Protein AF-0000000080868127 (afdb_homodimer)

Solvent-accessible surface area (backbone atoms only — not comparable to full-atom values): 40179 Å² total; per-residue (Å²): 129,78,40,69,46,74,78,29,52,46,67,53,48,50,52,41,23,71,73,37,33,55,39,24,32,44,57,26,50,47,66,44,51,80,72,32,37,58,67,58,40,42,54,37,8,47,52,40,29,53,62,61,61,68,38,83,48,80,38,79,39,38,31,29,25,34,68,35,45,58,48,29,34,64,40,34,36,45,33,64,68,57,31,45,53,47,38,22,60,76,48,70,22,36,37,37,59,45,56,35,33,61,41,70,78,26,38,47,61,44,27,50,48,35,16,58,70,59,77,21,40,27,27,30,32,34,40,58,38,24,20,80,64,34,57,76,47,48,75,59,38,45,39,50,43,44,87,34,56,26,23,48,52,46,38,74,26,32,53,65,35,44,71,72,47,38,49,45,33,38,74,75,47,38,28,40,71,55,34,53,38,77,41,48,15,20,44,36,26,9,56,88,46,57,86,49,78,76,61,67,48,65,73,75,47,39,74,37,37,20,32,28,54,82,38,64,55,56,41,53,32,28,51,59,58,36,29,47,58,38,72,46,58,77,93,49,43,57,58,34,30,66,73,59,79,24,46,25,32,55,42,35,68,48,56,36,50,39,71,65,31,34,80,39,28,19,33,41,35,53,55,41,39,30,64,36,39,46,29,33,34,27,18,31,70,61,51,64,67,58,40,71,71,52,40,51,48,52,50,52,29,24,51,51,20,32,46,42,16,55,14,20,22,57,21,22,36,54,68,37,29,19,74,41,81,72,49,51,73,85,7,51,22,49,71,38,59,36,41,49,19,64,50,51,72,67,49,45,48,51,51,38,50,54,30,9,54,89,64,34,42,74,89,40,45,69,61,51,51,53,52,11,54,70,60,74,64,43,61,53,62,59,53,52,34,50,56,23,61,71,46,54,82,81,53,52,52,68,56,49,60,87,48,63,38,90,58,132,128,78,40,70,46,72,79,30,51,46,67,51,48,51,52,42,23,71,74,38,32,54,39,25,32,44,56,26,50,46,66,44,51,78,71,32,36,57,67,57,40,41,54,37,8,47,52,39,30,54,61,61,60,69,38,83,49,80,40,80,39,38,32,29,25,33,68,35,44,56,48,29,35,63,40,33,35,46,31,65,68,57,30,45,54,47,37,23,60,76,47,70,22,36,38,37,61,46,58,34,34,61,40,69,79,29,38,48,58,46,26,50,47,33,16,58,70,60,76,20,40,26,27,31,33,33,40,57,37,24,20,81,62,35,57,75,47,48,74,58,38,45,39,51,44,43,86,35,58,26,23,47,53,48,39,74,24,31,54,64,35,44,70,71,47,39,50,45,32,37,75,73,48,37,29,39,70,56,35,51,37,78,40,49,16,21,44,37,26,9,58,91,48,56,85,49,77,75,61,66,48,65,74,78,48,40,76,37,37,19,33,28,53,82,38,65,54,57,40,54,31,28,52,59,58,35,29,48,57,38,72,46,58,77,93,49,43,56,58,34,29,66,72,58,80,23,47,24,32,56,42,36,68,49,55,36,48,40,70,64,30,34,80,38,27,18,33,42,34,53,55,42,42,31,64,37,38,46,29,30,34,27,17,31,70,62,51,67,68,59,41,71,70,53,41,50,47,53,51,52,29,24,52,51,22,32,45,42,16,56,13,21,22,58,22,22,37,54,69,38,29,19,75,41,81,73,50,51,73,85,9,52,23,49,70,38,60,35,42,50,18,64,50,50,71,68,48,44,48,52,51,38,51,53,31,10,55,89,66,34,41,73,89,40,46,68,63,52,50,53,50,11,55,71,59,74,65,43,63,53,64,60,53,52,34,49,56,21,61,70,46,54,83,81,53,53,51,69,56,47,60,89,47,63,39,91,58,133

Foldseek 3Di:
DAPLAAQEGPVLLCVLCVVQNDLLLQLLRLPPPNVDDSVSSSVSSNVSSCQLVVDDALEEFEEEEALDTSNLCLQQPFCRSVLQVLLCVLVVNNYHYRYDYHQNPHHQQCQLVCQLVVVGFKYWHWLQNPCNLVVLSCLQWFWPLFLFQLLVLLCVQALCCVLLPQVLCCVPRQKHWQAKFKDFKDKFFFPVCQPPPFDAALVVQACFEEEDAPHPNVVQLCVLSNNNYDHDGPLCVLVCLVVPVGRTYTAAQSSCQSNVNLLGTQEAEALRTGIGITTMIGRNVVLVVSDDVSVVSSNVSSLVSNLSSLVVSVVSVQPERQQDQDHDCRHSNNVNNYHYRHHDPVRSVVSCCRRGCVNVVVSCVVVQCVSCVSSVNDSSSCVSSVSSVPDDSPDDSNPNDRHSSNPD/DAPLAAQEGPVLLCVLCVVQNDLLLQLLRLPPPNVDDSVSSSVSSNVSSCQLVVDDALEEFEEAEALDTSNLCLQQPFCRSVLQVLLCVLVVNNYHYRYDYHQNPHHQQCQLVCQLVVVGFKYWHWLQNPCNLVVLSCLQWFWCLFLFQLLVLLCVQALCCVLLPQVLCCVPRQKHWQAKFKDFKDKFFFPVCQPPPFDAALVVQAPFEEEDAPHPNVVQLCVLSNNNYDHDGPLCVLVCLVVPVGRTYTAAQSSCQSNVNLLGTQEAEALRTGIGITTMIGRNVVLVVSDDVSVVSSNVSSLVSNLSSLPVSVVSVQPERQQDQDHDCRHSNNVNNYHYRHHDPVRSVVSCCRRGCVNVVVSCVVVQCVSCVSSVNDSSSCVSSVSSVPDDSPDDSNPNDRHSSNPD

Secondary structure (DSSP, 8-state):
---SSTTS-HHHHHHHHHHH-HHHHHHHHHHHGGG--HHHHHHHHHHHHHHHTSS--SEEEEEEETT--HHHHHHS--SHHHHHHHHHHHTTTSEEEEEE-TTSS--TTTHHHHHHTTS-SEEEEEHHHHTTT-GGGGGG-STTS-SSHHHHHHHHHSTHHIIIIIHHHHHHH-EEEEEEEEEEEEEEE-GGGTTSPPP-SSTTTTT--EEE-S-HHHHHHHHHTT--EEE--HHHHHHHHHTTS-SEEEE-HHHHHHTT-GGG--EEEEEEEEEEEEEEEEEHHHHHHT-HHHHHHHHHHHHHHHHHHHHHHHHHIIIII--SSS--TTSHHHHTTPEEE---HHHHHHHHHHH-TTT--GGGHHHHHHHHHHTTSS-HHHHHHHHHTSS-TT--GGGSPP--TT--/---SSTTS-HHHHHHHHHHH-HHHHHHHHHHHGGG--HHHHHHHHHHHHHHHTSS--SEEEEEEETT--HHHHHHS--SHHHHHHHHHHHTTTSEEEEEE-TTSS--TTTHHHHHHTTS-SEEEEEHHHHTTT-GGGGGG-STTS-SSHHHHHHHHHSTHHIIIIIHHHHHHH-EEEEEEEEEEEEEEE-GGGTTSPPP-SSTTTTT--EEE-S-HHHHHHHHHTT--EEE--HHHHHHHHHTTS-SEEEE-HHHHHHTT-GGG--EEEEEEEEEEEEEEEEEHHHHHHT-HHHHHHHHHHHHHHHHHHHHHHHHHIIIII--SSS--TTSHHHHTTPEEE---HHHHHHHHHHH-TTT--GGGHHHHHHHHHHTTSS-HHHHHHHHHTSS-TT--GGGSPP--TT--

Radius of gyration: 26.1 Å; Cα contacts (8 Å, |Δi|>4): 1771; chains: 2; bounding box: 61×65×64 Å

Organism: NCBI:txid3151122

Structure (mmCIF, N/CA/C/O backbone):
data_AF-0000000080868127-model_v1
#
loop_
_entity.id
_entity.type
_entity.pdbx_description
1 polymer 'TRAP transporter substrate-binding protein DctP'
#
loop_
_atom_site.group_PDB
_atom_site.id
_atom_site.type_symbol
_atom_site.label_atom_id
_atom_site.label_alt_id
_atom_site.label_comp_id
_atom_site.label_asym_id
_atom_site.label_entity_id
_atom_site.label_seq_id
_atom_site.pdbx_PDB_ins_code
_atom_site.Cartn_x
_atom_site.Cartn_y
_atom_site.Cartn_z
_atom_site.occupancy
_atom_site.B_iso_or_equiv
_atom_site.auth_seq_id
_atom_site.auth_comp_id
_atom_site.auth_asym_id
_atom_site.auth_atom_id
_atom_site.pdbx_PDB_model_num
ATOM 1 N N . MET A 1 1 ? 10 -26.906 13.82 1 32.12 1 MET A N 1
ATOM 2 C CA . MET A 1 1 ? 9.352 -25.75 13.219 1 32.12 1 MET A CA 1
ATOM 3 C C . MET A 1 1 ? 9.453 -24.531 14.141 1 32.12 1 MET A C 1
ATOM 5 O O . MET A 1 1 ? 9.133 -24.625 15.328 1 32.12 1 MET A O 1
ATOM 9 N N . LYS A 1 2 ? 10.258 -23.531 13.82 1 47.16 2 LYS A N 1
ATOM 10 C CA . LYS A 1 2 ? 10.477 -22.297 14.555 1 47.16 2 LYS A CA 1
ATOM 11 C C . LYS A 1 2 ? 9.156 -21.578 14.836 1 47.16 2 LYS A C 1
ATOM 13 O O . LYS A 1 2 ? 8.18 -21.766 14.109 1 47.16 2 LYS A O 1
ATOM 18 N N . SER A 1 3 ? 8.945 -21.094 16.047 1 51.62 3 SER A N 1
ATOM 19 C CA . SER A 1 3 ? 7.797 -20.25 16.375 1 51.62 3 SER A CA 1
ATOM 20 C C . SER A 1 3 ? 7.469 -19.297 15.227 1 51.62 3 SER A C 1
ATOM 22 O O . SER A 1 3 ? 8.367 -18.703 14.633 1 51.62 3 SER A O 1
ATOM 24 N N . PRO A 1 4 ? 6.074 -19.422 14.836 1 49.25 4 PRO A N 1
ATOM 25 C CA . PRO A 1 4 ? 5.703 -18.484 13.758 1 49.25 4 PRO A CA 1
ATOM 26 C C . PRO A 1 4 ? 5.938 -17.031 14.141 1 49.25 4 PRO A C 1
ATOM 28 O O . PRO A 1 4 ? 5.871 -16.141 13.281 1 49.25 4 PRO A O 1
ATOM 31 N N . ILE A 1 5 ? 6.129 -16.781 15.5 1 61.19 5 ILE A N 1
ATOM 32 C CA . ILE A 1 5 ? 6.254 -15.414 15.984 1 61.19 5 ILE A CA 1
ATOM 33 C C . ILE A 1 5 ? 7.645 -15.203 16.578 1 61.19 5 ILE A C 1
ATOM 35 O O . ILE A 1 5 ? 8.109 -16 17.391 1 61.19 5 ILE A O 1
ATOM 39 N N . ASN A 1 6 ? 8.297 -14.047 16.172 1 62.72 6 ASN A N 1
ATOM 40 C CA . ASN A 1 6 ? 9.641 -13.758 16.656 1 62.72 6 ASN A CA 1
ATOM 41 C C . ASN A 1 6 ? 9.648 -13.602 18.188 1 62.72 6 ASN A C 1
ATOM 43 O O . ASN A 1 6 ? 8.672 -13.141 18.766 1 62.72 6 ASN A O 1
ATOM 47 N N . ASN A 1 7 ? 10.594 -14.164 18.938 1 69.62 7 ASN A N 1
ATOM 48 C CA . ASN A 1 7 ? 10.945 -14.008 20.344 1 69.62 7 ASN A CA 1
ATOM 49 C C . ASN A 1 7 ? 10.008 -14.812 21.234 1 69.62 7 ASN A C 1
ATOM 51 O O . ASN A 1 7 ? 9.969 -14.602 22.453 1 69.62 7 ASN A O 1
ATOM 55 N N . VAL A 1 8 ? 9.023 -15.531 20.609 1 80.25 8 VAL A N 1
ATOM 56 C CA . VAL A 1 8 ? 8.172 -16.422 21.391 1 80.25 8 VAL A CA 1
ATOM 57 C C . VAL A 1 8 ? 8.523 -17.875 21.047 1 80.25 8 VAL A C 1
ATOM 59 O O . VAL A 1 8 ? 8.547 -18.266 19.891 1 80.25 8 VAL A O 1
ATOM 62 N N . SER A 1 9 ? 8.836 -18.578 22.078 1 81.44 9 SER A N 1
ATOM 63 C CA . SER A 1 9 ? 9.18 -19.969 21.859 1 81.44 9 SER A CA 1
ATOM 64 C C . SER A 1 9 ? 8.016 -20.75 21.266 1 81.44 9 SER A C 1
ATOM 66 O O . SER A 1 9 ? 6.855 -20.359 21.422 1 81.44 9 SER A O 1
ATOM 68 N N . ARG A 1 10 ? 8.344 -21.797 20.609 1 82.38 10 ARG A N 1
ATOM 69 C CA . ARG A 1 10 ? 7.316 -22.688 20.062 1 82.38 10 ARG A CA 1
ATOM 70 C C . ARG A 1 10 ? 6.387 -23.188 21.156 1 82.38 10 ARG A C 1
ATOM 72 O O . ARG A 1 10 ? 5.168 -23.234 20.969 1 82.38 10 ARG A O 1
ATOM 79 N N . ARG A 1 11 ? 7 -23.5 22.25 1 85.19 11 ARG A N 1
ATOM 80 C CA . ARG A 1 11 ? 6.234 -24.016 23.391 1 85.19 11 ARG A CA 1
ATOM 81 C C . ARG A 1 11 ? 5.246 -22.969 23.891 1 85.19 11 ARG A C 1
ATOM 83 O O . ARG A 1 11 ? 4.078 -23.281 24.141 1 85.19 11 ARG A O 1
ATOM 90 N N . ASP A 1 12 ? 5.723 -21.797 23.984 1 87.69 12 ASP A N 1
ATOM 91 C CA . ASP A 1 12 ? 4.855 -20.734 24.469 1 87.69 12 ASP A CA 1
ATOM 92 C C . ASP A 1 12 ? 3.736 -20.438 23.469 1 87.69 12 ASP A C 1
ATOM 94 O O . ASP A 1 12 ? 2.584 -20.234 23.859 1 87.69 12 ASP A O 1
ATOM 98 N N . PHE A 1 13 ? 4.164 -20.5 22.234 1 85.94 13 PHE A N 1
ATOM 99 C CA . PHE A 1 13 ? 3.174 -20.25 21.188 1 85.94 13 PHE A CA 1
ATOM 100 C C . PHE A 1 13 ? 2.078 -21.312 21.234 1 85.94 13 PHE A C 1
ATOM 102 O O . PHE A 1 13 ? 0.892 -20.984 21.141 1 85.94 13 PHE A O 1
ATOM 109 N N . LEU A 1 14 ? 2.428 -22.5 21.375 1 86.44 14 LEU A N 1
ATOM 110 C CA . LEU A 1 14 ? 1.47 -23.594 21.406 1 86.44 14 LEU A CA 1
ATOM 111 C C . LEU A 1 14 ? 0.573 -23.5 22.641 1 86.44 14 LEU A C 1
ATOM 113 O O . LEU A 1 14 ? -0.625 -23.781 22.562 1 86.44 14 LEU A O 1
ATOM 117 N N . ASN A 1 15 ? 1.138 -23.078 23.719 1 88.06 15 ASN A N 1
ATOM 118 C CA . ASN A 1 15 ? 0.36 -22.906 24.938 1 88.06 15 ASN A CA 1
ATOM 119 C C . ASN A 1 15 ? -0.669 -21.781 24.797 1 88.06 15 ASN A C 1
ATOM 121 O O . ASN A 1 15 ? -1.828 -21.953 25.188 1 88.06 15 ASN A O 1
ATOM 125 N N . ILE A 1 16 ? -0.215 -20.781 24.219 1 87.69 16 ILE A N 1
ATOM 126 C CA . ILE A 1 16 ? -1.086 -19.609 24.062 1 87.69 16 ILE A CA 1
ATOM 127 C C . ILE A 1 16 ? -2.182 -19.938 23.047 1 87.69 16 ILE A C 1
ATOM 129 O O . ILE A 1 16 ? -3.357 -19.641 23.281 1 87.69 16 ILE A O 1
ATOM 133 N N . SER A 1 17 ? -1.76 -20.516 21.953 1 88.38 17 SER A N 1
ATOM 134 C CA . SER A 1 17 ? -2.732 -20.859 20.922 1 88.38 17 SER A CA 1
ATOM 135 C C . SER A 1 17 ? -3.717 -21.906 21.406 1 88.38 17 SER A C 1
ATOM 137 O O . SER A 1 17 ? -4.879 -21.922 21 1 88.38 17 SER A O 1
ATOM 139 N N . GLY A 1 18 ? -3.244 -22.828 22.25 1 87.06 18 GLY A N 1
ATOM 140 C CA . GLY A 1 18 ? -4.125 -23.828 22.844 1 87.06 18 GLY A CA 1
ATOM 141 C C . GLY A 1 18 ? -5.172 -23.219 23.75 1 87.06 18 GLY A C 1
ATOM 142 O O . GLY A 1 18 ? -6.316 -23.672 23.781 1 87.06 18 GLY A O 1
ATOM 143 N N . ARG A 1 19 ? -4.832 -22.141 24.422 1 84.44 19 ARG A N 1
ATOM 144 C CA . ARG A 1 19 ? -5.703 -21.5 25.406 1 84.44 19 ARG A CA 1
ATOM 145 C C . ARG A 1 19 ? -6.68 -20.547 24.734 1 84.44 19 ARG A C 1
ATOM 147 O O . ARG A 1 19 ? -7.855 -20.5 25.094 1 84.44 19 ARG A O 1
ATOM 154 N N . PHE A 1 20 ? -6.223 -19.859 23.75 1 86.31 20 PHE A N 1
ATOM 155 C CA . PHE A 1 20 ? -7.031 -18.75 23.266 1 86.31 20 PHE A CA 1
ATOM 156 C C . PHE A 1 20 ? -7.41 -18.969 21.797 1 86.31 20 PHE A C 1
ATOM 158 O O . PHE A 1 20 ? -8.133 -18.156 21.219 1 86.31 20 PHE A O 1
ATOM 165 N N . GLY A 1 21 ? -6.93 -20.047 21.219 1 87.62 21 GLY A N 1
ATOM 166 C CA . GLY A 1 21 ? -7.219 -20.312 19.828 1 87.62 21 GLY A CA 1
ATOM 167 C C . GLY A 1 21 ? -6.137 -19.812 18.875 1 87.62 21 GLY A C 1
ATOM 168 O O . GLY A 1 21 ? -5.551 -18.75 19.109 1 87.62 21 GLY A O 1
ATOM 169 N N . LEU A 1 22 ? -5.949 -20.562 17.859 1 86.19 22 LEU A N 1
ATOM 170 C CA . LEU A 1 22 ? -4.887 -20.281 16.906 1 86.19 22 LEU A CA 1
ATOM 171 C C . LEU A 1 22 ? -5.133 -18.953 16.203 1 86.19 22 LEU A C 1
ATOM 173 O O . LEU A 1 22 ? -4.242 -18.109 16.125 1 86.19 22 LEU A O 1
ATOM 177 N N . THR A 1 23 ? -6.332 -18.75 15.742 1 88.5 23 THR A N 1
ATOM 178 C CA . THR A 1 23 ? -6.641 -17.547 14.977 1 88.5 23 THR A CA 1
ATOM 179 C C . THR A 1 23 ? -6.5 -16.297 15.836 1 88.5 23 THR A C 1
ATOM 181 O O . THR A 1 23 ? -5.902 -15.305 15.414 1 88.5 23 THR A O 1
ATOM 184 N N . SER A 1 24 ? -7.023 -16.344 17.047 1 89.94 24 SER A N 1
ATOM 185 C CA . SER A 1 24 ? -6.887 -15.219 17.969 1 89.94 24 SER A CA 1
ATOM 186 C C . SER A 1 24 ? -5.422 -14.906 18.234 1 89.94 24 SER A C 1
ATOM 188 O O . SER A 1 24 ? -5.039 -13.734 18.328 1 89.94 24 SER A O 1
ATOM 190 N N . THR A 1 25 ? -4.66 -15.969 18.359 1 87.06 25 THR A N 1
ATOM 191 C CA . THR A 1 25 ? -3.238 -15.805 18.641 1 87.06 25 THR A CA 1
ATOM 192 C C . THR A 1 25 ? -2.52 -15.195 17.438 1 87.06 25 THR A C 1
ATOM 194 O O . THR A 1 25 ? -1.684 -14.305 17.594 1 87.06 25 THR A O 1
ATOM 197 N N . LEU A 1 26 ? -2.881 -15.633 16.281 1 86 26 LEU A N 1
ATOM 198 C CA . LEU A 1 26 ? -2.256 -15.125 15.07 1 86 26 LEU A CA 1
ATOM 199 C C . LEU A 1 26 ? -2.621 -13.664 14.852 1 86 26 LEU A C 1
ATOM 201 O O . LEU A 1 26 ? -1.766 -12.852 14.477 1 86 26 LEU A O 1
ATOM 205 N N . ILE A 1 27 ? -3.824 -13.336 15.086 1 86.25 27 ILE A N 1
ATOM 206 C CA . ILE A 1 27 ? -4.281 -11.961 14.938 1 86.25 27 ILE A CA 1
ATOM 207 C C . ILE A 1 27 ? -3.604 -11.07 15.984 1 86.25 27 ILE A C 1
ATOM 209 O O . ILE A 1 27 ? -3.16 -9.969 15.672 1 86.25 27 ILE A O 1
ATOM 213 N N . ALA A 1 28 ? -3.494 -11.602 17.219 1 85.25 28 ALA A N 1
ATOM 214 C CA . ALA A 1 28 ? -2.824 -10.867 18.281 1 85.25 28 ALA A CA 1
ATOM 215 C C . ALA A 1 28 ? -1.36 -10.609 17.938 1 85.25 28 ALA A C 1
ATOM 217 O O . ALA A 1 28 ? -0.838 -9.523 18.203 1 85.25 28 ALA A O 1
ATOM 218 N N . ALA A 1 29 ? -0.726 -11.555 17.391 1 80.5 29 ALA A N 1
ATOM 219 C CA . ALA A 1 29 ? 0.688 -11.453 17.047 1 80.5 29 ALA A CA 1
ATOM 220 C C . ALA A 1 29 ? 0.912 -10.398 15.961 1 80.5 29 ALA A C 1
ATOM 222 O O . ALA A 1 29 ? 1.948 -9.734 15.938 1 80.5 29 ALA A O 1
ATOM 223 N N . SER A 1 30 ? 0.034 -10.297 15.148 1 74.75 30 SER A N 1
ATOM 224 C CA . SER A 1 30 ? 0.157 -9.359 14.039 1 74.75 30 SER A CA 1
ATOM 225 C C . SER A 1 30 ? 0.137 -7.914 14.531 1 74.75 30 SER A C 1
ATOM 227 O O . SER A 1 30 ? 0.672 -7.02 13.875 1 74.75 30 SER A O 1
ATOM 229 N N . GLY A 1 31 ? -0.356 -7.719 15.727 1 66.94 31 GLY A N 1
ATOM 230 C CA . GLY A 1 31 ? -0.471 -6.371 16.266 1 66.94 31 GLY A CA 1
ATOM 231 C C . GLY A 1 31 ? 0.715 -5.965 17.125 1 66.94 31 GLY A C 1
ATOM 232 O O . GLY A 1 31 ? 0.93 -4.777 17.359 1 66.94 31 GLY A O 1
ATOM 233 N N . LEU A 1 32 ? 1.502 -6.871 17.703 1 63.62 32 LEU A N 1
ATOM 234 C CA . LEU A 1 32 ? 2.486 -6.578 18.734 1 63.62 32 LEU A CA 1
ATOM 235 C C . LEU A 1 32 ? 3.869 -6.371 18.125 1 63.62 32 LEU A C 1
ATOM 237 O O . LEU A 1 32 ? 4.723 -5.715 18.734 1 63.62 32 LEU A O 1
ATOM 241 N N . GLY A 1 33 ? 3.973 -6.391 16.969 1 57.09 33 GLY A N 1
ATOM 242 C CA . GLY A 1 33 ? 5.258 -6.141 16.328 1 57.09 33 GLY A CA 1
ATOM 243 C C . GLY A 1 33 ? 6.391 -6.945 16.938 1 57.09 33 GLY A C 1
ATOM 244 O O . GLY A 1 33 ? 6.16 -7.988 17.547 1 57.09 33 GLY A O 1
ATOM 245 N N . ALA A 1 34 ? 7.797 -6.566 16.844 1 53.78 34 ALA A N 1
ATOM 246 C CA . ALA A 1 34 ? 9.039 -7.273 17.156 1 53.78 34 ALA A CA 1
ATOM 247 C C . ALA A 1 34 ? 9.266 -7.367 18.656 1 53.78 34 ALA A C 1
ATOM 249 O O . ALA A 1 34 ? 10.062 -8.18 19.125 1 53.78 34 ALA A O 1
ATOM 250 N N . GLY A 1 35 ? 8.539 -6.672 19.469 1 59.09 35 GLY A N 1
ATOM 251 C CA . GLY A 1 35 ? 8.797 -6.73 20.906 1 59.09 35 GLY A CA 1
ATOM 252 C C . GLY A 1 35 ? 7.879 -7.688 21.641 1 59.09 35 GLY A C 1
ATOM 253 O O . GLY A 1 35 ? 7.742 -7.613 22.859 1 59.09 35 GLY A O 1
ATOM 254 N N . LEU A 1 36 ? 7.516 -8.57 20.891 1 68.19 36 LEU A N 1
ATOM 255 C CA . LEU A 1 36 ? 6.512 -9.508 21.391 1 68.19 36 LEU A CA 1
ATOM 256 C C . LEU A 1 36 ? 7.133 -10.484 22.391 1 68.19 36 LEU A C 1
ATOM 258 O O . LEU A 1 36 ? 8.195 -11.047 22.125 1 68.19 36 LEU A O 1
ATOM 262 N N . THR A 1 37 ? 6.688 -10.406 23.656 1 79.12 37 THR A N 1
ATOM 263 C CA . THR A 1 37 ? 6.996 -11.445 24.625 1 79.12 37 THR A CA 1
ATOM 264 C C . THR A 1 37 ? 5.84 -12.438 24.734 1 79.12 37 THR A C 1
ATOM 266 O O . THR A 1 37 ? 4.754 -12.195 24.203 1 79.12 37 THR A O 1
ATOM 269 N N . ALA A 1 38 ? 6.113 -13.516 25.344 1 84.38 38 ALA A N 1
ATOM 270 C CA . ALA A 1 38 ? 5.062 -14.508 25.547 1 84.38 38 ALA A CA 1
ATOM 271 C C . ALA A 1 38 ? 3.91 -13.93 26.359 1 84.38 38 ALA A C 1
ATOM 273 O O . ALA A 1 38 ? 2.74 -14.188 26.062 1 84.38 38 ALA A O 1
ATOM 274 N N . SER A 1 39 ? 4.285 -13.133 27.359 1 84.88 39 SER A N 1
ATOM 275 C CA . SER A 1 39 ? 3.266 -12.555 28.219 1 84.88 39 SER A CA 1
ATOM 276 C C . SER A 1 39 ? 2.41 -11.539 27.469 1 84.88 39 SER A C 1
ATOM 278 O O . SER A 1 39 ? 1.187 -11.523 27.625 1 84.88 39 SER A O 1
ATOM 280 N N . SER A 1 40 ? 3.055 -10.719 26.641 1 84.25 40 SER A N 1
ATOM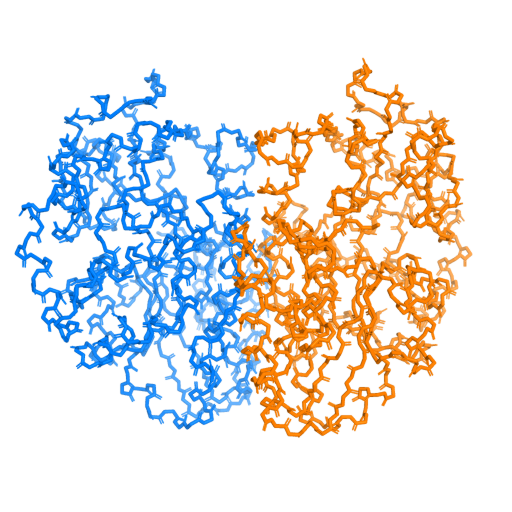 281 C CA . SER A 1 40 ? 2.303 -9.734 25.859 1 84.25 40 SER A CA 1
ATOM 282 C C . SER A 1 40 ? 1.435 -10.398 24.812 1 84.25 40 SER A C 1
ATOM 284 O O . SER A 1 40 ? 0.312 -9.961 24.547 1 84.25 40 SER A O 1
ATOM 286 N N . LEU A 1 41 ? 1.945 -11.414 24.281 1 86.75 41 LEU A N 1
ATOM 287 C CA . LEU A 1 41 ? 1.171 -12.164 23.297 1 86.75 41 LEU A CA 1
ATOM 288 C C . LEU A 1 41 ? -0.042 -12.82 23.953 1 86.75 41 LEU A C 1
ATOM 290 O O . LEU A 1 41 ? -1.138 -12.812 23.391 1 86.75 41 LEU A O 1
ATOM 294 N N . ALA A 1 42 ? 0.19 -13.406 25.125 1 88.62 42 ALA A N 1
ATOM 295 C CA . ALA A 1 42 ? -0.911 -14.062 25.828 1 88.62 42 ALA A CA 1
ATOM 296 C C . ALA A 1 42 ? -2.025 -13.07 26.141 1 88.62 42 ALA A C 1
ATOM 298 O O . ALA A 1 42 ? -3.207 -13.367 25.953 1 88.62 42 ALA A O 1
ATOM 299 N N . ARG A 1 43 ? -1.699 -11.922 26.625 1 87.44 43 ARG A N 1
ATOM 300 C CA . ARG A 1 43 ? -2.686 -10.891 26.938 1 87.44 43 ARG A CA 1
ATOM 301 C C . ARG A 1 43 ? -3.42 -10.438 25.688 1 87.44 43 ARG A C 1
ATOM 303 O O . ARG A 1 43 ? -4.645 -10.281 25.703 1 87.44 43 ARG A O 1
ATOM 310 N N . ALA A 1 44 ? -2.621 -10.203 24.609 1 86.5 44 ALA A N 1
ATOM 311 C CA . ALA A 1 44 ? -3.221 -9.766 23.359 1 86.5 44 ALA A CA 1
ATOM 312 C C . ALA A 1 44 ? -4.137 -10.844 22.781 1 86.5 44 ALA A C 1
ATOM 314 O O . ALA A 1 44 ? -5.207 -10.539 22.25 1 86.5 44 ALA A O 1
ATOM 315 N N . ALA A 1 45 ? -3.678 -12.07 22.891 1 89.81 45 ALA A N 1
ATOM 316 C CA . ALA A 1 45 ? -4.469 -13.188 22.375 1 89.81 45 ALA A CA 1
ATOM 317 C C . ALA A 1 45 ? -5.773 -13.336 23.156 1 89.81 45 ALA A C 1
ATOM 319 O O . ALA A 1 45 ? -6.82 -13.633 22.578 1 89.81 45 ALA A O 1
ATOM 320 N N . GLU A 1 46 ? -5.723 -13.18 24.469 1 89.06 46 GLU A N 1
ATOM 321 C CA . GLU A 1 46 ? -6.922 -13.227 25.297 1 89.06 46 GLU A CA 1
ATOM 322 C C . GLU A 1 46 ? -7.918 -12.141 24.875 1 89.06 46 GLU A C 1
ATOM 324 O O . GLU A 1 46 ? -9.117 -12.406 24.75 1 89.06 46 GLU A O 1
ATOM 329 N N . HIS A 1 47 ? -7.398 -10.992 24.719 1 86.75 47 HIS A N 1
ATOM 330 C CA . HIS A 1 47 ? -8.242 -9.883 24.297 1 86.75 47 HIS A CA 1
ATOM 331 C C . HIS A 1 47 ? -8.891 -10.164 22.953 1 86.75 47 HIS A C 1
ATOM 333 O O . HIS A 1 47 ? -10.078 -9.898 22.766 1 86.75 47 HIS A O 1
ATOM 339 N N . GLU A 1 48 ? -8.094 -10.625 22.016 1 88.75 48 GLU A N 1
ATOM 340 C CA . GLU A 1 48 ? -8.609 -10.953 20.688 1 88.75 48 GLU A CA 1
ATOM 341 C C . GLU A 1 48 ? -9.688 -12.031 20.766 1 88.75 48 GLU A C 1
ATOM 343 O O . GLU A 1 48 ? -10.711 -11.945 20.078 1 88.75 48 GLU A O 1
ATOM 348 N N . GLN A 1 49 ? -9.391 -13.008 21.609 1 90.75 49 GLN A N 1
ATOM 349 C CA . GLN A 1 49 ? -10.367 -14.078 21.75 1 90.75 49 GLN A CA 1
ATOM 350 C C . GLN A 1 49 ? -11.688 -13.555 22.312 1 90.75 49 GLN A C 1
ATOM 352 O O . GLN A 1 49 ? -12.758 -13.914 21.828 1 90.75 49 GLN A O 1
ATOM 357 N N . LYS A 1 50 ? -11.617 -12.773 23.328 1 89.38 50 LYS A N 1
ATOM 358 C CA . LYS A 1 50 ? -12.812 -12.195 23.922 1 89.38 50 LYS A CA 1
ATOM 359 C C . LYS A 1 50 ? -13.594 -11.367 22.906 1 89.38 50 LYS A C 1
ATOM 361 O O . LYS A 1 50 ? -14.82 -11.461 22.844 1 89.38 50 LYS A O 1
ATOM 366 N N . SER A 1 51 ? -12.883 -10.617 22.141 1 88.75 51 SER A N 1
ATOM 367 C CA . SER A 1 51 ? -13.516 -9.773 21.141 1 88.75 51 SER A CA 1
ATOM 368 C C . SER A 1 51 ? -14.18 -10.617 20.047 1 88.75 51 SER A C 1
ATOM 370 O O . SER A 1 51 ? -15.312 -10.352 19.656 1 88.75 51 SER A O 1
ATOM 372 N N . ARG A 1 52 ? -13.531 -11.625 19.625 1 91.88 52 ARG A N 1
ATOM 373 C CA . ARG A 1 52 ? -13.992 -12.469 18.516 1 91.88 52 ARG A CA 1
ATOM 374 C C . ARG A 1 52 ? -15.195 -13.312 18.938 1 91.88 52 ARG A C 1
ATOM 376 O O . ARG A 1 52 ? -16.031 -13.672 18.109 1 91.88 52 ARG A O 1
ATOM 383 N N . TYR A 1 53 ? -15.312 -13.555 20.25 1 91.81 53 TYR A N 1
ATOM 384 C CA . TYR A 1 53 ? -16.328 -14.5 20.688 1 91.81 53 TYR A CA 1
ATOM 385 C C . TYR A 1 53 ? -17.453 -13.773 21.438 1 91.81 53 TYR A C 1
ATOM 387 O O . TYR A 1 53 ? -18.281 -14.406 22.094 1 91.81 53 TYR A O 1
ATOM 395 N N . GLN A 1 54 ? -17.438 -12.508 21.266 1 90.12 54 GLN A N 1
ATOM 396 C CA . GLN A 1 54 ? -18.5 -11.719 21.891 1 90.12 54 GLN A CA 1
ATOM 397 C C . GLN A 1 54 ? -19.859 -12.023 21.25 1 90.12 54 GLN A C 1
ATOM 399 O O . GLN A 1 54 ? -20.891 -11.953 21.922 1 90.12 54 GLN A O 1
ATOM 404 N N . THR A 1 55 ? -19.844 -12.297 20.016 1 92.06 55 THR A N 1
ATOM 405 C CA . THR A 1 55 ? -21.062 -12.586 19.25 1 92.06 55 THR A CA 1
ATOM 406 C C . THR A 1 55 ? -21.031 -14.008 18.703 1 92.06 55 THR A C 1
ATOM 408 O O . THR A 1 55 ? -20.016 -14.461 18.188 1 92.06 55 THR A O 1
ATOM 411 N N . GLU A 1 56 ? -22.156 -14.695 18.891 1 95.56 56 GLU A N 1
ATOM 412 C CA . GLU A 1 56 ? -22.266 -16 18.234 1 95.56 56 GLU A CA 1
ATOM 413 C C . GLU A 1 56 ? -22.359 -15.852 16.719 1 95.56 56 GLU A C 1
ATOM 415 O O . GLU A 1 56 ? -23.266 -15.172 16.219 1 95.56 56 GLU A O 1
ATOM 420 N N . PRO A 1 57 ? -21.484 -16.469 16.031 1 97.44 57 PRO A N 1
ATOM 421 C CA . PRO A 1 57 ? -21.484 -16.266 14.57 1 97.44 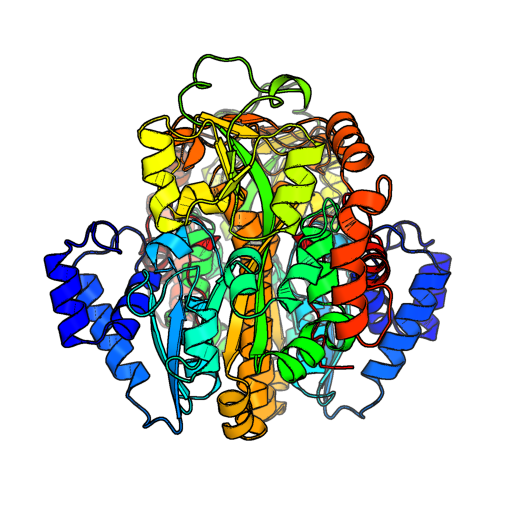57 PRO A CA 1
ATOM 422 C C . PRO A 1 57 ? -22.609 -17.016 13.875 1 97.44 57 PRO A C 1
ATOM 424 O O . PRO A 1 57 ? -23 -18.109 14.32 1 97.44 57 PRO A O 1
ATOM 427 N N . LYS A 1 58 ? -23.125 -16.438 12.875 1 98.06 58 LYS A N 1
ATOM 428 C CA . LYS A 1 58 ? -24.047 -17.141 11.992 1 98.06 58 LYS A CA 1
ATOM 429 C C . LYS A 1 58 ? -23.312 -18.172 11.141 1 98.06 58 LYS A C 1
ATOM 431 O O . LYS A 1 58 ? -23.859 -19.234 10.82 1 98.06 58 LYS A O 1
ATOM 436 N N . PHE A 1 59 ? -22.094 -17.844 10.758 1 98.44 59 PHE A N 1
ATOM 437 C CA . PHE A 1 59 ? -21.234 -18.734 9.969 1 98.44 59 PHE A CA 1
ATOM 438 C C . PHE A 1 59 ? -19.844 -18.797 10.562 1 98.44 59 PHE A C 1
ATOM 440 O O . PHE A 1 59 ? -19.281 -17.781 10.984 1 98.44 59 PHE A O 1
ATOM 447 N N . GLN A 1 60 ? -19.344 -19.953 10.672 1 97.81 60 GLN A N 1
ATOM 448 C CA . GLN A 1 60 ? -17.938 -20.188 10.977 1 97.81 60 GLN A CA 1
ATOM 449 C C . GLN A 1 60 ? -17.203 -20.719 9.758 1 97.81 60 GLN A C 1
ATOM 451 O O . GLN A 1 60 ? -17.531 -21.797 9.258 1 97.81 60 GLN A O 1
ATOM 456 N N . LEU A 1 61 ? -16.281 -20 9.289 1 98.69 61 LEU A N 1
ATOM 457 C CA . LEU A 1 61 ? -15.57 -20.359 8.07 1 98.69 61 LEU A CA 1
ATOM 458 C C . LEU A 1 61 ? -14.164 -20.859 8.391 1 98.69 61 LEU A C 1
ATOM 460 O O . LEU A 1 61 ? -13.492 -20.312 9.266 1 98.69 61 LEU A O 1
ATOM 464 N N . ARG A 1 62 ? -13.758 -21.891 7.742 1 98.5 62 ARG A N 1
ATOM 465 C CA . ARG A 1 62 ? -12.391 -22.406 7.805 1 98.5 62 ARG A CA 1
ATOM 466 C C . ARG A 1 62 ? -11.555 -21.891 6.648 1 98.5 62 ARG A C 1
ATOM 468 O O . ARG A 1 62 ? -11.945 -22.016 5.484 1 98.5 62 ARG A O 1
ATOM 475 N N . PHE A 1 63 ? -10.391 -21.25 6.977 1 98.69 63 PHE A N 1
ATOM 476 C CA . PHE A 1 63 ? -9.516 -20.641 5.98 1 98.69 63 PHE A CA 1
ATOM 477 C C . PHE A 1 63 ? -8.164 -21.344 5.945 1 98.69 63 PHE A C 1
ATOM 479 O O . PHE A 1 63 ? -7.324 -21.141 6.82 1 98.69 63 PHE A O 1
ATOM 486 N N . GLY A 1 64 ? -7.973 -22.25 4.895 1 98.31 64 GLY A N 1
ATOM 487 C CA . GLY A 1 64 ? -6.68 -22.875 4.672 1 98.31 64 GLY A CA 1
ATOM 488 C C . GLY A 1 64 ? -5.734 -22.016 3.852 1 98.31 64 GLY A C 1
ATOM 489 O O . GLY A 1 64 ? -5.984 -21.766 2.672 1 98.31 64 GLY A O 1
ATOM 490 N N . ALA A 1 65 ? -4.629 -21.594 4.43 1 96.75 65 ALA A N 1
ATOM 491 C CA . ALA A 1 65 ? -3.652 -20.75 3.742 1 96.75 65 ALA A CA 1
ATOM 492 C C . ALA A 1 65 ? -2.309 -21.453 3.607 1 96.75 65 ALA A C 1
ATOM 494 O O . ALA A 1 65 ? -1.555 -21.562 4.578 1 96.75 65 ALA A O 1
ATOM 495 N N . SER A 1 66 ? -2.031 -21.844 2.393 1 96.19 66 SER A N 1
ATOM 496 C CA . SER A 1 66 ? -0.82 -22.625 2.16 1 96.19 66 SER A CA 1
ATOM 497 C C . SER A 1 66 ? 0.431 -21.781 2.371 1 96.19 66 SER A C 1
ATOM 499 O O . SER A 1 66 ? 0.671 -20.828 1.634 1 96.19 66 SER A O 1
ATOM 501 N N . GLY A 1 67 ? 1.161 -22.141 3.41 1 93 67 GLY A N 1
ATOM 502 C CA . GLY A 1 67 ? 2.463 -21.547 3.645 1 93 67 GLY A CA 1
ATOM 503 C C . GLY A 1 67 ? 2.379 -20.203 4.352 1 93 67 GLY A C 1
ATOM 504 O O . GLY A 1 67 ? 3.404 -19.594 4.652 1 93 67 GLY A O 1
ATOM 505 N N . PHE A 1 68 ? 1.202 -19.75 4.664 1 93.94 68 PHE A N 1
ATOM 506 C CA . PHE A 1 68 ? 1.07 -18.391 5.207 1 93.94 68 PHE A CA 1
ATOM 507 C C . PHE A 1 68 ? 0.776 -18.438 6.699 1 93.94 68 PHE A C 1
ATOM 509 O O . PHE A 1 68 ? 0.046 -19.312 7.168 1 93.94 68 PHE A O 1
ATOM 516 N N . ASN A 1 69 ? 1.397 -17.656 7.406 1 91.5 69 ASN A N 1
ATOM 517 C CA . ASN A 1 69 ? 1.211 -17.297 8.805 1 91.5 69 ASN A CA 1
ATOM 518 C C . ASN A 1 69 ? 1.588 -15.836 9.055 1 91.5 69 ASN A C 1
ATOM 520 O O . ASN A 1 69 ? 1.867 -15.086 8.117 1 91.5 69 ASN A O 1
ATOM 524 N N . GLU A 1 70 ? 1.453 -15.453 10.297 1 89.75 70 GLU A N 1
ATOM 525 C CA . GLU A 1 70 ? 1.698 -14.047 10.617 1 89.75 70 GLU A CA 1
ATOM 526 C C . GLU A 1 70 ? 3.105 -13.625 10.211 1 89.75 70 GLU A C 1
ATOM 528 O O . GLU A 1 70 ? 3.289 -12.586 9.578 1 89.75 70 GLU A O 1
ATOM 533 N N . ARG A 1 71 ? 4.098 -14.383 10.492 1 90.56 71 ARG A N 1
ATOM 534 C CA . ARG A 1 71 ? 5.492 -14.07 10.188 1 90.56 71 ARG A CA 1
ATOM 535 C C . ARG A 1 71 ? 5.711 -13.953 8.688 1 90.56 71 ARG A C 1
ATOM 537 O O . ARG A 1 71 ? 6.332 -13 8.211 1 90.56 71 ARG A O 1
ATOM 544 N N . ASN A 1 72 ? 5.25 -14.961 7.945 1 95.31 72 ASN A N 1
ATOM 545 C CA . ASN A 1 72 ? 5.441 -14.969 6.5 1 95.31 72 ASN A CA 1
ATOM 546 C C . ASN A 1 72 ? 4.742 -13.789 5.832 1 95.31 72 ASN A C 1
ATOM 548 O O . ASN A 1 72 ? 5.273 -13.211 4.883 1 95.31 72 ASN A O 1
ATOM 552 N N . LEU A 1 73 ? 3.566 -13.461 6.406 1 95.69 73 LEU A N 1
ATOM 553 C CA . LEU A 1 73 ? 2.795 -12.359 5.836 1 95.69 73 LEU A CA 1
ATOM 554 C C . LEU A 1 73 ? 3.408 -11.016 6.211 1 95.69 73 LEU A C 1
ATOM 556 O O . LEU A 1 73 ? 3.109 -10 5.582 1 95.69 73 LEU A O 1
ATOM 560 N N . ASP A 1 74 ? 4.305 -10.969 7.203 1 94.06 74 ASP A N 1
ATOM 561 C CA . ASP A 1 74 ? 5.055 -9.758 7.527 1 94.06 74 ASP A CA 1
ATOM 562 C C . ASP A 1 74 ? 6.246 -9.578 6.586 1 94.06 74 ASP A C 1
ATOM 564 O O . ASP A 1 74 ? 6.82 -8.492 6.5 1 94.06 74 ASP A O 1
ATOM 568 N N . ILE A 1 75 ? 6.602 -10.656 5.926 1 96.81 75 ILE A N 1
ATOM 569 C CA . ILE A 1 75 ? 7.699 -10.602 4.969 1 96.81 75 ILE A CA 1
ATOM 570 C C . ILE A 1 75 ? 7.148 -10.359 3.562 1 96.81 75 ILE A C 1
ATOM 572 O O . ILE A 1 75 ? 7.516 -9.391 2.904 1 96.81 75 ILE A O 1
ATOM 576 N N . GLN A 1 76 ? 6.309 -11.25 3.08 1 97.69 76 GLN A N 1
ATOM 577 C CA . GLN A 1 76 ? 5.508 -10.984 1.89 1 97.69 76 GLN A CA 1
ATOM 578 C C . GLN A 1 76 ? 4.129 -10.445 2.262 1 97.69 76 GLN A C 1
ATOM 580 O O . GLN A 1 76 ? 3.252 -11.211 2.674 1 97.69 76 GLN A O 1
ATOM 585 N N . LYS A 1 77 ? 3.977 -9.148 2.117 1 97.75 77 LYS A N 1
ATOM 586 C CA . LYS A 1 77 ? 2.709 -8.531 2.494 1 97.75 77 LYS A CA 1
ATOM 587 C C . LYS A 1 77 ? 1.579 -8.984 1.574 1 97.75 77 LYS A C 1
ATOM 589 O O . LYS A 1 77 ? 1.656 -8.82 0.356 1 97.75 77 LYS A O 1
ATOM 594 N N . SER A 1 78 ? 0.602 -9.609 2.148 1 97.31 78 SER A N 1
ATOM 595 C CA . SER A 1 78 ? -0.597 -10.086 1.464 1 97.31 78 SER A CA 1
ATOM 596 C C . SER A 1 78 ? -1.796 -10.117 2.406 1 97.31 78 SER A C 1
ATOM 598 O O . SER A 1 78 ? -1.633 -10.094 3.627 1 97.31 78 SER A O 1
ATOM 600 N N . GLY A 1 79 ? -2.969 -10.211 1.914 1 97.81 79 GLY A N 1
ATOM 601 C CA . GLY A 1 79 ? -4.16 -9.789 2.631 1 97.81 79 GLY A CA 1
ATOM 602 C C . GLY A 1 79 ? -4.863 -10.938 3.342 1 97.81 79 GLY A C 1
ATOM 603 O O . GLY A 1 79 ? -5.992 -10.781 3.811 1 97.81 79 GLY A O 1
ATOM 604 N N . GLN A 1 80 ? -4.258 -12.125 3.566 1 97.88 80 GLN A N 1
ATOM 605 C CA . GLN A 1 80 ? -5 -13.281 4.062 1 97.88 80 GLN A CA 1
ATOM 606 C C . GLN A 1 80 ? -5.441 -13.07 5.508 1 97.88 80 GLN A C 1
ATOM 608 O O . GLN A 1 80 ? -6.629 -13.172 5.816 1 97.88 80 GLN A O 1
ATOM 613 N N . LEU A 1 81 ? -4.5 -12.797 6.367 1 96.06 81 LEU A N 1
ATOM 614 C CA . LEU A 1 81 ? -4.852 -12.578 7.766 1 96.06 81 LEU A CA 1
ATOM 615 C C . LEU A 1 81 ? -5.621 -11.273 7.938 1 96.06 81 LEU A C 1
ATOM 617 O O . LEU A 1 81 ? -6.523 -11.188 8.773 1 96.06 81 LEU A O 1
ATOM 621 N N . PHE A 1 82 ? -5.223 -10.25 7.184 1 97.19 82 PHE A N 1
ATOM 622 C CA . PHE A 1 82 ? -5.984 -9 7.172 1 97.19 82 PHE A CA 1
ATOM 623 C C . PHE A 1 82 ? -7.445 -9.266 6.836 1 97.19 82 PHE A C 1
ATOM 625 O O . PHE A 1 82 ? -8.344 -8.75 7.504 1 97.19 82 PHE A O 1
ATOM 632 N N . PHE A 1 83 ? -7.695 -10.023 5.73 1 98.5 83 PHE A N 1
ATOM 633 C CA . PHE A 1 83 ? -9.031 -10.352 5.262 1 98.5 83 PHE A CA 1
ATOM 634 C C . PHE A 1 83 ? -9.836 -11.055 6.352 1 98.5 83 PHE A C 1
ATOM 636 O O . PHE A 1 83 ? -11 -10.719 6.586 1 98.5 83 PHE A O 1
ATOM 643 N N . ALA A 1 84 ? -9.25 -12.039 7.027 1 97.5 84 ALA A N 1
ATOM 644 C CA . ALA A 1 84 ? -9.922 -12.766 8.102 1 97.5 84 ALA A CA 1
ATOM 645 C C . ALA A 1 84 ? -10.398 -11.812 9.195 1 97.5 84 ALA A C 1
ATOM 647 O O . ALA A 1 84 ? -11.57 -11.844 9.586 1 97.5 84 ALA A O 1
ATOM 648 N N . ARG A 1 85 ? -9.539 -10.969 9.648 1 95.69 85 ARG A N 1
ATOM 649 C CA . ARG A 1 85 ? -9.875 -10.016 10.703 1 95.69 85 ARG A CA 1
ATOM 650 C C . ARG A 1 85 ? -10.906 -9.008 10.219 1 95.69 85 ARG A C 1
ATOM 652 O O . ARG A 1 85 ? -11.867 -8.711 10.922 1 95.69 85 ARG A O 1
ATOM 659 N N . ASP A 1 86 ? -10.664 -8.461 9.016 1 97.44 86 ASP A N 1
ATOM 660 C CA . ASP A 1 86 ? -11.555 -7.453 8.453 1 97.44 86 ASP A CA 1
ATOM 661 C C . ASP A 1 86 ? -12.977 -7.996 8.305 1 97.44 86 ASP A C 1
ATOM 663 O O . ASP A 1 86 ? -13.945 -7.305 8.609 1 97.44 86 ASP A O 1
ATOM 667 N N . LEU A 1 87 ? -13.062 -9.219 7.82 1 97.81 87 LEU A N 1
ATOM 668 C CA . LEU A 1 87 ? -14.367 -9.836 7.586 1 97.81 87 LEU A CA 1
ATOM 669 C C . LEU A 1 87 ? -15.133 -9.992 8.891 1 97.81 87 LEU A C 1
ATOM 671 O O . LEU A 1 87 ? -16.344 -9.727 8.945 1 97.81 87 LEU A O 1
ATOM 675 N N . GLU A 1 88 ? -14.461 -10.453 9.977 1 96.94 88 GLU A N 1
ATOM 676 C CA . GLU A 1 88 ? -15.109 -10.586 11.273 1 96.94 88 GLU A CA 1
ATOM 677 C C . GLU A 1 88 ? -15.617 -9.234 11.773 1 96.94 88 GLU A C 1
ATOM 679 O O . GLU A 1 88 ? -16.75 -9.117 12.234 1 96.94 88 GLU A O 1
ATOM 684 N N . GLU A 1 89 ? -14.773 -8.234 11.617 1 95.38 89 GLU A N 1
ATOM 685 C CA . GLU A 1 89 ? -15.109 -6.914 12.133 1 95.38 89 GLU A CA 1
ATOM 686 C C . GLU A 1 89 ? -16.234 -6.273 11.328 1 95.38 89 GLU A C 1
ATOM 688 O O . GLU A 1 89 ? -17.172 -5.703 11.891 1 95.38 89 GLU A O 1
ATOM 693 N N . ARG A 1 90 ? -16.188 -6.379 9.992 1 94.75 90 ARG A N 1
ATOM 694 C CA . ARG A 1 90 ? -17.156 -5.73 9.117 1 94.75 90 ARG A CA 1
ATOM 695 C C . ARG A 1 90 ? -18.531 -6.363 9.266 1 94.75 90 ARG A C 1
ATOM 697 O O . ARG A 1 90 ? -19.547 -5.715 9.008 1 94.75 90 ARG A O 1
ATOM 704 N N . THR A 1 91 ? -18.625 -7.613 9.727 1 96.12 91 THR A N 1
ATOM 705 C CA . THR A 1 91 ? -19.891 -8.312 9.859 1 96.12 91 THR A CA 1
ATOM 706 C C . THR A 1 91 ? -20.359 -8.312 11.312 1 96.12 91 THR A C 1
ATOM 708 O O . THR A 1 91 ? -21.297 -9.023 11.672 1 96.12 91 THR A O 1
ATOM 711 N N . ASN A 1 92 ? -19.609 -7.602 12.141 1 94.19 92 ASN A N 1
ATOM 712 C CA . ASN A 1 92 ? -19.906 -7.539 13.57 1 94.19 92 ASN A CA 1
ATOM 713 C C . ASN A 1 92 ? -20.031 -8.938 14.18 1 94.19 92 ASN A C 1
ATOM 715 O O . ASN A 1 92 ? -20.969 -9.211 14.922 1 94.19 92 ASN A O 1
ATOM 719 N N . GLY A 1 93 ? -19.203 -9.82 13.688 1 95.31 93 GLY A N 1
ATOM 720 C CA . GLY A 1 93 ? -19.109 -11.148 14.273 1 95.31 93 GLY A CA 1
ATOM 721 C C . GLY A 1 93 ? -20.062 -12.141 13.633 1 95.31 93 GLY A C 1
ATOM 722 O O . GLY A 1 93 ? -20.047 -13.328 13.984 1 95.31 93 GLY A O 1
ATOM 723 N N . ALA A 1 94 ? -20.859 -11.766 12.664 1 97.81 94 ALA A N 1
ATOM 724 C CA . ALA A 1 94 ? -21.75 -12.711 11.992 1 97.81 94 ALA A CA 1
ATOM 725 C C . ALA A 1 94 ? -20.953 -13.805 11.281 1 97.81 94 ALA A C 1
ATOM 727 O O . ALA A 1 94 ? -21.422 -14.938 11.148 1 97.81 94 ALA A O 1
ATOM 728 N N . ILE A 1 95 ? -19.844 -13.469 10.805 1 98.31 95 ILE A N 1
ATOM 729 C CA . ILE A 1 95 ? -18.891 -14.445 10.266 1 98.31 95 ILE A CA 1
ATOM 730 C C . ILE A 1 95 ? -17.656 -14.508 11.156 1 98.31 95 ILE A C 1
ATOM 732 O O . ILE A 1 95 ? -17.078 -13.477 11.508 1 98.31 95 ILE A O 1
ATOM 736 N N . ARG A 1 96 ? -17.344 -15.633 11.562 1 97.75 96 ARG A N 1
ATOM 737 C CA . ARG A 1 96 ? -16.062 -15.891 12.227 1 97.75 96 ARG A CA 1
ATOM 738 C C . ARG A 1 96 ? -15.156 -16.766 11.359 1 97.75 96 ARG A C 1
ATOM 740 O O . ARG A 1 96 ? -15.625 -17.719 10.734 1 97.75 96 ARG A O 1
ATOM 747 N N . VAL A 1 97 ? -13.891 -16.469 11.281 1 98.06 97 VAL A N 1
ATOM 748 C CA . VAL A 1 97 ? -12.961 -17.188 10.422 1 98.06 97 VAL A CA 1
ATOM 749 C C . VAL A 1 97 ? -11.922 -17.906 11.273 1 98.06 97 VAL A C 1
ATOM 751 O O . VAL A 1 97 ? -11.289 -17.297 12.141 1 98.06 97 VAL A O 1
ATOM 754 N N . GLU A 1 98 ? -11.812 -19.172 11.102 1 96.81 98 GLU A N 1
ATOM 755 C CA . GLU A 1 98 ? -10.703 -19.953 11.641 1 96.81 98 GLU A CA 1
ATOM 756 C C . GLU A 1 98 ? -9.57 -20.062 10.625 1 96.81 98 GLU A C 1
ATOM 758 O O . GLU A 1 98 ? -9.656 -20.844 9.68 1 96.81 98 GLU A O 1
ATOM 763 N N . PHE A 1 99 ? -8.5 -19.359 10.898 1 96.62 99 PHE A N 1
ATOM 764 C CA . PHE A 1 99 ? -7.359 -19.281 9.992 1 96.62 99 PHE A CA 1
ATOM 765 C C . PHE A 1 99 ? -6.383 -20.422 10.266 1 96.62 99 PHE A C 1
ATOM 767 O O . PHE A 1 99 ? -5.809 -20.5 11.352 1 96.62 99 PHE A O 1
ATOM 774 N N . MET A 1 100 ? -6.246 -21.297 9.344 1 95.12 100 MET A N 1
ATOM 775 C CA . MET A 1 100 ? -5.336 -22.422 9.414 1 95.12 100 MET A CA 1
ATOM 776 C C . MET A 1 100 ? -4.176 -22.266 8.438 1 95.12 100 MET A C 1
ATOM 778 O O . MET A 1 100 ? -4.223 -22.766 7.316 1 95.12 100 MET A O 1
ATOM 782 N N . GLY A 1 101 ? -3.121 -21.719 8.93 1 93 101 GLY A N 1
ATOM 783 C CA . GLY A 1 101 ? -1.961 -21.422 8.102 1 93 101 GLY A CA 1
ATOM 784 C C . GLY A 1 101 ? -0.88 -22.484 8.188 1 93 101 GLY A C 1
ATOM 785 O O . GLY A 1 101 ? -1.151 -23.625 8.57 1 93 101 GLY A O 1
ATOM 786 N N . SER A 1 102 ? 0.217 -22.188 7.59 1 90.94 102 SER A N 1
ATOM 787 C CA . SER A 1 102 ? 1.439 -22.969 7.684 1 90.94 102 SER A CA 1
ATOM 788 C C . SER A 1 102 ? 1.19 -24.422 7.281 1 90.94 102 SER A C 1
ATOM 790 O O . SER A 1 102 ? 1.681 -25.344 7.934 1 90.94 102 SER A O 1
ATOM 792 N N . ASN A 1 103 ? 0.33 -24.594 6.348 1 93.12 103 ASN A N 1
ATOM 793 C CA . ASN A 1 103 ? 0.071 -25.922 5.777 1 93.12 103 ASN A CA 1
ATOM 794 C C . ASN A 1 103 ? -0.506 -26.875 6.82 1 93.12 103 ASN A C 1
ATOM 796 O O . ASN A 1 103 ? -0.234 -28.078 6.781 1 93.12 103 ASN A O 1
ATOM 800 N N . GLU A 1 104 ? -1.188 -26.328 7.738 1 91.88 104 GLU A N 1
ATOM 801 C CA . GLU A 1 104 ? -1.769 -27.156 8.789 1 91.88 104 GLU A CA 1
ATOM 802 C C . GLU A 1 104 ? -2.85 -28.078 8.227 1 91.88 104 GLU A C 1
ATOM 804 O O . GLU A 1 104 ? -2.996 -29.219 8.68 1 91.88 104 GLU A O 1
ATOM 809 N N . VAL A 1 105 ? -3.615 -27.547 7.27 1 95.94 105 VAL A N 1
ATOM 810 C CA . VAL A 1 105 ? -4.746 -28.328 6.773 1 95.94 105 VAL A CA 1
ATOM 811 C C . VAL A 1 105 ? -4.555 -28.625 5.285 1 95.94 105 VAL A C 1
ATOM 813 O O . VAL A 1 105 ? -5.129 -29.578 4.758 1 95.94 105 VAL A O 1
ATOM 816 N N . CYS A 1 106 ? -3.781 -27.875 4.652 1 96.44 106 CYS A N 1
ATOM 817 C CA . CYS A 1 106 ? -3.529 -28.047 3.227 1 96.44 106 CYS A CA 1
ATOM 818 C C . CYS A 1 106 ? -2.229 -27.375 2.809 1 96.44 106 CYS A C 1
ATOM 820 O O . CYS A 1 106 ? -1.66 -26.594 3.57 1 96.44 106 CYS A O 1
ATOM 822 N N . ASN A 1 107 ? -1.753 -27.766 1.654 1 96.56 107 ASN A N 1
ATOM 823 C CA . ASN A 1 107 ? -0.534 -27.188 1.096 1 96.56 107 ASN A CA 1
ATOM 824 C C . ASN A 1 107 ? -0.778 -26.594 -0.287 1 96.56 107 ASN A C 1
ATOM 826 O O . ASN A 1 107 ? -1.926 -26.438 -0.705 1 96.56 107 ASN A O 1
ATOM 830 N N . GLN A 1 108 ? 0.278 -26.188 -0.991 1 97.31 108 GLN A N 1
ATOM 831 C CA . GLN A 1 108 ? 0.169 -25.484 -2.262 1 97.31 108 GLN A CA 1
ATOM 832 C C . GLN A 1 108 ? -0.596 -26.312 -3.289 1 97.31 108 GLN A C 1
ATOM 834 O O . GLN A 1 108 ? -1.336 -25.766 -4.109 1 97.31 108 GLN A O 1
ATOM 839 N N . LEU A 1 109 ? -0.509 -27.641 -3.244 1 96.38 109 LEU A N 1
ATOM 840 C CA . LEU A 1 109 ? -1.041 -28.5 -4.301 1 96.38 109 LEU A CA 1
ATOM 841 C C . LEU A 1 109 ? -2.482 -28.891 -4.004 1 96.38 109 LEU A C 1
ATOM 843 O O . LEU A 1 109 ? -3.277 -29.094 -4.922 1 96.38 109 LEU A O 1
ATOM 847 N N . ASP A 1 110 ? -2.854 -28.906 -2.734 1 97.5 110 ASP A N 1
ATOM 848 C CA . ASP A 1 110 ? -4.129 -29.578 -2.488 1 97.5 110 ASP A CA 1
ATOM 849 C C . ASP A 1 110 ? -5.117 -28.625 -1.805 1 97.5 110 ASP A C 1
ATOM 851 O O . ASP A 1 110 ? -6.266 -29 -1.553 1 97.5 110 ASP A O 1
ATOM 855 N N . CYS A 1 111 ? -4.77 -27.406 -1.508 1 98.31 111 CYS A N 1
ATOM 856 C CA . CYS A 1 111 ? -5.703 -26.484 -0.862 1 98.31 111 CYS A CA 1
ATOM 857 C C . CYS A 1 111 ? -6.93 -26.25 -1.737 1 98.31 111 CYS A C 1
ATOM 859 O O . CYS A 1 111 ? -8.047 -26.125 -1.229 1 98.31 111 CYS A O 1
ATOM 861 N N . VAL A 1 112 ? -6.734 -26.172 -3.023 1 98.62 112 VAL A N 1
ATOM 862 C CA . VAL A 1 112 ? -7.836 -25.922 -3.953 1 98.62 112 VAL A CA 1
ATOM 863 C C . VAL A 1 112 ? -8.836 -27.078 -3.885 1 98.62 112 VAL A C 1
ATOM 865 O O . VAL A 1 112 ? -10.047 -26.859 -3.801 1 98.62 112 VAL A O 1
ATOM 868 N N . SER A 1 113 ? -8.352 -28.328 -3.91 1 98.56 113 SER A N 1
ATOM 869 C CA . SER A 1 113 ? -9.242 -29.484 -3.875 1 98.56 113 SER A CA 1
ATOM 870 C C . SER A 1 113 ? -9.984 -29.562 -2.545 1 98.56 113 SER A C 1
ATOM 872 O O . SER A 1 113 ? -11.156 -29.938 -2.506 1 98.56 113 SER A O 1
ATOM 874 N N . LYS A 1 114 ? -9.289 -29.188 -1.482 1 98.62 114 LYS A N 1
ATOM 875 C CA . LYS A 1 114 ? -9.938 -29.188 -0.177 1 98.62 114 LYS A CA 1
ATOM 876 C C . LYS A 1 114 ? -11.047 -28.141 -0.128 1 98.62 114 LYS A C 1
ATOM 878 O O . LYS A 1 114 ? -12.086 -28.359 0.5 1 98.62 114 LYS A O 1
ATOM 883 N N . ALA A 1 115 ? -10.852 -27.016 -0.717 1 98.81 115 ALA A N 1
ATOM 884 C CA . ALA A 1 115 ? -11.891 -26 -0.794 1 98.81 115 ALA A CA 1
ATOM 885 C C . ALA A 1 115 ? -13.062 -26.469 -1.647 1 98.81 115 ALA A C 1
ATOM 887 O O . ALA A 1 115 ? -14.227 -26.312 -1.268 1 98.81 115 ALA A O 1
ATOM 888 N N . GLN A 1 116 ? -12.742 -27.094 -2.785 1 98.69 116 GLN A N 1
ATOM 889 C CA . GLN A 1 116 ? -13.773 -27.594 -3.686 1 98.69 116 GLN A CA 1
ATOM 890 C C . GLN A 1 116 ? -14.633 -28.656 -3.002 1 98.69 116 GLN A C 1
ATOM 892 O O . GLN A 1 116 ? -15.828 -28.766 -3.275 1 98.69 116 GLN A O 1
ATOM 897 N N . GLN A 1 117 ? -14.008 -29.391 -2.076 1 98.06 117 GLN A N 1
ATOM 898 C CA . GLN A 1 117 ? -14.695 -30.469 -1.374 1 98.06 117 GLN A CA 1
ATOM 899 C C . GLN A 1 117 ? -15.398 -29.953 -0.124 1 98.06 117 GLN A C 1
ATOM 901 O O . GLN A 1 117 ? -16.125 -30.703 0.541 1 98.06 117 GLN A O 1
ATOM 906 N N . GLY A 1 118 ? -15.133 -28.766 0.215 1 97.81 118 GLY A N 1
ATOM 907 C CA . GLY A 1 118 ? -15.789 -28.172 1.372 1 97.81 118 GLY A CA 1
ATOM 908 C C . GLY A 1 118 ? -15.086 -28.5 2.68 1 97.81 118 GLY A C 1
ATOM 909 O O . GLY A 1 118 ? -15.648 -28.281 3.758 1 97.81 118 GLY A O 1
ATOM 910 N N . ILE A 1 119 ? -13.891 -29.016 2.588 1 98.12 119 ILE A N 1
ATOM 911 C CA . ILE A 1 119 ? -13.102 -29.266 3.785 1 98.12 119 ILE A CA 1
ATOM 912 C C . ILE A 1 119 ? -12.656 -27.938 4.402 1 98.12 119 ILE A C 1
ATOM 914 O O . ILE A 1 119 ? -12.609 -27.812 5.629 1 98.12 119 ILE A O 1
ATOM 918 N N . VAL A 1 120 ? -12.258 -27 3.605 1 98.56 120 VAL A N 1
ATOM 919 C CA . VAL A 1 120 ? -12.117 -25.609 4.004 1 98.56 120 VAL A CA 1
ATOM 920 C C . VAL A 1 120 ? -13.047 -24.734 3.17 1 98.56 120 VAL A C 1
ATOM 922 O O . VAL A 1 120 ? -13.469 -25.125 2.082 1 98.56 120 VAL A O 1
ATOM 925 N N . ASP A 1 121 ? -13.375 -23.594 3.717 1 98.88 121 ASP A N 1
ATOM 926 C CA . ASP A 1 121 ? -14.328 -22.703 3.062 1 98.88 121 ASP A CA 1
ATOM 927 C C . ASP A 1 121 ? -13.602 -21.656 2.215 1 98.88 121 ASP A C 1
ATOM 929 O O . ASP A 1 121 ? -14.156 -21.156 1.232 1 98.88 121 ASP A O 1
ATOM 933 N N . ILE A 1 122 ? -12.469 -21.266 2.654 1 98.88 122 ILE A N 1
ATOM 934 C CA . ILE A 1 122 ? -11.578 -20.328 1.989 1 98.88 122 ILE A CA 1
ATOM 935 C C . ILE A 1 122 ? -10.18 -20.938 1.866 1 98.88 122 ILE A C 1
ATOM 937 O O . ILE A 1 122 ? -9.734 -21.656 2.76 1 98.88 122 ILE A O 1
ATOM 941 N N . PHE A 1 123 ? -9.5 -20.672 0.764 1 98.81 123 PHE A N 1
ATOM 942 C CA . PHE A 1 123 ? -8.117 -21.141 0.677 1 98.81 123 PHE A CA 1
ATOM 943 C C . PHE A 1 123 ? -7.238 -20.109 -0.021 1 98.81 123 PHE A C 1
ATOM 945 O O . PHE A 1 123 ? -7.738 -19.266 -0.757 1 98.81 123 PHE A O 1
ATOM 952 N N . SER A 1 124 ? -5.93 -20.141 0.242 1 98.69 124 SER A N 1
ATOM 953 C CA . SER A 1 124 ? -4.918 -19.359 -0.46 1 98.69 124 SER A CA 1
ATOM 954 C C . SER A 1 124 ? -3.762 -20.234 -0.923 1 98.69 124 SER A C 1
ATOM 956 O O . SER A 1 124 ? -3.219 -21.016 -0.139 1 98.69 124 SER A O 1
ATOM 958 N N . ALA A 1 125 ? -3.467 -20.172 -2.135 1 98.38 125 ALA A N 1
ATOM 959 C CA . ALA A 1 125 ? -2.344 -20.812 -2.811 1 98.38 125 ALA A CA 1
ATOM 960 C C . ALA A 1 125 ? -2.043 -20.125 -4.145 1 98.38 125 ALA A C 1
ATOM 962 O O . ALA A 1 125 ? -2.834 -19.312 -4.625 1 98.38 125 ALA A O 1
ATOM 963 N N . SER A 1 126 ? -0.874 -20.391 -4.695 1 97.62 126 SER A N 1
ATOM 964 C CA . SER A 1 126 ? -0.594 -19.812 -6 1 97.62 126 SER A CA 1
ATOM 965 C C . SER A 1 126 ? -1.499 -20.391 -7.078 1 97.62 126 SER A C 1
ATOM 967 O O . SER A 1 126 ? -1.902 -21.562 -6.992 1 97.62 126 SER A O 1
ATOM 969 N N . THR A 1 127 ? -1.869 -19.594 -8.07 1 97.5 127 THR A N 1
ATOM 970 C CA . THR A 1 127 ? -2.75 -20.062 -9.133 1 97.5 127 THR A CA 1
ATOM 971 C C . THR A 1 127 ? -2.078 -21.172 -9.938 1 97.5 127 THR A C 1
ATOM 973 O O . THR A 1 127 ? -2.734 -22.125 -10.352 1 97.5 127 THR A O 1
ATOM 976 N N . GLN A 1 128 ? -0.752 -21.125 -10.141 1 96.88 128 GLN A N 1
ATOM 977 C CA . GLN A 1 128 ? -0.047 -22.172 -10.875 1 96.88 128 GLN A CA 1
ATOM 978 C C . GLN A 1 128 ? -0.122 -23.5 -10.141 1 96.88 128 GLN A C 1
ATOM 980 O O . GLN A 1 128 ? -0.376 -24.531 -10.758 1 96.88 128 GLN A O 1
ATOM 985 N N . ASN A 1 129 ? 0.109 -23.469 -8.859 1 97.44 129 ASN A N 1
ATOM 986 C CA . ASN A 1 129 ? 0.025 -24.703 -8.078 1 97.44 129 ASN A CA 1
ATOM 987 C C . ASN A 1 129 ? -1.412 -25.203 -7.977 1 97.44 129 ASN A C 1
ATOM 989 O O . ASN A 1 129 ? -1.649 -26.406 -7.945 1 97.44 129 ASN A O 1
ATOM 993 N N . SER A 1 130 ? -2.342 -24.328 -7.922 1 97.81 130 SER A N 1
ATOM 994 C CA . SER A 1 130 ? -3.752 -24.672 -7.793 1 97.81 130 SER A CA 1
ATOM 995 C C . SER A 1 130 ? -4.309 -25.234 -9.102 1 97.81 130 SER A C 1
ATOM 997 O O . SER A 1 130 ? -5.379 -25.844 -9.117 1 97.81 130 SER A O 1
ATOM 999 N N . ALA A 1 131 ? -3.6 -25.078 -10.203 1 96.75 131 ALA A N 1
ATOM 1000 C CA . ALA A 1 131 ? -4.098 -25.453 -11.516 1 96.75 131 ALA A CA 1
ATOM 1001 C C . ALA A 1 131 ? -4.254 -26.969 -11.625 1 96.75 131 ALA A C 1
ATOM 1003 O O . ALA A 1 131 ? -4.984 -27.469 -12.492 1 96.75 131 ALA A O 1
ATOM 1004 N N . GLY A 1 132 ? -3.586 -27.75 -10.766 1 95.38 132 GLY A N 1
ATOM 1005 C CA . GLY A 1 132 ? -3.816 -29.172 -10.734 1 95.38 132 GLY A CA 1
ATOM 1006 C C . GLY A 1 132 ? -5.254 -29.547 -10.422 1 95.38 132 GLY A C 1
ATOM 1007 O O . GLY A 1 132 ? -5.797 -30.484 -10.992 1 95.38 132 GLY A O 1
ATOM 1008 N N . GLY A 1 133 ? -5.844 -28.797 -9.469 1 97.25 133 GLY A N 1
ATOM 1009 C CA . GLY A 1 133 ? -7.223 -29.031 -9.07 1 97.25 133 GLY A CA 1
ATOM 1010 C C . GLY A 1 133 ? -8.211 -28.125 -9.773 1 97.25 133 GLY A C 1
ATOM 1011 O O . GLY A 1 133 ? -9.398 -28.438 -9.859 1 97.25 133 GLY A O 1
ATOM 1012 N N . ALA A 1 134 ? -7.773 -27.031 -10.297 1 98 134 ALA A N 1
ATOM 1013 C CA . ALA A 1 134 ? -8.57 -26.078 -11.055 1 98 134 ALA A CA 1
ATOM 1014 C C . ALA A 1 134 ? -7.824 -25.609 -12.305 1 98 134 ALA A C 1
ATOM 1016 O O . ALA A 1 134 ? -7.367 -24.469 -12.375 1 98 134 ALA A O 1
ATOM 1017 N N . PRO A 1 135 ? -7.84 -26.406 -13.328 1 97.31 135 PRO A N 1
ATOM 1018 C CA . PRO A 1 135 ? -6.977 -26.188 -14.484 1 97.31 135 PRO A CA 1
ATOM 1019 C C . PRO A 1 135 ? -7.289 -24.875 -15.211 1 97.31 135 PRO A C 1
ATOM 1021 O O . PRO A 1 135 ? -6.43 -24.328 -15.906 1 97.31 135 PRO A O 1
ATOM 1024 N N . TYR A 1 136 ? -8.484 -24.297 -15.047 1 98.31 136 TYR A N 1
ATOM 1025 C CA . TYR A 1 136 ? -8.82 -23.047 -15.727 1 98.31 136 TYR A CA 1
ATOM 1026 C C . TYR A 1 136 ? -7.922 -21.922 -15.25 1 98.31 136 TYR A C 1
ATOM 1028 O O . TYR A 1 136 ? -7.742 -20.922 -15.953 1 98.31 136 TYR A O 1
ATOM 1036 N N . LEU A 1 137 ? -7.312 -22.016 -14.078 1 98.25 137 LEU A N 1
ATOM 1037 C CA . LEU A 1 137 ? -6.414 -20.984 -13.562 1 98.25 137 LEU A CA 1
ATOM 1038 C C . LEU A 1 137 ? -5.191 -20.828 -14.453 1 98.25 137 LEU A C 1
ATOM 1040 O O . LEU A 1 137 ? -4.48 -19.828 -14.375 1 98.25 137 LEU A O 1
ATOM 1044 N N . ASN A 1 138 ? -4.922 -21.766 -15.359 1 97.62 138 ASN A N 1
ATOM 1045 C CA . ASN A 1 138 ? -3.785 -21.703 -16.266 1 97.62 138 ASN A CA 1
ATOM 1046 C C . ASN A 1 138 ? -3.928 -20.578 -17.281 1 97.62 138 ASN A C 1
ATOM 1048 O O . ASN A 1 138 ? -2.967 -20.219 -17.969 1 97.62 138 ASN A O 1
ATOM 1052 N N . ILE A 1 139 ? -5.098 -19.969 -17.375 1 98.25 139 ILE A N 1
ATOM 1053 C CA . ILE A 1 139 ? -5.285 -18.844 -18.297 1 98.25 139 ILE A CA 1
ATOM 1054 C C . ILE A 1 139 ? -4.363 -17.688 -17.891 1 98.25 139 ILE A C 1
ATOM 1056 O O . ILE A 1 139 ? -4.117 -16.781 -18.688 1 98.25 139 ILE A O 1
ATOM 1060 N N . LEU A 1 140 ? -3.834 -17.734 -16.656 1 98 140 LEU A N 1
ATOM 1061 C CA . LEU A 1 140 ? -2.965 -16.672 -16.156 1 98 140 LEU A CA 1
ATOM 1062 C C . LEU A 1 140 ? -1.497 -17.031 -16.359 1 98 140 LEU A C 1
ATOM 1064 O O . LEU A 1 140 ? -0.611 -16.219 -16.078 1 98 140 LEU A O 1
ATOM 1068 N N . ASP A 1 141 ? -1.136 -18.203 -16.938 1 96.69 141 ASP A N 1
ATOM 1069 C CA . ASP A 1 141 ? 0.215 -18.75 -16.859 1 96.69 141 ASP A CA 1
ATOM 1070 C C . ASP A 1 141 ? 0.899 -18.688 -18.234 1 96.69 141 ASP A C 1
ATOM 1072 O O . ASP A 1 141 ? 1.956 -19.297 -18.422 1 96.69 141 ASP A O 1
ATOM 1076 N N . PHE A 1 142 ? 0.269 -18.047 -19.203 1 98.25 142 PHE A N 1
ATOM 1077 C CA . PHE A 1 142 ? 0.945 -17.891 -20.5 1 98.25 142 PHE A CA 1
ATOM 1078 C C . PHE A 1 142 ? 2.176 -17.016 -20.359 1 98.25 142 PHE A C 1
ATOM 1080 O O . PHE A 1 142 ? 2.148 -16.016 -19.641 1 98.25 142 PHE A O 1
ATOM 1087 N N . ALA A 1 143 ? 3.229 -17.406 -21.047 1 98.5 143 ALA A N 1
ATOM 1088 C CA . ALA A 1 143 ? 4.484 -16.672 -20.984 1 98.5 143 ALA A CA 1
ATOM 1089 C C . ALA A 1 143 ? 4.301 -15.227 -21.453 1 98.5 143 ALA A C 1
ATOM 1091 O O . ALA A 1 143 ? 3.711 -14.977 -22.5 1 98.5 143 ALA A O 1
ATOM 1092 N N . TYR A 1 144 ? 4.742 -14.25 -20.562 1 98.31 144 TYR A N 1
ATOM 1093 C CA . TYR A 1 144 ? 4.793 -12.812 -20.828 1 98.31 144 TYR A CA 1
ATOM 1094 C C . TYR A 1 144 ? 3.408 -12.273 -21.156 1 98.31 144 TYR A C 1
ATOM 1096 O O . TYR A 1 144 ? 3.27 -11.367 -21.984 1 98.31 144 TYR A O 1
ATOM 1104 N N . MET A 1 145 ? 2.416 -12.938 -20.562 1 98.06 145 MET A N 1
ATOM 1105 C CA . MET A 1 145 ? 1.058 -12.414 -20.656 1 98.06 145 MET A CA 1
ATOM 1106 C C . MET A 1 145 ? 0.98 -11.008 -20.062 1 98.06 145 MET A C 1
ATOM 1108 O O . MET A 1 145 ? 0.385 -10.109 -20.656 1 98.06 145 MET A O 1
ATOM 1112 N N . PHE A 1 146 ? 1.588 -10.773 -18.938 1 98.44 146 PHE A N 1
ATOM 1113 C CA . PHE A 1 146 ? 1.613 -9.492 -18.25 1 98.44 146 PHE A CA 1
ATOM 1114 C C . PHE A 1 146 ? 2.988 -8.844 -18.359 1 98.44 146 PHE A C 1
ATOM 1116 O O . PHE A 1 146 ? 3.988 -9.414 -17.922 1 98.44 146 PHE A O 1
ATOM 1123 N N . PRO A 1 147 ? 3.102 -7.695 -18.891 1 97 147 PRO A N 1
ATOM 1124 C CA . PRO A 1 147 ? 4.406 -7.043 -19.047 1 97 147 PRO A CA 1
ATOM 1125 C C . PRO A 1 147 ? 4.91 -6.422 -17.734 1 97 147 PRO A C 1
ATOM 1127 O O . PRO A 1 147 ? 6.102 -6.121 -17.609 1 97 147 PRO A O 1
ATOM 1130 N N . SER A 1 148 ? 3.992 -6.184 -16.781 1 96.94 148 SER A N 1
ATOM 1131 C CA . SER A 1 148 ? 4.352 -5.57 -15.508 1 96.94 148 SER A CA 1
ATOM 1132 C C . SER A 1 148 ? 3.385 -5.984 -14.398 1 96.94 148 SER A C 1
ATOM 1134 O O . SER A 1 148 ? 2.303 -6.504 -14.68 1 96.94 148 SER A O 1
ATOM 1136 N N . VAL A 1 149 ? 3.82 -5.797 -13.148 1 97.94 149 VAL A N 1
ATOM 1137 C CA . VAL A 1 149 ? 2.934 -6.051 -12.016 1 97.94 149 VAL A CA 1
ATOM 1138 C C . VAL A 1 149 ? 1.718 -5.129 -12.102 1 97.94 149 VAL A C 1
ATOM 1140 O O . VAL A 1 149 ? 0.599 -5.539 -11.781 1 97.94 149 VAL A O 1
ATOM 1143 N N . ALA A 1 150 ? 1.921 -3.846 -12.562 1 97.69 150 ALA A N 1
ATOM 1144 C CA . ALA A 1 150 ? 0.812 -2.916 -12.758 1 97.69 150 ALA A CA 1
ATOM 1145 C C . ALA A 1 150 ? -0.251 -3.516 -13.672 1 97.69 150 ALA A C 1
ATOM 1147 O O . ALA A 1 150 ? -1.448 -3.402 -13.398 1 97.69 150 ALA A O 1
ATOM 1148 N N . SER A 1 151 ? 0.169 -4.152 -14.734 1 98.06 151 SER A N 1
ATOM 1149 C CA . SER A 1 151 ? -0.767 -4.723 -15.703 1 98.06 151 SER A CA 1
ATOM 1150 C C . SER A 1 151 ? -1.578 -5.855 -15.078 1 98.06 151 SER A C 1
ATOM 1152 O O . SER A 1 151 ? -2.73 -6.078 -15.453 1 98.06 151 SER A O 1
ATOM 1154 N N . MET A 1 152 ? -1 -6.609 -14.148 1 98.62 152 MET A N 1
ATOM 1155 C CA . MET A 1 152 ? -1.736 -7.645 -13.43 1 98.62 152 MET A CA 1
ATOM 1156 C C . MET A 1 152 ? -2.873 -7.039 -12.609 1 98.62 152 MET A C 1
ATOM 1158 O O . MET A 1 152 ? -4.023 -7.457 -12.734 1 98.62 152 MET A O 1
ATOM 1162 N N . PHE A 1 153 ? -2.496 -6.02 -11.812 1 98.25 153 PHE A N 1
ATOM 1163 C CA . PHE A 1 153 ? -3.523 -5.363 -11.016 1 98.25 153 PHE A CA 1
ATOM 1164 C C . PHE A 1 153 ? -4.609 -4.773 -11.906 1 98.25 153 PHE A C 1
ATOM 1166 O O . PHE A 1 153 ? -5.793 -4.832 -11.578 1 98.25 153 PHE A O 1
ATOM 1173 N N . HIS A 1 154 ? -4.188 -4.176 -13.031 1 97.56 154 HIS A N 1
ATOM 1174 C CA . HIS A 1 154 ? -5.156 -3.633 -13.977 1 97.56 154 HIS A CA 1
ATOM 1175 C C . HIS A 1 154 ? -6.164 -4.695 -14.398 1 97.56 154 HIS A C 1
ATOM 1177 O O . HIS A 1 154 ? -7.371 -4.441 -14.414 1 97.56 154 HIS A O 1
ATOM 1183 N N . PHE A 1 155 ? -5.707 -5.855 -14.719 1 98.56 155 PHE A N 1
ATOM 1184 C CA . PHE A 1 155 ? -6.59 -6.945 -15.125 1 98.56 155 PHE A CA 1
ATOM 1185 C C . PHE A 1 155 ? -7.516 -7.344 -13.984 1 98.56 155 PHE A C 1
ATOM 1187 O O . PHE A 1 155 ? -8.727 -7.488 -14.188 1 98.56 155 PHE A O 1
ATOM 1194 N N . PHE A 1 156 ? -6.992 -7.523 -12.75 1 98.56 156 PHE A N 1
ATOM 1195 C CA . PHE A 1 156 ? -7.777 -8.055 -11.648 1 98.56 156 PHE A CA 1
ATOM 1196 C C . PHE A 1 156 ? -8.812 -7.043 -11.172 1 98.56 156 PHE A C 1
ATOM 1198 O O . PHE A 1 156 ? -9.805 -7.406 -10.555 1 98.56 156 PHE A O 1
ATOM 1205 N N . TYR A 1 157 ? -8.562 -5.742 -11.492 1 97.44 157 TYR A N 1
ATOM 1206 C CA . TYR A 1 157 ? -9.539 -4.707 -11.156 1 97.44 157 TYR A CA 1
ATOM 1207 C C . TYR A 1 157 ? -10.516 -4.496 -12.305 1 97.44 157 TYR A C 1
ATOM 1209 O O . TYR A 1 157 ? -11.555 -3.855 -12.133 1 97.44 157 TYR A O 1
ATOM 1217 N N . ASP A 1 158 ? -10.211 -5.008 -13.508 1 97 158 ASP A N 1
ATOM 1218 C CA . ASP A 1 158 ? -11.016 -4.77 -14.703 1 97 158 ASP A CA 1
ATOM 1219 C C . ASP A 1 158 ? -12.32 -5.562 -14.648 1 97 158 ASP A C 1
ATOM 1221 O O . ASP A 1 158 ? -12.328 -6.727 -14.242 1 97 158 ASP A O 1
ATOM 1225 N N . LYS A 1 159 ? -13.438 -4.938 -15.102 1 96.12 159 LYS A N 1
ATOM 1226 C CA . LYS A 1 159 ? -14.75 -5.574 -15.086 1 96.12 159 LYS A CA 1
ATOM 1227 C C . LYS A 1 159 ? -14.766 -6.824 -15.961 1 96.12 159 LYS A C 1
ATOM 1229 O O . LYS A 1 159 ? -15.477 -7.789 -15.664 1 96.12 159 LYS A O 1
ATOM 1234 N N . ARG A 1 160 ? -13.992 -6.871 -17 1 97.69 160 ARG A N 1
ATOM 1235 C CA . ARG A 1 160 ? -13.945 -8 -17.922 1 97.69 160 ARG A CA 1
ATOM 1236 C C . ARG A 1 160 ? -13.359 -9.234 -17.234 1 97.69 160 ARG A C 1
ATOM 1238 O O . ARG A 1 160 ? -13.523 -10.352 -17.734 1 97.69 160 ARG A O 1
ATOM 1245 N N . SER A 1 161 ? -12.648 -9.094 -16.016 1 98.5 161 SER A N 1
ATOM 1246 C CA . SER A 1 161 ? -12.164 -10.25 -15.273 1 98.5 161 SER A CA 1
ATOM 1247 C C . SER A 1 161 ? -13.312 -11.133 -14.805 1 98.5 161 SER A C 1
ATOM 1249 O O . SER A 1 161 ? -13.117 -12.32 -14.523 1 98.5 161 SER A O 1
ATOM 1251 N N . GLU A 1 162 ? -14.547 -10.57 -14.672 1 98.12 162 GLU A N 1
ATOM 1252 C CA . GLU A 1 162 ? -15.719 -11.375 -14.336 1 98.12 162 GLU A CA 1
ATOM 1253 C C . GLU A 1 162 ? -15.984 -12.43 -15.406 1 98.12 162 GLU A C 1
ATOM 1255 O O . GLU A 1 162 ? -16.062 -13.625 -15.102 1 98.12 162 GLU A O 1
ATOM 1260 N N . THR A 1 163 ? -15.992 -12.031 -16.641 1 97.88 163 THR A N 1
ATOM 1261 C CA . THR A 1 163 ? -16.344 -12.945 -17.719 1 97.88 163 THR A CA 1
ATOM 1262 C C . THR A 1 163 ? -15.164 -13.836 -18.078 1 97.88 163 THR A C 1
ATOM 1264 O O . THR A 1 163 ? -15.352 -15 -18.453 1 97.88 163 THR A O 1
ATOM 1267 N N . LEU A 1 164 ? -13.953 -13.312 -17.953 1 98.56 164 LEU A N 1
ATOM 1268 C CA . LEU A 1 164 ? -12.789 -14.023 -18.469 1 98.56 164 LEU A CA 1
ATOM 1269 C C . LEU A 1 164 ? -12.211 -14.969 -17.422 1 98.56 164 LEU A C 1
ATOM 1271 O O . LEU A 1 164 ? -11.602 -15.984 -17.766 1 98.56 164 LEU A O 1
ATOM 1275 N N . LEU A 1 165 ? -12.391 -14.695 -16.172 1 98.75 165 LEU A N 1
ATOM 1276 C CA . LEU A 1 165 ? -11.727 -15.445 -15.117 1 98.75 165 LEU A CA 1
ATOM 1277 C C . LEU A 1 165 ? -12.734 -15.945 -14.086 1 98.75 165 LEU A C 1
ATOM 1279 O O . LEU A 1 165 ? -12.852 -17.156 -13.859 1 98.75 165 LEU A O 1
ATOM 1283 N N . ARG A 1 166 ? -13.523 -15.102 -13.484 1 98.56 166 ARG A N 1
ATOM 1284 C CA . ARG A 1 166 ? -14.258 -15.391 -12.258 1 98.56 166 ARG A CA 1
ATOM 1285 C C . ARG A 1 166 ? -15.484 -16.25 -12.547 1 98.56 166 ARG A C 1
ATOM 1287 O O . ARG A 1 166 ? -15.727 -17.25 -11.859 1 98.56 166 ARG A O 1
ATOM 1294 N N . GLU A 1 167 ? -16.266 -15.891 -13.562 1 98.06 167 GLU A N 1
ATOM 1295 C CA . GLU A 1 167 ? -17.453 -16.672 -13.898 1 98.06 167 GLU A CA 1
ATOM 1296 C C . GLU A 1 167 ? -17.094 -18.094 -14.305 1 98.06 167 GLU A C 1
ATOM 1298 O O . GLU A 1 167 ? -17.672 -19.062 -13.805 1 98.06 167 GLU A O 1
ATOM 1303 N N . PRO A 1 168 ? -16.062 -18.25 -15.148 1 98.44 168 PRO A N 1
ATOM 1304 C CA . PRO A 1 168 ? -15.68 -19.625 -15.477 1 98.44 168 PRO A CA 1
ATOM 1305 C C . PRO A 1 168 ? -15.172 -20.406 -14.273 1 98.44 168 PRO A C 1
ATOM 1307 O O . PRO A 1 168 ? -15.383 -21.609 -14.18 1 98.44 168 PRO A O 1
ATOM 1310 N N . LEU A 1 169 ? -14.492 -19.812 -13.352 1 98.62 169 LEU A N 1
ATOM 1311 C CA . LEU A 1 169 ? -14.031 -20.5 -12.148 1 98.62 169 LEU A CA 1
ATOM 1312 C C . LEU A 1 169 ? -15.219 -20.969 -11.312 1 98.62 169 LEU A C 1
ATOM 1314 O O . LEU A 1 169 ? -15.18 -22.062 -10.734 1 98.62 169 LEU A O 1
ATOM 1318 N N . ARG A 1 170 ? -16.234 -20.141 -11.227 1 98.5 170 ARG A N 1
ATOM 1319 C CA . ARG A 1 170 ? -17.453 -20.547 -10.531 1 98.5 170 ARG A CA 1
ATOM 1320 C C . ARG A 1 170 ? -18.094 -21.75 -11.234 1 98.5 170 ARG A C 1
ATOM 1322 O O . ARG A 1 170 ? -18.453 -22.734 -10.586 1 98.5 170 ARG A O 1
ATOM 1329 N N . GLN A 1 171 ? -18.203 -21.703 -12.555 1 97.88 171 GLN A N 1
ATOM 1330 C CA . GLN A 1 171 ? -18.938 -22.703 -13.344 1 97.88 171 GLN A CA 1
ATOM 1331 C C . GLN A 1 171 ? -18.172 -24.031 -13.383 1 97.88 171 GLN A C 1
ATOM 1333 O O . GLN A 1 171 ? -18.766 -25.094 -13.281 1 97.88 171 GLN A O 1
ATOM 1338 N N . ARG A 1 172 ? -16.891 -23.938 -13.453 1 97.88 172 ARG A N 1
ATOM 1339 C CA . ARG A 1 172 ? -16.125 -25.125 -13.766 1 97.88 172 ARG A CA 1
ATOM 1340 C C . ARG A 1 172 ? -15.477 -25.719 -12.516 1 97.88 172 ARG A C 1
ATOM 1342 O O . ARG A 1 172 ? -15.211 -26.922 -12.445 1 97.88 172 ARG A O 1
ATOM 1349 N N . HIS A 1 173 ? -15.234 -24.844 -11.539 1 98.5 173 HIS A N 1
ATOM 1350 C CA . HIS A 1 173 ? -14.391 -25.328 -10.453 1 98.5 173 HIS A CA 1
ATOM 1351 C C . HIS A 1 173 ? -15.016 -25.031 -9.094 1 98.5 173 HIS A C 1
ATOM 1353 O O . HIS A 1 173 ? -14.406 -25.281 -8.055 1 98.5 173 HIS A O 1
ATOM 1359 N N . ASN A 1 174 ? -16.203 -24.453 -9.062 1 98.38 174 ASN A N 1
ATOM 1360 C CA . ASN A 1 174 ? -16.922 -24.172 -7.824 1 98.38 174 ASN A CA 1
ATOM 1361 C C . ASN A 1 174 ? -16.109 -23.234 -6.914 1 98.38 174 ASN A C 1
ATOM 1363 O O . ASN A 1 174 ? -16.047 -23.469 -5.703 1 98.38 174 ASN A O 1
ATOM 1367 N N . LEU A 1 175 ? -15.477 -22.234 -7.496 1 98.88 175 LEU A N 1
ATOM 1368 C CA . LEU A 1 175 ? -14.633 -21.328 -6.734 1 98.88 175 LEU A CA 1
ATOM 1369 C C . LEU A 1 175 ? -15.047 -19.875 -6.961 1 98.88 175 LEU A C 1
ATOM 1371 O O . LEU A 1 175 ? -15.234 -19.453 -8.102 1 98.88 175 LEU A O 1
ATOM 1375 N N . GLN A 1 176 ? -15.258 -19.172 -5.898 1 98.81 176 GLN A N 1
ATOM 1376 C CA . GLN A 1 176 ? -15.414 -17.719 -5.918 1 98.81 176 GLN A CA 1
ATOM 1377 C C . GLN A 1 176 ? -14.086 -17.016 -5.672 1 98.81 176 GLN A C 1
ATOM 1379 O O . GLN A 1 176 ? -13.617 -16.938 -4.535 1 98.81 176 GLN A O 1
ATOM 1384 N N . PHE A 1 177 ? -13.453 -16.5 -6.75 1 98.81 177 PHE A N 1
ATOM 1385 C CA . PHE A 1 177 ? -12.172 -15.805 -6.664 1 98.81 177 PHE A CA 1
ATOM 1386 C C . PHE A 1 177 ? -12.328 -14.5 -5.895 1 98.81 177 PHE A C 1
ATOM 1388 O O . PHE A 1 177 ? -13.188 -13.68 -6.219 1 98.81 177 PHE A O 1
ATOM 1395 N N . LEU A 1 178 ? -11.516 -14.219 -4.867 1 98.81 178 LEU A N 1
ATOM 1396 C CA . LEU A 1 178 ? -11.695 -13.055 -4.012 1 98.81 178 LEU A CA 1
ATOM 1397 C C . LEU A 1 178 ? -10.609 -12.016 -4.27 1 98.81 178 LEU A C 1
ATOM 1399 O O . LEU A 1 178 ? -10.883 -10.938 -4.793 1 98.81 178 LEU A O 1
ATOM 1403 N N . PHE A 1 179 ? -9.344 -12.242 -3.955 1 98.75 179 PHE A N 1
ATOM 1404 C CA . PHE A 1 179 ? -8.234 -11.32 -4.156 1 98.75 179 PHE A CA 1
ATOM 1405 C C . PHE A 1 179 ? -6.93 -12.078 -4.379 1 98.75 179 PHE A C 1
ATOM 1407 O O . PHE A 1 179 ? -6.875 -13.297 -4.207 1 98.75 179 PHE A O 1
ATOM 1414 N N . THR A 1 180 ? -5.887 -11.32 -4.801 1 98.69 180 THR A N 1
ATOM 1415 C CA . THR A 1 180 ? -4.648 -12.016 -5.113 1 98.69 180 THR A CA 1
ATOM 1416 C C . THR A 1 180 ? -3.441 -11.109 -4.887 1 98.69 180 THR A C 1
ATOM 1418 O O . THR A 1 180 ? -3.535 -9.891 -5.059 1 98.69 180 THR A O 1
ATOM 1421 N N . HIS A 1 181 ? -2.416 -11.742 -4.387 1 98.12 181 HIS A N 1
ATOM 1422 C CA . HIS A 1 181 ? -1.077 -11.172 -4.492 1 98.12 181 HIS A CA 1
ATOM 1423 C C . HIS A 1 181 ? -0.561 -11.242 -5.926 1 98.12 181 HIS A C 1
ATOM 1425 O O . HIS A 1 181 ? -0.759 -12.242 -6.613 1 98.12 181 HIS A O 1
ATOM 1431 N N . CYS A 1 182 ? 0.101 -10.148 -6.391 1 97.94 182 CYS A N 1
ATOM 1432 C CA . CYS A 1 182 ? 0.634 -10.094 -7.746 1 97.94 182 CYS A CA 1
ATOM 1433 C C . CYS A 1 182 ? 2.127 -9.797 -7.734 1 97.94 182 CYS A C 1
ATOM 1435 O O . CYS A 1 182 ? 2.572 -8.859 -7.062 1 97.94 182 CYS A O 1
ATOM 1437 N N . ASP A 1 183 ? 2.873 -10.539 -8.406 1 98 183 ASP A N 1
ATOM 1438 C CA . ASP A 1 183 ? 4.285 -10.359 -8.719 1 98 183 ASP A CA 1
ATOM 1439 C C . ASP A 1 183 ? 4.641 -11.039 -10.039 1 98 183 ASP A C 1
ATOM 1441 O O . ASP A 1 183 ? 3.764 -11.562 -10.734 1 98 183 ASP A O 1
ATOM 1445 N N . LEU A 1 184 ? 5.844 -10.922 -10.477 1 98.25 184 LEU A N 1
ATOM 1446 C CA . LEU A 1 184 ? 6.293 -11.594 -11.695 1 98.25 184 LEU A CA 1
ATOM 1447 C C . LEU A 1 184 ? 7.426 -12.57 -11.391 1 98.25 184 LEU A C 1
ATOM 1449 O O . LEU A 1 184 ? 8.312 -12.266 -10.586 1 98.25 184 LEU A O 1
ATOM 1453 N N . ARG A 1 185 ? 7.293 -13.703 -11.992 1 98.44 185 ARG A N 1
ATOM 1454 C CA . ARG A 1 185 ? 8.219 -14.797 -11.719 1 98.44 185 ARG A CA 1
ATOM 1455 C C . ARG A 1 185 ? 9.492 -14.648 -12.547 1 98.44 185 ARG A C 1
ATOM 1457 O O . ARG A 1 185 ? 9.445 -14.258 -13.719 1 98.44 185 ARG A O 1
ATOM 1464 N N . GLY A 1 186 ? 10.617 -14.867 -11.922 1 98.56 186 GLY A N 1
ATOM 1465 C CA . GLY A 1 186 ? 11.922 -15.008 -12.539 1 98.56 186 GLY A CA 1
ATOM 1466 C C . GLY A 1 186 ? 12.625 -16.297 -12.164 1 98.56 186 GLY A C 1
ATOM 1467 O O . GLY A 1 186 ? 11.977 -17.328 -11.953 1 98.56 186 GLY A O 1
ATOM 1468 N N . ILE A 1 187 ? 13.914 -16.297 -12.312 1 98.88 187 ILE A N 1
ATOM 1469 C CA . ILE A 1 187 ? 14.711 -17.453 -11.906 1 98.88 187 ILE A CA 1
ATOM 1470 C C . ILE A 1 187 ? 15.555 -17.094 -10.688 1 98.88 187 ILE A C 1
ATOM 1472 O O . ILE A 1 187 ? 16.344 -16.141 -10.734 1 98.88 187 ILE A O 1
ATOM 1476 N N . MET A 1 188 ? 15.367 -17.797 -9.617 1 98.88 188 MET A N 1
ATOM 1477 C CA . MET A 1 188 ? 16.109 -17.641 -8.375 1 98.88 188 MET A CA 1
ATOM 1478 C C . MET A 1 188 ? 17.234 -18.656 -8.281 1 98.88 188 MET A C 1
ATOM 1480 O O . MET A 1 188 ? 17 -19.812 -7.918 1 98.88 188 MET A O 1
ATOM 1484 N N . LEU A 1 189 ? 18.422 -18.219 -8.547 1 98.94 189 LEU A N 1
ATOM 1485 C CA . LEU A 1 189 ? 19.562 -19.109 -8.68 1 98.94 189 LEU A CA 1
ATOM 1486 C C . LEU A 1 189 ? 20.172 -19.438 -7.32 1 98.94 189 LEU A C 1
ATOM 1488 O O . LEU A 1 189 ? 20.281 -18.562 -6.461 1 98.94 189 LEU A O 1
ATOM 1492 N N . GLY A 1 190 ? 20.594 -20.672 -7.176 1 98.69 190 GLY A N 1
ATOM 1493 C CA . GLY A 1 190 ? 21.125 -21.156 -5.918 1 98.69 190 GLY A CA 1
ATOM 1494 C C . GLY A 1 190 ? 22.578 -20.766 -5.695 1 98.69 190 GLY A C 1
ATOM 1495 O O . GLY A 1 190 ? 23.094 -19.891 -6.391 1 98.69 190 GLY A O 1
ATOM 1496 N N . LEU A 1 191 ? 23.203 -21.406 -4.738 1 98 191 LEU A N 1
ATOM 1497 C CA . LEU A 1 191 ? 24.484 -21.016 -4.172 1 98 191 LEU A CA 1
ATOM 1498 C C . LEU A 1 191 ? 25.625 -21.312 -5.141 1 98 191 LEU A C 1
ATOM 1500 O O . LEU A 1 191 ? 26.719 -20.75 -5.016 1 98 191 LEU A O 1
ATOM 1504 N N . LYS A 1 192 ? 25.359 -22.125 -6.109 1 96.88 192 LYS A N 1
ATOM 1505 C CA . LYS A 1 192 ? 26.375 -22.391 -7.129 1 96.88 192 LYS A CA 1
ATOM 1506 C C . LYS A 1 192 ? 26.734 -21.125 -7.891 1 96.88 192 LYS A C 1
ATOM 1508 O O . LYS A 1 192 ? 27.797 -21.047 -8.5 1 96.88 192 LYS A O 1
ATOM 1513 N N . TRP A 1 193 ? 25.938 -20.156 -7.84 1 97.75 193 TRP A N 1
ATOM 1514 C CA . TRP A 1 193 ? 26.125 -18.922 -8.609 1 97.75 193 TRP A CA 1
ATOM 1515 C C . TRP A 1 193 ? 26.609 -17.797 -7.707 1 97.75 193 TRP A C 1
ATOM 1517 O O . TRP A 1 193 ? 26.688 -16.641 -8.141 1 97.75 193 TRP A O 1
ATOM 1527 N N . GLN A 1 194 ? 26.969 -18.047 -6.477 1 97.31 194 GLN A N 1
ATOM 1528 C CA . GLN A 1 194 ? 27.297 -17.047 -5.48 1 97.31 194 GLN A CA 1
ATOM 1529 C C . GLN A 1 194 ? 28.5 -16.219 -5.906 1 97.31 194 GLN A C 1
ATOM 1531 O O . GLN A 1 194 ? 28.547 -15.008 -5.688 1 97.31 194 GLN A O 1
ATOM 1536 N N . ASP A 1 195 ? 29.484 -16.875 -6.551 1 97.62 195 ASP A N 1
ATOM 1537 C CA . ASP A 1 195 ? 30.734 -16.188 -6.914 1 97.62 195 ASP A CA 1
ATOM 1538 C C . ASP A 1 195 ? 30.734 -15.805 -8.391 1 97.62 195 ASP A C 1
ATOM 1540 O O . ASP A 1 195 ? 31.688 -15.211 -8.883 1 97.62 195 ASP A O 1
ATOM 1544 N N . ALA A 1 196 ? 29.656 -16.141 -9.047 1 97.75 196 ALA A N 1
ATOM 1545 C CA . ALA A 1 196 ? 29.562 -15.781 -10.461 1 97.75 196 ALA A CA 1
ATOM 1546 C C . ALA A 1 196 ? 29.141 -14.32 -10.617 1 97.75 196 ALA A C 1
ATOM 1548 O O . ALA A 1 196 ? 28.469 -13.766 -9.75 1 97.75 196 ALA A O 1
ATOM 1549 N N . PRO A 1 197 ? 29.578 -13.711 -11.758 1 98 197 PRO A N 1
ATOM 1550 C CA . PRO A 1 197 ? 29 -12.391 -12.047 1 98 197 PRO A CA 1
ATOM 1551 C C . PRO A 1 197 ? 27.484 -12.43 -12.18 1 98 197 PRO A C 1
ATOM 1553 O O . PRO A 1 197 ? 26.906 -13.492 -12.438 1 98 197 PRO A O 1
ATOM 1556 N N . LEU A 1 198 ? 26.891 -11.289 -11.953 1 98.44 198 LEU A N 1
ATOM 1557 C CA . LEU A 1 198 ? 25.438 -11.203 -12.141 1 98.44 198 LEU A CA 1
ATOM 1558 C C . LEU A 1 198 ? 25.047 -11.625 -13.555 1 98.44 198 LEU A C 1
ATOM 1560 O O . LEU A 1 198 ? 25.719 -11.258 -14.523 1 98.44 198 LEU A O 1
ATOM 1564 N N . VAL A 1 199 ? 24.031 -12.422 -13.617 1 98.62 199 VAL A N 1
ATOM 1565 C CA . VAL A 1 199 ? 23.484 -12.828 -14.898 1 98.62 199 VAL A CA 1
ATOM 1566 C C . VAL A 1 199 ? 22.984 -11.602 -15.656 1 98.62 199 VAL A C 1
ATOM 1568 O O . VAL A 1 199 ? 22.266 -10.773 -15.102 1 98.62 199 VAL A O 1
ATOM 1571 N N . THR A 1 200 ? 23.344 -11.469 -16.969 1 98.19 200 THR A N 1
ATOM 1572 C CA . THR A 1 200 ? 22.922 -10.305 -17.75 1 98.19 200 THR A CA 1
ATOM 1573 C C . THR A 1 200 ? 22.219 -10.742 -19.031 1 98.19 200 THR A C 1
ATOM 1575 O O . THR A 1 200 ? 21.703 -9.914 -19.781 1 98.19 200 THR A O 1
ATOM 1578 N N . SER A 1 201 ? 22.25 -12.109 -19.266 1 98.06 201 SER A N 1
ATOM 1579 C CA . SER A 1 201 ? 21.656 -12.562 -20.531 1 98.06 201 SER A CA 1
ATOM 1580 C C . SER A 1 201 ? 20.984 -13.922 -20.375 1 98.06 201 SER A C 1
ATOM 1582 O O . SER A 1 201 ? 21.297 -14.664 -19.438 1 98.06 201 SER A O 1
A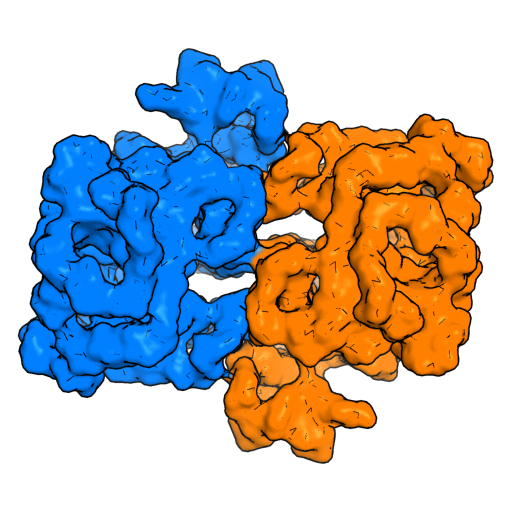TOM 1584 N N . LEU A 1 202 ? 20.094 -14.188 -21.312 1 97.69 202 LEU A N 1
ATOM 1585 C CA . LEU A 1 202 ? 19.375 -15.461 -21.328 1 97.69 202 LEU A CA 1
ATOM 1586 C C . LEU A 1 202 ? 20.328 -16.625 -21.562 1 97.69 202 LEU A C 1
ATOM 1588 O O . LEU A 1 202 ? 20.156 -17.703 -21 1 97.69 202 LEU A O 1
ATOM 1592 N N . GLU A 1 203 ? 21.375 -16.406 -22.328 1 98.06 203 GLU A N 1
ATOM 1593 C CA . GLU A 1 203 ? 22.359 -17.438 -22.656 1 98.06 203 GLU A CA 1
ATOM 1594 C C . GLU A 1 203 ? 23.047 -17.953 -21.391 1 98.06 203 GLU A C 1
ATOM 1596 O O . GLU A 1 203 ? 23.359 -19.141 -21.297 1 98.06 203 GLU A O 1
ATOM 1601 N N . GLU A 1 204 ? 23.219 -17.047 -20.469 1 98.06 204 GLU A N 1
ATOM 1602 C CA . GLU A 1 204 ? 23.891 -17.422 -19.234 1 98.06 204 GLU A CA 1
ATOM 1603 C C . GLU A 1 204 ? 23 -18.328 -18.375 1 98.06 204 GLU A C 1
ATOM 1605 O O . GLU A 1 204 ? 23.5 -19.062 -17.516 1 98.06 204 GLU A O 1
ATOM 1610 N N . LEU A 1 205 ? 21.688 -18.328 -18.594 1 98 205 LEU A N 1
ATOM 1611 C CA . LEU A 1 205 ? 20.719 -19.125 -17.828 1 98 205 LEU A CA 1
ATOM 1612 C C . LEU A 1 205 ? 20.484 -20.469 -18.5 1 98 205 LEU A C 1
ATOM 1614 O O . LEU A 1 205 ? 20.094 -21.438 -17.844 1 98 205 LEU A O 1
ATOM 1618 N N . GLN A 1 206 ? 20.656 -20.484 -19.812 1 98.19 206 GLN A N 1
ATOM 1619 C CA . GLN A 1 206 ? 20.344 -21.688 -20.578 1 98.19 206 GLN A CA 1
ATOM 1620 C C . GLN A 1 206 ? 21.188 -22.875 -20.109 1 98.19 206 GLN A C 1
ATOM 1622 O O . GLN A 1 206 ? 22.375 -22.703 -19.797 1 98.19 206 GLN A O 1
ATOM 1627 N N . GLY A 1 207 ? 20.5 -23.984 -19.938 1 98.19 207 GLY A N 1
ATOM 1628 C CA . GLY A 1 207 ? 21.172 -25.188 -19.469 1 98.19 207 GLY A CA 1
ATOM 1629 C C . GLY A 1 207 ? 20.984 -25.438 -18 1 98.19 207 GLY A C 1
ATOM 1630 O O . GLY A 1 207 ? 21.188 -26.547 -17.516 1 98.19 207 GLY A O 1
ATOM 1631 N N . THR A 1 208 ? 20.578 -24.406 -17.203 1 98.44 208 THR A N 1
ATOM 1632 C CA . THR A 1 208 ? 20.344 -24.578 -15.773 1 98.44 208 THR A CA 1
ATOM 1633 C C . THR A 1 208 ? 19.109 -25.453 -15.547 1 98.44 208 THR A C 1
ATOM 1635 O O . THR A 1 208 ? 18.156 -25.422 -16.344 1 98.44 208 THR A O 1
ATOM 1638 N N . LYS A 1 209 ? 19.141 -26.234 -14.516 1 98.44 209 LYS A N 1
ATOM 1639 C CA . LYS A 1 209 ? 18 -27.016 -14.047 1 98.44 209 LYS A CA 1
ATOM 1640 C C . LYS A 1 209 ? 17.188 -26.234 -13.016 1 98.44 209 LYS A C 1
ATOM 1642 O O . LYS A 1 209 ? 17.672 -25.938 -11.922 1 98.44 209 LYS A O 1
ATOM 1647 N N . ASN A 1 210 ? 15.938 -25.922 -13.328 1 98.81 210 ASN A N 1
ATOM 1648 C CA . ASN A 1 210 ? 15.164 -25.016 -12.484 1 98.81 210 ASN A CA 1
ATOM 1649 C C . ASN A 1 210 ? 13.852 -25.656 -12.039 1 98.81 210 ASN A C 1
ATOM 1651 O O . ASN A 1 210 ? 13.172 -26.312 -12.836 1 98.81 210 ASN A O 1
ATOM 1655 N N . ARG A 1 211 ? 13.578 -25.5 -10.805 1 98.69 211 ARG A N 1
ATOM 1656 C CA . ARG A 1 211 ? 12.281 -25.906 -10.273 1 98.69 211 ARG A CA 1
ATOM 1657 C C . ARG A 1 211 ? 11.148 -25.172 -10.977 1 98.69 211 ARG A C 1
ATOM 1659 O O . ARG A 1 211 ? 11.234 -23.953 -11.195 1 98.69 211 ARG A O 1
ATOM 1666 N N . VAL A 1 212 ? 10.117 -25.875 -11.359 1 97.69 212 VAL A N 1
ATOM 1667 C CA . VAL A 1 212 ? 8.859 -25.312 -11.828 1 97.69 212 VAL A CA 1
ATOM 1668 C C . VAL A 1 212 ? 7.691 -25.969 -11.102 1 97.69 212 VAL A C 1
ATOM 1670 O O . VAL A 1 212 ? 7.848 -27.047 -10.508 1 97.69 212 VAL A O 1
ATOM 1673 N N . THR A 1 213 ? 6.605 -25.281 -11.031 1 95.56 213 THR A N 1
ATOM 1674 C CA . THR A 1 213 ? 5.387 -25.875 -10.492 1 95.56 213 THR A CA 1
ATOM 1675 C C . THR A 1 213 ? 4.922 -27.031 -11.375 1 95.56 213 THR A C 1
ATOM 1677 O O . THR A 1 213 ? 5.598 -27.406 -12.336 1 95.56 213 THR A O 1
ATOM 1680 N N . GLY A 1 214 ? 3.791 -27.641 -11.07 1 89.31 214 GLY A N 1
ATOM 1681 C CA . GLY A 1 214 ? 3.238 -28.734 -11.859 1 89.31 214 GLY A CA 1
ATOM 1682 C C . GLY A 1 214 ? 2.545 -28.266 -13.125 1 89.31 214 GLY A C 1
ATOM 1683 O O . GLY A 1 214 ? 2.043 -29.078 -13.898 1 89.31 214 GLY A O 1
ATOM 1684 N N . THR A 1 215 ? 2.613 -26.969 -13.422 1 90.06 215 THR A N 1
ATOM 1685 C CA . THR A 1 215 ? 1.89 -26.422 -14.562 1 90.06 215 THR A CA 1
ATOM 1686 C C . THR A 1 215 ? 2.562 -26.812 -15.875 1 90.06 215 THR A C 1
ATOM 1688 O O . THR A 1 215 ? 3.791 -26.812 -15.969 1 90.06 215 THR A O 1
ATOM 1691 N N . GLN A 1 216 ? 1.815 -27.188 -16.828 1 91.31 216 GLN A N 1
ATOM 1692 C CA . GLN A 1 216 ? 2.34 -27.5 -18.156 1 91.31 216 GLN A CA 1
ATOM 1693 C C . GLN A 1 216 ? 2.801 -26.25 -18.875 1 91.31 216 GLN A C 1
ATOM 1695 O O . GLN A 1 216 ? 3.771 -26.281 -19.641 1 91.31 216 GLN A O 1
ATOM 1700 N N . LEU A 1 217 ? 2.139 -25.156 -18.656 1 95.94 217 LEU A N 1
ATOM 1701 C CA . LEU A 1 217 ? 2.459 -23.906 -19.359 1 95.94 217 LEU A CA 1
ATOM 1702 C C . LEU A 1 217 ? 3.84 -23.406 -18.953 1 95.94 217 LEU A C 1
ATOM 1704 O O . LEU A 1 217 ? 4.598 -22.922 -19.797 1 95.94 217 LEU A O 1
ATOM 1708 N N . GLY A 1 218 ? 4.145 -23.516 -17.688 1 95.75 218 GLY A N 1
ATOM 1709 C CA . GLY A 1 218 ? 5.488 -23.156 -17.25 1 95.75 218 GLY A CA 1
ATOM 1710 C C . GLY A 1 218 ? 6.57 -24 -17.906 1 95.75 218 GLY A C 1
ATOM 1711 O O . GLY A 1 218 ? 7.613 -23.469 -18.297 1 95.75 218 GLY A O 1
ATOM 1712 N N . ARG A 1 219 ? 6.316 -25.25 -18.078 1 96.38 219 ARG A N 1
ATOM 1713 C CA . ARG A 1 219 ? 7.281 -26.156 -18.688 1 96.38 219 ARG A CA 1
ATOM 1714 C C . ARG A 1 219 ? 7.484 -25.812 -20.172 1 96.38 219 ARG A C 1
ATOM 1716 O O . ARG A 1 219 ? 8.617 -25.828 -20.656 1 96.38 219 ARG A O 1
ATOM 1723 N N . ILE A 1 220 ? 6.402 -25.547 -20.844 1 97.69 220 ILE A N 1
ATOM 1724 C CA . ILE A 1 220 ? 6.484 -25.172 -22.25 1 97.69 220 ILE A CA 1
ATOM 1725 C C . ILE A 1 220 ? 7.418 -23.984 -22.422 1 97.69 220 ILE A C 1
ATOM 1727 O O . ILE A 1 220 ? 8.344 -24.031 -23.25 1 97.69 220 ILE A O 1
ATOM 1731 N N . ALA A 1 221 ? 7.191 -22.906 -21.641 1 98.25 221 ALA A N 1
ATOM 1732 C CA . ALA A 1 221 ? 7.992 -21.688 -21.75 1 98.25 221 ALA A CA 1
ATOM 1733 C C . ALA A 1 221 ? 9.461 -21.969 -21.422 1 98.25 221 ALA A C 1
ATOM 1735 O O . ALA A 1 221 ? 10.359 -21.516 -22.141 1 98.25 221 ALA A O 1
ATOM 1736 N N . MET A 1 222 ? 9.688 -22.703 -20.359 1 98.5 222 MET A N 1
ATOM 1737 C CA . MET A 1 222 ? 11.047 -22.922 -19.875 1 98.5 222 MET A CA 1
ATOM 1738 C C . MET A 1 222 ? 11.812 -23.844 -20.828 1 98.5 222 MET A C 1
ATOM 1740 O O . MET A 1 222 ? 13.023 -23.688 -21 1 98.5 222 MET A O 1
ATOM 1744 N N . GLU A 1 223 ? 11.094 -24.75 -21.453 1 98.25 223 GLU A N 1
ATOM 1745 C CA . GLU A 1 223 ? 11.719 -25.578 -22.469 1 98.25 223 GLU A CA 1
ATOM 1746 C C . GLU A 1 223 ? 12.148 -24.734 -23.672 1 98.25 223 GLU A C 1
ATOM 1748 O O . GLU A 1 223 ? 13.266 -24.906 -24.188 1 98.25 223 GLU A O 1
ATOM 1753 N N . GLN A 1 224 ? 11.289 -23.844 -24.125 1 98.38 224 GLN A N 1
ATOM 1754 C CA . GLN A 1 224 ? 11.617 -22.984 -25.25 1 98.38 224 GLN A CA 1
ATOM 1755 C C . GLN A 1 224 ? 12.805 -22.078 -24.906 1 98.38 224 GLN A C 1
ATOM 1757 O O . GLN A 1 224 ? 13.562 -21.688 -25.797 1 98.38 224 GLN A O 1
ATOM 1762 N N . LEU A 1 225 ? 13.008 -21.781 -23.609 1 98.62 225 LEU A N 1
ATOM 1763 C CA . LEU A 1 225 ? 14.07 -20.891 -23.172 1 98.62 225 LEU A CA 1
ATOM 1764 C C . LEU A 1 225 ? 15.328 -21.672 -22.781 1 98.62 225 LEU A C 1
ATOM 1766 O O . LEU A 1 225 ? 16.344 -21.078 -22.406 1 98.62 225 LEU A O 1
ATOM 1770 N N . GLY A 1 226 ? 15.227 -23 -22.844 1 98.44 226 GLY A N 1
ATOM 1771 C CA . GLY A 1 226 ? 16.375 -23.828 -22.484 1 98.44 226 GLY A CA 1
ATOM 1772 C C . GLY A 1 226 ? 16.672 -23.828 -21 1 98.44 226 GLY A C 1
ATOM 1773 O O . GLY A 1 226 ? 17.844 -23.859 -20.609 1 98.44 226 GLY A O 1
ATOM 1774 N N . LEU A 1 227 ? 15.633 -23.766 -20.141 1 98.69 227 LEU A N 1
ATOM 1775 C CA . LEU A 1 227 ? 15.836 -23.625 -18.703 1 98.69 227 LEU A CA 1
ATOM 1776 C C . LEU A 1 227 ? 15.578 -24.938 -17.984 1 98.69 227 LEU A C 1
ATOM 1778 O O . LEU A 1 227 ? 15.398 -24.953 -16.766 1 98.69 227 LEU A O 1
ATOM 1782 N N . ASN A 1 228 ? 15.422 -26.062 -18.641 1 98.38 228 ASN A N 1
ATOM 1783 C CA . ASN A 1 228 ? 15.344 -27.438 -18.141 1 98.38 228 ASN A CA 1
ATOM 1784 C C . ASN A 1 228 ? 14.422 -27.531 -16.938 1 98.38 228 ASN A C 1
ATOM 1786 O O . ASN A 1 228 ? 14.875 -27.875 -15.836 1 98.38 228 ASN A O 1
ATOM 1790 N N . PRO A 1 229 ? 13.141 -27.375 -17.078 1 98.31 229 PRO A N 1
ATOM 1791 C CA . PRO A 1 229 ? 12.203 -27.359 -15.945 1 98.31 229 PRO A CA 1
ATOM 1792 C C . PRO A 1 229 ? 12.117 -28.719 -15.242 1 98.31 229 PRO A C 1
ATOM 1794 O O . PRO A 1 229 ? 12.055 -29.75 -15.906 1 98.31 229 PRO A O 1
ATOM 1797 N N . VAL A 1 230 ? 12.133 -28.719 -13.914 1 97.88 230 VAL A N 1
ATOM 1798 C CA . VAL A 1 230 ? 11.953 -29.875 -13.047 1 97.88 230 VAL A CA 1
ATOM 1799 C C . VAL A 1 230 ? 10.797 -29.625 -12.078 1 97.88 230 VAL A C 1
ATOM 1801 O O . VAL A 1 230 ? 10.914 -28.812 -11.164 1 97.88 230 VAL A O 1
ATOM 1804 N N . PRO A 1 231 ? 9.711 -30.344 -12.258 1 96.69 231 PRO A N 1
ATOM 1805 C CA . PRO A 1 231 ? 8.594 -30.141 -11.328 1 96.69 231 PRO A CA 1
ATOM 1806 C C . PRO A 1 231 ? 8.938 -30.578 -9.906 1 96.69 231 PRO A C 1
ATOM 1808 O O . PRO A 1 231 ? 9.375 -31.719 -9.688 1 96.69 231 PRO A O 1
ATOM 1811 N N . VAL A 1 232 ? 8.867 -29.688 -8.977 1 96.75 232 VAL A N 1
ATOM 1812 C CA . VAL A 1 232 ? 9.094 -29.938 -7.555 1 96.75 232 VAL A CA 1
ATOM 1813 C C . VAL A 1 232 ? 8.062 -29.172 -6.723 1 96.75 232 VAL A C 1
ATOM 1815 O O . VAL A 1 232 ? 7.723 -28.031 -7.035 1 96.75 232 VAL A O 1
ATOM 1818 N N . ALA A 1 233 ? 7.523 -29.891 -5.723 1 96 233 ALA A N 1
ATOM 1819 C CA . ALA A 1 233 ? 6.578 -29.234 -4.82 1 96 233 ALA A CA 1
ATOM 1820 C C . ALA A 1 233 ? 7.223 -28.047 -4.117 1 96 233 ALA A C 1
ATOM 1822 O O . ALA A 1 233 ? 8.414 -28.078 -3.793 1 96 233 ALA A O 1
ATOM 1823 N N . TRP A 1 234 ? 6.445 -27 -3.883 1 97 234 TRP A N 1
ATOM 1824 C CA . TRP A 1 234 ? 6.949 -25.781 -3.254 1 97 234 TRP A CA 1
ATOM 1825 C C . TRP A 1 234 ? 7.637 -26.109 -1.93 1 97 234 TRP A C 1
ATOM 1827 O O . TRP A 1 234 ? 8.727 -25.594 -1.65 1 97 234 TRP A O 1
ATOM 1837 N N . GLU A 1 235 ? 7.031 -27.031 -1.122 1 93.94 235 GLU A N 1
ATOM 1838 C CA . GLU A 1 235 ? 7.492 -27.359 0.225 1 93.94 235 GLU A CA 1
ATOM 1839 C C . GLU A 1 235 ? 8.812 -28.109 0.19 1 93.94 235 GLU A C 1
ATOM 1841 O O . GLU A 1 235 ? 9.5 -28.219 1.207 1 93.94 235 GLU A O 1
ATOM 1846 N N . GLU A 1 236 ? 9.195 -28.594 -1.015 1 96.31 236 GLU A N 1
ATOM 1847 C CA . GLU A 1 236 ? 10.43 -29.359 -1.173 1 96.31 236 GLU A CA 1
ATOM 1848 C C . GLU A 1 236 ? 11.508 -28.531 -1.865 1 96.31 236 GLU A C 1
ATOM 1850 O O . GLU A 1 236 ? 12.656 -28.953 -1.962 1 96.31 236 GLU A O 1
ATOM 1855 N N . THR A 1 237 ? 11.211 -27.391 -2.326 1 97.81 237 THR A N 1
ATOM 1856 C CA . THR A 1 237 ? 12.086 -26.562 -3.162 1 97.81 237 THR A CA 1
ATOM 1857 C C . THR A 1 237 ? 13.32 -26.125 -2.381 1 97.81 237 THR A C 1
ATOM 1859 O O . THR A 1 237 ? 14.43 -26.141 -2.902 1 97.81 237 THR A O 1
ATOM 1862 N N . LEU A 1 238 ? 13.117 -25.719 -1.113 1 97.75 238 LEU A N 1
ATOM 1863 C CA . LEU A 1 238 ? 14.234 -25.281 -0.287 1 97.75 238 LEU A CA 1
ATOM 1864 C C . LEU A 1 238 ? 15.312 -26.359 -0.198 1 97.75 238 LEU A C 1
ATOM 1866 O O . LEU A 1 238 ? 16.484 -26.078 -0.405 1 97.75 238 LEU A O 1
ATOM 1870 N N . ASP A 1 239 ? 14.883 -27.547 0.075 1 97.19 239 ASP A N 1
ATOM 1871 C CA . ASP A 1 239 ? 15.82 -28.656 0.195 1 97.19 239 ASP A CA 1
ATOM 1872 C C . ASP A 1 239 ? 16.484 -28.969 -1.147 1 97.19 239 ASP A C 1
ATOM 1874 O O . ASP A 1 239 ? 17.672 -29.312 -1.198 1 97.19 239 ASP A O 1
ATOM 1878 N N . GLY A 1 240 ? 15.695 -28.922 -2.18 1 97.44 240 GLY A N 1
ATOM 1879 C CA . GLY A 1 240 ? 16.25 -29.141 -3.508 1 97.44 240 GLY A CA 1
ATOM 1880 C C . GLY A 1 240 ? 17.359 -28.172 -3.855 1 97.44 240 GLY A C 1
ATOM 1881 O O . GLY A 1 240 ? 18.375 -28.562 -4.449 1 97.44 240 GLY A O 1
ATOM 1882 N N . LEU A 1 241 ? 17.219 -26.875 -3.521 1 98.19 241 LEU A N 1
ATOM 1883 C CA . LEU A 1 241 ? 18.25 -25.875 -3.754 1 98.19 241 LEU A CA 1
ATOM 1884 C C . LEU A 1 241 ? 19.453 -26.094 -2.84 1 98.19 241 LEU A C 1
ATOM 1886 O O . LEU A 1 241 ? 20.594 -26.047 -3.291 1 98.19 241 LEU A O 1
ATOM 1890 N N . ARG A 1 242 ? 19.156 -26.391 -1.586 1 97.12 242 ARG A N 1
ATOM 1891 C CA . ARG A 1 242 ? 20.203 -26.562 -0.581 1 97.12 242 ARG A CA 1
ATOM 1892 C C . ARG A 1 242 ? 21.141 -27.719 -0.948 1 97.12 242 ARG A C 1
ATOM 1894 O O . ARG A 1 242 ? 22.359 -27.609 -0.801 1 97.12 242 ARG A O 1
ATOM 1901 N N . GLN A 1 243 ? 20.594 -28.797 -1.45 1 96.12 243 GLN A N 1
ATOM 1902 C CA . GLN A 1 243 ? 21.344 -30 -1.755 1 96.12 243 GLN A CA 1
ATOM 1903 C C . GLN A 1 243 ? 22.016 -29.906 -3.121 1 96.12 243 GLN A C 1
ATOM 1905 O O . GLN A 1 243 ? 22.812 -30.766 -3.49 1 96.12 243 GLN A O 1
ATOM 1910 N N . GLY A 1 244 ? 21.656 -28.906 -3.857 1 94.38 244 GLY A N 1
ATOM 1911 C CA . GLY A 1 244 ? 22.266 -28.703 -5.156 1 94.38 244 GLY A CA 1
ATOM 1912 C C . GLY A 1 244 ? 21.625 -29.531 -6.254 1 94.38 244 GLY A C 1
ATOM 1913 O O . GLY A 1 244 ? 22.188 -29.672 -7.348 1 94.38 244 GLY A O 1
ATOM 1914 N N . LEU A 1 245 ? 20.469 -30.109 -6.012 1 96.31 245 LEU A N 1
ATOM 1915 C CA . LEU A 1 245 ? 19.734 -30.859 -7.016 1 96.31 245 LEU A CA 1
ATOM 1916 C C . LEU A 1 245 ? 19.141 -29.938 -8.07 1 96.31 245 LEU A C 1
ATOM 1918 O O . LEU A 1 245 ? 18.859 -30.359 -9.195 1 96.31 245 LEU A O 1
ATOM 1922 N N . LEU A 1 246 ? 18.906 -28.688 -7.711 1 98.31 246 LEU A N 1
ATOM 1923 C CA . LEU A 1 246 ? 18.406 -27.609 -8.57 1 98.31 246 LEU A CA 1
ATOM 1924 C C . LEU A 1 246 ? 19.422 -26.484 -8.68 1 98.31 246 LEU A C 1
ATOM 1926 O O . LEU A 1 246 ? 20.062 -26.125 -7.691 1 98.31 246 LEU A O 1
ATOM 1930 N N . ASP A 1 247 ? 19.531 -25.953 -9.859 1 98.56 247 ASP A N 1
ATOM 1931 C CA . ASP A 1 247 ? 20.344 -24.75 -10.039 1 98.56 247 ASP A CA 1
ATOM 1932 C C . ASP A 1 247 ? 19.578 -23.516 -9.602 1 98.56 247 ASP A C 1
ATOM 1934 O O . ASP A 1 247 ? 20.172 -22.531 -9.164 1 98.56 247 ASP A O 1
ATOM 1938 N N . GLY A 1 248 ? 18.328 -23.562 -9.797 1 98.75 248 GLY A N 1
ATOM 1939 C CA . GLY A 1 248 ? 17.453 -22.453 -9.445 1 98.75 248 GLY A CA 1
ATOM 1940 C C . GLY A 1 248 ? 16 -22.844 -9.344 1 98.75 248 GLY A C 1
ATOM 1941 O O . GLY A 1 248 ? 15.664 -24.031 -9.477 1 98.75 248 GLY A O 1
ATOM 1942 N N . ALA A 1 249 ? 15.18 -21.875 -9.055 1 98.81 249 ALA A N 1
ATOM 1943 C CA . ALA A 1 249 ? 13.734 -22.078 -8.961 1 98.81 249 ALA A CA 1
ATOM 1944 C C . ALA A 1 249 ? 12.977 -20.953 -9.656 1 98.81 249 ALA A C 1
ATOM 1946 O O . ALA A 1 249 ? 13.336 -19.781 -9.516 1 98.81 249 ALA A O 1
ATOM 1947 N N . GLU A 1 250 ? 12.039 -21.391 -10.492 1 98.31 250 GLU A N 1
ATOM 1948 C CA . GLU A 1 250 ? 11.086 -20.438 -11.031 1 98.31 250 GLU A CA 1
ATOM 1949 C C . GLU A 1 250 ? 10.102 -19.969 -9.961 1 98.31 250 GLU A C 1
ATOM 1951 O O . GLU A 1 250 ? 9.328 -20.766 -9.43 1 98.31 250 GLU A O 1
ATOM 1956 N N . THR A 1 251 ? 10.148 -18.781 -9.523 1 98.31 251 THR A N 1
ATOM 1957 C CA . THR A 1 251 ? 9.281 -18.125 -8.547 1 98.31 251 THR A CA 1
ATOM 1958 C C . THR A 1 251 ? 9.531 -16.625 -8.516 1 98.31 251 THR A C 1
ATOM 1960 O O . THR A 1 251 ? 10.047 -16.062 -9.484 1 98.31 251 THR A O 1
ATOM 1963 N N . TRP A 1 252 ? 9.102 -15.945 -7.551 1 98.44 252 TRP A N 1
ATOM 1964 C CA . TRP A 1 252 ? 9.305 -14.5 -7.453 1 98.44 252 TRP A CA 1
ATOM 1965 C C . TRP A 1 252 ? 10.023 -14.141 -6.156 1 98.44 252 TRP A C 1
ATOM 1967 O O . TRP A 1 252 ? 10.094 -14.953 -5.234 1 98.44 252 TRP A O 1
ATOM 1977 N N . MET A 1 253 ? 10.531 -12.984 -6.031 1 98.56 253 MET A N 1
ATOM 1978 C CA . MET A 1 253 ? 11.5 -12.594 -5.012 1 98.56 253 MET A CA 1
ATOM 1979 C C . MET A 1 253 ? 10.867 -12.609 -3.625 1 98.56 253 MET A C 1
ATOM 1981 O O . MET A 1 253 ? 11.461 -13.117 -2.672 1 98.56 253 MET A O 1
ATOM 1985 N N . SER A 1 254 ? 9.68 -12.07 -3.43 1 98.5 254 SER A N 1
ATOM 1986 C CA . SER A 1 254 ? 9.039 -12.055 -2.119 1 98.5 254 SER A CA 1
ATOM 1987 C C . SER A 1 254 ? 8.734 -13.469 -1.639 1 98.5 254 SER A C 1
ATOM 1989 O O . SER A 1 254 ? 8.742 -13.734 -0.436 1 98.5 254 SER A O 1
ATOM 1991 N N . ALA A 1 255 ? 8.5 -14.391 -2.58 1 98.44 255 ALA A N 1
ATOM 1992 C CA . ALA A 1 255 ? 8.266 -15.789 -2.217 1 98.44 255 ALA A CA 1
ATOM 1993 C C . ALA A 1 255 ? 9.531 -16.438 -1.664 1 98.44 255 ALA A C 1
ATOM 1995 O O . ALA A 1 255 ? 9.477 -17.203 -0.706 1 98.44 255 ALA A O 1
ATOM 1996 N N . VAL A 1 256 ? 10.672 -16.125 -2.254 1 98.62 256 VAL A N 1
ATOM 1997 C CA . VAL A 1 256 ? 11.953 -16.609 -1.751 1 98.62 256 VAL A CA 1
ATOM 1998 C C . VAL A 1 256 ? 12.141 -16.156 -0.303 1 98.62 256 VAL A C 1
ATOM 2000 O O . VAL A 1 256 ? 12.57 -16.953 0.545 1 98.62 256 VAL A O 1
ATOM 2003 N N . ALA A 1 257 ? 11.75 -14.922 -0.042 1 98.56 257 ALA A N 1
ATOM 2004 C CA . ALA A 1 257 ? 11.953 -14.336 1.279 1 98.56 257 ALA A CA 1
ATOM 2005 C C . ALA A 1 257 ? 11.023 -14.961 2.312 1 98.56 257 ALA A C 1
ATOM 2007 O O . ALA A 1 257 ? 11.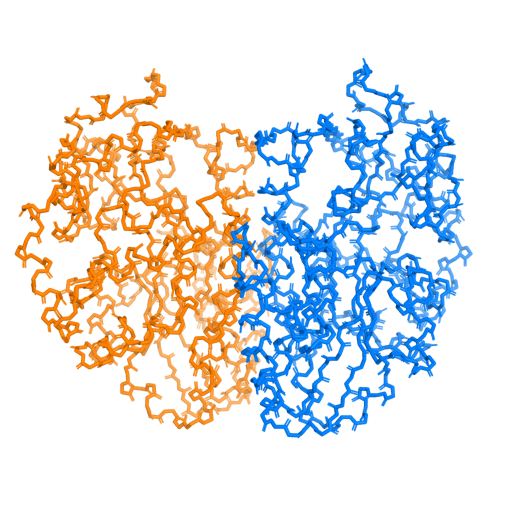477 -15.477 3.338 1 98.56 257 ALA A O 1
ATOM 2008 N N . TYR A 1 258 ? 9.734 -15.008 2.023 1 97.31 258 TYR A N 1
ATOM 2009 C CA . TYR A 1 258 ? 8.805 -15.453 3.051 1 97.31 258 TYR A CA 1
ATOM 2010 C C . TYR A 1 258 ? 8.953 -16.953 3.309 1 97.31 258 TYR A C 1
ATOM 2012 O O . TYR A 1 258 ? 8.672 -17.422 4.41 1 97.31 258 TYR A O 1
ATOM 2020 N N . ALA A 1 259 ? 9.422 -17.734 2.27 1 97.25 259 ALA A N 1
ATOM 2021 C CA . ALA A 1 259 ? 9.523 -19.188 2.396 1 97.25 259 ALA A CA 1
ATOM 2022 C C . ALA A 1 259 ? 10.844 -19.594 3.041 1 97.25 259 ALA A C 1
ATOM 2024 O O . ALA A 1 259 ? 11.156 -20.781 3.141 1 97.25 259 ALA A O 1
ATOM 2025 N N . GLY A 1 260 ? 11.672 -18.594 3.393 1 96.94 260 GLY A N 1
ATOM 2026 C CA . GLY A 1 260 ? 12.93 -18.875 4.066 1 96.94 260 GLY A CA 1
ATOM 2027 C C . GLY A 1 260 ? 14.008 -19.391 3.129 1 96.94 260 GLY A C 1
ATOM 2028 O O . GLY A 1 260 ? 14.961 -20.047 3.564 1 96.94 260 GLY A O 1
ATOM 2029 N N . MET A 1 261 ? 13.922 -19.078 1.892 1 98.5 261 MET A N 1
ATOM 2030 C CA . MET A 1 261 ? 14.844 -19.641 0.91 1 98.5 261 MET A CA 1
ATOM 2031 C C . MET A 1 261 ? 16.016 -18.688 0.661 1 98.5 261 MET A C 1
ATOM 2033 O O . MET A 1 261 ? 17 -19.062 0.009 1 98.5 261 MET A O 1
ATOM 2037 N N . ALA A 1 262 ? 15.961 -17.516 1.24 1 98.69 262 ALA A N 1
ATOM 2038 C CA . ALA A 1 262 ? 16.984 -16.516 0.969 1 98.69 262 ALA A CA 1
ATOM 2039 C C . ALA A 1 262 ? 18.375 -17.062 1.262 1 98.69 262 ALA A C 1
ATOM 2041 O O . ALA A 1 262 ? 19.328 -16.812 0.501 1 98.69 262 ALA A O 1
ATOM 2042 N N . PRO A 1 263 ? 18.594 -17.875 2.305 1 98.56 263 PRO A N 1
ATOM 2043 C CA . PRO A 1 263 ? 19.938 -18.375 2.617 1 98.56 263 PRO A CA 1
ATOM 2044 C C . PRO A 1 263 ? 20.469 -19.328 1.561 1 98.56 263 PRO A C 1
ATOM 2046 O O . PRO A 1 263 ? 21.656 -19.641 1.547 1 98.56 263 PRO A O 1
ATOM 2049 N N . VAL A 1 264 ? 19.594 -19.859 0.666 1 98.69 264 VAL A N 1
ATOM 2050 C CA . VAL A 1 264 ? 20.047 -20.844 -0.314 1 98.69 264 VAL A CA 1
ATOM 2051 C C . VAL A 1 264 ? 19.875 -20.281 -1.724 1 98.69 264 VAL A C 1
ATOM 2053 O O . VAL A 1 264 ? 19.953 -21.016 -2.707 1 98.69 264 VAL A O 1
ATOM 2056 N N . VAL A 1 265 ? 19.625 -19 -1.873 1 98.81 265 VAL A N 1
ATOM 2057 C CA . VAL A 1 265 ? 19.562 -18.281 -3.143 1 98.81 265 VAL A CA 1
ATOM 2058 C C . VAL A 1 265 ? 20.656 -17.234 -3.211 1 98.81 265 VAL A C 1
ATOM 2060 O O . VAL A 1 265 ? 20.906 -16.516 -2.234 1 98.81 265 VAL A O 1
ATOM 2063 N N . SER A 1 266 ? 21.375 -17.141 -4.359 1 98.62 266 SER A N 1
ATOM 2064 C CA . SER A 1 266 ? 22.484 -16.203 -4.457 1 98.62 266 SER A CA 1
ATOM 2065 C C . SER A 1 266 ? 22.156 -15.062 -5.426 1 98.62 266 SER A C 1
ATOM 2067 O O . SER A 1 266 ? 22.641 -13.938 -5.258 1 98.62 266 SER A O 1
ATOM 2069 N N . GLN A 1 267 ? 21.375 -15.367 -6.535 1 98.81 267 GLN A N 1
ATOM 2070 C CA . GLN A 1 267 ? 20.984 -14.352 -7.508 1 98.81 267 GLN A CA 1
ATOM 2071 C C . GLN A 1 267 ? 19.5 -14.453 -7.832 1 98.81 267 GLN A C 1
ATOM 2073 O O . GLN A 1 267 ? 18.969 -15.547 -8.055 1 98.81 267 GLN A O 1
ATOM 2078 N N . ALA A 1 268 ? 18.844 -13.375 -7.707 1 98.88 268 ALA A N 1
ATOM 2079 C CA . ALA A 1 268 ? 17.469 -13.266 -8.172 1 98.88 268 ALA A CA 1
ATOM 2080 C C . ALA A 1 268 ? 17.406 -12.641 -9.562 1 98.88 268 ALA A C 1
ATOM 2082 O O . ALA A 1 268 ? 17.484 -11.422 -9.711 1 98.88 268 ALA A O 1
ATOM 2083 N N . VAL A 1 269 ? 17.219 -13.477 -10.562 1 98.88 269 VAL A N 1
ATOM 2084 C CA . VAL A 1 269 ? 17.203 -13.008 -11.945 1 98.88 269 VAL A CA 1
ATOM 2085 C C . VAL A 1 269 ? 15.805 -12.539 -12.32 1 98.88 269 VAL A C 1
ATOM 2087 O O . VAL A 1 269 ? 14.859 -13.328 -12.32 1 98.88 269 VAL A O 1
ATOM 2090 N N . ASP A 1 270 ? 15.664 -11.289 -12.664 1 98.25 270 ASP A N 1
ATOM 2091 C CA . ASP A 1 270 ? 14.375 -10.641 -12.891 1 98.25 270 ASP A CA 1
ATOM 2092 C C . ASP A 1 270 ? 13.898 -10.859 -14.328 1 98.25 270 ASP A C 1
ATOM 2094 O O . ASP A 1 270 ? 13.695 -9.898 -15.07 1 98.25 270 ASP A O 1
ATOM 2098 N N . LEU A 1 271 ? 13.539 -12.086 -14.641 1 98.62 271 LEU A N 1
ATOM 2099 C CA . LEU A 1 271 ? 13.141 -12.5 -15.984 1 98.62 271 LEU A CA 1
ATOM 2100 C C . LEU A 1 271 ? 11.688 -12.141 -16.25 1 98.62 271 LEU A C 1
ATOM 2102 O O . LEU A 1 271 ? 11.297 -11.93 -17.406 1 98.62 271 LEU A O 1
ATOM 2106 N N . ARG A 1 272 ? 10.797 -12.086 -15.367 1 98.19 272 ARG A N 1
ATOM 2107 C CA . ARG A 1 272 ? 9.414 -11.633 -15.383 1 98.19 272 ARG A CA 1
ATOM 2108 C C . ARG A 1 272 ? 8.602 -12.398 -16.422 1 98.19 272 ARG A C 1
ATOM 2110 O O . ARG A 1 272 ? 7.832 -11.797 -17.188 1 98.19 272 ARG A O 1
ATOM 2117 N N . PHE A 1 273 ? 8.711 -13.719 -16.484 1 97.88 273 PHE A N 1
ATOM 2118 C CA . PHE A 1 273 ? 8.172 -14.406 -17.656 1 97.88 273 PHE A CA 1
ATOM 2119 C C . PHE A 1 273 ? 6.828 -15.047 -17.328 1 97.88 273 PHE A C 1
ATOM 2121 O O . PHE A 1 273 ? 6.129 -15.516 -18.234 1 97.88 273 PHE A O 1
ATOM 2128 N N . PHE A 1 274 ? 6.449 -15.102 -15.961 1 96.5 274 PHE A N 1
ATOM 2129 C CA . PHE A 1 274 ? 5.141 -15.625 -15.57 1 96.5 274 PHE A CA 1
ATOM 2130 C C . PHE A 1 274 ? 4.523 -14.773 -14.469 1 96.5 274 PHE A C 1
ATOM 2132 O O . PHE A 1 274 ? 5.23 -14.062 -13.75 1 96.5 274 PHE A O 1
ATOM 2139 N N . ALA A 1 275 ? 3.215 -14.891 -14.422 1 96.94 275 ALA A N 1
ATOM 2140 C CA . ALA A 1 275 ? 2.492 -14.266 -13.312 1 96.94 275 ALA A CA 1
ATOM 2141 C C . ALA A 1 275 ? 2.732 -15.023 -12.008 1 96.94 275 ALA A C 1
ATOM 2143 O O . ALA A 1 275 ? 2.656 -16.25 -11.977 1 96.94 275 ALA A O 1
ATOM 2144 N N . GLY A 1 276 ? 3.174 -14.305 -11.016 1 96.88 276 GLY A N 1
ATOM 2145 C CA . GLY A 1 276 ? 3.152 -14.797 -9.648 1 96.88 276 GLY A CA 1
ATOM 2146 C C . GLY A 1 276 ? 1.934 -14.336 -8.867 1 96.88 276 GLY A C 1
ATOM 2147 O O . GLY A 1 276 ? 1.947 -13.258 -8.258 1 96.88 276 GLY A O 1
ATOM 2148 N N . THR A 1 277 ? 0.884 -15.188 -8.875 1 97.31 277 THR A N 1
ATOM 2149 C CA . THR A 1 277 ? -0.377 -14.883 -8.203 1 97.31 277 THR A CA 1
ATOM 2150 C C . THR A 1 277 ? -0.596 -15.82 -7.02 1 97.31 277 THR A C 1
ATOM 2152 O O . THR A 1 277 ? -0.682 -17.031 -7.188 1 97.31 277 THR A O 1
ATOM 2155 N N . GLU A 1 278 ? -0.562 -15.297 -5.848 1 97.31 278 GLU A N 1
ATOM 2156 C CA . GLU A 1 278 ? -1.021 -15.992 -4.648 1 97.31 278 GLU A CA 1
ATOM 2157 C C . GLU A 1 278 ? -2.455 -15.609 -4.301 1 97.31 278 GLU A C 1
ATOM 2159 O O . GLU A 1 278 ? -2.682 -14.648 -3.557 1 97.31 278 GLU A O 1
ATOM 2164 N N . HIS A 1 279 ? -3.402 -16.391 -4.797 1 98.12 279 HIS A N 1
ATOM 2165 C CA . HIS A 1 279 ? -4.785 -15.938 -4.766 1 98.12 279 HIS A CA 1
ATOM 2166 C C . HIS A 1 279 ? -5.539 -16.547 -3.588 1 98.12 279 HIS A C 1
ATOM 2168 O O . HIS A 1 279 ? -5.07 -17.516 -2.977 1 98.12 279 HIS A O 1
ATOM 2174 N N . THR A 1 280 ? -6.574 -15.945 -3.186 1 98.88 280 THR A N 1
ATOM 2175 C CA . THR A 1 280 ? -7.555 -16.391 -2.205 1 98.88 280 THR A CA 1
ATOM 2176 C C . THR A 1 280 ? -8.93 -16.562 -2.848 1 98.88 280 THR A C 1
ATOM 2178 O O . THR A 1 280 ? -9.383 -15.688 -3.584 1 98.88 280 THR A O 1
ATOM 2181 N N . ALA A 1 281 ? -9.516 -17.719 -2.635 1 98.88 281 ALA A N 1
ATOM 2182 C CA . ALA A 1 281 ? -10.844 -18 -3.16 1 98.88 281 ALA A CA 1
ATOM 2183 C C . ALA A 1 281 ? -11.695 -18.734 -2.129 1 98.88 281 ALA A C 1
ATOM 2185 O O . ALA A 1 281 ? -11.164 -19.297 -1.163 1 98.88 281 ALA A O 1
ATOM 2186 N N . MET A 1 282 ? -12.953 -18.672 -2.322 1 98.88 282 MET A N 1
ATOM 2187 C CA . MET A 1 282 ? -13.914 -19.344 -1.456 1 98.88 282 MET A CA 1
ATOM 2188 C C . MET A 1 282 ? -14.648 -20.453 -2.213 1 98.88 282 MET A C 1
ATOM 2190 O O . MET A 1 282 ? -14.875 -20.344 -3.42 1 98.88 282 MET A O 1
ATOM 2194 N N . ASN A 1 283 ? -14.961 -21.5 -1.445 1 98.88 283 ASN A N 1
ATOM 2195 C CA . ASN A 1 283 ? -15.938 -22.438 -1.976 1 98.88 283 ASN A CA 1
ATOM 2196 C C . ASN A 1 283 ? -17.219 -21.734 -2.416 1 98.88 283 ASN A C 1
ATOM 2198 O O . ASN A 1 283 ? -17.828 -21.016 -1.634 1 98.88 283 ASN A O 1
ATOM 2202 N N . LEU A 1 284 ? -17.609 -21.984 -3.645 1 98.75 284 LEU A N 1
ATOM 2203 C CA . LEU A 1 284 ? -18.75 -21.234 -4.199 1 98.75 284 LEU A CA 1
ATOM 2204 C C . LEU A 1 284 ? -20.031 -21.562 -3.441 1 98.75 284 LEU A C 1
ATOM 2206 O O . LEU A 1 284 ? -20.828 -20.672 -3.148 1 98.75 284 LEU A O 1
ATOM 2210 N N . SER A 1 285 ? -20.281 -22.859 -3.16 1 98.56 285 SER A N 1
ATOM 2211 C CA . SER A 1 285 ? -21.5 -23.25 -2.455 1 98.56 285 SER A CA 1
ATOM 2212 C C . SER A 1 285 ? -21.594 -22.578 -1.09 1 98.56 285 SER A C 1
ATOM 2214 O O . SER A 1 285 ? -22.672 -22.141 -0.677 1 98.56 285 SER A O 1
ATOM 2216 N N . LYS A 1 286 ? -20.5 -22.531 -0.408 1 98.75 286 LYS A N 1
ATOM 2217 C CA . LYS A 1 286 ? -20.484 -21.844 0.877 1 98.75 286 LYS A CA 1
ATOM 2218 C C . LYS A 1 286 ? -20.766 -20.344 0.708 1 98.75 286 LYS A C 1
ATOM 2220 O O . LYS A 1 286 ? -21.547 -19.781 1.468 1 98.75 286 LYS A O 1
ATOM 2225 N N . PHE A 1 287 ? -20.141 -19.703 -0.283 1 98.81 287 PHE A N 1
ATOM 2226 C CA . PHE A 1 287 ? -20.375 -18.297 -0.57 1 98.81 287 PHE A CA 1
ATOM 2227 C C . PHE A 1 287 ? -21.859 -18.031 -0.821 1 98.81 287 PHE A C 1
ATOM 2229 O O . PHE A 1 287 ? -22.422 -17.094 -0.265 1 98.81 287 PHE A O 1
ATOM 2236 N N . GLU A 1 288 ? -22.469 -18.875 -1.601 1 98.31 288 GLU A N 1
ATOM 2237 C CA . GLU A 1 288 ? -23.859 -18.703 -1.971 1 98.31 288 GLU A CA 1
ATOM 2238 C C . GLU A 1 288 ? -24.781 -18.891 -0.765 1 98.31 288 GLU A C 1
ATOM 2240 O O . GLU A 1 288 ? -25.844 -18.281 -0.688 1 98.31 288 GLU A O 1
ATOM 2245 N N . SER A 1 289 ? -24.344 -19.641 0.174 1 98.5 289 SER A N 1
ATOM 2246 C CA . SER A 1 289 ? -25.172 -19.953 1.338 1 98.5 289 SER A CA 1
ATOM 2247 C C . SER A 1 289 ? -25.219 -18.766 2.307 1 98.5 289 SER A C 1
ATOM 2249 O O . SER A 1 289 ? -26.078 -18.719 3.195 1 98.5 289 SER A O 1
ATOM 2251 N N . LEU A 1 290 ? -24.328 -17.797 2.273 1 98.38 290 LEU A N 1
ATOM 2252 C CA . LEU A 1 290 ? -24.188 -16.703 3.236 1 98.38 290 LEU A CA 1
ATOM 2253 C C . LEU A 1 290 ? -25.375 -15.766 3.184 1 98.38 290 LEU A C 1
ATOM 2255 O O . LEU A 1 290 ? -25.688 -15.078 4.164 1 98.38 290 LEU A O 1
ATOM 2259 N N . GLY A 1 291 ? -26.125 -15.703 2.055 1 97.31 291 GLY A N 1
ATOM 2260 C CA . GLY A 1 291 ? -27.125 -14.68 1.811 1 97.31 291 GLY A CA 1
ATOM 2261 C C . GLY A 1 291 ? -26.547 -13.406 1.234 1 97.31 291 GLY A C 1
ATOM 2262 O O . GLY A 1 291 ? -25.344 -13.164 1.343 1 97.31 291 GLY A O 1
ATOM 2263 N N . SER A 1 292 ? -27.359 -12.555 0.71 1 96.88 292 SER A N 1
ATOM 2264 C CA . SER A 1 292 ? -26.938 -11.43 -0.109 1 96.88 292 SER A CA 1
ATOM 2265 C C . SER A 1 292 ? -26.156 -10.414 0.712 1 96.88 292 SER A C 1
ATOM 2267 O O . SER A 1 292 ? -25.141 -9.883 0.25 1 96.88 292 SER A O 1
ATOM 2269 N N . GLU A 1 293 ? -26.578 -10.141 1.908 1 96 293 GLU A N 1
ATOM 2270 C CA . GLU A 1 293 ? -25.938 -9.133 2.744 1 96 293 GLU A CA 1
ATOM 2271 C C . GLU A 1 293 ? -24.516 -9.555 3.107 1 96 293 GLU A C 1
ATOM 2273 O O . GLU A 1 293 ? -23.578 -8.758 2.977 1 96 293 GLU A O 1
ATOM 2278 N N . LEU A 1 294 ? -24.328 -10.781 3.568 1 98.25 294 LEU A N 1
ATOM 2279 C CA . LEU A 1 294 ? -23.016 -11.25 3.979 1 98.25 294 LEU A CA 1
ATOM 2280 C C . LEU A 1 294 ? -22.109 -11.492 2.768 1 98.25 294 LEU A C 1
ATOM 2282 O O . LEU A 1 294 ? -20.891 -11.312 2.842 1 98.25 294 LEU A O 1
ATOM 2286 N N . GLN A 1 295 ? -22.719 -11.883 1.593 1 98.5 295 GLN A N 1
ATOM 2287 C CA . GLN A 1 295 ? -21.938 -11.961 0.356 1 98.5 295 GLN A CA 1
ATOM 2288 C C . GLN A 1 295 ? -21.328 -10.609 0.01 1 98.5 295 GLN A C 1
ATOM 2290 O O . GLN A 1 295 ? -20.156 -10.539 -0.377 1 98.5 295 GLN A O 1
ATOM 2295 N N . GLU A 1 296 ? -22.109 -9.562 0.183 1 96.75 296 GLU A N 1
ATOM 2296 C CA . GLU A 1 296 ? -21.609 -8.219 -0.094 1 96.75 296 GLU A CA 1
ATOM 2297 C C . GLU A 1 296 ? -20.453 -7.859 0.835 1 96.75 296 GLU A C 1
ATOM 2299 O O . GLU A 1 296 ? -19.469 -7.25 0.406 1 96.75 296 GLU A O 1
ATOM 2304 N N . GLN A 1 297 ? -20.578 -8.234 2.1 1 97.75 297 GLN A N 1
ATOM 2305 C CA . GLN A 1 297 ? -19.5 -7.941 3.049 1 97.75 297 GLN A CA 1
ATOM 2306 C C . GLN A 1 297 ? -18.234 -8.719 2.707 1 97.75 297 GLN A C 1
ATOM 2308 O O . GLN A 1 297 ? -17.125 -8.203 2.877 1 97.75 297 GLN A O 1
ATOM 2313 N N . VAL A 1 298 ? -18.375 -10 2.213 1 98.81 298 VAL A N 1
ATOM 2314 C CA . VAL A 1 298 ? -17.219 -10.789 1.771 1 98.81 298 VAL A CA 1
ATOM 2315 C C . VAL A 1 298 ? -16.547 -10.094 0.595 1 98.81 298 VAL A C 1
ATOM 2317 O O . VAL A 1 298 ? -15.32 -9.953 0.572 1 98.81 298 VAL A O 1
ATOM 2320 N N . MET A 1 299 ? -17.344 -9.594 -0.349 1 98.44 299 MET A N 1
ATOM 2321 C CA . MET A 1 299 ? -16.797 -8.953 -1.541 1 98.44 299 MET A CA 1
ATOM 2322 C C . MET A 1 299 ? -16.109 -7.641 -1.183 1 98.44 299 MET A C 1
ATOM 2324 O O . MET A 1 299 ? -15.047 -7.32 -1.726 1 98.44 299 MET A O 1
ATOM 2328 N N . GLU A 1 300 ? -16.688 -6.844 -0.27 1 97.94 300 GLU A N 1
ATOM 2329 C CA . GLU A 1 300 ? -16.078 -5.586 0.161 1 97.94 300 GLU A CA 1
ATOM 2330 C C . GLU A 1 300 ? -14.789 -5.832 0.924 1 97.94 300 GLU A C 1
ATOM 2332 O O . GLU A 1 300 ? -13.82 -5.074 0.782 1 97.94 300 GLU A O 1
ATOM 2337 N N . SER A 1 301 ? -14.82 -6.871 1.766 1 98.56 301 SER A N 1
ATOM 2338 C CA . SER A 1 301 ? -13.594 -7.23 2.475 1 98.56 301 SER A CA 1
ATOM 2339 C C . SER A 1 301 ? -12.508 -7.688 1.505 1 98.56 301 SER A C 1
ATOM 2341 O O . SER A 1 301 ? -11.336 -7.359 1.684 1 98.56 301 SER A O 1
ATOM 2343 N N . ALA A 1 302 ? -12.898 -8.484 0.482 1 98.81 302 ALA A N 1
ATOM 2344 C CA . ALA A 1 302 ? -11.953 -8.93 -0.542 1 98.81 302 ALA A CA 1
ATOM 2345 C C . ALA A 1 302 ? -11.375 -7.742 -1.306 1 98.81 302 ALA A C 1
ATOM 2347 O O . ALA A 1 302 ? -10.18 -7.723 -1.618 1 98.81 302 ALA A O 1
ATOM 2348 N N . TYR A 1 303 ? -12.25 -6.77 -1.629 1 98.62 303 TYR A N 1
ATOM 2349 C CA . TYR A 1 303 ? -11.812 -5.547 -2.299 1 98.62 303 TYR A CA 1
ATOM 2350 C C . TYR A 1 303 ? -10.797 -4.793 -1.45 1 98.62 303 TYR A C 1
ATOM 2352 O O . TYR A 1 303 ? -9.758 -4.363 -1.952 1 98.62 303 TYR A O 1
ATOM 2360 N N . CYS A 1 304 ? -11.062 -4.637 -0.172 1 98.62 304 CYS A N 1
ATOM 2361 C CA . CYS A 1 304 ? -10.141 -3.967 0.739 1 98.62 304 CYS A CA 1
ATOM 2362 C C . CYS A 1 304 ? -8.836 -4.742 0.862 1 98.62 304 CYS A C 1
ATOM 2364 O O . CYS A 1 304 ? -7.758 -4.148 0.908 1 98.62 304 CYS A O 1
ATOM 2366 N N . ALA A 1 305 ? -8.922 -6.09 0.902 1 98.75 305 ALA A N 1
ATOM 2367 C CA . ALA A 1 305 ? -7.734 -6.941 0.964 1 98.75 305 ALA A CA 1
ATOM 2368 C C . ALA A 1 305 ? -6.879 -6.781 -0.289 1 98.75 305 ALA A C 1
ATOM 2370 O O . ALA A 1 305 ? -5.648 -6.824 -0.217 1 98.75 305 ALA A O 1
ATOM 2371 N N . GLN A 1 306 ? -7.512 -6.633 -1.438 1 98.81 306 GLN A N 1
ATOM 2372 C CA . GLN A 1 306 ? -6.785 -6.422 -2.684 1 98.81 306 GLN A CA 1
ATOM 2373 C C . GLN A 1 306 ? -6 -5.113 -2.648 1 98.81 306 GLN A C 1
ATOM 2375 O O . GLN A 1 306 ? -4.852 -5.059 -3.09 1 98.81 306 GLN A O 1
ATOM 2380 N N . ILE A 1 307 ? -6.645 -4.07 -2.121 1 98.69 307 ILE A N 1
ATOM 2381 C CA . ILE A 1 307 ? -6.008 -2.764 -1.985 1 98.69 307 ILE A CA 1
ATOM 2382 C C . ILE A 1 307 ? -4.84 -2.859 -1.006 1 98.69 307 ILE A C 1
ATOM 2384 O O . ILE A 1 307 ? -3.738 -2.381 -1.295 1 98.69 307 ILE A O 1
ATOM 2388 N N . PHE A 1 308 ? -5.105 -3.506 0.168 1 98.62 308 PHE A N 1
ATOM 2389 C CA . PHE A 1 308 ? -4.062 -3.766 1.155 1 98.62 308 PHE A CA 1
ATOM 2390 C C . PHE A 1 308 ? -2.867 -4.457 0.513 1 98.62 308 PHE A C 1
ATOM 2392 O O . PHE A 1 308 ? -1.728 -4.02 0.676 1 98.62 308 PHE A O 1
ATOM 2399 N N . THR A 1 309 ? -3.131 -5.516 -0.211 1 98.69 309 THR A N 1
ATOM 2400 C CA . THR A 1 309 ? -2.078 -6.316 -0.828 1 98.69 309 THR A CA 1
ATOM 2401 C C . THR A 1 309 ? -1.304 -5.492 -1.854 1 98.69 309 THR A C 1
ATOM 2403 O O . THR A 1 309 ? -0.072 -5.52 -1.876 1 98.69 309 THR A O 1
ATOM 2406 N N . GLN A 1 310 ? -2.002 -4.727 -2.715 1 98.5 310 GLN A N 1
ATOM 2407 C CA . GLN A 1 310 ? -1.355 -3.92 -3.744 1 98.5 310 GLN A CA 1
ATOM 2408 C C . GLN A 1 310 ? -0.342 -2.957 -3.131 1 98.5 310 GLN A C 1
ATOM 2410 O O . GLN A 1 310 ? 0.849 -3.021 -3.441 1 98.5 310 GLN A O 1
ATOM 2415 N N . GLY A 1 311 ? -0.786 -2.133 -2.209 1 98.44 311 GLY A N 1
ATOM 2416 C CA . GLY A 1 311 ? 0.087 -1.11 -1.655 1 98.44 311 GLY A CA 1
ATOM 2417 C C . GLY A 1 311 ? 1.157 -1.672 -0.738 1 98.44 311 GLY A C 1
ATOM 2418 O O . GLY A 1 311 ? 2.342 -1.376 -0.905 1 98.44 311 GLY A O 1
ATOM 2419 N N . MET A 1 312 ? 0.774 -2.527 0.242 1 98.38 312 MET A N 1
ATOM 2420 C CA . MET A 1 312 ? 1.691 -3.021 1.265 1 98.38 312 MET A CA 1
ATOM 2421 C C . MET A 1 312 ? 2.756 -3.924 0.651 1 98.38 312 MET A C 1
ATOM 2423 O O . MET A 1 312 ? 3.918 -3.887 1.058 1 98.38 312 MET A O 1
ATOM 2427 N N . ASN A 1 313 ? 2.309 -4.73 -0.289 1 97.88 313 ASN A N 1
ATOM 2428 C CA . ASN A 1 313 ? 3.287 -5.621 -0.906 1 97.88 313 ASN A CA 1
ATOM 2429 C C . ASN A 1 313 ? 4.309 -4.844 -1.731 1 97.88 313 ASN A C 1
ATOM 2431 O O . ASN A 1 313 ? 5.504 -5.141 -1.687 1 97.88 313 ASN A O 1
ATOM 2435 N N . GLU A 1 314 ? 3.842 -3.896 -2.562 1 98.06 314 GLU A N 1
ATOM 2436 C CA . GLU A 1 314 ? 4.773 -3.107 -3.365 1 98.06 314 GLU A CA 1
ATOM 2437 C C . GLU A 1 314 ? 5.801 -2.402 -2.482 1 98.06 314 GLU A C 1
ATOM 2439 O O . GLU A 1 314 ? 6.984 -2.348 -2.82 1 98.06 314 GLU A O 1
ATOM 2444 N N . ALA A 1 315 ? 5.348 -1.894 -1.378 1 98.25 315 ALA A N 1
ATOM 2445 C CA . ALA A 1 315 ? 6.27 -1.261 -0.436 1 98.25 315 ALA A CA 1
ATOM 2446 C C . ALA A 1 315 ? 7.188 -2.293 0.213 1 98.25 315 ALA A C 1
ATOM 2448 O O . ALA A 1 315 ? 8.383 -2.049 0.387 1 98.25 315 ALA A O 1
ATOM 2449 N N . GLY A 1 316 ? 6.609 -3.426 0.647 1 97.94 316 GLY A N 1
ATOM 2450 C CA . GLY A 1 316 ? 7.355 -4.477 1.323 1 97.94 316 GLY A CA 1
ATOM 2451 C C . GLY A 1 316 ? 8.477 -5.051 0.479 1 97.94 316 GLY A C 1
ATOM 2452 O O . GLY A 1 316 ? 9.516 -5.457 1.009 1 97.94 316 GLY A O 1
ATOM 2453 N N . ARG A 1 317 ? 8.305 -5.078 -0.84 1 97.88 317 ARG A N 1
ATOM 2454 C CA . ARG A 1 317 ? 9.344 -5.551 -1.747 1 97.88 317 ARG A CA 1
ATOM 2455 C C . ARG A 1 317 ? 10.633 -4.762 -1.555 1 97.88 317 ARG A C 1
ATOM 2457 O O . ARG A 1 317 ? 11.727 -5.324 -1.616 1 97.88 317 ARG A O 1
ATOM 2464 N N . TYR A 1 318 ? 10.484 -3.461 -1.246 1 95.75 318 TYR A N 1
ATOM 2465 C CA . TYR A 1 318 ? 11.648 -2.602 -1.037 1 95.75 318 TYR A CA 1
ATOM 2466 C C . TYR A 1 318 ? 12.078 -2.613 0.424 1 95.75 318 TYR A C 1
ATOM 2468 O O . TYR A 1 318 ? 13.242 -2.898 0.733 1 95.75 318 TYR A O 1
ATOM 2476 N N . GLN A 1 319 ? 11.086 -2.424 1.362 1 96.12 319 GLN A N 1
ATOM 2477 C CA . GLN A 1 319 ? 11.383 -2.164 2.768 1 96.12 319 GLN A CA 1
ATOM 2478 C C . GLN A 1 319 ? 11.805 -3.439 3.486 1 96.12 319 GLN A C 1
ATOM 2480 O O . GLN A 1 319 ? 12.539 -3.387 4.477 1 96.12 319 GLN A O 1
ATOM 2485 N N . ILE A 1 320 ? 11.344 -4.574 2.994 1 97.94 320 ILE A N 1
ATOM 2486 C CA . ILE A 1 320 ? 11.492 -5.797 3.781 1 97.94 320 ILE A CA 1
ATOM 2487 C C . ILE A 1 320 ? 12.312 -6.82 2.994 1 97.94 320 ILE A C 1
ATOM 2489 O O . ILE A 1 320 ? 13.328 -7.309 3.48 1 97.94 320 ILE A O 1
ATOM 2493 N N . VAL A 1 321 ? 11.984 -7.031 1.748 1 98.56 321 VAL A N 1
ATOM 2494 C CA . VAL A 1 321 ? 12.586 -8.102 0.955 1 98.56 321 VAL A CA 1
ATOM 2495 C C . VAL A 1 321 ? 13.93 -7.645 0.405 1 98.56 321 VAL A C 1
ATOM 2497 O O . VAL A 1 321 ? 14.914 -8.383 0.464 1 98.56 321 VAL A O 1
ATOM 2500 N N . GLY A 1 322 ? 14.07 -6.453 -0.052 1 98.06 322 GLY A N 1
ATOM 2501 C CA . GLY A 1 322 ? 15.242 -5.977 -0.776 1 98.06 322 GLY A CA 1
ATOM 2502 C C . GLY A 1 322 ? 15.25 -6.391 -2.236 1 98.06 322 GLY A C 1
ATOM 2503 O O . GLY A 1 322 ? 16.297 -6.691 -2.797 1 98.06 322 GLY A O 1
ATOM 2504 N N . ALA A 1 323 ? 14.023 -6.43 -2.898 1 97.81 323 ALA A N 1
ATOM 2505 C CA . ALA A 1 323 ? 13.875 -6.867 -4.285 1 97.81 323 ALA A CA 1
ATOM 2506 C C . ALA A 1 323 ? 14.242 -5.75 -5.254 1 97.81 323 ALA A C 1
ATOM 2508 O O . ALA A 1 323 ? 13.438 -5.363 -6.105 1 97.81 323 ALA A O 1
ATOM 2509 N N . THR A 1 324 ? 15.438 -5.215 -5.168 1 95.75 324 THR A N 1
ATOM 2510 C CA . THR A 1 324 ? 15.984 -4.141 -5.988 1 95.75 324 THR A CA 1
ATOM 2511 C C . THR A 1 324 ? 17.5 -4.266 -6.102 1 95.75 324 THR A C 1
ATOM 2513 O O . THR A 1 324 ? 18.125 -5.008 -5.34 1 95.75 324 THR A O 1
ATOM 2516 N N . GLU A 1 325 ? 18.078 -3.6 -7.09 1 94.44 325 GLU A N 1
ATOM 2517 C CA . GLU A 1 325 ? 19.516 -3.674 -7.332 1 94.44 325 GLU A CA 1
ATOM 2518 C C . GLU A 1 325 ? 20.297 -3.094 -6.16 1 94.44 325 GLU A C 1
ATOM 2520 O O . GLU A 1 325 ? 21.375 -3.584 -5.828 1 94.44 325 GLU A O 1
ATOM 2525 N N . HIS A 1 326 ? 19.719 -2.02 -5.586 1 92.81 326 HIS A N 1
ATOM 2526 C CA . HIS A 1 326 ? 20.359 -1.357 -4.449 1 92.81 326 HIS A CA 1
ATOM 2527 C C . HIS A 1 326 ? 19.516 -1.494 -3.189 1 92.81 326 HIS A C 1
ATOM 2529 O O . HIS A 1 326 ? 18.75 -0.589 -2.848 1 92.81 326 HIS A O 1
ATOM 2535 N N . MET A 1 327 ? 19.75 -2.555 -2.486 1 94.56 327 MET A N 1
ATOM 2536 C CA . MET A 1 327 ? 18.891 -2.869 -1.345 1 94.56 327 MET A CA 1
ATOM 2537 C C . MET A 1 327 ? 19.469 -2.281 -0.059 1 94.56 327 MET A C 1
ATOM 2539 O O . MET A 1 327 ? 20.688 -2.117 0.066 1 94.56 327 MET A O 1
ATOM 2543 N N . ALA A 1 328 ? 18.578 -1.908 0.792 1 93.12 328 ALA A N 1
ATOM 2544 C CA . ALA A 1 328 ? 19 -1.47 2.123 1 93.12 328 ALA A CA 1
ATOM 2545 C C . ALA A 1 328 ? 19.578 -2.629 2.926 1 93.12 328 ALA A C 1
ATOM 2547 O O . ALA A 1 328 ? 19.172 -3.779 2.758 1 93.12 328 ALA A O 1
ATOM 2548 N N . GLU A 1 329 ? 20.438 -2.346 3.891 1 93.25 329 GLU A N 1
ATOM 2549 C CA . GLU A 1 329 ? 21.219 -3.346 4.617 1 93.25 329 GLU A CA 1
ATOM 2550 C C . GLU A 1 329 ? 20.312 -4.219 5.488 1 93.25 329 GLU A C 1
ATOM 2552 O O . GLU A 1 329 ? 20.641 -5.379 5.746 1 93.25 329 GLU A O 1
ATOM 2557 N N . ASN A 1 330 ? 19.172 -3.701 5.836 1 93.38 330 ASN A N 1
ATOM 2558 C CA . ASN A 1 330 ? 18.344 -4.41 6.805 1 93.38 330 ASN A CA 1
ATOM 2559 C C . ASN A 1 330 ? 17.297 -5.285 6.117 1 93.38 330 ASN A C 1
ATOM 2561 O O . ASN A 1 330 ? 16.469 -5.91 6.781 1 93.38 330 ASN A O 1
ATOM 2565 N N . THR A 1 331 ? 17.391 -5.465 4.836 1 97.5 331 THR A N 1
ATOM 2566 C CA . THR A 1 331 ? 16.406 -6.27 4.117 1 97.5 331 THR A CA 1
ATOM 2567 C C . THR A 1 331 ? 16.812 -7.742 4.117 1 97.5 331 THR A C 1
ATOM 2569 O O . THR A 1 331 ? 17.969 -8.07 4.379 1 97.5 331 THR A O 1
ATOM 2572 N N . VAL A 1 332 ? 15.891 -8.656 3.816 1 98.62 332 VAL A N 1
ATOM 2573 C CA . VAL A 1 332 ? 16.109 -10.102 3.824 1 98.62 332 VAL A CA 1
ATOM 2574 C C . VAL A 1 332 ? 17.188 -10.469 2.822 1 98.62 332 VAL A C 1
ATOM 2576 O O . VAL A 1 332 ? 18.094 -11.25 3.139 1 98.62 332 VAL A O 1
ATOM 2579 N N . PHE A 1 333 ? 17.172 -9.914 1.615 1 98.81 333 PHE A N 1
ATOM 2580 C CA . PHE A 1 333 ? 18.141 -10.242 0.583 1 98.81 333 PHE A CA 1
ATOM 2581 C C . PHE A 1 333 ? 19.531 -9.75 0.976 1 98.81 333 PHE A C 1
ATOM 2583 O O . PHE A 1 333 ? 20.516 -10.469 0.815 1 98.81 333 PHE A O 1
ATOM 2590 N N . ALA A 1 334 ? 19.594 -8.5 1.52 1 98.31 334 ALA A N 1
ATOM 2591 C CA . ALA A 1 334 ? 20.891 -7.969 1.938 1 98.31 334 ALA A CA 1
ATOM 2592 C C . ALA A 1 334 ? 21.5 -8.828 3.039 1 98.31 334 ALA A C 1
ATOM 2594 O O . ALA A 1 334 ? 22.688 -9.141 2.996 1 98.31 334 ALA A O 1
ATOM 2595 N N . GLN A 1 335 ? 20.719 -9.266 3.977 1 98.25 335 GLN A N 1
ATOM 2596 C CA . GLN A 1 335 ? 21.203 -10.023 5.129 1 98.25 335 GLN A CA 1
ATOM 2597 C C . GLN A 1 335 ? 21.594 -11.438 4.734 1 98.25 335 GLN A C 1
ATOM 2599 O O . GLN A 1 335 ? 22.281 -12.133 5.496 1 98.25 335 GLN A O 1
ATOM 2604 N N . ASN A 1 336 ? 21.188 -11.883 3.561 1 98.62 336 ASN A N 1
ATOM 2605 C CA . ASN A 1 336 ? 21.484 -13.234 3.113 1 98.62 336 ASN A CA 1
ATOM 2606 C C . ASN A 1 336 ? 22.344 -13.227 1.853 1 98.62 336 ASN A C 1
ATOM 2608 O O . ASN A 1 336 ? 22.516 -14.266 1.205 1 98.62 336 ASN A O 1
ATOM 2612 N N . ASN A 1 337 ? 22.781 -12.055 1.443 1 98.12 337 ASN A N 1
ATOM 2613 C CA . ASN A 1 337 ? 23.688 -11.859 0.318 1 98.12 337 ASN A CA 1
ATOM 2614 C C . ASN A 1 337 ? 23.047 -12.297 -0.998 1 98.12 337 ASN A C 1
ATOM 2616 O O . ASN A 1 337 ? 23.719 -12.906 -1.84 1 98.12 337 ASN A O 1
ATOM 2620 N N . VAL A 1 338 ? 21.781 -12.148 -1.101 1 98.81 338 VAL A N 1
ATOM 2621 C CA . VAL A 1 338 ? 21.109 -12.359 -2.379 1 98.81 338 VAL A CA 1
ATOM 2622 C C . VAL A 1 338 ? 21.266 -11.125 -3.262 1 98.81 338 VAL A C 1
ATOM 2624 O O . VAL A 1 338 ? 20.922 -10.016 -2.854 1 98.81 338 VAL A O 1
ATOM 2627 N N . ARG A 1 339 ? 21.797 -11.258 -4.449 1 98.62 339 ARG A N 1
ATOM 2628 C CA . ARG A 1 339 ? 21.969 -10.164 -5.398 1 98.62 339 ARG A CA 1
ATOM 2629 C C . ARG A 1 339 ? 20.891 -10.195 -6.473 1 98.62 339 ARG A C 1
ATOM 2631 O O . ARG A 1 339 ? 20.562 -11.266 -6.992 1 98.62 339 ARG A O 1
ATOM 2638 N N . VAL A 1 340 ? 20.297 -9.086 -6.789 1 98.56 340 VAL A N 1
ATOM 2639 C CA . VAL A 1 340 ? 19.266 -9 -7.82 1 98.56 340 VAL A CA 1
ATOM 2640 C C . VAL A 1 340 ? 19.922 -8.734 -9.18 1 98.56 340 VAL A C 1
ATOM 2642 O O . VAL A 1 340 ? 20.719 -7.801 -9.312 1 98.56 340 VAL A O 1
ATOM 2645 N N . ALA A 1 341 ? 19.625 -9.555 -10.109 1 98.44 341 ALA A N 1
ATOM 2646 C CA . ALA A 1 341 ? 20.031 -9.375 -11.5 1 98.44 341 ALA A CA 1
ATOM 2647 C C . ALA A 1 341 ? 18.875 -8.82 -12.336 1 98.44 341 ALA A C 1
ATOM 2649 O O . ALA A 1 341 ? 17.969 -9.555 -12.727 1 98.44 341 ALA A O 1
ATOM 2650 N N . PRO A 1 342 ? 18.797 -7.555 -12.672 1 95.19 342 PRO A N 1
ATOM 2651 C CA . PRO A 1 342 ? 17.625 -6.91 -13.266 1 95.19 342 PRO A CA 1
ATOM 2652 C C . PRO A 1 342 ? 17.375 -7.336 -14.711 1 95.19 342 PRO A C 1
ATOM 2654 O O . PRO A 1 342 ? 16.25 -7.277 -15.195 1 95.19 342 PRO A O 1
ATOM 2657 N N . LEU A 1 343 ? 18.125 -7.867 -15.445 1 96.56 343 LEU A N 1
ATOM 2658 C CA . LEU A 1 343 ? 18.094 -8.086 -16.891 1 96.56 343 LEU A CA 1
ATOM 2659 C C . LEU A 1 343 ? 17.594 -6.836 -17.625 1 96.56 343 LEU A C 1
ATOM 2661 O O . LEU A 1 343 ? 16.719 -6.137 -17.125 1 96.56 343 LEU A O 1
ATOM 2665 N N . SER A 1 344 ? 18.109 -6.547 -18.812 1 96.5 344 SER A N 1
ATOM 2666 C CA . SER A 1 344 ? 17.672 -5.41 -19.625 1 96.5 344 SER A CA 1
ATOM 2667 C C . SER A 1 344 ? 16.328 -5.691 -20.297 1 96.5 344 SER A C 1
ATOM 2669 O O . SER A 1 344 ? 15.938 -6.848 -20.438 1 96.5 344 SER A O 1
ATOM 2671 N N . ASP A 1 345 ? 15.641 -4.641 -20.703 1 95.19 345 ASP A N 1
ATOM 2672 C CA . ASP A 1 345 ? 14.406 -4.793 -21.469 1 95.19 345 ASP A CA 1
ATOM 2673 C C . ASP A 1 345 ? 14.648 -5.578 -22.766 1 95.19 345 ASP A C 1
ATOM 2675 O O . ASP A 1 345 ? 13.805 -6.371 -23.172 1 95.19 345 ASP A O 1
ATOM 2679 N N . ALA A 1 346 ? 15.789 -5.375 -23.328 1 97.38 346 ALA A N 1
ATOM 2680 C CA . ALA A 1 346 ? 16.141 -6.074 -24.562 1 97.38 346 ALA A CA 1
ATOM 2681 C C . ALA A 1 346 ? 16.25 -7.578 -24.328 1 97.38 346 ALA A C 1
ATOM 2683 O O . ALA A 1 346 ? 15.812 -8.375 -25.172 1 97.38 346 ALA A O 1
ATOM 2684 N N . GLU A 1 347 ? 16.797 -7.957 -23.219 1 97.88 347 GLU A N 1
ATOM 2685 C CA . GLU A 1 347 ? 16.922 -9.375 -22.906 1 97.88 347 GLU A CA 1
ATOM 2686 C C . GLU A 1 347 ? 15.57 -10.008 -22.625 1 97.88 347 GLU A C 1
ATOM 2688 O O . GLU A 1 347 ? 15.32 -11.148 -23 1 97.88 347 GLU A O 1
ATOM 2693 N N . ARG A 1 348 ? 14.672 -9.336 -21.938 1 97.88 348 ARG A N 1
ATOM 2694 C CA . ARG A 1 348 ? 13.336 -9.844 -21.672 1 97.88 348 ARG A CA 1
ATOM 2695 C C . ARG A 1 348 ? 12.523 -9.945 -22.969 1 97.88 348 ARG A C 1
ATOM 2697 O O . ARG A 1 348 ? 11.734 -10.875 -23.141 1 97.88 348 ARG A O 1
ATOM 2704 N N . ASP A 1 349 ? 12.758 -8.984 -23.859 1 97.56 349 ASP A N 1
ATOM 2705 C CA . ASP A 1 349 ? 12.102 -9.039 -25.172 1 97.56 349 ASP A CA 1
ATOM 2706 C C . ASP A 1 349 ? 12.555 -10.258 -25.969 1 97.56 349 ASP A C 1
ATOM 2708 O O . ASP A 1 349 ? 11.75 -10.898 -26.641 1 97.56 349 ASP A O 1
ATOM 2712 N N . LYS A 1 350 ? 13.828 -10.5 -25.891 1 98.25 350 LYS A N 1
ATOM 2713 C CA . LYS A 1 350 ? 14.359 -11.695 -26.531 1 98.25 350 LYS A CA 1
ATOM 2714 C C . LYS A 1 350 ? 13.688 -12.953 -25.984 1 98.25 350 LYS A C 1
ATOM 2716 O O . LYS A 1 350 ? 13.289 -13.828 -26.75 1 98.25 350 LYS A O 1
ATOM 2721 N N . ALA A 1 351 ? 13.57 -13.047 -24.703 1 98.75 351 ALA A N 1
ATOM 2722 C CA . ALA A 1 351 ? 12.906 -14.188 -24.078 1 98.75 351 ALA A CA 1
ATOM 2723 C C . ALA A 1 351 ? 11.453 -14.289 -24.531 1 98.75 351 ALA A C 1
ATOM 2725 O O . ALA A 1 351 ? 10.969 -15.383 -24.812 1 98.75 351 ALA A O 1
ATOM 2726 N N . GLU A 1 352 ? 10.797 -13.18 -24.547 1 98.56 352 GLU A N 1
ATOM 2727 C CA . GLU A 1 352 ? 9.398 -13.164 -24.984 1 98.56 352 GLU A CA 1
ATOM 2728 C C . GLU A 1 352 ? 9.258 -13.664 -26.422 1 98.56 352 GLU A C 1
ATOM 2730 O O . GLU A 1 352 ? 8.352 -14.438 -26.734 1 98.56 352 GLU A O 1
ATOM 2735 N N . GLN A 1 353 ? 10.133 -13.281 -27.312 1 98.38 353 GLN A N 1
ATOM 2736 C CA . GLN A 1 353 ? 10.109 -13.703 -28.719 1 98.38 353 GLN A CA 1
ATOM 2737 C C . GLN A 1 353 ? 10.281 -15.219 -28.828 1 98.38 353 GLN A C 1
ATOM 2739 O O . GLN A 1 353 ? 9.695 -15.844 -29.719 1 98.38 353 GLN A O 1
ATOM 2744 N N . MET A 1 354 ? 10.938 -15.734 -27.906 1 98.44 354 MET A N 1
ATOM 2745 C CA . MET A 1 354 ? 11.273 -17.156 -27.969 1 98.44 354 MET A CA 1
ATOM 2746 C C . MET A 1 354 ? 10.133 -18.016 -27.438 1 98.44 354 MET A C 1
ATOM 2748 O O . MET A 1 354 ? 9.922 -19.125 -27.906 1 98.44 354 MET A O 1
ATOM 2752 N N . CYS A 1 355 ? 9.398 -17.438 -26.484 1 98.56 355 CYS A N 1
ATOM 2753 C CA . CYS A 1 355 ? 8.617 -18.438 -25.766 1 98.56 355 CYS A CA 1
ATOM 2754 C C . CYS A 1 355 ? 7.156 -18 -25.641 1 98.56 355 CYS A C 1
ATOM 2756 O O . CYS A 1 355 ? 6.309 -18.781 -25.219 1 98.56 355 CYS A O 1
ATOM 2758 N N . SER A 1 356 ? 6.801 -16.797 -25.969 1 98.62 356 SER A N 1
ATOM 2759 C CA . SER A 1 356 ? 5.426 -16.359 -25.766 1 98.62 356 SER A CA 1
ATOM 2760 C C . SER A 1 356 ? 4.508 -16.875 -26.859 1 98.62 356 SER A C 1
ATOM 2762 O O . SER A 1 356 ? 4.945 -17.094 -27.984 1 98.62 356 SER A O 1
ATOM 2764 N N . PRO A 1 357 ? 3.189 -17.031 -26.516 1 98.38 357 PRO A N 1
ATOM 2765 C CA . PRO A 1 357 ? 2.246 -17.422 -27.578 1 98.38 357 PRO A CA 1
ATOM 2766 C C . PRO A 1 357 ? 2.176 -16.406 -28.703 1 98.38 357 PRO A C 1
ATOM 2768 O O . PRO A 1 357 ? 1.897 -16.766 -29.859 1 98.38 357 PRO A O 1
ATOM 2771 N N . GLU A 1 358 ? 2.439 -15.172 -28.438 1 97.5 358 GLU A N 1
ATOM 2772 C CA . GLU A 1 358 ? 2.385 -14.102 -29.422 1 97.5 358 GLU A CA 1
ATOM 2773 C C . GLU A 1 358 ? 3.404 -14.328 -30.547 1 97.5 358 GLU A C 1
ATOM 2775 O O . GLU A 1 358 ? 3.094 -14.148 -31.719 1 97.5 358 GLU A O 1
ATOM 2780 N N . PHE A 1 359 ? 4.562 -14.789 -30.219 1 98.25 359 PHE A N 1
ATOM 2781 C CA . PHE A 1 359 ? 5.652 -14.828 -31.188 1 98.25 359 PHE A CA 1
ATOM 2782 C C . PHE A 1 359 ? 6.016 -16.266 -31.547 1 98.25 359 PHE A C 1
ATOM 2784 O O . PHE A 1 359 ? 6.625 -16.531 -32.594 1 98.25 359 PHE A O 1
ATOM 2791 N N . ASN A 1 360 ? 5.676 -17.156 -30.672 1 98.19 360 ASN A N 1
ATOM 2792 C CA . ASN A 1 360 ? 5.887 -18.578 -30.859 1 98.19 360 ASN A CA 1
ATOM 2793 C C . ASN A 1 360 ? 4.641 -19.391 -30.484 1 98.19 360 ASN A C 1
ATOM 2795 O O . ASN A 1 360 ? 4.637 -20.109 -29.5 1 98.19 360 ASN A O 1
ATOM 2799 N N . PRO A 1 361 ? 3.645 -19.438 -31.297 1 98 361 PRO A N 1
ATOM 2800 C CA . PRO A 1 361 ? 2.33 -19.969 -30.922 1 98 361 PRO A CA 1
ATOM 2801 C C . PRO A 1 361 ? 2.275 -21.5 -30.953 1 98 361 PRO A C 1
ATOM 2803 O O . PRO A 1 361 ? 1.464 -22.094 -30.234 1 98 361 PRO A O 1
ATOM 2806 N N . LYS A 1 362 ? 3.074 -22.156 -31.656 1 98.12 362 LYS A N 1
ATOM 2807 C CA . LYS A 1 362 ? 2.918 -23.578 -31.969 1 98.12 362 LYS A CA 1
ATOM 2808 C C . LYS A 1 362 ? 2.975 -24.422 -30.688 1 98.12 362 LYS A C 1
ATOM 2810 O O . LYS A 1 362 ? 2.117 -25.281 -30.469 1 98.12 362 LYS A O 1
ATOM 2815 N N . PRO A 1 363 ? 3.902 -24.203 -29.797 1 98.12 363 PRO A N 1
ATOM 2816 C CA . PRO A 1 363 ? 3.977 -25.047 -28.609 1 98.12 363 PRO A CA 1
ATOM 2817 C C . PRO A 1 363 ? 2.754 -24.906 -27.703 1 98.12 363 PRO A C 1
ATOM 2819 O O . PRO A 1 363 ? 2.488 -25.781 -26.875 1 98.12 363 PRO A O 1
ATOM 2822 N N . TRP A 1 364 ? 2.004 -23.844 -27.859 1 98.25 364 TRP A N 1
ATOM 2823 C CA . TRP A 1 364 ? 0.92 -23.5 -26.953 1 98.25 364 TRP A CA 1
ATOM 2824 C C . TRP A 1 364 ? -0.426 -23.953 -27.516 1 98.25 364 TRP A C 1
ATOM 2826 O O . TRP A 1 364 ? -1.439 -23.922 -26.812 1 98.25 364 TRP A O 1
ATOM 2836 N N . GLU A 1 365 ? -0.436 -24.391 -28.766 1 97.56 365 GLU A N 1
ATOM 2837 C CA . GLU A 1 365 ? -1.678 -24.562 -29.516 1 97.56 365 GLU A CA 1
ATOM 2838 C C . GLU A 1 365 ? -2.646 -25.469 -28.766 1 97.56 365 GLU A C 1
ATOM 2840 O O . GLU A 1 365 ? -3.818 -25.125 -28.594 1 97.56 365 GLU A O 1
ATOM 2845 N N . GLN A 1 366 ? -2.182 -26.562 -28.312 1 96.5 366 GLN A N 1
ATOM 2846 C CA . GLN A 1 366 ? -3.049 -27.547 -27.672 1 96.5 366 GLN A CA 1
ATOM 2847 C C . GLN A 1 366 ? -3.68 -26.969 -26.406 1 96.5 366 GLN A C 1
ATOM 2849 O O . GLN A 1 366 ? -4.898 -27.047 -26.219 1 96.5 366 GLN A O 1
ATOM 2854 N N . TRP A 1 367 ? -2.859 -26.422 -25.531 1 96 367 TRP A N 1
ATOM 2855 C CA . TRP A 1 367 ? -3.35 -25.906 -24.25 1 96 367 TRP A CA 1
ATOM 2856 C C . TRP A 1 367 ? -4.176 -24.641 -24.469 1 96 367 TRP A C 1
ATOM 2858 O O . TRP A 1 367 ? -5.184 -24.422 -23.797 1 96 367 TRP A O 1
ATOM 2868 N N . ARG A 1 368 ? -3.723 -23.797 -25.359 1 97.38 368 ARG A N 1
ATOM 2869 C CA . ARG A 1 368 ? -4.453 -22.578 -25.672 1 97.38 368 ARG A CA 1
ATOM 2870 C C . ARG A 1 368 ? -5.848 -22.891 -26.188 1 97.38 368 ARG A C 1
ATOM 2872 O O . ARG A 1 368 ? -6.828 -22.266 -25.781 1 97.38 368 ARG A O 1
ATOM 2879 N N . GLU A 1 369 ? -5.984 -23.859 -27.047 1 97.62 369 GLU A N 1
ATOM 2880 C CA . GLU A 1 369 ? -7.277 -24.25 -27.594 1 97.62 369 GLU A CA 1
ATOM 2881 C C . GLU A 1 369 ? -8.195 -24.812 -26.5 1 97.62 369 GLU A C 1
ATOM 2883 O O . GLU A 1 369 ? -9.391 -24.516 -26.484 1 97.62 369 GLU A O 1
ATOM 2888 N N . ARG A 1 370 ? -7.645 -25.594 -25.688 1 96.88 370 ARG A N 1
ATOM 2889 C CA . ARG A 1 370 ? -8.414 -26.156 -24.578 1 96.88 370 ARG A CA 1
ATOM 2890 C C . ARG A 1 370 ? -8.961 -25.031 -23.688 1 96.88 370 ARG A C 1
ATOM 2892 O O . ARG A 1 370 ? -10.148 -25.031 -23.344 1 96.88 370 ARG A O 1
ATOM 2899 N N . LEU A 1 371 ? -8.141 -24.109 -23.297 1 97.81 371 LEU A N 1
ATOM 2900 C CA . LEU A 1 371 ? -8.539 -23 -22.422 1 97.81 371 LEU A CA 1
ATOM 2901 C C . LEU A 1 371 ? -9.539 -22.094 -23.125 1 97.81 371 LEU A C 1
ATOM 2903 O O . LEU A 1 371 ? -10.469 -21.578 -22.5 1 97.81 371 LEU A O 1
ATOM 2907 N N . ASN A 1 372 ? -9.289 -21.859 -24.422 1 98.12 372 ASN A N 1
ATOM 2908 C CA . ASN A 1 372 ? -10.266 -21.109 -25.203 1 98.12 372 ASN A CA 1
ATOM 2909 C C . ASN A 1 372 ? -11.648 -21.75 -25.141 1 98.12 372 ASN A C 1
ATOM 2911 O O . ASN A 1 372 ? -12.656 -21.062 -24.969 1 98.12 372 ASN A O 1
ATOM 2915 N N . GLY A 1 373 ? -11.672 -23.078 -25.312 1 97.5 373 GLY A N 1
ATOM 2916 C CA . GLY A 1 373 ? -12.922 -23.797 -25.203 1 97.5 373 GLY A CA 1
ATOM 2917 C C . GLY A 1 373 ? -13.617 -23.609 -23.859 1 97.5 373 GLY A C 1
ATOM 2918 O O . GLY A 1 373 ? -14.828 -23.391 -23.812 1 97.5 373 GLY A O 1
ATOM 2919 N N . TRP A 1 374 ? -12.875 -23.656 -22.797 1 96.5 374 TRP A N 1
ATOM 2920 C CA . TRP A 1 374 ? -13.422 -23.5 -21.453 1 96.5 374 TRP A CA 1
ATOM 2921 C C . TRP A 1 374 ? -13.891 -22.062 -21.219 1 96.5 374 TRP A C 1
ATOM 2923 O O . TRP A 1 374 ? -14.766 -21.828 -20.375 1 96.5 374 TRP A O 1
ATOM 2933 N N . ALA A 1 375 ? -13.312 -21.109 -21.969 1 96.69 375 ALA A N 1
ATOM 2934 C CA . ALA A 1 375 ? -13.648 -19.688 -21.828 1 96.69 375 ALA A CA 1
ATOM 2935 C C . ALA A 1 375 ? -14.805 -19.312 -22.75 1 96.69 375 ALA A C 1
ATOM 2937 O O . ALA A 1 375 ? -15.086 -18.125 -22.938 1 96.69 375 ALA A O 1
ATOM 2938 N N . GLY A 1 376 ? -15.469 -20.234 -23.312 1 95.75 376 GLY A N 1
ATOM 2939 C CA . GLY A 1 376 ? -16.625 -19.969 -24.156 1 95.75 376 GLY A CA 1
ATOM 2940 C C . GLY A 1 376 ? -16.25 -19.672 -25.594 1 95.75 376 GLY A C 1
ATOM 2941 O O . GLY A 1 376 ? -16.984 -18.984 -26.297 1 95.75 376 GLY A O 1
ATOM 2942 N N . GLY A 1 377 ? -15.031 -20.031 -25.984 1 96.56 377 GLY A N 1
ATOM 2943 C CA . GLY A 1 377 ? -14.648 -19.922 -27.375 1 96.56 377 GLY A CA 1
ATOM 2944 C C . GLY A 1 377 ? -13.883 -18.656 -27.688 1 96.56 377 GLY A C 1
ATOM 2945 O O . GLY A 1 377 ? -13.453 -18.453 -28.828 1 96.56 377 GLY A O 1
ATOM 2946 N N . VAL A 1 378 ? -13.656 -17.875 -26.75 1 97.75 378 VAL A N 1
ATOM 2947 C CA . VAL A 1 378 ? -12.859 -16.672 -26.984 1 97.75 378 VAL A CA 1
ATOM 2948 C C . VAL A 1 378 ? -11.375 -17.031 -26.969 1 97.75 378 VAL A C 1
ATOM 2950 O O . VAL A 1 378 ? -10.977 -18.062 -26.422 1 97.75 378 VAL A O 1
ATOM 2953 N N . ASP A 1 379 ? -10.555 -16.219 -27.625 1 98.25 379 ASP A N 1
ATOM 2954 C CA . ASP A 1 379 ? -9.109 -16.344 -27.469 1 98.25 379 ASP A CA 1
ATOM 2955 C C . ASP A 1 379 ? -8.656 -15.75 -26.141 1 98.25 379 ASP A C 1
ATOM 2957 O O . ASP A 1 379 ? -8.312 -14.57 -26.062 1 98.25 379 ASP A O 1
ATOM 2961 N N . ILE A 1 380 ? -8.609 -16.578 -25.172 1 98.62 380 ILE A N 1
ATOM 2962 C CA . ILE A 1 380 ? -8.422 -16.141 -23.781 1 98.62 380 ILE A CA 1
ATOM 2963 C C . ILE A 1 380 ? -7.055 -15.469 -23.641 1 98.62 380 ILE A C 1
ATOM 2965 O O . ILE A 1 380 ? -6.914 -14.492 -22.906 1 98.62 380 ILE A O 1
ATOM 2969 N N . TYR A 1 381 ? -5.984 -15.977 -24.328 1 98.56 381 TYR A N 1
ATOM 2970 C CA . TYR A 1 381 ? -4.672 -15.336 -24.297 1 98.56 381 TYR A CA 1
ATOM 2971 C C . TYR A 1 381 ? -4.742 -13.922 -24.859 1 98.56 381 TYR A C 1
ATOM 2973 O O . TYR A 1 381 ? -4.258 -12.977 -24.25 1 98.56 381 TYR A O 1
ATOM 2981 N N . LYS A 1 382 ? -5.348 -13.75 -25.953 1 98.25 382 LYS A N 1
ATOM 2982 C CA . LYS A 1 382 ? -5.41 -12.445 -26.609 1 98.25 382 LYS A CA 1
ATOM 2983 C C . LYS A 1 382 ? -6.227 -11.453 -25.797 1 98.25 382 LYS A C 1
ATOM 2985 O O . LYS A 1 382 ? -5.891 -10.266 -25.734 1 98.25 382 LYS A O 1
ATOM 2990 N N . GLU A 1 383 ? -7.324 -11.969 -25.203 1 98.69 383 GLU A N 1
ATOM 2991 C CA . GLU A 1 383 ? -8.164 -11.086 -24.406 1 98.69 383 GLU A CA 1
ATOM 2992 C C . GLU A 1 383 ? -7.406 -10.539 -23.203 1 98.69 383 GLU A C 1
ATOM 2994 O O . GLU A 1 383 ? -7.328 -9.32 -23.016 1 98.69 383 GLU A O 1
ATOM 2999 N N . ILE A 1 384 ? -6.777 -11.406 -22.422 1 98.81 384 ILE A N 1
ATOM 3000 C CA . ILE A 1 384 ? -6.102 -10.984 -21.203 1 98.81 384 ILE A CA 1
ATOM 3001 C C . ILE A 1 384 ? -4.832 -10.211 -21.562 1 98.81 384 ILE A C 1
ATOM 3003 O O . ILE A 1 384 ? -4.527 -9.188 -20.953 1 98.81 384 ILE A O 1
ATOM 3007 N N . HIS A 1 385 ? -4.055 -10.734 -22.594 1 98.56 385 HIS A N 1
ATOM 3008 C CA . HIS A 1 385 ? -2.871 -10.047 -23.094 1 98.56 385 HIS A CA 1
ATOM 3009 C C . HIS A 1 385 ? -3.205 -8.625 -23.531 1 98.56 385 HIS A C 1
ATOM 3011 O O . HIS A 1 385 ? -2.449 -7.691 -23.266 1 98.56 385 HIS A O 1
ATOM 3017 N N . GLY A 1 386 ? -4.328 -8.461 -24.219 1 98.25 386 GLY A N 1
ATOM 3018 C CA . GLY A 1 386 ? -4.773 -7.152 -24.672 1 98.25 386 GLY A CA 1
ATOM 3019 C C . GLY A 1 386 ? -5.113 -6.219 -23.516 1 98.25 386 GLY A C 1
ATOM 3020 O O . GLY A 1 386 ? -4.676 -5.066 -23.5 1 98.25 386 GLY A O 1
ATOM 3021 N N . ILE A 1 387 ? -5.852 -6.684 -22.516 1 97.94 387 ILE A N 1
ATOM 3022 C CA . ILE A 1 387 ? -6.227 -5.883 -21.359 1 97.94 387 ILE A CA 1
ATOM 3023 C C . ILE A 1 387 ? -4.973 -5.445 -20.594 1 97.94 387 ILE A C 1
ATOM 3025 O O . ILE A 1 387 ? -4.855 -4.285 -20.203 1 97.94 387 ILE A O 1
ATOM 3029 N N . ALA A 1 388 ? -4.031 -6.383 -20.5 1 97.69 388 ALA A N 1
ATOM 3030 C CA . ALA A 1 388 ? -2.787 -6.145 -19.766 1 97.69 388 ALA A CA 1
ATOM 3031 C C . ALA A 1 388 ? -1.984 -5.012 -20.406 1 97.69 388 ALA A C 1
ATOM 3033 O O . ALA A 1 388 ? -1.162 -4.375 -19.734 1 97.69 388 ALA A O 1
ATOM 3034 N N . ARG A 1 389 ? -2.213 -4.707 -21.641 1 96.62 389 ARG A N 1
ATOM 3035 C CA . ARG A 1 389 ? -1.417 -3.734 -22.391 1 96.62 389 ARG A CA 1
ATOM 3036 C C . ARG A 1 389 ? -2.217 -2.465 -22.656 1 96.62 389 ARG A C 1
ATOM 3038 O O . ARG A 1 389 ? -1.811 -1.632 -23.469 1 96.62 389 ARG A O 1
ATOM 3045 N N . GLU A 1 390 ? -3.34 -2.281 -21.984 1 94.25 390 GLU A N 1
ATOM 3046 C CA . GLU A 1 390 ? -4.152 -1.076 -22.125 1 94.25 390 GLU A CA 1
ATOM 3047 C C . GLU A 1 390 ? -3.574 0.079 -21.312 1 94.25 390 GLU A C 1
ATOM 3049 O O . GLU A 1 390 ? -3.969 1.232 -21.5 1 94.25 390 GLU A O 1
ATOM 3054 N N . ILE A 1 391 ? -2.596 -0.19 -20.391 1 92.38 391 ILE A N 1
ATOM 3055 C CA . ILE A 1 391 ? -1.96 0.851 -19.594 1 92.38 391 ILE A CA 1
ATOM 3056 C C . ILE A 1 391 ? -0.49 0.976 -19.984 1 92.38 391 ILE A C 1
ATOM 3058 O O . ILE A 1 391 ? 0.098 0.036 -20.531 1 92.38 391 ILE A O 1
ATOM 3062 N N . PRO A 1 392 ? 0.088 2.16 -19.703 1 91.06 392 PRO A N 1
ATOM 3063 C CA . PRO A 1 392 ? 1.507 2.303 -20.031 1 91.06 392 PRO A CA 1
ATOM 3064 C C . PRO A 1 392 ? 2.383 1.252 -19.359 1 91.06 392 PRO A C 1
ATOM 3066 O O . PRO A 1 392 ? 2.152 0.91 -18.188 1 91.06 392 PRO A O 1
ATOM 3069 N N . ARG A 1 393 ? 3.369 0.798 -20.062 1 91.81 393 ARG A N 1
ATOM 3070 C CA . ARG A 1 393 ? 4.242 -0.281 -19.625 1 91.81 393 ARG A CA 1
ATOM 3071 C C . ARG A 1 393 ? 4.988 0.113 -18.344 1 91.81 393 ARG A C 1
ATOM 3073 O O . ARG A 1 393 ? 5.277 -0.737 -17.5 1 91.81 393 ARG A O 1
ATOM 3080 N N . ASP A 1 394 ? 5.277 1.423 -18.203 1 91.62 394 ASP A N 1
ATOM 3081 C CA . ASP A 1 394 ? 6.156 1.861 -17.125 1 91.62 394 ASP A CA 1
ATOM 3082 C C . ASP A 1 394 ? 5.359 2.486 -15.984 1 91.62 394 ASP A C 1
ATOM 3084 O O . ASP A 1 394 ? 5.934 3.094 -15.078 1 91.62 394 ASP A O 1
ATOM 3088 N N . ILE A 1 395 ? 4.035 2.381 -16.047 1 93.62 395 ILE A N 1
ATOM 3089 C CA . ILE A 1 395 ? 3.234 2.939 -14.961 1 93.62 395 ILE A CA 1
ATOM 3090 C C . ILE A 1 395 ? 3.561 2.217 -13.656 1 93.62 395 ILE A C 1
ATOM 3092 O O . ILE A 1 395 ? 3.785 1.005 -13.648 1 93.62 395 ILE A O 1
ATOM 3096 N N . ALA A 1 396 ? 3.678 2.988 -12.578 1 95.31 396 ALA A N 1
ATOM 3097 C CA . ALA A 1 396 ? 3.893 2.379 -11.266 1 95.31 396 ALA A CA 1
ATOM 3098 C C . ALA A 1 396 ? 2.691 1.533 -10.852 1 95.31 396 ALA A C 1
ATOM 3100 O O . ALA A 1 396 ? 1.543 1.917 -11.086 1 95.31 396 ALA A O 1
ATOM 3101 N N . ALA A 1 397 ? 2.936 0.381 -10.242 1 96.75 397 ALA A N 1
ATOM 3102 C CA . ALA A 1 397 ? 1.869 -0.513 -9.805 1 96.75 397 ALA A CA 1
ATOM 3103 C C . ALA A 1 397 ? 0.897 0.21 -8.875 1 96.75 397 ALA A C 1
ATOM 3105 O O . ALA A 1 397 ? -0.306 -0.061 -8.891 1 96.75 397 ALA A O 1
ATOM 3106 N N . VAL A 1 398 ? 1.379 1.197 -8.117 1 97.06 398 VAL A N 1
ATOM 3107 C CA . VAL A 1 398 ? 0.555 1.878 -7.121 1 97.06 398 VAL A CA 1
ATOM 3108 C C . VAL A 1 398 ? -0.306 2.939 -7.801 1 97.06 398 VAL A C 1
ATOM 3110 O O . VAL A 1 398 ? -1.207 3.508 -7.184 1 97.06 398 VAL A O 1
ATOM 3113 N N . ASN A 1 399 ? -0.096 3.217 -9.055 1 95.94 399 ASN A N 1
ATOM 3114 C CA . ASN A 1 399 ? -0.917 4.164 -9.805 1 95.94 399 ASN A CA 1
ATOM 3115 C C . ASN A 1 399 ? -2.041 3.457 -10.555 1 95.94 399 ASN A C 1
ATOM 3117 O O . ASN A 1 399 ? -2.809 4.098 -11.273 1 95.94 399 ASN A O 1
ATOM 3121 N N . VAL A 1 400 ? -2.094 2.113 -10.422 1 96.31 400 VAL A N 1
ATOM 3122 C CA . VAL A 1 400 ? -3.279 1.412 -10.906 1 96.31 400 VAL A CA 1
ATOM 3123 C C . VAL A 1 400 ? -4.445 1.646 -9.945 1 96.31 400 VAL A C 1
ATOM 3125 O O . VAL A 1 400 ? -4.34 1.367 -8.75 1 96.31 400 VAL A O 1
ATOM 3128 N N . LYS A 1 401 ? -5.48 2.145 -10.461 1 93.94 401 LYS A N 1
ATOM 3129 C CA . LYS A 1 401 ? -6.625 2.506 -9.633 1 93.94 401 LYS A CA 1
ATOM 3130 C C . LYS A 1 401 ? -7.402 1.266 -9.195 1 93.94 401 LYS A C 1
ATOM 3132 O O . LYS A 1 401 ? -7.812 0.459 -10.031 1 93.94 401 LYS A O 1
ATOM 3137 N N . PRO A 1 402 ? -7.637 1.13 -7.859 1 96.56 402 PRO A N 1
ATOM 3138 C CA . PRO A 1 402 ? -8.523 0.05 -7.422 1 96.56 402 PRO A CA 1
ATOM 3139 C C . PRO A 1 402 ? -9.953 0.215 -7.934 1 96.56 402 PRO A C 1
ATOM 3141 O O . PRO A 1 402 ? -10.469 1.336 -7.996 1 96.56 402 PRO A O 1
ATOM 3144 N N . GLN A 1 403 ? -10.562 -0.927 -8.328 1 95.19 403 GLN A N 1
ATOM 3145 C CA . GLN A 1 403 ? -11.93 -0.897 -8.828 1 95.19 403 GLN A CA 1
ATOM 3146 C C . GLN A 1 403 ? -12.734 -2.088 -8.305 1 95.19 403 GLN A C 1
ATOM 3148 O O . GLN A 1 403 ? -12.219 -3.205 -8.234 1 95.19 403 GLN A O 1
ATOM 3153 N N . ARG A 1 404 ? -13.969 -1.75 -7.891 1 96.31 404 ARG A N 1
ATOM 3154 C CA . ARG A 1 404 ? -14.938 -2.814 -7.664 1 96.31 404 ARG A CA 1
ATOM 3155 C C . ARG A 1 404 ? -15.414 -3.408 -8.984 1 96.31 404 ARG A C 1
ATOM 3157 O O . ARG A 1 404 ? -16.469 -3.033 -9.5 1 96.31 404 ARG A O 1
ATOM 3164 N N . TRP A 1 405 ? -14.711 -4.402 -9.375 1 95.62 405 TRP A N 1
ATOM 3165 C CA . TRP A 1 405 ? -14.961 -4.957 -10.703 1 95.62 405 TRP A CA 1
ATOM 3166 C C . TRP A 1 405 ? -16.406 -5.449 -10.828 1 95.62 405 TRP A C 1
ATOM 3168 O O . TRP A 1 405 ? -16.938 -5.559 -11.93 1 95.62 405 TRP A O 1
ATOM 3178 N N . TRP A 1 406 ? -17.031 -5.773 -9.648 1 95.5 406 TRP A N 1
ATOM 3179 C CA . TRP A 1 406 ? -18.375 -6.367 -9.688 1 95.5 406 TRP A CA 1
ATOM 3180 C C . TRP A 1 406 ? -19.438 -5.289 -9.656 1 95.5 406 TRP A C 1
ATOM 3182 O O . TRP A 1 406 ? -20.641 -5.594 -9.703 1 95.5 406 TRP A O 1
ATOM 3192 N N . LYS A 1 407 ? -18.906 -4.047 -9.383 1 85.81 407 LYS A N 1
ATOM 3193 C CA . LYS A 1 407 ? -19.859 -2.939 -9.406 1 85.81 407 LYS A CA 1
ATOM 3194 C C . LYS A 1 407 ? -19.797 -2.174 -10.719 1 85.81 407 LYS A C 1
ATOM 3196 O O . LYS A 1 407 ? -18.734 -2.133 -11.359 1 85.81 407 LYS A O 1
ATOM 3201 N N . GLY A 1 408 ? -20.734 -1.62 -11.328 1 64.75 408 GLY A N 1
ATOM 3202 C CA . GLY A 1 408 ? -20.812 -0.861 -12.562 1 64.75 408 GLY A CA 1
ATOM 3203 C C . GLY A 1 408 ? -22.219 -0.76 -13.117 1 64.75 408 GLY A C 1
ATOM 3204 O O . GLY A 1 408 ? -23.109 -1.484 -12.68 1 64.75 408 GLY A O 1
ATOM 3205 N N . MET B 1 1 ? -1.452 27.562 -15.75 1 31.38 1 MET B N 1
ATOM 3206 C CA . MET B 1 1 ? -1.573 26.328 -14.984 1 31.38 1 MET B CA 1
ATOM 3207 C C . MET B 1 1 ? -1.659 25.125 -15.914 1 31.38 1 MET B C 1
ATOM 3209 O O . MET B 1 1 ? -2.453 25.109 -16.859 1 31.38 1 MET B O 1
ATOM 3213 N N . LYS B 1 2 ? -0.647 24.266 -15.984 1 46.72 2 LYS B N 1
ATOM 3214 C CA . LYS B 1 2 ? -0.543 23.062 -16.797 1 46.72 2 LYS B CA 1
ATOM 3215 C C . LYS B 1 2 ? -1.713 22.125 -16.531 1 46.72 2 LYS B C 1
ATOM 3217 O O . LYS B 1 2 ? -2.312 22.156 -15.453 1 46.72 2 LYS B O 1
ATOM 3222 N N . SER B 1 3 ? -2.318 21.562 -17.578 1 50.75 3 SER B N 1
ATOM 3223 C CA . SER B 1 3 ? -3.344 20.531 -17.438 1 50.75 3 SER B CA 1
ATOM 3224 C C . SER B 1 3 ? -3.006 19.562 -16.297 1 50.75 3 SER B C 1
ATOM 3226 O O . SER B 1 3 ? -1.858 19.141 -16.156 1 50.75 3 SER B O 1
ATOM 3228 N N . PRO B 1 4 ? -4.113 19.453 -15.359 1 48.69 4 PRO B N 1
ATOM 3229 C CA . PRO B 1 4 ? -3.844 18.531 -14.258 1 48.69 4 PRO B CA 1
ATOM 3230 C C . PRO B 1 4 ? -3.535 17.109 -14.742 1 48.69 4 PRO B C 1
ATOM 3232 O O . PRO B 1 4 ? -3.08 16.281 -13.961 1 48.69 4 PRO B O 1
ATOM 3235 N N . ILE B 1 5 ? -3.875 16.844 -16.062 1 60.62 5 ILE B N 1
ATOM 3236 C CA . ILE B 1 5 ? -3.719 15.492 -16.594 1 60.62 5 ILE B CA 1
ATOM 3237 C C . ILE B 1 5 ? -2.695 15.5 -17.734 1 60.62 5 ILE B C 1
ATOM 3239 O O . ILE B 1 5 ? -2.771 16.328 -18.641 1 60.62 5 ILE B O 1
ATOM 3243 N N . ASN B 1 6 ? -1.723 14.477 -17.672 1 62.25 6 ASN B N 1
ATOM 3244 C CA . ASN B 1 6 ? -0.685 14.398 -18.703 1 62.25 6 ASN B CA 1
ATOM 3245 C C . ASN B 1 6 ? -1.281 14.172 -20.094 1 62.25 6 ASN B C 1
ATOM 3247 O O . ASN B 1 6 ? -2.305 13.5 -20.234 1 62.25 6 ASN B O 1
ATOM 3251 N N . ASN B 1 7 ? -0.868 14.922 -21.125 1 69.56 7 ASN B N 1
ATOM 3252 C CA . ASN B 1 7 ? -1.115 14.773 -22.562 1 69.56 7 ASN B CA 1
ATOM 3253 C C . ASN B 1 7 ? -2.469 15.352 -22.953 1 69.56 7 ASN B C 1
ATOM 3255 O O . ASN B 1 7 ? -2.969 15.078 -24.047 1 69.56 7 ASN B O 1
ATOM 3259 N N . VAL B 1 8 ? -3.213 15.883 -21.953 1 80.19 8 VAL B N 1
ATOM 3260 C CA . VAL B 1 8 ? -4.453 16.578 -22.266 1 80.19 8 VAL B CA 1
ATOM 3261 C C . VAL B 1 8 ? -4.262 18.078 -22.062 1 80.19 8 VAL B C 1
ATOM 3263 O O . VAL B 1 8 ? -3.811 18.516 -21 1 80.19 8 VAL B O 1
ATOM 3266 N N . SER B 1 9 ? -4.539 18.781 -23.109 1 81.38 9 SER B N 1
ATOM 3267 C CA . SER B 1 9 ? -4.383 20.234 -23 1 81.38 9 SER B CA 1
ATOM 3268 C C . SER B 1 9 ? -5.309 20.812 -21.938 1 81.38 9 SER B C 1
ATOM 3270 O O . SER B 1 9 ? -6.34 20.219 -21.625 1 81.38 9 SER B O 1
ATOM 3272 N N . ARG B 1 10 ? -4.93 21.938 -21.438 1 82.5 10 ARG B N 1
ATOM 3273 C CA . ARG B 1 10 ? -5.77 22.641 -20.484 1 82.5 10 ARG B CA 1
ATOM 3274 C C . ARG B 1 10 ? -7.148 22.938 -21.078 1 82.5 10 ARG B C 1
ATOM 3276 O O . ARG B 1 10 ? -8.164 22.766 -20.391 1 82.5 10 ARG B O 1
ATOM 3283 N N . ARG B 1 11 ? -7.105 23.297 -22.312 1 85.38 11 ARG B N 1
ATOM 3284 C CA . ARG B 1 11 ? -8.352 23.625 -23 1 85.38 11 ARG B CA 1
ATOM 3285 C C . ARG B 1 11 ? -9.258 22.406 -23.094 1 85.38 11 ARG B C 1
ATOM 3287 O O . ARG B 1 11 ? -10.461 22.5 -22.828 1 85.38 11 ARG B O 1
ATOM 3294 N N . ASP B 1 12 ? -8.672 21.328 -23.422 1 87.81 12 ASP B N 1
ATOM 3295 C CA . ASP B 1 12 ? -9.453 20.094 -23.531 1 87.81 12 ASP B CA 1
ATOM 3296 C C . ASP B 1 12 ? -9.984 19.656 -22.172 1 87.81 12 ASP B C 1
ATOM 3298 O O . ASP B 1 12 ? -11.141 19.234 -22.047 1 87.81 12 ASP B O 1
ATOM 3302 N N . PHE B 1 13 ? -9.117 19.812 -21.219 1 85.81 13 PHE B N 1
ATOM 3303 C CA . PHE B 1 13 ? -9.523 19.453 -19.859 1 85.81 13 PHE B CA 1
ATOM 3304 C C . PHE B 1 13 ? -10.703 20.297 -19.406 1 85.81 13 PHE B C 1
ATOM 3306 O O . PHE B 1 13 ? -11.664 19.781 -18.844 1 85.81 13 PHE B O 1
ATOM 3313 N N . LEU B 1 14 ? -10.656 21.547 -19.641 1 86.38 14 LEU B N 1
ATOM 3314 C CA . LEU B 1 14 ? -11.719 22.453 -19.234 1 86.38 14 LEU B CA 1
ATOM 3315 C C . LEU B 1 14 ? -13.008 22.156 -19.984 1 86.38 14 LEU B C 1
ATOM 3317 O O . LEU B 1 14 ? -14.102 22.219 -19.406 1 86.38 14 LEU B O 1
ATOM 3321 N N . ASN B 1 15 ? -12.867 21.781 -21.219 1 88.25 15 ASN B N 1
ATOM 3322 C CA . ASN B 1 15 ? -14.039 21.422 -22.016 1 88.25 15 ASN B CA 1
ATOM 3323 C C . ASN B 1 15 ? -14.695 20.156 -21.5 1 88.25 15 ASN B C 1
ATOM 3325 O O . ASN B 1 15 ? -15.922 20.094 -21.359 1 88.25 15 ASN B O 1
ATOM 3329 N N . ILE B 1 16 ? -13.875 19.266 -21.203 1 87.69 16 ILE B N 1
ATOM 3330 C CA . ILE B 1 16 ? -14.375 17.984 -20.734 1 87.69 16 ILE B CA 1
ATOM 3331 C C . ILE B 1 16 ? -14.992 18.141 -19.344 1 87.69 16 ILE B C 1
ATOM 3333 O O . ILE B 1 16 ? -16.094 17.656 -19.078 1 87.69 16 ILE B O 1
ATOM 3337 N N . SER B 1 17 ? -14.273 18.828 -18.5 1 88.44 17 SER B N 1
ATOM 3338 C CA . SER B 1 17 ? -14.766 19.047 -17.141 1 88.44 17 SER B CA 1
ATOM 3339 C C . SER B 1 17 ? -16.031 19.891 -17.141 1 88.44 17 SER B C 1
ATOM 3341 O O . SER B 1 17 ? -16.906 19.703 -16.281 1 88.44 17 SER B O 1
ATOM 3343 N N . GLY B 1 18 ? -16.125 20.844 -18.062 1 86.62 18 GLY B N 1
ATOM 3344 C CA . GLY B 1 18 ? -17.328 21.641 -18.203 1 86.62 18 GLY B CA 1
ATOM 3345 C C . GLY B 1 18 ? -18.531 20.828 -18.625 1 86.62 18 GLY B C 1
ATOM 3346 O O . GLY B 1 18 ? -19.656 21.062 -18.156 1 86.62 18 GLY B O 1
ATOM 3347 N N . ARG B 1 19 ? -18.328 19.797 -19.422 1 84.88 19 ARG B N 1
ATOM 3348 C CA . ARG B 1 19 ? -19.406 18.984 -19.984 1 84.88 19 ARG B CA 1
ATOM 3349 C C . ARG B 1 19 ? -19.828 17.891 -19 1 84.88 19 ARG B C 1
ATOM 3351 O O . ARG B 1 19 ? -21.016 17.625 -18.844 1 84.88 19 ARG B O 1
ATOM 3358 N N . PHE B 1 20 ? -18.875 17.328 -18.312 1 86.38 20 PHE B N 1
ATOM 3359 C CA . PHE B 1 20 ? -19.203 16.125 -17.578 1 86.38 20 PHE B CA 1
ATOM 3360 C C . PHE B 1 20 ? -18.984 16.312 -16.078 1 86.38 20 PHE B C 1
ATOM 3362 O O . PHE B 1 20 ? -19.234 15.414 -15.281 1 86.38 20 PHE B O 1
ATOM 3369 N N . GLY B 1 21 ? -18.516 17.5 -15.719 1 87.94 21 GLY B N 1
ATOM 3370 C CA . GLY B 1 21 ? -18.25 17.766 -14.312 1 87.94 21 GLY B CA 1
ATOM 3371 C C . GLY B 1 21 ? -16.812 17.5 -13.922 1 87.94 21 GLY B C 1
ATOM 3372 O O . GLY B 1 21 ? -16.188 16.547 -14.406 1 87.94 21 GLY B O 1
ATOM 3373 N N . LEU B 1 22 ? -16.344 18.312 -13.039 1 86.38 22 LEU B N 1
ATOM 3374 C CA . LEU B 1 22 ? -14.953 18.266 -12.625 1 86.38 22 LEU B CA 1
ATOM 3375 C C . LEU B 1 22 ? -14.648 16.938 -11.922 1 86.38 22 LEU B C 1
ATOM 3377 O O . LEU B 1 22 ? -13.672 16.266 -12.258 1 86.38 22 LEU B O 1
ATOM 3381 N N . THR B 1 23 ? -15.492 16.547 -11.023 1 88.88 23 THR B N 1
ATOM 3382 C CA . THR B 1 23 ? -15.234 15.336 -10.242 1 88.88 23 THR B CA 1
ATOM 3383 C C . THR B 1 23 ? -15.242 14.102 -11.133 1 88.88 23 THR B C 1
ATOM 3385 O O . THR B 1 23 ? -14.359 13.242 -11.031 1 88.88 23 THR B O 1
ATOM 3388 N N . SER B 1 24 ? -16.219 14.016 -12.008 1 90.44 24 SER B N 1
ATOM 3389 C CA . SER B 1 24 ? -16.281 12.898 -12.945 1 90.44 24 SER B CA 1
ATOM 3390 C C . SER B 1 24 ? -15.031 12.836 -13.812 1 90.44 24 SER B C 1
ATOM 3392 O O . SER B 1 24 ? -14.516 11.758 -14.094 1 90.44 24 SER B O 1
ATOM 3394 N N . THR B 1 25 ? -14.586 14.008 -14.195 1 87.38 25 THR B N 1
ATOM 3395 C CA . THR B 1 25 ? -13.398 14.094 -15.039 1 87.38 25 THR B CA 1
ATOM 3396 C C . THR B 1 25 ? -12.156 13.664 -14.266 1 87.38 25 THR B C 1
ATOM 3398 O O . THR B 1 25 ? -11.312 12.93 -14.789 1 87.38 25 THR B O 1
ATOM 3401 N N . LEU B 1 26 ? -12.078 14.078 -13.062 1 86.19 26 LEU B N 1
ATOM 3402 C CA . LEU B 1 26 ? -10.93 13.727 -12.234 1 86.19 26 LEU B CA 1
ATOM 3403 C C . LEU B 1 26 ? -10.906 12.234 -11.938 1 86.19 26 LEU B C 1
ATOM 3405 O O . LEU B 1 26 ? -9.844 11.609 -11.977 1 86.19 26 LEU B O 1
ATOM 3409 N N . ILE B 1 27 ? -12.023 11.695 -11.664 1 86.75 27 ILE B N 1
ATOM 3410 C CA . ILE B 1 27 ? -12.125 10.266 -11.398 1 86.75 27 ILE B CA 1
ATOM 3411 C C . ILE B 1 27 ? -11.789 9.477 -12.656 1 86.75 27 ILE B C 1
ATOM 3413 O O . ILE B 1 27 ? -11.07 8.484 -12.602 1 86.75 27 ILE B O 1
ATOM 3417 N N . ALA B 1 28 ? -12.289 9.969 -13.805 1 85.62 28 ALA B N 1
ATOM 3418 C CA . ALA B 1 28 ? -12.008 9.328 -15.086 1 85.62 28 ALA B CA 1
ATOM 3419 C C . ALA B 1 28 ? -10.508 9.344 -15.383 1 85.62 28 ALA B C 1
ATOM 3421 O O . ALA B 1 28 ? -9.953 8.352 -15.867 1 85.62 28 ALA B O 1
ATOM 3422 N N . ALA B 1 29 ? -9.891 10.398 -15.102 1 81 29 ALA B N 1
ATOM 3423 C CA . ALA B 1 29 ? -8.461 10.562 -15.375 1 81 29 ALA B CA 1
ATOM 3424 C C . ALA B 1 29 ? -7.633 9.609 -14.523 1 81 29 ALA B C 1
ATOM 3426 O O . ALA B 1 29 ? -6.578 9.141 -14.953 1 81 29 ALA B O 1
ATOM 3427 N N . SER B 1 30 ? -8.055 9.391 -13.414 1 75.25 30 SER B N 1
ATOM 3428 C CA . SER B 1 30 ? -7.316 8.531 -12.492 1 75.25 30 SER B CA 1
ATOM 3429 C C . SER B 1 30 ? -7.277 7.086 -12.984 1 75.25 30 SER B C 1
ATOM 3431 O O . SER B 1 30 ? -6.367 6.332 -12.641 1 75.25 30 SER B O 1
ATOM 3433 N N . GLY B 1 31 ? -8.18 6.758 -13.883 1 67.44 31 GLY B N 1
ATOM 3434 C CA . GLY B 1 31 ? -8.258 5.391 -14.375 1 67.44 31 GLY B CA 1
ATOM 3435 C C . GLY B 1 31 ? -7.48 5.172 -15.656 1 67.44 31 GLY B C 1
ATOM 3436 O O . GLY B 1 31 ? -7.176 4.031 -16.016 1 67.44 31 GLY B O 1
ATOM 3437 N N . LEU B 1 32 ? -7.184 6.176 -16.469 1 63.78 32 LEU B N 1
ATOM 3438 C CA . LEU B 1 32 ? -6.684 6.023 -17.828 1 63.78 32 LEU B CA 1
ATOM 3439 C C . LEU B 1 32 ? -5.16 6.09 -17.859 1 63.78 32 LEU B C 1
ATOM 3441 O O . LEU B 1 32 ? -4.527 5.578 -18.781 1 63.78 32 LEU B O 1
ATOM 3445 N N . GLY B 1 33 ? -4.582 6.188 -16.828 1 57.09 33 GLY B N 1
ATOM 3446 C CA . GLY B 1 33 ? -3.129 6.199 -16.781 1 57.09 33 GLY B CA 1
ATOM 3447 C C . GLY B 1 33 ? -2.514 7.164 -17.781 1 57.09 33 GLY B C 1
ATOM 3448 O O . GLY B 1 33 ? -3.164 8.125 -18.203 1 57.09 33 GLY B O 1
ATOM 3449 N N . ALA B 1 34 ? -1.172 7.051 -18.297 1 53.72 34 ALA B N 1
ATOM 3450 C CA . ALA B 1 34 ? -0.319 7.949 -19.078 1 53.72 34 ALA B CA 1
ATOM 3451 C C . ALA B 1 34 ? -0.761 8.008 -20.531 1 53.72 34 ALA B C 1
ATOM 3453 O O . ALA B 1 34 ? -0.383 8.922 -21.266 1 53.72 34 ALA B O 1
ATOM 3454 N N . GLY B 1 35 ? -1.628 7.152 -21 1 59 35 GLY B N 1
ATOM 3455 C CA . GLY B 1 35 ? -2.006 7.188 -22.406 1 59 35 GLY B CA 1
ATOM 3456 C C . GLY B 1 35 ? -3.293 7.949 -22.656 1 59 35 GLY B C 1
ATOM 3457 O O . GLY B 1 35 ? -3.914 7.797 -23.703 1 59 35 GLY B O 1
ATOM 3458 N N . LEU B 1 36 ? -3.447 8.789 -21.812 1 68 36 LEU B N 1
ATOM 3459 C CA . LEU B 1 36 ? -4.707 9.523 -21.812 1 68 36 LEU B CA 1
ATOM 3460 C C . LEU B 1 36 ? -4.738 10.547 -22.938 1 68 36 LEU B C 1
ATOM 3462 O O . LEU B 1 36 ? -3.773 11.289 -23.141 1 68 36 LEU B O 1
ATOM 3466 N N . THR B 1 37 ? -5.633 10.32 -23.906 1 79.19 37 THR B N 1
ATOM 3467 C CA . THR B 1 37 ? -5.949 11.352 -24.891 1 79.19 37 THR B CA 1
ATOM 3468 C C . THR B 1 37 ? -7.199 12.125 -24.484 1 79.19 37 THR B C 1
ATOM 3470 O O . THR B 1 37 ? -7.902 11.727 -23.547 1 79.19 37 THR B O 1
ATOM 3473 N N . ALA B 1 38 ? -7.406 13.195 -25.109 1 84.56 38 ALA B N 1
ATOM 3474 C CA . ALA B 1 38 ? -8.602 13.984 -24.812 1 84.56 38 ALA B CA 1
ATOM 3475 C C . ALA B 1 38 ? -9.867 13.18 -25.109 1 84.56 38 ALA B C 1
ATOM 3477 O O . ALA B 1 38 ? -10.836 13.234 -24.344 1 84.56 38 ALA B O 1
ATOM 3478 N N . SER B 1 39 ? -9.797 12.406 -26.188 1 85 39 SER B N 1
ATOM 3479 C CA . SER B 1 39 ? -10.969 11.625 -26.578 1 85 39 SER B CA 1
ATOM 3480 C C . SER B 1 39 ? -11.242 10.508 -25.578 1 85 39 SER B C 1
ATOM 3482 O O . SER B 1 39 ? -12.391 10.273 -25.203 1 85 39 SER B O 1
ATOM 3484 N N . SER B 1 40 ? -10.164 9.859 -25.109 1 84.31 40 SER B N 1
ATOM 3485 C CA . SER B 1 40 ? -10.344 8.789 -24.141 1 84.31 40 SER B CA 1
ATOM 3486 C C . SER B 1 40 ? -10.797 9.344 -22.781 1 84.31 40 SER B C 1
ATOM 3488 O O . SER B 1 40 ? -11.617 8.727 -22.109 1 84.31 40 SER B O 1
ATOM 3490 N N . LEU B 1 41 ? -10.32 10.453 -22.484 1 86.94 41 LEU B N 1
ATOM 3491 C CA . LEU B 1 41 ? -10.734 11.094 -21.25 1 86.94 41 LEU B CA 1
ATOM 3492 C C . LEU B 1 41 ? -12.203 11.5 -21.312 1 86.94 41 LEU B C 1
ATOM 3494 O O . LEU B 1 41 ? -12.945 11.312 -20.344 1 86.94 41 LEU B O 1
ATOM 3498 N N . ALA B 1 42 ? -12.594 12.062 -22.469 1 88.94 42 ALA B N 1
ATOM 3499 C CA . ALA B 1 42 ? -13.984 12.484 -22.625 1 88.94 42 ALA B CA 1
ATOM 3500 C C . ALA B 1 42 ? -14.93 11.297 -22.484 1 88.94 42 ALA B C 1
ATOM 3502 O O . ALA B 1 42 ? -15.961 11.391 -21.812 1 88.94 42 ALA B O 1
ATOM 3503 N N . ARG B 1 43 ? -14.625 10.211 -23.094 1 87.69 43 ARG B N 1
ATOM 3504 C CA . ARG B 1 43 ? -15.453 9.008 -23.016 1 87.69 43 ARG B CA 1
ATOM 3505 C C . ARG B 1 43 ? -15.508 8.477 -21.578 1 87.69 43 ARG B C 1
ATOM 3507 O O . ARG B 1 43 ? -16.578 8.109 -21.094 1 87.69 43 ARG B O 1
ATOM 3514 N N . ALA B 1 44 ? -14.312 8.445 -20.938 1 86.69 44 ALA B N 1
ATOM 3515 C CA . ALA B 1 44 ? -14.25 7.965 -19.562 1 86.69 44 ALA B CA 1
ATOM 3516 C C . ALA B 1 44 ? -15.023 8.891 -18.625 1 86.69 44 ALA B C 1
ATOM 3518 O O . ALA B 1 44 ? -15.711 8.422 -17.719 1 86.69 44 ALA B O 1
ATOM 3519 N N . ALA B 1 45 ? -14.883 10.172 -18.859 1 90.06 45 ALA B N 1
ATOM 3520 C CA . ALA B 1 45 ? -15.578 11.156 -18.031 1 90.06 45 ALA B CA 1
ATOM 3521 C C . ALA B 1 45 ? -17.094 11.031 -18.203 1 90.06 45 ALA B C 1
ATOM 3523 O O . ALA B 1 45 ? -17.844 11.164 -17.234 1 90.06 45 ALA B O 1
ATOM 3524 N N . GLU B 1 46 ? -17.547 10.828 -19.422 1 89.38 46 GLU B N 1
ATOM 3525 C CA . GLU B 1 46 ? -18.969 10.625 -19.672 1 89.38 46 GLU B CA 1
ATOM 3526 C C . GLU B 1 46 ? -19.5 9.398 -18.938 1 89.38 46 GLU B C 1
ATOM 3528 O O . GLU B 1 46 ? -20.562 9.453 -18.312 1 89.38 46 GLU B O 1
ATOM 3533 N N . HIS B 1 47 ? -18.766 8.375 -19.047 1 87.06 47 HIS B N 1
ATOM 3534 C CA . HIS B 1 47 ? -19.141 7.152 -18.344 1 87.06 47 HIS B CA 1
ATOM 3535 C C . HIS B 1 47 ? -19.219 7.371 -16.844 1 87.06 47 HIS B C 1
ATOM 3537 O O . HIS B 1 47 ? -20.156 6.906 -16.188 1 87.06 47 HIS B O 1
ATOM 3543 N N . GLU B 1 48 ? -18.203 8 -16.312 1 89 48 GLU B N 1
ATOM 3544 C CA . GLU B 1 48 ? -18.188 8.289 -14.875 1 89 48 GLU B CA 1
ATOM 3545 C C . GLU B 1 48 ? -19.375 9.148 -14.469 1 89 48 GLU B C 1
ATOM 3547 O O . GLU B 1 48 ? -19.984 8.922 -13.422 1 89 48 GLU B O 1
ATOM 3552 N N . GLN B 1 49 ? -19.625 10.133 -15.312 1 91 49 GLN B N 1
ATOM 3553 C CA . GLN B 1 49 ? -20.75 11.008 -15.008 1 91 49 GLN B CA 1
ATOM 3554 C C . GLN B 1 49 ? -22.062 10.234 -14.992 1 91 49 GLN B C 1
ATOM 3556 O O . GLN B 1 49 ? -22.891 10.414 -14.094 1 91 49 GLN B O 1
ATOM 3561 N N . LYS B 1 50 ? -22.281 9.43 -15.969 1 89.62 50 LYS B N 1
ATOM 3562 C CA . LYS B 1 50 ? -23.5 8.625 -16.047 1 89.62 50 LYS B CA 1
ATOM 3563 C C . LYS B 1 50 ? -23.641 7.715 -14.828 1 89.62 50 LYS B C 1
ATOM 3565 O O . LYS B 1 50 ? -24.719 7.59 -14.258 1 89.62 50 LYS B O 1
ATOM 3570 N N . SER B 1 51 ? -22.547 7.141 -14.445 1 88.88 51 SER B N 1
ATOM 3571 C CA . SER B 1 51 ? -22.562 6.242 -13.297 1 88.88 51 SER B CA 1
ATOM 3572 C C . SER B 1 51 ? -22.844 7 -12.008 1 88.88 51 SER B C 1
ATOM 3574 O O . SER B 1 51 ? -23.656 6.555 -11.188 1 88.88 51 SER B O 1
ATOM 3576 N N . ARG B 1 52 ? -22.266 8.125 -11.844 1 92.06 52 ARG B N 1
ATOM 3577 C CA . ARG B 1 52 ? -22.375 8.922 -10.625 1 92.06 52 ARG B CA 1
ATOM 3578 C C . ARG B 1 52 ? -23.781 9.516 -10.477 1 92.06 52 ARG B C 1
ATOM 3580 O O . ARG B 1 52 ? -24.234 9.766 -9.367 1 92.06 52 ARG B O 1
ATOM 3587 N N . TYR B 1 53 ? -24.469 9.68 -11.609 1 91.88 53 TYR B N 1
ATOM 3588 C CA . TYR B 1 53 ? -25.719 10.406 -11.562 1 91.88 53 TYR B CA 1
ATOM 3589 C C . TYR B 1 53 ? -26.906 9.469 -11.797 1 91.88 53 TYR B C 1
ATOM 3591 O O . TYR B 1 53 ? -28.031 9.922 -12.031 1 91.88 53 TYR B O 1
ATOM 3599 N N . GLN B 1 54 ? -26.609 8.234 -11.695 1 90.19 54 GLN B N 1
ATOM 3600 C CA . GLN B 1 54 ? -27.672 7.242 -11.844 1 90.19 54 GLN B CA 1
ATOM 3601 C C . GLN B 1 54 ? -28.656 7.332 -10.695 1 90.19 54 GLN B C 1
ATOM 3603 O O . GLN B 1 54 ? -29.844 7.055 -10.867 1 90.19 54 GLN B O 1
ATOM 3608 N N . THR B 1 55 ? -28.172 7.648 -9.562 1 92.19 55 THR B N 1
ATOM 3609 C CA . THR B 1 55 ? -28.984 7.742 -8.359 1 92.19 55 THR B CA 1
ATOM 3610 C C . THR B 1 55 ? -29 9.164 -7.812 1 92.19 55 THR B C 1
ATOM 3612 O O . THR B 1 55 ? -27.953 9.812 -7.754 1 92.19 55 THR B O 1
ATOM 3615 N N . GLU B 1 56 ? -30.203 9.641 -7.504 1 95.62 56 GLU B N 1
ATOM 3616 C CA . GLU B 1 56 ? -30.266 10.93 -6.816 1 95.62 56 GLU B CA 1
ATOM 3617 C C . GLU B 1 56 ? -29.703 10.828 -5.402 1 95.62 56 GLU B C 1
ATOM 3619 O O . GLU B 1 56 ? -30.188 10.023 -4.594 1 95.62 56 GLU B O 1
ATOM 3624 N N . PRO B 1 57 ? -28.734 11.609 -5.098 1 97.44 57 PRO B N 1
ATOM 3625 C CA . PRO B 1 57 ? -28.109 11.469 -3.783 1 97.44 57 PRO B CA 1
ATOM 3626 C C . PRO B 1 57 ? -28.953 12.039 -2.656 1 97.44 57 PRO B C 1
ATOM 3628 O O . PRO B 1 57 ? -29.672 13.031 -2.857 1 97.44 57 PRO B O 1
ATOM 3631 N N . LYS B 1 58 ? -28.875 11.422 -1.563 1 98.06 58 LYS B N 1
ATOM 3632 C CA . LYS B 1 58 ? -29.469 11.992 -0.352 1 98.06 58 LYS B CA 1
ATOM 3633 C C . LYS B 1 58 ? -28.641 13.172 0.159 1 98.06 58 LYS B C 1
ATOM 3635 O O . LYS B 1 58 ? -29.188 14.117 0.721 1 98.06 58 LYS B O 1
ATOM 3640 N N . PHE B 1 59 ? -27.344 13.07 0.009 1 98.5 59 PHE B N 1
ATOM 3641 C CA . PHE B 1 59 ? -26.422 14.109 0.412 1 98.5 59 PHE B CA 1
ATOM 3642 C C . PHE B 1 59 ? -25.422 14.414 -0.704 1 98.5 59 PHE B C 1
ATOM 3644 O O . PHE B 1 59 ? -24.906 13.492 -1.354 1 98.5 59 PHE B O 1
ATOM 3651 N N . GLN B 1 60 ? -25.234 15.625 -0.976 1 97.88 60 GLN B N 1
ATOM 3652 C CA . GLN B 1 60 ? -24.141 16.094 -1.823 1 97.88 60 GLN B CA 1
ATOM 3653 C C . GLN B 1 60 ? -23.078 16.812 -0.999 1 97.88 60 GLN B C 1
ATOM 3655 O O . GLN B 1 60 ? -23.344 17.828 -0.366 1 97.88 60 GLN B O 1
ATOM 3660 N N . LEU B 1 61 ? -21.938 16.266 -0.986 1 98.69 61 LEU B N 1
ATOM 3661 C CA . LEU B 1 61 ? -20.859 16.797 -0.156 1 98.69 61 LEU B CA 1
ATOM 3662 C C . LEU B 1 61 ? -19.828 17.516 -1.008 1 98.69 61 LEU B C 1
ATOM 3664 O O . LEU B 1 61 ? -19.5 17.078 -2.109 1 98.69 61 LEU B O 1
ATOM 3668 N N . ARG B 1 62 ? -19.375 18.641 -0.545 1 98.5 62 ARG B N 1
ATOM 3669 C CA . ARG B 1 62 ? -18.281 19.391 -1.148 1 98.5 62 ARG B CA 1
ATOM 3670 C C . ARG B 1 62 ? -16.953 19.062 -0.463 1 98.5 62 ARG B C 1
ATOM 3672 O O . ARG B 1 62 ? -16.844 19.172 0.761 1 98.5 62 ARG B O 1
ATOM 3679 N N . PHE B 1 63 ? -15.938 18.641 -1.266 1 98.69 63 PHE B N 1
ATOM 3680 C CA . PHE B 1 63 ? -14.641 18.234 -0.75 1 98.69 63 PHE B CA 1
ATOM 3681 C C . PHE B 1 63 ? -13.539 19.172 -1.247 1 98.69 63 PHE B C 1
ATOM 3683 O O . PHE B 1 63 ? -13.109 19.078 -2.398 1 98.69 63 PHE B O 1
ATOM 3690 N N . GLY B 1 64 ? -13.102 20.125 -0.335 1 98.31 64 GLY B N 1
ATOM 3691 C CA . GLY B 1 64 ? -11.961 20.984 -0.64 1 98.31 64 GLY B CA 1
ATOM 3692 C C . GLY B 1 64 ? -10.625 20.328 -0.321 1 98.31 64 GLY B C 1
ATOM 3693 O O . GLY B 1 64 ? -10.32 20.078 0.845 1 98.31 64 GLY B O 1
ATOM 3694 N N . ALA B 1 65 ? -9.797 20.078 -1.325 1 96.81 65 ALA B N 1
ATOM 3695 C CA . ALA B 1 65 ? -8.492 19.438 -1.139 1 96.81 65 ALA B CA 1
ATOM 3696 C C . ALA B 1 65 ? -7.363 20.375 -1.545 1 96.81 65 ALA B C 1
ATOM 3698 O O . ALA B 1 65 ? -7.098 20.562 -2.736 1 96.81 65 ALA B O 1
ATOM 3699 N N . SER B 1 66 ? -6.688 20.875 -0.534 1 96.19 66 SER B N 1
ATOM 3700 C CA . SER B 1 66 ? -5.648 21.859 -0.794 1 96.19 66 SER B CA 1
ATOM 3701 C C . SER B 1 66 ? -4.469 21.25 -1.535 1 96.19 66 SER B C 1
ATOM 3703 O O . SER B 1 66 ? -3.787 20.375 -1.002 1 96.19 66 SER B O 1
ATOM 3705 N N . GLY B 1 67 ? -4.305 21.703 -2.762 1 93.19 67 GLY B N 1
ATOM 3706 C CA . GLY B 1 67 ? -3.135 21.328 -3.537 1 93.19 67 GLY B CA 1
ATOM 3707 C C . GLY B 1 67 ? -3.271 19.969 -4.203 1 93.19 67 GLY B C 1
ATOM 3708 O O . GLY B 1 67 ? -2.375 19.531 -4.93 1 93.19 67 GLY B O 1
ATOM 3709 N N . PHE B 1 68 ? -4.363 19.297 -4.02 1 94.06 68 PHE B N 1
ATOM 3710 C CA . PHE B 1 68 ? -4.473 17.922 -4.516 1 94.06 68 PHE B CA 1
ATOM 3711 C C . PHE B 1 68 ? -5.359 17.875 -5.754 1 94.06 68 PHE B C 1
ATOM 3713 O O . PHE B 1 68 ? -6.355 18.594 -5.844 1 94.06 68 PHE B O 1
ATOM 3720 N N . ASN B 1 69 ? -4.953 17.188 -6.68 1 91.69 69 ASN B N 1
ATOM 3721 C CA . ASN B 1 69 ? -5.637 16.734 -7.891 1 91.69 69 ASN B CA 1
ATOM 3722 C C . ASN B 1 69 ? -5.145 15.359 -8.336 1 91.69 69 ASN B C 1
ATOM 3724 O O . ASN B 1 69 ? -4.375 14.719 -7.621 1 91.69 69 ASN B O 1
ATOM 3728 N N . GLU B 1 70 ? -5.715 14.906 -9.422 1 89.94 70 GLU B N 1
ATOM 3729 C CA . GLU B 1 70 ? -5.379 13.562 -9.867 1 89.94 70 GLU B CA 1
ATOM 3730 C C . GLU B 1 70 ? -3.877 13.414 -10.094 1 89.94 70 GLU B C 1
ATOM 3732 O O . GLU B 1 70 ? -3.266 12.445 -9.641 1 89.94 70 GLU B O 1
ATOM 3737 N N . ARG B 1 71 ? -3.246 14.328 -10.734 1 90.81 71 ARG B N 1
ATOM 3738 C CA . ARG B 1 71 ? -1.821 14.281 -11.047 1 90.81 71 ARG B CA 1
ATOM 3739 C C . ARG B 1 71 ? -0.98 14.266 -9.773 1 90.81 71 ARG B C 1
ATOM 3741 O O . ARG B 1 71 ? -0.059 13.453 -9.641 1 90.81 71 ARG B O 1
ATOM 3748 N N . ASN B 1 72 ? -1.267 15.195 -8.875 1 95.38 72 ASN B N 1
ATOM 3749 C CA . ASN B 1 72 ? -0.498 15.305 -7.637 1 95.38 72 ASN B CA 1
ATOM 3750 C C . ASN B 1 72 ? -0.634 14.047 -6.785 1 95.38 72 ASN B C 1
ATOM 3752 O O . ASN B 1 72 ? 0.335 13.602 -6.164 1 95.38 72 ASN B O 1
ATOM 3756 N N . LEU B 1 73 ? -1.856 13.492 -6.84 1 95.81 73 LEU B N 1
ATOM 3757 C CA . LEU B 1 73 ? -2.111 12.297 -6.043 1 95.81 73 LEU B CA 1
ATOM 3758 C C . LEU B 1 73 ? -1.481 11.062 -6.691 1 95.81 73 LEU B C 1
ATOM 3760 O O . LEU B 1 73 ? -1.311 10.031 -6.039 1 95.81 73 LEU B O 1
ATOM 3764 N N . ASP B 1 74 ? -1.093 11.141 -7.961 1 94.31 74 ASP B N 1
ATOM 3765 C CA . ASP B 1 74 ? -0.34 10.07 -8.609 1 94.31 74 ASP B CA 1
ATOM 3766 C C . ASP B 1 74 ? 1.143 10.141 -8.25 1 94.31 74 ASP B C 1
ATOM 3768 O O . ASP B 1 74 ? 1.883 9.18 -8.445 1 94.31 74 ASP B O 1
ATOM 3772 N N . ILE B 1 75 ? 1.538 11.281 -7.762 1 96.94 75 ILE B N 1
ATOM 3773 C CA . ILE B 1 75 ? 2.926 11.461 -7.344 1 96.94 75 ILE B CA 1
ATOM 3774 C C . ILE B 1 75 ? 3.055 11.18 -5.852 1 96.94 75 ILE B C 1
ATOM 3776 O O . ILE B 1 75 ? 3.83 10.312 -5.441 1 96.94 75 ILE B O 1
ATOM 3780 N N . GLN B 1 76 ? 2.354 11.922 -5.031 1 97.69 76 GLN B N 1
ATOM 3781 C CA . GLN B 1 76 ? 2.184 11.562 -3.631 1 97.69 76 GLN B CA 1
ATOM 3782 C C . GLN B 1 76 ? 0.892 10.773 -3.418 1 97.69 76 GLN B C 1
ATOM 3784 O O . GLN B 1 76 ? -0.196 11.352 -3.391 1 97.69 76 GLN B O 1
ATOM 3789 N N . LYS B 1 77 ? 1.04 9.484 -3.277 1 97.75 77 LYS B N 1
ATOM 3790 C CA . LYS B 1 77 ? -0.136 8.633 -3.125 1 97.75 77 LYS B CA 1
ATOM 3791 C C . LYS B 1 77 ? -0.845 8.906 -1.803 1 97.75 77 LYS B C 1
ATOM 3793 O O . LYS B 1 77 ? -0.244 8.781 -0.733 1 97.75 77 LYS B O 1
ATOM 3798 N N . SER B 1 78 ? -2.062 9.336 -1.89 1 97.38 78 SER B N 1
ATOM 3799 C CA . SER B 1 78 ? -2.932 9.609 -0.75 1 97.38 78 SER B CA 1
ATOM 3800 C C . SER B 1 78 ? -4.398 9.391 -1.106 1 97.38 78 SER B C 1
ATOM 3802 O O . SER B 1 78 ? -4.754 9.336 -2.285 1 97.38 78 SER B O 1
ATOM 3804 N N . GLY B 1 79 ? -5.25 9.289 -0.167 1 97.81 79 GLY B N 1
ATOM 3805 C CA . GLY B 1 79 ? -6.539 8.641 -0.34 1 97.81 79 GLY B CA 1
ATOM 3806 C C . GLY B 1 79 ? -7.66 9.609 -0.657 1 97.81 79 GLY B C 1
ATOM 3807 O O . GLY B 1 79 ? -8.836 9.242 -0.637 1 97.81 79 GLY B O 1
ATOM 3808 N N . GLN B 1 80 ? -7.422 10.883 -1.062 1 97.94 80 GLN B N 1
ATOM 3809 C CA . GLN B 1 80 ? -8.492 11.867 -1.156 1 97.94 80 GLN B CA 1
ATOM 3810 C C . GLN B 1 80 ? -9.453 11.531 -2.299 1 97.94 80 GLN B C 1
ATOM 3812 O O . GLN B 1 80 ? -10.656 11.406 -2.086 1 97.94 80 GLN B O 1
ATOM 3817 N N . LEU B 1 81 ? -8.914 11.398 -3.48 1 96.12 81 LEU B N 1
ATOM 3818 C CA . LEU B 1 81 ? -9.773 11.07 -4.617 1 96.12 81 LEU B CA 1
ATOM 3819 C C . LEU B 1 81 ? -10.297 9.648 -4.512 1 96.12 81 LEU B C 1
ATOM 3821 O O . LEU B 1 81 ? -11.43 9.367 -4.906 1 96.12 81 LEU B O 1
ATOM 3825 N N . PHE B 1 82 ? -9.445 8.734 -4.035 1 97.25 82 PHE B N 1
ATOM 3826 C CA . PHE B 1 82 ? -9.898 7.375 -3.766 1 97.25 82 PHE B CA 1
ATOM 3827 C C . PHE B 1 82 ? -11.117 7.383 -2.842 1 97.25 82 PHE B C 1
ATOM 3829 O O . PHE B 1 82 ? -12.102 6.695 -3.1 1 97.25 82 PHE B O 1
ATOM 3836 N N . PHE B 1 83 ? -11.016 8.125 -1.703 1 98.5 83 PHE B N 1
ATOM 3837 C CA . PHE B 1 83 ? -12.07 8.227 -0.708 1 98.5 83 PHE B CA 1
ATOM 3838 C C . PHE B 1 83 ? -13.359 8.734 -1.342 1 98.5 83 PHE B C 1
ATOM 3840 O O . PHE B 1 83 ? -14.438 8.195 -1.088 1 98.5 83 PHE B O 1
ATOM 3847 N N . ALA B 1 84 ? -13.297 9.781 -2.16 1 97.56 84 ALA B N 1
ATOM 3848 C CA . ALA B 1 84 ? -14.469 10.336 -2.826 1 97.56 84 ALA B CA 1
ATOM 3849 C C . ALA B 1 84 ? -15.18 9.281 -3.662 1 97.56 84 ALA B C 1
ATOM 3851 O O . ALA B 1 84 ? -16.391 9.086 -3.535 1 97.56 84 ALA B O 1
ATOM 3852 N N . ARG B 1 85 ? -14.453 8.578 -4.461 1 95.81 85 ARG B N 1
ATOM 3853 C CA . ARG B 1 85 ? -15.016 7.543 -5.32 1 95.81 85 ARG B CA 1
ATOM 3854 C C . ARG B 1 85 ? -15.562 6.383 -4.492 1 95.81 85 ARG B C 1
ATOM 3856 O O . ARG B 1 85 ? -16.672 5.895 -4.746 1 95.81 85 ARG B O 1
ATOM 3863 N N . ASP B 1 86 ? -14.758 5.938 -3.525 1 97.5 86 ASP B N 1
ATOM 3864 C CA . ASP B 1 86 ? -15.141 4.809 -2.686 1 97.5 86 ASP B CA 1
ATOM 3865 C C . ASP B 1 86 ? -16.438 5.098 -1.938 1 97.5 86 ASP B C 1
ATOM 3867 O O . ASP B 1 86 ? -17.312 4.23 -1.844 1 97.5 86 ASP B O 1
ATOM 3871 N N . LEU B 1 87 ? -16.531 6.301 -1.411 1 97.88 87 LEU B N 1
ATOM 3872 C CA . LEU B 1 87 ? -17.703 6.688 -0.636 1 97.88 87 LEU B CA 1
ATOM 3873 C C . LEU B 1 87 ? -18.969 6.656 -1.499 1 97.88 87 LEU B C 1
ATOM 3875 O O . LEU B 1 87 ? -20.016 6.18 -1.06 1 97.88 87 LEU B O 1
ATOM 38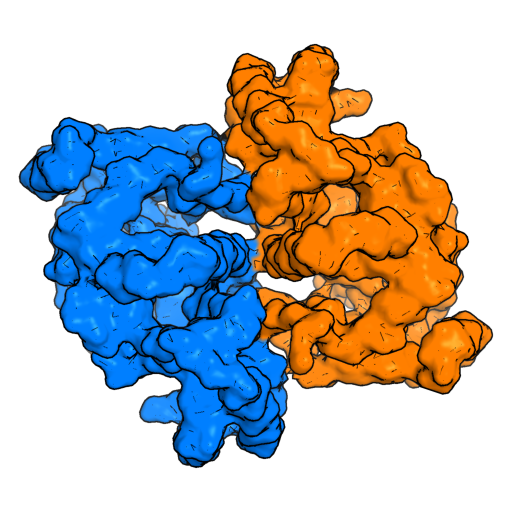79 N N . GLU B 1 88 ? -18.906 7.184 -2.746 1 97 88 GLU B N 1
ATOM 3880 C CA . GLU B 1 88 ? -20.047 7.145 -3.656 1 97 88 GLU B CA 1
ATOM 3881 C C . GLU B 1 88 ? -20.453 5.707 -3.957 1 97 88 GLU B C 1
ATOM 3883 O O . GLU B 1 88 ? -21.641 5.375 -3.912 1 97 88 GLU B O 1
ATOM 3888 N N . GLU B 1 89 ? -19.469 4.887 -4.195 1 95.38 89 GLU B N 1
ATOM 3889 C CA . GLU B 1 89 ? -19.734 3.504 -4.574 1 95.38 89 GLU B CA 1
ATOM 3890 C C . GLU B 1 89 ? -20.297 2.707 -3.396 1 95.38 89 GLU B C 1
ATOM 3892 O O . GLU B 1 89 ? -21.266 1.956 -3.547 1 95.38 89 GLU B O 1
ATOM 3897 N N . ARG B 1 90 ? -19.719 2.879 -2.203 1 94.75 90 ARG B N 1
ATOM 3898 C CA . ARG B 1 90 ? -20.109 2.109 -1.025 1 94.75 90 ARG B CA 1
ATOM 3899 C C . ARG B 1 90 ? -21.516 2.477 -0.571 1 94.75 90 ARG B C 1
ATOM 3901 O O . ARG B 1 90 ? -22.203 1.668 0.06 1 94.75 90 ARG B O 1
ATOM 3908 N N . THR B 1 91 ? -22 3.674 -0.901 1 96.12 91 THR B N 1
ATOM 3909 C CA . THR B 1 91 ? -23.312 4.125 -0.468 1 96.12 91 THR B CA 1
ATOM 3910 C C . THR B 1 91 ? -24.344 3.986 -1.596 1 96.12 91 THR B C 1
ATOM 3912 O O . THR B 1 91 ? -25.453 4.508 -1.502 1 96.12 91 THR B O 1
ATOM 3915 N N . ASN B 1 92 ? -23.875 3.385 -2.688 1 94.19 92 ASN B N 1
ATOM 3916 C CA . ASN B 1 92 ? -24.734 3.213 -3.859 1 94.19 92 ASN B CA 1
ATOM 3917 C C . ASN B 1 92 ? -25.344 4.539 -4.312 1 94.19 92 ASN B C 1
ATOM 3919 O O . ASN B 1 92 ? -26.531 4.613 -4.586 1 94.19 92 ASN B O 1
ATOM 3923 N N . GLY B 1 93 ? -24.547 5.574 -4.18 1 95.38 93 GLY B N 1
ATOM 3924 C CA . GLY B 1 93 ? -24.953 6.875 -4.695 1 95.38 93 GLY B CA 1
ATOM 3925 C C . GLY B 1 93 ? -25.703 7.711 -3.686 1 95.38 93 GLY B C 1
ATOM 3926 O O . GLY B 1 93 ? -26.047 8.867 -3.959 1 95.38 93 GLY B O 1
ATOM 3927 N N . ALA B 1 94 ? -25.953 7.238 -2.49 1 97.81 94 ALA B N 1
ATOM 3928 C CA . ALA B 1 94 ? -26.641 8.031 -1.476 1 97.81 94 ALA B CA 1
ATOM 3929 C C . ALA B 1 94 ? -25.828 9.273 -1.111 1 97.81 94 ALA B C 1
ATOM 3931 O O . ALA B 1 94 ? -26.391 10.312 -0.756 1 97.81 94 ALA B O 1
ATOM 3932 N N . ILE B 1 95 ? -24.578 9.164 -1.151 1 98.31 95 ILE B N 1
ATOM 3933 C CA . ILE B 1 95 ? -23.688 10.305 -1.01 1 98.31 95 ILE B CA 1
ATOM 3934 C C . ILE B 1 95 ? -22.953 10.555 -2.328 1 98.31 95 ILE B C 1
ATOM 3936 O O . ILE B 1 95 ? -22.406 9.633 -2.926 1 98.31 95 ILE B O 1
ATOM 3940 N N . ARG B 1 96 ? -23.047 11.719 -2.791 1 97.75 96 ARG B N 1
ATOM 3941 C CA . ARG B 1 96 ? -22.219 12.172 -3.91 1 97.75 96 ARG B CA 1
ATOM 3942 C C . ARG B 1 96 ? -21.219 13.211 -3.459 1 97.75 96 ARG B C 1
ATOM 3944 O O . ARG B 1 96 ? -21.531 14.094 -2.654 1 97.75 96 ARG B O 1
ATOM 3951 N N . VAL B 1 97 ? -20 13.141 -3.928 1 98.06 97 VAL B N 1
ATOM 3952 C CA . VAL B 1 97 ? -18.922 14.039 -3.502 1 98.06 97 VAL B CA 1
ATOM 3953 C C . VAL B 1 97 ? -18.469 14.906 -4.68 1 98.06 97 VAL B C 1
ATOM 3955 O O . VAL B 1 97 ? -18.156 14.391 -5.754 1 98.06 97 VAL B O 1
ATOM 3958 N N . GLU B 1 98 ? -18.547 16.172 -4.516 1 96.88 98 GLU B N 1
ATOM 3959 C CA . GLU B 1 98 ? -17.922 17.109 -5.438 1 96.88 98 GLU B CA 1
ATOM 3960 C C . GLU B 1 98 ? -16.5 17.469 -4.98 1 96.88 98 GLU B C 1
ATOM 3962 O O . GLU B 1 98 ? -16.328 18.266 -4.051 1 96.88 98 GLU B O 1
ATOM 3967 N N . PHE B 1 99 ? -15.523 16.938 -5.695 1 96.69 99 PHE B N 1
ATOM 3968 C CA . PHE B 1 99 ? -14.125 17.125 -5.348 1 96.69 99 PHE B CA 1
ATOM 3969 C C . PHE B 1 99 ? -13.57 18.406 -5.957 1 96.69 99 PHE B C 1
ATOM 3971 O O . PHE B 1 99 ? -13.516 18.547 -7.18 1 96.69 99 PHE B O 1
ATOM 3978 N N . MET B 1 100 ? -13.227 19.328 -5.125 1 95.12 100 MET B N 1
ATOM 3979 C CA . MET B 1 100 ? -12.648 20.609 -5.523 1 95.12 100 MET B CA 1
ATOM 3980 C C . MET B 1 100 ? -11.18 20.688 -5.129 1 95.12 100 MET B C 1
ATOM 3982 O O . MET B 1 100 ? -10.844 21.234 -4.078 1 95.12 100 MET B O 1
ATOM 3986 N N . GLY B 1 101 ? -10.344 20.297 -6.027 1 93.06 101 GLY B N 1
ATOM 3987 C CA . GLY B 1 101 ? -8.914 20.234 -5.773 1 93.06 101 GLY B CA 1
ATOM 3988 C C . GLY B 1 101 ? -8.172 21.469 -6.258 1 93.06 101 GLY B C 1
ATOM 3989 O O . GLY B 1 101 ? -8.773 22.531 -6.449 1 93.06 101 GLY B O 1
ATOM 3990 N N . SER B 1 102 ? -6.895 21.406 -6.176 1 91.06 102 SER B N 1
ATOM 3991 C CA . SER B 1 102 ? -5.98 22.391 -6.734 1 91.06 102 SER B CA 1
ATOM 3992 C C . SER B 1 102 ? -6.293 23.797 -6.211 1 91.06 102 SER B C 1
ATOM 3994 O O . SER B 1 102 ? -6.285 24.766 -6.973 1 91.06 102 SER B O 1
ATOM 3996 N N . ASN B 1 103 ? -6.715 23.844 -5 1 93.31 103 ASN B N 1
ATOM 3997 C CA . ASN B 1 103 ? -6.941 25.125 -4.328 1 93.31 103 ASN B CA 1
ATOM 3998 C C . ASN B 1 103 ? -8.062 25.922 -4.996 1 93.31 103 ASN B C 1
ATOM 4000 O O . ASN B 1 103 ? -8.016 27.141 -5.035 1 93.31 103 ASN B O 1
ATOM 4004 N N . GLU B 1 104 ? -8.953 25.219 -5.566 1 92 104 GLU B N 1
ATOM 4005 C CA . GLU B 1 104 ? -10.055 25.891 -6.246 1 92 104 GLU B CA 1
ATOM 4006 C C . GLU B 1 104 ? -10.945 26.625 -5.254 1 92 104 GLU B C 1
ATOM 4008 O O . GLU B 1 104 ? -11.469 27.703 -5.562 1 92 104 GLU B O 1
ATOM 4013 N N . VAL B 1 105 ? -11.133 26.016 -4.086 1 96 105 VAL B N 1
ATOM 4014 C CA . VAL B 1 105 ? -12.07 26.609 -3.139 1 96 105 VAL B CA 1
ATOM 4015 C C . VAL B 1 105 ? -11.344 26.984 -1.854 1 96 105 VAL B C 1
ATOM 4017 O O . VAL B 1 105 ? -11.805 27.844 -1.096 1 96 105 VAL B O 1
ATOM 4020 N N . CYS B 1 106 ? -10.25 26.406 -1.635 1 96.44 106 CYS B N 1
ATOM 4021 C CA . CYS B 1 106 ? -9.469 26.688 -0.436 1 96.44 106 CYS B CA 1
ATOM 4022 C C . CYS B 1 106 ? -8.016 26.281 -0.625 1 96.44 106 CYS B C 1
ATOM 4024 O O . CYS B 1 106 ? -7.684 25.578 -1.591 1 96.44 106 CYS B O 1
ATOM 4026 N N . ASN B 1 107 ? -7.188 26.781 0.246 1 96.56 107 ASN B N 1
ATOM 4027 C CA . ASN B 1 107 ? -5.766 26.453 0.227 1 96.56 107 ASN B CA 1
ATOM 4028 C C . ASN B 1 107 ? -5.305 25.875 1.561 1 96.56 107 ASN B C 1
ATOM 4030 O O . ASN B 1 107 ? -6.129 25.531 2.408 1 96.56 107 ASN B O 1
ATOM 4034 N N . GLN B 1 108 ? -4.004 25.688 1.749 1 97.31 108 GLN B N 1
ATOM 4035 C CA . GLN B 1 108 ? -3.453 25.016 2.922 1 97.31 108 GLN B CA 1
ATOM 4036 C C . GLN B 1 108 ? -3.859 25.734 4.207 1 97.31 108 GLN B C 1
ATOM 4038 O O . GLN B 1 108 ? -4.082 25.094 5.238 1 97.31 108 GLN B O 1
ATOM 4043 N N . LEU B 1 109 ? -4.031 27.062 4.18 1 96.38 109 LEU B N 1
ATOM 4044 C CA . LEU B 1 109 ? -4.219 27.844 5.395 1 96.38 109 LEU B CA 1
ATOM 4045 C C . LEU B 1 109 ? -5.699 27.969 5.738 1 96.38 109 LEU B C 1
ATOM 4047 O O . LEU B 1 109 ? -6.066 28.047 6.914 1 96.38 109 LEU B O 1
ATOM 4051 N N . ASP B 1 110 ? -6.562 27.875 4.738 1 97.5 110 ASP B N 1
ATOM 4052 C CA . ASP B 1 110 ? -7.922 28.281 5.07 1 97.5 110 ASP B CA 1
ATOM 4053 C C . ASP B 1 110 ? -8.914 27.156 4.824 1 97.5 110 ASP B C 1
ATOM 4055 O O . ASP B 1 110 ? -10.109 27.297 5.086 1 97.5 110 ASP B O 1
ATOM 4059 N N . CYS B 1 111 ? -8.508 25.984 4.355 1 98.31 111 CYS B N 1
ATOM 4060 C CA . CYS B 1 111 ? -9.445 24.891 4.125 1 98.31 111 CYS B CA 1
ATOM 4061 C C . CYS B 1 111 ? -10.133 24.484 5.418 1 98.31 111 CYS B C 1
ATOM 4063 O O . CYS B 1 111 ? -11.32 24.141 5.414 1 98.31 111 CYS B O 1
ATOM 4065 N N . VAL B 1 112 ? -9.414 24.5 6.508 1 98.62 112 VAL B N 1
ATOM 4066 C CA . VAL B 1 112 ? -9.969 24.109 7.801 1 98.62 112 VAL B CA 1
ATOM 4067 C C . VAL B 1 112 ? -11.094 25.062 8.195 1 98.62 112 VAL B C 1
ATOM 4069 O O . VAL B 1 112 ? -12.172 24.625 8.609 1 98.62 112 VAL B O 1
ATOM 4072 N N . SER B 1 113 ? -10.859 26.375 8.07 1 98.56 113 SER B N 1
ATOM 4073 C CA . SER B 1 113 ? -11.883 27.344 8.453 1 98.56 113 SER B CA 1
ATOM 4074 C C . SER B 1 113 ? -13.109 27.25 7.551 1 98.56 113 SER B C 1
ATOM 4076 O O . SER B 1 113 ? -14.242 27.406 8.016 1 98.56 113 SER B O 1
ATOM 4078 N N . LYS B 1 114 ? -12.867 26.953 6.281 1 98.62 114 LYS B N 1
ATOM 4079 C CA . LYS B 1 114 ? -13.984 26.781 5.359 1 98.62 114 LYS B CA 1
ATOM 4080 C C . LYS B 1 114 ? -14.812 25.547 5.73 1 98.62 114 LYS B C 1
ATOM 4082 O O . LYS B 1 114 ? -16.031 25.562 5.598 1 98.62 114 LYS B O 1
ATOM 4087 N N . ALA B 1 115 ? -14.188 24.516 6.137 1 98.81 115 ALA B N 1
ATOM 4088 C CA . ALA B 1 115 ? -14.906 23.328 6.598 1 98.81 115 ALA B CA 1
ATOM 4089 C C . ALA B 1 115 ? -15.688 23.625 7.875 1 98.81 115 ALA B C 1
ATOM 4091 O O . ALA B 1 115 ? -16.844 23.234 8 1 98.81 115 ALA B O 1
ATOM 4092 N N . GLN B 1 116 ? -15.039 24.328 8.805 1 98.62 116 GLN B N 1
ATOM 4093 C CA . GLN B 1 116 ? -15.68 24.672 10.07 1 98.62 116 GLN B CA 1
ATOM 4094 C C . GLN B 1 116 ? -16.922 25.531 9.844 1 98.62 116 GLN B C 1
ATOM 4096 O O . GLN B 1 116 ? -17.891 25.438 10.586 1 98.62 116 GLN B O 1
ATOM 4101 N N . GLN B 1 117 ? -16.875 26.328 8.781 1 98 117 GLN B N 1
ATOM 4102 C CA . GLN B 1 117 ? -17.969 27.25 8.469 1 98 117 GLN B CA 1
ATOM 4103 C C . GLN B 1 117 ? -19.016 26.562 7.598 1 98 117 GLN B C 1
ATOM 4105 O O . GLN B 1 117 ? -20.078 27.141 7.32 1 98 117 GLN B O 1
ATOM 4110 N N . GLY B 1 118 ? -18.719 25.438 7.137 1 97.81 118 GLY B N 1
ATOM 4111 C CA . GLY B 1 118 ? -19.672 24.688 6.328 1 97.81 118 GLY B CA 1
ATOM 4112 C C . GLY B 1 118 ? -19.641 25.078 4.863 1 97.81 118 GLY B C 1
ATOM 4113 O O . GLY B 1 118 ? 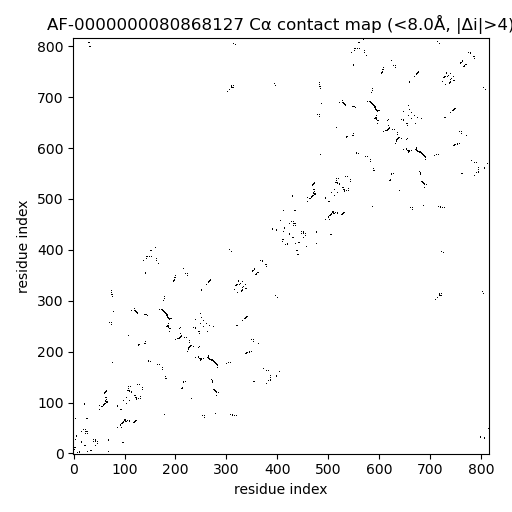-20.547 24.734 4.105 1 97.81 118 GLY B O 1
ATOM 4114 N N . ILE B 1 119 ? -18.609 25.797 4.469 1 98.19 119 ILE B N 1
ATOM 4115 C CA . ILE B 1 119 ? -18.438 26.156 3.062 1 98.19 119 ILE B CA 1
ATOM 4116 C C . ILE B 1 119 ? -18.062 24.906 2.264 1 98.19 119 ILE B C 1
ATOM 4118 O O . ILE B 1 119 ? -18.5 24.734 1.128 1 98.19 119 ILE B O 1
ATOM 4122 N N . VAL B 1 120 ? -17.219 24.078 2.791 1 98.56 120 VAL B N 1
ATOM 4123 C CA . VAL B 1 120 ? -17.016 22.719 2.314 1 98.56 120 VAL B CA 1
ATOM 4124 C C . VAL B 1 120 ? -17.344 21.719 3.426 1 98.56 120 VAL B C 1
ATOM 4126 O O . VAL B 1 120 ? -17.344 22.078 4.605 1 98.56 120 VAL B O 1
ATOM 4129 N N . ASP B 1 121 ? -17.672 20.531 3.018 1 98.88 121 ASP B N 1
ATOM 4130 C CA . ASP B 1 121 ? -18.094 19.516 3.971 1 98.88 121 ASP B CA 1
ATOM 4131 C C . ASP B 1 121 ? -16.906 18.641 4.402 1 98.88 121 ASP B C 1
ATOM 4133 O O . ASP B 1 121 ? -16.906 18.094 5.504 1 98.88 121 ASP B O 1
ATOM 4137 N N . ILE B 1 122 ? -16.016 18.453 3.516 1 98.88 122 ILE B N 1
ATOM 4138 C CA . ILE B 1 122 ? -14.773 17.703 3.717 1 98.88 122 ILE B CA 1
ATOM 4139 C C . ILE B 1 122 ? -13.586 18.547 3.273 1 98.88 122 ILE B C 1
ATOM 4141 O O . ILE B 1 122 ? -13.68 19.297 2.303 1 98.88 122 ILE B O 1
ATOM 4145 N N . PHE B 1 123 ? -12.477 18.469 3.984 1 98.81 123 PHE B N 1
ATOM 4146 C CA . PHE B 1 123 ? -11.289 19.172 3.512 1 98.81 123 PHE B CA 1
ATOM 4147 C C . PHE B 1 123 ? -10.031 18.344 3.742 1 98.81 123 PHE B C 1
ATOM 4149 O O . PHE B 1 123 ? -10.031 17.438 4.582 1 98.81 123 PHE B O 1
ATOM 4156 N N . SER B 1 124 ? -8.969 18.578 2.965 1 98.69 124 SER B N 1
ATOM 4157 C CA . SER B 1 124 ? -7.633 18.016 3.152 1 98.69 124 SER B CA 1
ATOM 4158 C C . SER B 1 124 ? -6.57 19.109 3.135 1 98.69 124 SER B C 1
ATOM 4160 O O . SER B 1 124 ? -6.551 19.953 2.229 1 98.69 124 SER B O 1
ATOM 4162 N N . ALA B 1 125 ? -5.797 19.156 4.109 1 98.38 125 ALA B N 1
ATOM 4163 C CA . ALA B 1 125 ? -4.629 20.016 4.285 1 98.38 125 ALA B CA 1
ATOM 4164 C C . ALA B 1 125 ? -3.689 19.453 5.352 1 98.38 125 ALA B C 1
ATOM 4166 O O . ALA B 1 125 ? -4.051 18.531 6.082 1 98.38 125 ALA B O 1
ATOM 4167 N N . SER B 1 126 ? -2.479 19.922 5.387 1 97.62 126 SER B N 1
ATOM 4168 C CA . SER B 1 126 ? -1.584 19.453 6.434 1 97.62 126 SER B CA 1
ATOM 4169 C C . SER B 1 126 ? -2.051 19.906 7.812 1 97.62 126 SER B C 1
ATOM 4171 O O . SER B 1 126 ? -2.652 20.969 7.945 1 97.62 126 SER B O 1
ATOM 4173 N N . THR B 1 127 ? -1.812 19.109 8.828 1 97.5 127 THR B N 1
ATOM 4174 C CA . THR B 1 127 ? -2.244 19.453 10.18 1 97.5 127 THR B CA 1
ATOM 4175 C C . THR B 1 127 ? -1.509 20.703 10.672 1 97.5 127 THR B C 1
ATOM 4177 O O . THR B 1 127 ? -2.092 21.531 11.367 1 97.5 127 THR B O 1
ATOM 4180 N N . GLN B 1 128 ? -0.244 20.891 10.312 1 96.88 128 GLN B N 1
ATOM 4181 C CA . GLN B 1 128 ? 0.506 22.062 10.727 1 96.88 128 GLN B CA 1
ATOM 4182 C C . GLN B 1 128 ? -0.099 23.344 10.133 1 96.88 128 GLN B C 1
ATOM 4184 O O . GLN B 1 128 ? -0.258 24.344 10.836 1 96.88 128 GLN B O 1
ATOM 4189 N N . ASN B 1 129 ? -0.411 23.297 8.875 1 97.38 129 ASN B N 1
ATOM 4190 C CA . ASN B 1 129 ? -1.028 24.453 8.234 1 97.38 129 ASN B CA 1
ATOM 4191 C C . ASN B 1 129 ? -2.443 24.703 8.758 1 97.38 129 ASN B C 1
ATOM 4193 O O . ASN B 1 129 ? -2.887 25.844 8.859 1 97.38 129 ASN B O 1
ATOM 4197 N N . SER B 1 130 ? -3.141 23.672 9.07 1 97.88 130 SER B N 1
ATOM 4198 C CA . SER B 1 130 ? -4.516 23.766 9.547 1 97.88 130 SER B CA 1
ATOM 4199 C C . SER B 1 130 ? -4.57 24.266 10.984 1 97.88 130 SER B C 1
ATOM 4201 O O . SER B 1 130 ? -5.629 24.672 11.469 1 97.88 130 SER B O 1
ATOM 4203 N N . ALA B 1 131 ? -3.451 24.281 11.68 1 96.75 131 ALA B N 1
ATOM 4204 C CA . ALA B 1 131 ? -3.42 24.609 13.102 1 96.75 131 ALA B CA 1
ATOM 4205 C C . ALA B 1 131 ? -3.791 26.078 13.328 1 96.75 131 ALA B C 1
ATOM 4207 O O . ALA B 1 131 ? -4.18 26.469 14.43 1 96.75 131 ALA B O 1
ATOM 4208 N N . GLY B 1 132 ? -3.686 26.922 12.305 1 95.31 132 GLY B N 1
ATOM 4209 C CA . GLY B 1 132 ? -4.164 28.281 12.43 1 95.31 132 GLY B CA 1
ATOM 4210 C C . GLY B 1 132 ? -5.645 28.375 12.75 1 95.31 132 GLY B C 1
ATOM 4211 O O . GLY B 1 132 ? -6.066 29.234 13.531 1 95.31 132 GLY B O 1
ATOM 4212 N N . GLY B 1 133 ? -6.426 27.5 12.094 1 97.25 133 GLY B N 1
ATOM 4213 C CA . GLY B 1 133 ? -7.863 27.469 12.312 1 97.25 133 GLY B CA 1
ATOM 4214 C C . GLY B 1 133 ? -8.289 26.422 13.328 1 97.25 133 GLY B C 1
ATOM 4215 O O . GLY B 1 133 ? -9.375 26.516 13.906 1 97.25 133 GLY B O 1
ATOM 4216 N N . ALA B 1 134 ? -7.488 25.453 13.578 1 98 134 ALA B N 1
ATOM 4217 C CA . ALA B 1 134 ? -7.715 24.391 14.562 1 98 134 ALA B CA 1
ATOM 4218 C C . ALA B 1 134 ? -6.449 24.109 15.367 1 98 134 ALA B C 1
ATOM 4220 O O . ALA B 1 134 ? -5.812 23.078 15.203 1 98 134 ALA B O 1
ATOM 4221 N N . PRO B 1 135 ? -6.184 24.922 16.344 1 97.31 135 PRO B N 1
ATOM 4222 C CA . PRO B 1 135 ? -4.895 24.906 17.031 1 97.31 135 PRO B CA 1
ATOM 4223 C C . PRO B 1 135 ? -4.641 23.594 17.766 1 97.31 135 PRO B C 1
ATOM 4225 O O . PRO B 1 135 ? -3.49 23.234 18.031 1 97.31 135 PRO B O 1
ATOM 4228 N N . TYR B 1 136 ? -5.68 22.812 18.094 1 98.31 136 TYR B N 1
ATOM 4229 C CA . TYR B 1 136 ? -5.473 21.547 18.797 1 98.31 136 TYR B CA 1
ATOM 4230 C C . TYR B 1 136 ? -4.668 20.578 17.953 1 98.31 136 TYR B C 1
ATOM 4232 O O . TYR B 1 136 ? -4.039 19.656 18.469 1 98.31 136 TYR B O 1
ATOM 4240 N N . LEU B 1 137 ? -4.621 20.734 16.641 1 98.25 137 LEU B N 1
ATOM 4241 C CA . LEU B 1 137 ? -3.855 19.875 15.758 1 98.25 137 LEU B CA 1
ATOM 4242 C C . LEU B 1 137 ? -2.363 19.969 16.062 1 98.25 137 LEU B C 1
ATOM 4244 O O . LEU B 1 137 ? -1.588 19.094 15.656 1 98.25 137 LEU B O 1
ATOM 4248 N N . ASN B 1 138 ? -1.915 20.969 16.812 1 97.62 138 ASN B N 1
ATOM 4249 C CA . ASN B 1 138 ? -0.512 21.141 17.172 1 97.62 138 ASN B CA 1
ATOM 4250 C C . ASN B 1 138 ? -0.025 20.031 18.094 1 97.62 138 ASN B C 1
ATOM 4252 O O . ASN B 1 138 ? 1.179 19.891 18.312 1 97.62 138 ASN B O 1
ATOM 4256 N N . ILE B 1 139 ? -0.922 19.234 18.641 1 98.25 139 ILE B N 1
ATOM 4257 C CA . ILE B 1 139 ? -0.514 18.125 19.516 1 98.25 139 ILE B CA 1
ATOM 4258 C C . ILE B 1 139 ? 0.351 17.156 18.719 1 98.25 139 ILE B C 1
ATOM 4260 O O . ILE B 1 139 ? 1.06 16.328 19.312 1 98.25 139 ILE B O 1
ATOM 4264 N N . LEU B 1 140 ? 0.314 17.234 17.391 1 98 140 LEU B N 1
ATOM 4265 C CA . LEU B 1 140 ? 1.068 16.328 16.531 1 98 140 LEU B CA 1
ATOM 4266 C C . LEU B 1 140 ? 2.404 16.938 16.125 1 98 140 LEU B C 1
ATOM 4268 O O . LEU B 1 140 ? 3.227 16.281 15.484 1 98 140 LEU B O 1
ATOM 4272 N N . ASP B 1 141 ? 2.744 18.188 16.531 1 96.75 141 ASP B N 1
ATOM 4273 C CA . ASP B 1 141 ? 3.822 18.953 15.93 1 96.75 141 ASP B CA 1
ATOM 4274 C C . ASP B 1 141 ? 5.004 19.094 16.891 1 96.75 141 ASP B C 1
ATOM 4276 O O . ASP B 1 141 ? 5.914 19.891 16.656 1 96.75 141 ASP B O 1
ATOM 4280 N N . PHE B 1 142 ? 4.969 18.375 18.016 1 98.25 142 PHE B N 1
ATOM 4281 C CA . PHE B 1 142 ? 6.129 18.406 18.906 1 98.25 142 PHE B CA 1
ATOM 4282 C C . PHE B 1 142 ? 7.332 17.75 18.234 1 98.25 142 PHE B C 1
ATOM 4284 O O . PHE B 1 142 ? 7.188 16.719 17.562 1 98.25 142 PHE B O 1
ATOM 4291 N N . ALA B 1 143 ? 8.484 18.344 18.453 1 98.5 143 ALA B N 1
ATOM 4292 C CA . ALA B 1 143 ? 9.711 17.844 17.844 1 98.5 143 ALA B CA 1
ATOM 4293 C C . ALA B 1 143 ? 9.992 16.406 18.297 1 98.5 143 ALA B C 1
ATOM 4295 O O . ALA B 1 143 ? 9.945 16.094 19.484 1 98.5 143 ALA B O 1
ATOM 4296 N N . TYR B 1 144 ? 10.195 15.492 17.25 1 98.31 144 TYR B N 1
ATOM 4297 C CA . TYR B 1 144 ? 10.609 14.102 17.422 1 98.31 144 TYR B CA 1
ATOM 4298 C C . TYR B 1 144 ? 9.609 13.328 18.266 1 98.31 144 TYR B C 1
ATOM 4300 O O . TYR B 1 144 ? 9.984 12.445 19.031 1 98.31 144 TYR B O 1
ATOM 4308 N N . MET B 1 145 ? 8.359 13.781 18.172 1 98.06 145 MET B N 1
ATOM 4309 C CA . MET B 1 145 ? 7.277 13.031 18.797 1 98.06 145 MET B CA 1
ATOM 4310 C C . MET B 1 145 ? 7.207 11.617 18.234 1 98.06 145 MET B C 1
ATOM 4312 O O . MET B 1 145 ? 7.074 10.648 18.984 1 98.06 145 MET B O 1
ATOM 4316 N N . PHE B 1 146 ? 7.324 11.445 16.953 1 98.38 146 PHE B N 1
ATOM 4317 C CA . PHE B 1 146 ? 7.285 10.164 16.25 1 98.38 146 PHE B CA 1
ATOM 4318 C C . PHE B 1 146 ? 8.672 9.773 15.758 1 98.38 146 PHE B C 1
ATOM 4320 O O . PHE B 1 146 ? 9.281 10.5 14.961 1 98.38 146 PHE B O 1
ATOM 4327 N N . PRO B 1 147 ? 9.195 8.703 16.156 1 97 147 PRO B N 1
ATOM 4328 C CA . PRO B 1 147 ? 10.539 8.297 15.727 1 97 147 PRO B CA 1
ATOM 4329 C C . PRO B 1 147 ? 10.562 7.727 14.312 1 97 147 PRO B C 1
ATOM 4331 O O . PRO B 1 147 ? 11.625 7.641 13.695 1 97 147 PRO B O 1
ATOM 4334 N N . SER B 1 148 ? 9.398 7.281 13.805 1 96.94 148 SER B N 1
ATOM 4335 C CA . SER B 1 148 ? 9.297 6.695 12.469 1 96.94 148 SER B CA 1
ATOM 4336 C C . SER B 1 148 ? 7.906 6.887 11.883 1 96.94 148 SER B C 1
ATOM 4338 O O . SER B 1 148 ? 6.961 7.219 12.602 1 96.94 148 SER B O 1
ATOM 4340 N N . VAL B 1 149 ? 7.812 6.738 10.555 1 97.94 149 VAL B N 1
ATOM 4341 C CA . VAL B 1 149 ? 6.508 6.789 9.898 1 97.94 149 VAL B CA 1
ATOM 4342 C C . VAL B 1 149 ? 5.617 5.672 10.438 1 97.94 149 VAL B C 1
ATOM 4344 O O . VAL B 1 149 ? 4.414 5.863 10.625 1 97.94 149 VAL B O 1
ATOM 4347 N N . ALA B 1 150 ? 6.215 4.469 10.727 1 97.69 150 ALA B N 1
ATOM 4348 C CA . ALA B 1 150 ? 5.469 3.365 11.32 1 97.69 150 ALA B CA 1
ATOM 4349 C C . ALA B 1 150 ? 4.793 3.801 12.617 1 97.69 150 ALA B C 1
ATOM 4351 O O . ALA B 1 150 ? 3.633 3.467 12.867 1 97.69 150 ALA B O 1
ATOM 4352 N N . SER B 1 151 ? 5.492 4.535 13.438 1 98.06 151 SER B N 1
ATOM 4353 C CA . SER B 1 151 ? 4.953 4.969 14.727 1 98.06 151 SER B CA 1
ATOM 4354 C C . SER B 1 151 ? 3.773 5.914 14.539 1 98.06 151 SER B C 1
ATOM 4356 O O . SER B 1 151 ? 2.859 5.945 15.359 1 98.06 151 SER B O 1
ATOM 4358 N N . MET B 1 152 ? 3.764 6.723 13.484 1 98.62 152 MET B N 1
ATOM 4359 C CA . MET B 1 152 ? 2.625 7.582 13.172 1 98.62 152 MET B CA 1
ATOM 4360 C C . MET B 1 152 ? 1.381 6.754 12.875 1 98.62 152 MET B C 1
ATOM 4362 O O . MET B 1 152 ? 0.33 6.965 13.484 1 98.62 152 MET B O 1
ATOM 4366 N N . PHE B 1 153 ? 1.571 5.793 11.953 1 98.19 153 PHE B N 1
ATOM 4367 C CA . PHE B 1 153 ? 0.439 4.934 11.625 1 98.19 153 PHE B CA 1
ATOM 4368 C C . PHE B 1 153 ? -0.053 4.191 12.867 1 98.19 153 PHE B C 1
ATOM 4370 O O . PHE B 1 153 ? -1.26 4.027 13.055 1 98.19 153 PHE B O 1
ATOM 4377 N N . HIS B 1 154 ? 0.896 3.725 13.688 1 97.56 154 HIS B N 1
ATOM 4378 C CA . HIS B 1 154 ? 0.516 3.053 14.922 1 97.56 154 HIS B CA 1
ATOM 4379 C C . HIS B 1 154 ? -0.395 3.934 15.773 1 97.56 154 HIS B C 1
ATOM 4381 O O . HIS B 1 154 ? -1.421 3.469 16.281 1 97.56 154 HIS B O 1
ATOM 4387 N N . PHE B 1 155 ? -0.057 5.164 15.922 1 98.56 155 PHE B N 1
ATOM 4388 C CA . PHE B 1 155 ? -0.869 6.094 16.703 1 98.56 155 PHE B CA 1
ATOM 4389 C C . PHE B 1 155 ? -2.242 6.273 16.062 1 98.56 155 PHE B C 1
ATOM 4391 O O . PHE B 1 155 ? -3.264 6.207 16.75 1 98.56 155 PHE B O 1
ATOM 4398 N N . PHE B 1 156 ? -2.324 6.504 14.727 1 98.56 156 PHE B N 1
ATOM 4399 C CA . PHE B 1 156 ? -3.58 6.844 14.07 1 98.56 156 PHE B CA 1
ATOM 4400 C C . PHE B 1 156 ? -4.516 5.641 14.031 1 98.56 156 PHE B C 1
ATOM 4402 O O . PHE B 1 156 ? -5.73 5.801 13.906 1 98.56 156 PHE B O 1
ATOM 4409 N N . TYR B 1 157 ? -3.93 4.422 14.164 1 97.44 157 TYR B N 1
ATOM 4410 C CA . TYR B 1 157 ? -4.754 3.217 14.227 1 97.44 157 TYR B CA 1
ATOM 4411 C C . TYR B 1 157 ? -5.117 2.879 15.664 1 97.44 157 TYR B C 1
ATOM 4413 O O . TYR B 1 157 ? -6.004 2.059 15.914 1 97.44 157 TYR B O 1
ATOM 4421 N N . ASP B 1 158 ? -4.43 3.477 16.641 1 96.94 158 ASP B N 1
ATOM 4422 C CA . ASP B 1 158 ? -4.617 3.143 18.047 1 96.94 158 ASP B CA 1
ATOM 4423 C C . ASP B 1 158 ? -5.945 3.691 18.578 1 96.94 158 ASP B C 1
ATOM 4425 O O . ASP B 1 158 ? -6.328 4.816 18.25 1 96.94 158 ASP B O 1
ATOM 4429 N N . LYS B 1 159 ? -6.648 2.895 19.422 1 96.12 159 LYS B N 1
ATOM 4430 C CA . LYS B 1 159 ? -7.938 3.289 19.969 1 96.12 159 LYS B CA 1
ATOM 4431 C C . LYS B 1 159 ? -7.809 4.551 20.828 1 96.12 159 LYS B C 1
ATOM 4433 O O . LYS B 1 159 ? -8.734 5.359 20.891 1 96.12 159 LYS B O 1
ATOM 4438 N N . ARG B 1 160 ? -6.699 4.781 21.438 1 97.62 160 ARG B N 1
ATOM 4439 C CA . ARG B 1 160 ? -6.484 5.938 22.312 1 97.62 160 ARG B CA 1
ATOM 4440 C C . ARG B 1 160 ? -6.461 7.227 21.5 1 97.62 160 ARG B C 1
ATOM 4442 O O . ARG B 1 160 ? -6.602 8.32 22.047 1 97.62 160 ARG B O 1
ATOM 4449 N N . SER B 1 161 ? -6.301 7.152 20.078 1 98.5 161 SER B N 1
ATOM 4450 C CA . SER B 1 161 ? -6.379 8.352 19.25 1 98.5 161 SER B CA 1
ATOM 4451 C C . SER B 1 161 ? -7.758 8.992 19.328 1 98.5 161 SER B C 1
ATOM 4453 O O . SER B 1 161 ? -7.914 10.18 19.031 1 98.5 161 SER B O 1
ATOM 4455 N N . GLU B 1 162 ? -8.82 8.219 19.688 1 98.12 162 GLU B N 1
ATOM 4456 C CA . GLU B 1 162 ? -10.148 8.789 19.906 1 98.12 162 GLU B CA 1
ATOM 4457 C C . GLU B 1 162 ? -10.141 9.82 21.031 1 98.12 162 GLU B C 1
ATOM 4459 O O . GLU B 1 162 ? -10.531 10.969 20.828 1 98.12 162 GLU B O 1
ATOM 4464 N N . THR B 1 163 ? -9.562 9.477 22.141 1 97.88 163 THR B N 1
ATOM 4465 C CA . THR B 1 163 ? -9.594 10.352 23.297 1 97.88 163 THR B CA 1
ATOM 4466 C C . THR B 1 163 ? -8.547 11.453 23.188 1 97.88 163 THR B C 1
ATOM 4468 O O . THR B 1 163 ? -8.773 12.578 23.641 1 97.88 163 THR B O 1
ATOM 4471 N N . LEU B 1 164 ? -7.426 11.148 22.547 1 98.56 164 LEU B N 1
ATOM 4472 C CA . LEU B 1 164 ? -6.293 12.07 22.562 1 98.56 164 LEU B CA 1
ATOM 4473 C C . LEU B 1 164 ? -6.375 13.062 21.406 1 98.56 164 LEU B C 1
ATOM 4475 O O . LEU B 1 164 ? -5.871 14.188 21.516 1 98.56 164 LEU B O 1
ATOM 4479 N N . LEU B 1 165 ? -7.008 12.711 20.344 1 98.75 165 LEU B N 1
ATOM 4480 C CA . LEU B 1 165 ? -6.984 13.531 19.141 1 98.75 165 LEU B CA 1
ATOM 4481 C C . LEU B 1 165 ? -8.398 13.797 18.641 1 98.75 165 LEU B C 1
ATOM 4483 O O . LEU B 1 165 ? -8.812 14.953 18.531 1 98.75 165 LEU B O 1
ATOM 4487 N N . ARG B 1 166 ? -9.195 12.812 18.391 1 98.5 166 ARG B N 1
ATOM 4488 C CA . ARG B 1 166 ? -10.406 12.922 17.578 1 98.5 166 ARG B CA 1
ATOM 4489 C C . ARG B 1 166 ? -11.539 13.555 18.391 1 98.5 166 ARG B C 1
ATOM 4491 O O . ARG B 1 166 ? -12.219 14.461 17.906 1 98.5 166 ARG B O 1
ATOM 4498 N N . GLU B 1 167 ? -11.758 13.109 19.609 1 98.06 167 GLU B N 1
ATOM 4499 C CA . GLU B 1 167 ? -12.812 13.68 20.453 1 98.06 167 GLU B CA 1
ATOM 4500 C C . GLU B 1 167 ? -12.57 15.156 20.719 1 98.06 167 GLU B C 1
ATOM 4502 O O . GLU B 1 167 ? -13.469 15.984 20.547 1 98.06 167 GLU B O 1
ATOM 4507 N N . PRO B 1 168 ? -11.336 15.523 21.078 1 98.44 168 PRO B N 1
ATOM 4508 C CA . PRO B 1 168 ? -11.102 16.953 21.266 1 98.44 168 PRO B CA 1
ATOM 4509 C C . PRO B 1 168 ? -11.289 17.766 19.984 1 98.44 168 PRO B C 1
ATOM 4511 O O . PRO B 1 168 ? -11.734 18.922 20.047 1 98.44 168 PRO B O 1
ATOM 4514 N N . LEU B 1 169 ? -10.953 17.266 18.859 1 98.62 169 LEU B N 1
ATOM 4515 C CA . LEU B 1 169 ? -11.172 17.969 17.594 1 98.62 169 LEU B CA 1
ATOM 4516 C C . LEU B 1 169 ? -12.656 18.188 17.344 1 98.62 169 LEU B C 1
ATOM 4518 O O . LEU B 1 169 ? -13.055 19.25 16.859 1 98.62 169 LEU B O 1
ATOM 4522 N N . ARG B 1 170 ? -13.453 17.188 17.656 1 98.5 170 ARG B N 1
ATOM 4523 C CA . ARG B 1 170 ? -14.898 17.359 17.547 1 98.5 170 ARG B CA 1
ATOM 4524 C C . ARG B 1 170 ? -15.398 18.438 18.5 1 98.5 170 ARG B C 1
ATOM 4526 O O . ARG B 1 170 ? -16.156 19.328 18.094 1 98.5 170 ARG B O 1
ATOM 4533 N N . GLN B 1 171 ? -14.945 18.438 19.734 1 97.88 171 GLN B N 1
ATOM 4534 C CA . GLN B 1 171 ? -15.445 19.312 20.797 1 97.88 171 GLN B CA 1
ATOM 4535 C C . GLN B 1 171 ? -14.984 20.75 20.578 1 97.88 171 GLN B C 1
ATOM 4537 O O . GLN B 1 171 ? -15.75 21.688 20.781 1 97.88 171 GLN B O 1
ATOM 4542 N N . ARG B 1 172 ? -13.789 20.891 20.094 1 97.81 172 ARG B N 1
ATOM 4543 C CA . ARG B 1 172 ? -13.18 22.219 20.125 1 97.81 172 ARG B CA 1
ATOM 4544 C C . ARG B 1 172 ? -13.219 22.859 18.734 1 97.81 172 ARG B C 1
ATOM 4546 O O . ARG B 1 172 ? -13.219 24.078 18.625 1 97.81 172 ARG B O 1
ATOM 4553 N N . HIS B 1 173 ? -13.25 22.016 17.719 1 98.44 173 HIS B N 1
ATOM 4554 C CA . HIS B 1 173 ? -13.031 22.594 16.406 1 98.44 173 HIS B CA 1
ATOM 4555 C C . HIS B 1 173 ? -14.102 22.141 15.414 1 98.44 173 HIS B C 1
ATOM 4557 O O . HIS B 1 173 ? -14.031 22.453 14.227 1 98.44 173 HIS B O 1
ATOM 4563 N N . ASN B 1 174 ? -15.078 21.359 15.852 1 98.38 174 ASN B N 1
ATOM 4564 C CA . ASN B 1 174 ? -16.172 20.906 15 1 98.38 174 ASN B CA 1
ATOM 4565 C C . ASN B 1 174 ? -15.672 20.109 13.805 1 98.38 174 ASN B C 1
ATOM 4567 O O . ASN B 1 174 ? -16.141 20.297 12.688 1 98.38 174 ASN B O 1
ATOM 4571 N N . LEU B 1 175 ? -14.688 19.266 14.039 1 98.88 175 LEU B N 1
ATOM 4572 C CA . LEU B 1 175 ? -14.086 18.484 12.961 1 98.88 175 LEU B CA 1
ATOM 4573 C C . LEU B 1 175 ? -14.109 17 13.281 1 98.88 175 LEU B C 1
ATOM 4575 O O . LEU B 1 175 ? -13.727 16.594 14.383 1 98.88 175 LEU B O 1
ATOM 4579 N N . GLN B 1 176 ? -14.602 16.219 12.359 1 98.81 176 GLN B N 1
ATOM 4580 C CA . GLN B 1 176 ? -14.477 14.766 12.391 1 98.81 176 GLN B CA 1
ATOM 4581 C C . GLN B 1 176 ? -13.266 14.297 11.586 1 98.81 176 GLN B C 1
ATOM 4583 O O . GLN B 1 176 ? -13.305 14.258 10.352 1 98.81 176 GLN B O 1
ATOM 4588 N N . PHE B 1 177 ? -12.164 13.953 12.281 1 98.81 177 PHE B N 1
ATOM 4589 C CA . PHE B 1 177 ? -10.93 13.484 11.648 1 98.81 177 PHE B CA 1
ATOM 4590 C C . PHE B 1 177 ? -11.148 12.141 10.969 1 98.81 177 PHE B C 1
ATOM 4592 O O . PHE B 1 177 ? -11.633 11.195 11.586 1 98.81 177 PHE B O 1
ATOM 4599 N N . LEU B 1 178 ? -10.805 11.977 9.688 1 98.81 178 LEU B N 1
ATOM 4600 C CA . LEU B 1 178 ? -11.117 10.766 8.938 1 98.81 178 LEU B CA 1
ATOM 4601 C C . LEU B 1 178 ? -9.852 9.945 8.68 1 98.81 178 LEU B C 1
ATOM 4603 O O . LEU B 1 178 ? -9.688 8.859 9.242 1 98.81 178 LEU B O 1
ATOM 4607 N N . PHE B 1 179 ? -8.898 10.383 7.871 1 98.75 179 PHE B N 1
ATOM 4608 C CA . PHE B 1 179 ? -7.66 9.68 7.559 1 98.75 179 PHE B CA 1
ATOM 4609 C C . PHE B 1 179 ? -6.539 10.664 7.25 1 98.75 179 PHE B C 1
ATOM 4611 O O . PHE B 1 179 ? -6.781 11.867 7.125 1 98.75 179 PHE B O 1
ATOM 4618 N N . THR B 1 180 ? -5.305 10.125 7.188 1 98.69 180 THR B N 1
ATOM 4619 C CA . THR B 1 180 ? -4.191 11.047 6.988 1 98.69 180 THR B CA 1
ATOM 4620 C C . THR B 1 180 ? -3.049 10.359 6.242 1 98.69 180 THR B C 1
ATOM 4622 O O . THR B 1 180 ? -2.846 9.156 6.387 1 98.69 180 THR B O 1
ATOM 4625 N N . HIS B 1 181 ? -2.449 11.148 5.391 1 98.12 181 HIS B N 1
ATOM 4626 C CA . HIS B 1 181 ? -1.107 10.828 4.914 1 98.12 181 HIS B CA 1
ATOM 4627 C C . HIS B 1 181 ? -0.068 11.047 6.008 1 98.12 181 HIS B C 1
ATOM 4629 O O . HIS B 1 181 ? -0.14 12.031 6.746 1 98.12 181 HIS B O 1
ATOM 4635 N N . CYS B 1 182 ? 0.912 10.109 6.113 1 97.94 182 CYS B N 1
ATOM 4636 C CA . CYS B 1 182 ? 1.959 10.203 7.125 1 97.94 182 CYS B CA 1
ATOM 4637 C C . CYS B 1 182 ? 3.34 10.172 6.484 1 97.94 182 CYS B C 1
ATOM 4639 O O . CYS B 1 182 ? 3.621 9.312 5.648 1 97.94 182 CYS B O 1
ATOM 4641 N N . ASP B 1 183 ? 4.156 11.055 6.812 1 98 183 ASP B N 1
ATOM 4642 C CA . ASP B 1 183 ? 5.582 11.148 6.516 1 98 183 ASP B CA 1
ATOM 4643 C C . ASP B 1 183 ? 6.324 11.93 7.594 1 98 183 ASP B C 1
ATOM 4645 O O . ASP B 1 183 ? 5.73 12.328 8.602 1 98 183 ASP B O 1
ATOM 4649 N N . LEU B 1 184 ? 7.598 12.047 7.488 1 98.25 184 LEU B N 1
ATOM 4650 C CA . LEU B 1 184 ? 8.383 12.828 8.438 1 98.25 184 LEU B CA 1
ATOM 4651 C C . LEU B 1 184 ? 9.086 13.984 7.734 1 98.25 184 LEU B C 1
ATOM 4653 O O . LEU B 1 184 ? 9.602 13.82 6.625 1 98.25 184 LEU B O 1
ATOM 4657 N N . ARG B 1 185 ? 9.031 15.086 8.391 1 98.44 185 ARG B N 1
ATOM 4658 C CA . ARG B 1 185 ? 9.555 16.312 7.805 1 98.44 185 ARG B CA 1
ATOM 4659 C C . ARG B 1 185 ? 11.055 16.438 8.016 1 98.44 185 ARG B C 1
ATOM 4661 O O . ARG B 1 185 ? 11.57 16.078 9.086 1 98.44 185 ARG B O 1
ATOM 4668 N N . GLY B 1 186 ? 11.758 16.812 6.98 1 98.56 186 GLY B N 1
ATOM 4669 C CA . GLY B 1 186 ? 13.156 17.203 7.008 1 98.56 186 GLY B CA 1
ATOM 4670 C C . GLY B 1 186 ? 13.398 18.594 6.43 1 98.56 186 GLY B C 1
ATOM 4671 O O . GLY B 1 186 ? 12.547 19.469 6.543 1 98.56 186 GLY B O 1
ATOM 4672 N 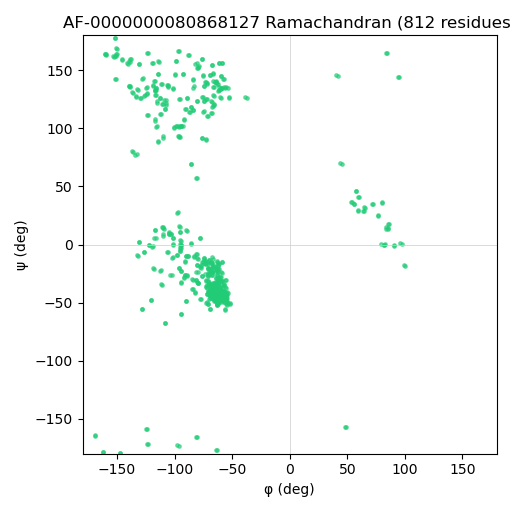N . ILE B 1 187 ? 14.617 18.828 6.031 1 98.88 187 ILE B N 1
ATOM 4673 C CA . ILE B 1 187 ? 14.953 20.078 5.375 1 98.88 187 ILE B CA 1
ATOM 4674 C C . ILE B 1 187 ? 15.266 19.828 3.902 1 98.88 187 ILE B C 1
ATOM 4676 O O . ILE B 1 187 ? 16.156 19.031 3.576 1 98.88 187 ILE B O 1
ATOM 4680 N N . MET B 1 188 ? 14.539 20.453 3.039 1 98.88 188 MET B N 1
ATOM 4681 C CA . MET B 1 188 ? 14.711 20.375 1.592 1 98.88 188 MET B CA 1
ATOM 4682 C C . MET B 1 188 ? 15.5 21.578 1.079 1 98.88 188 MET B C 1
ATOM 4684 O O . MET B 1 188 ? 14.938 22.656 0.89 1 98.88 188 MET B O 1
ATOM 4688 N N . LEU B 1 189 ? 16.75 21.375 0.809 1 98.94 189 LEU B N 1
ATOM 4689 C CA . LEU B 1 189 ? 17.656 22.469 0.498 1 98.94 189 LEU B CA 1
ATOM 4690 C C . LEU B 1 189 ? 17.578 22.844 -0.978 1 98.94 189 LEU B C 1
ATOM 4692 O O . LEU B 1 189 ? 17.484 21.969 -1.842 1 98.94 189 LEU B O 1
ATOM 4696 N N . GLY B 1 190 ? 17.672 24.109 -1.23 1 98.69 190 GLY B N 1
ATOM 4697 C CA . GLY B 1 190 ? 17.547 24.625 -2.58 1 98.69 190 GLY B CA 1
ATOM 4698 C C . GLY B 1 190 ? 18.828 24.5 -3.396 1 98.69 190 GLY B C 1
ATOM 4699 O O . GLY B 1 190 ? 19.734 23.75 -3.014 1 98.69 190 GLY B O 1
ATOM 4700 N N . LEU B 1 191 ? 18.875 25.203 -4.504 1 98 191 LEU B N 1
ATOM 4701 C CA . LEU B 1 191 ? 19.859 25.016 -5.566 1 98 191 LEU B CA 1
ATOM 4702 C C . LEU B 1 191 ? 21.219 25.562 -5.148 1 98 191 LEU B C 1
ATOM 4704 O O . LEU B 1 191 ? 22.234 25.203 -5.738 1 98 191 LEU B O 1
ATOM 4708 N N . LYS B 1 192 ? 21.234 26.359 -4.113 1 96.88 192 LYS B N 1
ATOM 4709 C CA . LYS B 1 192 ? 22.516 26.844 -3.596 1 96.88 192 LYS B CA 1
ATOM 4710 C C . LYS B 1 192 ? 23.375 25.688 -3.107 1 96.88 192 LYS B C 1
ATOM 4712 O O . LYS B 1 192 ? 24.594 25.812 -2.998 1 96.88 192 LYS B O 1
ATOM 4717 N N . TRP B 1 193 ? 22.812 24.578 -2.869 1 97.75 193 TRP B N 1
ATOM 4718 C CA . TRP B 1 193 ? 23.516 23.422 -2.303 1 97.75 193 TRP B CA 1
ATOM 4719 C C . TRP B 1 193 ? 23.781 22.359 -3.369 1 97.75 193 TRP B C 1
ATOM 4721 O O . TRP B 1 193 ? 24.234 21.266 -3.059 1 97.75 193 TRP B O 1
ATOM 4731 N N . GLN B 1 194 ? 23.547 22.641 -4.621 1 97.31 194 GLN B N 1
ATOM 4732 C CA . GLN B 1 194 ? 23.594 21.656 -5.703 1 97.31 194 GLN B CA 1
ATOM 4733 C C . GLN B 1 194 ? 25 21.094 -5.855 1 97.31 194 GLN B C 1
ATOM 4735 O O . GLN B 1 194 ? 25.172 19.891 -6.125 1 97.31 194 GLN B O 1
ATOM 4740 N N . ASP B 1 195 ? 26.031 21.938 -5.641 1 97.62 195 ASP B N 1
ATOM 4741 C CA . ASP B 1 195 ? 27.406 21.5 -5.855 1 97.62 195 ASP B CA 1
ATOM 4742 C C . ASP B 1 195 ? 28.094 21.172 -4.527 1 97.62 195 ASP B C 1
ATOM 4744 O O . ASP B 1 195 ? 29.266 20.781 -4.504 1 97.62 195 ASP B O 1
ATOM 4748 N N . ALA B 1 196 ? 27.344 21.344 -3.479 1 97.69 196 ALA B N 1
ATOM 4749 C CA . ALA B 1 196 ? 27.906 21.031 -2.168 1 97.69 196 ALA B CA 1
ATOM 4750 C C . ALA B 1 196 ? 27.859 19.516 -1.904 1 97.69 196 ALA B C 1
ATOM 4752 O O . ALA B 1 196 ? 27 18.812 -2.441 1 97.69 196 ALA B O 1
ATOM 4753 N N . PRO B 1 197 ? 28.828 19.047 -1.068 1 98 197 PRO B N 1
ATOM 4754 C CA . PRO B 1 197 ? 28.672 17.656 -0.62 1 98 197 PRO B CA 1
ATOM 4755 C C . PRO B 1 197 ? 27.359 17.422 0.13 1 98 197 PRO B C 1
ATOM 4757 O O . PRO B 1 197 ? 26.766 18.375 0.651 1 98 197 PRO B O 1
ATOM 4760 N N . LEU B 1 198 ? 26.953 16.188 0.119 1 98.38 198 LEU B N 1
ATOM 4761 C CA . LEU B 1 198 ? 25.75 15.859 0.878 1 98.38 198 LEU B CA 1
ATOM 4762 C C . LEU B 1 198 ? 25.906 16.25 2.344 1 98.38 198 LEU B C 1
ATOM 4764 O O . LEU B 1 198 ? 26.969 16.031 2.939 1 98.38 198 LEU B O 1
ATOM 4768 N N . VAL B 1 199 ? 24.891 16.844 2.857 1 98.62 199 VAL B N 1
ATOM 4769 C CA . VAL B 1 199 ? 24.844 17.203 4.273 1 98.62 199 VAL B CA 1
ATOM 4770 C C . VAL B 1 199 ? 24.922 15.93 5.121 1 98.62 199 VAL B C 1
ATOM 4772 O O . VAL B 1 199 ? 24.203 14.961 4.875 1 98.62 199 VAL B O 1
ATOM 4775 N N . THR B 1 200 ? 25.812 15.914 6.156 1 98.19 200 THR B N 1
ATOM 4776 C CA . THR B 1 200 ? 25.969 14.734 6.992 1 98.19 200 THR B CA 1
ATOM 4777 C C . THR B 1 200 ? 25.797 15.086 8.469 1 98.19 200 THR B C 1
ATOM 4779 O O . THR B 1 200 ? 25.781 14.203 9.328 1 98.19 200 THR B O 1
ATOM 4782 N N . SER B 1 201 ? 25.672 16.438 8.727 1 98.06 201 SER B N 1
ATOM 4783 C CA . SER B 1 201 ? 25.594 16.828 10.133 1 98.06 201 SER B CA 1
ATOM 4784 C C . SER B 1 201 ? 24.688 18.031 10.32 1 98.06 201 SER B C 1
ATOM 4786 O O . SER B 1 201 ? 24.438 18.781 9.375 1 98.06 201 SER B O 1
ATOM 4788 N N . LEU B 1 202 ? 24.219 18.172 11.57 1 97.75 202 LEU B N 1
ATOM 4789 C CA . LEU B 1 202 ? 23.375 19.297 11.938 1 97.75 202 LEU B CA 1
ATOM 4790 C C . LEU B 1 202 ? 24.125 20.625 11.789 1 97.75 202 LEU B C 1
ATOM 4792 O O . LEU B 1 202 ? 23.531 21.641 11.406 1 97.75 202 LEU B O 1
ATOM 4796 N N . GLU B 1 203 ? 25.406 20.625 12.031 1 98.06 203 GLU B N 1
ATOM 4797 C CA . GLU B 1 203 ? 26.234 21.828 11.961 1 98.06 203 GLU B CA 1
ATOM 4798 C C . GLU B 1 203 ? 26.234 22.406 10.555 1 98.06 203 GLU B C 1
ATOM 4800 O O . GLU B 1 203 ? 26.266 23.641 10.383 1 98.06 203 GLU B O 1
ATOM 4805 N N . GLU B 1 204 ? 26.172 21.516 9.609 1 98.06 204 GLU B N 1
ATOM 4806 C CA . GLU B 1 204 ? 26.188 21.953 8.219 1 98.06 204 GLU B CA 1
ATOM 4807 C C . GLU B 1 204 ? 24.875 22.641 7.848 1 98.06 204 GLU B C 1
ATOM 4809 O O . GLU B 1 204 ? 24.828 23.422 6.891 1 98.06 204 GLU B O 1
ATOM 4814 N N . LEU B 1 205 ? 23.797 22.422 8.594 1 98 205 LEU B N 1
ATOM 4815 C CA . LEU B 1 205 ? 22.484 23 8.336 1 98 205 LEU B CA 1
ATOM 4816 C C . LEU B 1 205 ? 22.312 24.312 9.094 1 98 205 LEU B C 1
ATOM 4818 O O . LEU B 1 205 ? 21.516 25.172 8.688 1 98 205 LEU B O 1
ATOM 4822 N N . GLN B 1 206 ? 23 24.406 10.219 1 98.19 206 GLN B N 1
ATOM 4823 C CA . GLN B 1 206 ? 22.828 25.578 11.086 1 98.19 206 GLN B CA 1
ATOM 4824 C C . GLN B 1 206 ? 23.188 26.859 10.352 1 98.19 206 GLN B C 1
ATOM 4826 O O . GLN B 1 206 ? 24.141 26.891 9.578 1 98.19 206 GLN B O 1
ATOM 4831 N N . GLY B 1 207 ? 22.312 27.828 10.531 1 98.19 207 GLY B N 1
ATOM 4832 C CA . GLY B 1 207 ? 22.5 29.109 9.875 1 98.19 207 GLY B CA 1
ATOM 4833 C C . GLY B 1 207 ? 21.672 29.266 8.617 1 98.19 207 GLY B C 1
ATOM 4834 O O . GLY B 1 207 ? 21.469 30.391 8.141 1 98.19 207 GLY B O 1
ATOM 4835 N N . THR B 1 208 ? 21.156 28.141 8.023 1 98.44 208 THR B N 1
ATOM 4836 C CA . THR B 1 208 ? 20.312 28.234 6.84 1 98.44 208 THR B CA 1
ATOM 4837 C C . THR B 1 208 ? 18.969 28.859 7.176 1 98.44 208 THR B C 1
ATOM 4839 O O . THR B 1 208 ? 18.469 28.703 8.289 1 98.44 208 THR B O 1
ATOM 4842 N N . LYS B 1 209 ? 18.422 29.609 6.258 1 98.44 209 LYS B N 1
ATOM 4843 C CA . LYS B 1 209 ? 17.078 30.141 6.34 1 98.44 209 LYS B CA 1
ATOM 4844 C C . LYS B 1 209 ? 16.062 29.188 5.707 1 98.44 209 LYS B C 1
ATOM 4846 O O . LYS B 1 209 ? 16.094 28.953 4.5 1 98.44 209 LYS B O 1
ATOM 4851 N N . ASN B 1 210 ? 15.141 28.672 6.488 1 98.81 210 ASN B N 1
ATOM 4852 C CA . ASN B 1 210 ? 14.25 27.625 6.008 1 98.81 210 ASN B CA 1
ATOM 4853 C C . ASN B 1 210 ? 12.781 28 6.172 1 98.81 210 ASN B C 1
ATOM 4855 O O . ASN B 1 210 ? 12.398 28.562 7.203 1 98.81 210 ASN B O 1
ATOM 4859 N N . ARG B 1 211 ? 12.055 27.75 5.16 1 98.69 211 ARG B N 1
ATOM 4860 C CA . ARG B 1 211 ? 10.609 27.906 5.23 1 98.69 211 ARG B CA 1
ATOM 4861 C C . ARG B 1 211 ? 10.016 27 6.309 1 98.69 211 ARG B C 1
ATOM 4863 O O . ARG B 1 211 ? 10.398 25.828 6.418 1 98.69 211 ARG B O 1
ATOM 4870 N N . VAL B 1 212 ? 9.133 27.531 7.109 1 97.62 212 VAL B N 1
ATOM 4871 C CA . VAL B 1 212 ? 8.305 26.781 8.039 1 97.62 212 VAL B CA 1
ATOM 4872 C C . VAL B 1 212 ? 6.84 27.203 7.879 1 97.62 212 VAL B C 1
ATOM 4874 O O . VAL B 1 212 ? 6.551 28.266 7.32 1 97.62 212 VAL B O 1
ATOM 4877 N N . THR B 1 213 ? 5.969 26.328 8.242 1 95.44 213 THR B N 1
ATOM 4878 C CA . THR B 1 213 ? 4.559 26.688 8.289 1 95.44 213 THR B CA 1
ATOM 4879 C C . THR B 1 213 ? 4.309 27.781 9.32 1 95.44 213 THR B C 1
ATOM 4881 O O . THR B 1 213 ? 5.254 28.297 9.93 1 95.44 213 THR B O 1
ATOM 4884 N N . GLY B 1 214 ? 3.07 28.172 9.523 1 89.06 214 GLY B N 1
ATOM 4885 C CA . GLY B 1 214 ? 2.719 29.188 10.508 1 89.06 214 GLY B CA 1
ATOM 4886 C C . GLY B 1 214 ? 2.697 28.656 11.93 1 89.06 214 GLY B C 1
ATOM 4887 O O . GLY B 1 214 ? 2.426 29.391 12.875 1 89.06 214 GLY B O 1
ATOM 4888 N N . THR B 1 215 ? 3.094 27.406 12.125 1 90.19 215 THR B N 1
ATOM 4889 C CA . THR B 1 215 ? 3.004 26.781 13.438 1 90.19 215 THR B CA 1
ATOM 4890 C C . THR B 1 215 ? 4.094 27.312 14.367 1 90.19 215 THR B C 1
ATOM 4892 O O . THR B 1 215 ? 5.227 27.531 13.938 1 90.19 215 THR B O 1
ATOM 4895 N N . GLN B 1 216 ? 3.764 27.594 15.562 1 91.56 216 GLN B N 1
ATOM 4896 C CA . GLN B 1 216 ? 4.73 28.031 16.562 1 91.56 216 GLN B CA 1
ATOM 4897 C C . GLN B 1 216 ? 5.656 26.891 16.984 1 91.56 216 GLN B C 1
ATOM 4899 O O . GLN B 1 216 ? 6.828 27.109 17.281 1 91.56 216 GLN B O 1
ATOM 4904 N N . LEU B 1 217 ? 5.16 25.688 17 1 96 217 LEU B N 1
ATOM 4905 C CA . LEU B 1 217 ? 5.945 24.547 17.453 1 96 217 LEU B CA 1
ATOM 4906 C C . LEU B 1 217 ? 7.105 24.266 16.5 1 96 217 LEU B C 1
ATOM 4908 O O . LEU B 1 217 ? 8.211 23.953 16.938 1 96 217 LEU B O 1
ATOM 4912 N N . GLY B 1 218 ? 6.84 24.406 15.227 1 95.81 218 GLY B N 1
ATOM 4913 C CA . GLY B 1 218 ? 7.922 24.281 14.266 1 95.81 218 GLY B CA 1
ATOM 4914 C C . GLY B 1 218 ? 9.016 25.312 14.453 1 95.81 218 GLY B C 1
ATOM 4915 O O . GLY B 1 218 ? 10.203 25 14.367 1 95.81 218 GLY B O 1
ATOM 4916 N N . ARG B 1 219 ? 8.641 26.5 14.758 1 96.44 219 ARG B N 1
ATOM 4917 C CA . ARG B 1 219 ? 9.602 27.578 14.961 1 96.44 219 ARG B CA 1
ATOM 4918 C C . ARG B 1 219 ? 10.445 27.328 16.203 1 96.44 219 ARG B C 1
ATOM 4920 O O . ARG B 1 219 ? 11.656 27.562 16.188 1 96.44 219 ARG B O 1
ATOM 4927 N N . ILE B 1 220 ? 9.805 26.906 17.25 1 97.75 220 ILE B N 1
ATOM 4928 C CA . ILE B 1 220 ? 10.523 26.609 18.484 1 97.75 220 ILE B CA 1
ATOM 4929 C C . ILE B 1 220 ? 11.641 25.594 18.203 1 97.75 220 ILE B C 1
ATOM 4931 O O . ILE B 1 220 ? 12.797 25.828 18.578 1 97.75 220 ILE B O 1
ATOM 4935 N N . ALA B 1 221 ? 11.305 24.469 17.547 1 98.25 221 ALA B N 1
ATOM 4936 C CA . ALA B 1 221 ? 12.281 23.422 17.266 1 98.25 221 ALA B CA 1
ATOM 4937 C C . ALA B 1 221 ? 13.406 23.938 16.375 1 98.25 221 ALA B C 1
ATOM 4939 O O . ALA B 1 221 ? 14.586 23.688 16.641 1 98.25 221 ALA B O 1
ATOM 4940 N N . MET B 1 222 ? 13.039 24.672 15.336 1 98.5 222 MET B N 1
ATOM 4941 C CA . MET B 1 222 ? 14.016 25.109 14.352 1 98.5 222 MET B CA 1
ATOM 4942 C C . MET B 1 222 ? 14.938 26.188 14.938 1 98.5 222 MET B C 1
ATOM 4944 O O . MET B 1 222 ? 16.109 26.25 14.586 1 98.5 222 MET B O 1
ATOM 4948 N N . GLU B 1 223 ? 14.383 26.969 15.836 1 98.31 223 GLU B N 1
ATOM 4949 C CA . GLU B 1 223 ? 15.227 27.938 16.547 1 98.31 223 GLU B CA 1
ATOM 4950 C C . GLU B 1 223 ? 16.25 27.219 17.422 1 98.31 223 GLU B C 1
ATOM 4952 O O . GLU B 1 223 ? 17.438 27.594 17.422 1 98.31 223 GLU B O 1
ATOM 4957 N N . GLN B 1 224 ? 15.82 26.219 18.141 1 98.38 224 GLN B N 1
ATOM 4958 C CA . GLN B 1 224 ? 16.734 25.469 19 1 98.38 224 GLN B CA 1
ATOM 4959 C C . GLN B 1 224 ? 17.812 24.766 18.172 1 98.38 224 GLN B C 1
ATOM 4961 O O . GLN B 1 224 ? 18.922 24.547 18.656 1 98.38 224 GLN B O 1
ATOM 4966 N N . LEU B 1 225 ? 17.516 24.469 16.891 1 98.62 225 LEU B N 1
ATOM 4967 C CA . LEU B 1 225 ? 18.438 23.75 16.016 1 98.62 225 LEU B CA 1
ATOM 4968 C C . LEU B 1 225 ? 19.266 24.719 15.18 1 98.62 225 LEU B C 1
ATOM 4970 O O . LEU B 1 225 ? 20.109 24.312 14.391 1 98.62 225 LEU B O 1
ATOM 4974 N N . GLY B 1 226 ? 18.969 26.016 15.312 1 98.44 226 GLY B N 1
ATOM 4975 C CA . GLY B 1 226 ? 19.703 27.016 14.555 1 98.44 226 GLY B CA 1
ATOM 4976 C C . GLY B 1 226 ? 19.344 27.016 13.078 1 98.44 226 GLY B C 1
ATOM 4977 O O . GLY B 1 226 ? 20.219 27.234 12.227 1 98.44 226 GLY B O 1
ATOM 4978 N N . LEU B 1 227 ? 18.078 26.75 12.727 1 98.69 227 LEU B N 1
ATOM 4979 C CA . LEU B 1 227 ? 17.672 26.594 11.336 1 98.69 227 LEU B CA 1
ATOM 4980 C C . LEU B 1 227 ? 16.922 27.812 10.844 1 98.69 227 LEU B C 1
ATOM 4982 O O . LEU B 1 227 ? 16.25 27.766 9.805 1 98.69 227 LEU B O 1
ATOM 4986 N N . ASN B 1 228 ? 16.859 28.906 11.539 1 98.38 228 ASN B N 1
ATOM 4987 C CA . ASN B 1 228 ? 16.328 30.219 11.188 1 98.38 228 ASN B CA 1
ATOM 4988 C C . ASN B 1 228 ? 14.992 30.125 10.461 1 98.38 228 ASN B C 1
ATOM 4990 O O . ASN B 1 228 ? 14.883 30.484 9.289 1 98.38 228 ASN B O 1
ATOM 4994 N N . PRO B 1 229 ? 13.938 29.75 11.117 1 98.38 229 PRO B N 1
ATOM 4995 C CA . PRO B 1 229 ? 12.633 29.531 10.477 1 98.38 229 PRO B CA 1
ATOM 4996 C C . PRO B 1 229 ? 12.031 30.812 9.93 1 98.38 229 PRO B C 1
ATOM 4998 O O . PRO B 1 229 ? 12.062 31.859 10.594 1 98.38 229 PRO B O 1
ATOM 5001 N N . VAL B 1 230 ? 11.5 30.766 8.711 1 97.94 230 VAL B N 1
ATOM 5002 C CA . VAL B 1 230 ? 10.773 31.844 8.039 1 97.94 230 VAL B CA 1
ATOM 5003 C C . VAL B 1 230 ? 9.391 31.359 7.637 1 97.94 230 VAL B C 1
ATOM 5005 O O . VAL B 1 230 ? 9.25 30.547 6.719 1 97.94 230 VAL B O 1
ATOM 5008 N N . PRO B 1 231 ? 8.359 31.875 8.266 1 96.69 231 PRO B N 1
ATOM 5009 C CA . PRO B 1 231 ? 7.012 31.453 7.875 1 96.69 231 PRO B CA 1
ATOM 5010 C C . PRO B 1 231 ? 6.648 31.891 6.453 1 96.69 231 PRO B C 1
ATOM 5012 O O . PRO B 1 231 ? 6.754 33.062 6.121 1 96.69 231 PRO B O 1
ATOM 5015 N N . VAL B 1 232 ? 6.359 30.969 5.609 1 96.81 232 VAL B N 1
ATOM 5016 C CA . VAL B 1 232 ? 5.93 31.203 4.234 1 96.81 232 VAL B CA 1
ATOM 5017 C C . VAL B 1 232 ? 4.793 30.234 3.879 1 96.81 232 VAL B C 1
ATOM 5019 O O . VAL B 1 232 ? 4.82 29.062 4.262 1 96.81 232 VAL B O 1
ATOM 5022 N N . ALA B 1 233 ? 3.781 30.797 3.221 1 95.94 233 ALA B N 1
ATOM 5023 C CA . ALA B 1 233 ? 2.678 29.953 2.766 1 95.94 233 ALA B CA 1
ATOM 5024 C C . ALA B 1 233 ? 3.174 28.875 1.811 1 95.94 233 ALA B C 1
ATOM 5026 O O . ALA B 1 233 ? 4.094 29.109 1.023 1 95.94 233 ALA B O 1
ATOM 5027 N N . TRP B 1 234 ? 2.562 27.703 1.875 1 96.88 234 TRP B N 1
ATOM 5028 C CA . TRP B 1 234 ? 2.965 26.578 1.045 1 96.88 234 TRP B CA 1
ATOM 5029 C C . TRP B 1 234 ? 2.975 26.953 -0.431 1 96.88 234 TRP B C 1
ATOM 5031 O O . TRP B 1 234 ? 3.92 26.641 -1.155 1 96.88 234 TRP B O 1
ATOM 5041 N N . GLU B 1 235 ? 1.935 27.734 -0.878 1 93.88 235 GLU B N 1
ATOM 5042 C CA . GLU B 1 235 ? 1.728 28.094 -2.281 1 93.88 235 GLU B CA 1
ATOM 5043 C C . GLU B 1 235 ? 2.787 29.078 -2.766 1 93.88 235 GLU B C 1
ATOM 5045 O O . GLU B 1 235 ? 2.955 29.266 -3.971 1 93.88 235 GLU B O 1
ATOM 5050 N N . GLU B 1 236 ? 3.531 29.656 -1.81 1 96.25 236 GLU B N 1
ATOM 5051 C CA . GLU B 1 236 ? 4.562 30.641 -2.145 1 96.25 236 GLU B CA 1
ATOM 5052 C C . GLU B 1 236 ? 5.961 30.047 -1.997 1 96.25 236 GLU B C 1
ATOM 5054 O O . GLU B 1 236 ? 6.949 30.672 -2.371 1 96.25 236 GLU B O 1
ATOM 5059 N N . THR B 1 237 ? 6.094 28.875 -1.502 1 97.81 237 THR B N 1
ATOM 5060 C CA . THR B 1 237 ? 7.367 28.25 -1.138 1 97.81 237 THR B CA 1
ATOM 5061 C C . THR B 1 237 ? 8.219 28 -2.377 1 97.81 237 THR B C 1
ATOM 5063 O O . THR B 1 237 ? 9.43 28.25 -2.363 1 97.81 237 THR B O 1
ATOM 5066 N N . LEU B 1 238 ? 7.594 27.531 -3.459 1 97.75 238 LEU B N 1
ATOM 5067 C CA . LEU B 1 238 ? 8.328 27.266 -4.691 1 97.75 238 LEU B CA 1
ATOM 5068 C C . LEU B 1 238 ? 9.062 28.516 -5.172 1 97.75 238 LEU B C 1
ATOM 5070 O O . LEU B 1 238 ? 10.25 28.453 -5.484 1 97.75 238 LEU B O 1
ATOM 5074 N N . ASP B 1 239 ? 8.359 29.609 -5.203 1 97.12 239 ASP B N 1
ATOM 5075 C CA . ASP B 1 239 ? 8.953 30.859 -5.656 1 97.12 239 ASP B CA 1
ATOM 5076 C C . ASP B 1 239 ? 10.047 31.328 -4.699 1 97.12 239 ASP B C 1
ATOM 5078 O O . ASP B 1 239 ? 11.062 31.875 -5.129 1 97.12 239 ASP B O 1
ATOM 5082 N N . GLY B 1 240 ? 9.781 31.172 -3.434 1 97.38 240 GLY B N 1
ATOM 5083 C CA . GLY B 1 240 ? 10.781 31.531 -2.447 1 97.38 240 GLY B CA 1
ATOM 5084 C C . GLY B 1 240 ? 12.094 30.797 -2.629 1 97.38 240 GLY B C 1
ATOM 5085 O O . GLY B 1 240 ? 13.172 31.375 -2.49 1 97.38 240 GLY B O 1
ATOM 5086 N N . LEU B 1 241 ? 12.055 29.484 -2.924 1 98.19 241 LEU B N 1
ATOM 5087 C CA . LEU B 1 241 ? 13.25 28.688 -3.176 1 98.19 241 LEU B CA 1
ATOM 5088 C C . LEU B 1 241 ? 13.906 29.094 -4.496 1 98.19 241 LEU B C 1
ATOM 5090 O O . LEU B 1 241 ? 15.125 29.266 -4.559 1 98.19 241 LEU B O 1
ATOM 5094 N N . ARG B 1 242 ? 13.078 29.281 -5.5 1 97.06 242 ARG B N 1
ATOM 5095 C CA . ARG B 1 242 ? 13.562 29.594 -6.84 1 97.06 242 ARG B CA 1
ATOM 5096 C C . ARG B 1 242 ? 14.344 30.906 -6.844 1 97.06 242 ARG B C 1
ATOM 5098 O O . ARG B 1 242 ? 15.391 31.016 -7.488 1 97.06 242 ARG B O 1
ATOM 5105 N N . GLN B 1 243 ? 13.859 31.891 -6.117 1 96.06 243 GLN B N 1
ATOM 5106 C CA . GLN B 1 243 ? 14.445 33.219 -6.105 1 96.06 243 GLN B CA 1
ATOM 5107 C C . GLN B 1 243 ? 15.625 33.312 -5.145 1 96.06 243 GLN B C 1
ATOM 5109 O O . GLN B 1 243 ? 16.328 34.312 -5.098 1 96.06 243 GLN B O 1
ATOM 5114 N N . GLY B 1 244 ? 15.789 32.281 -4.363 1 94.19 244 GLY B N 1
ATOM 5115 C CA . GLY B 1 244 ? 16.922 32.25 -3.445 1 94.19 244 GLY B CA 1
ATOM 5116 C C . GLY B 1 244 ? 16.656 33 -2.146 1 94.19 244 GLY B C 1
ATOM 5117 O O . GLY B 1 244 ? 17.578 33.25 -1.378 1 94.19 244 GLY B O 1
ATOM 5118 N N . LEU B 1 245 ? 15.414 33.312 -1.87 1 96.25 245 LEU B N 1
ATOM 5119 C CA . LEU B 1 245 ? 15.039 33.969 -0.62 1 96.25 245 LEU B CA 1
ATOM 5120 C C . LEU B 1 245 ? 15.117 33 0.547 1 96.25 245 LEU B C 1
ATOM 5122 O O . LEU B 1 245 ? 15.258 33.406 1.7 1 96.25 245 LEU B O 1
ATOM 5126 N N . LEU B 1 246 ? 14.969 31.703 0.263 1 98.31 246 LEU B N 1
ATOM 5127 C CA . LEU B 1 246 ? 15.07 30.594 1.211 1 98.31 246 LEU B CA 1
ATOM 5128 C C . LEU B 1 246 ? 16.219 29.672 0.84 1 98.31 246 LEU B C 1
ATOM 5130 O O . LEU B 1 246 ? 16.453 29.406 -0.342 1 98.31 246 LEU B O 1
ATOM 5134 N N . ASP B 1 247 ? 16.906 29.219 1.849 1 98.56 247 ASP B N 1
ATOM 5135 C CA . ASP B 1 247 ? 17.922 28.188 1.626 1 98.56 247 ASP B CA 1
ATOM 5136 C C . ASP B 1 247 ? 17.266 26.812 1.497 1 98.56 247 ASP B C 1
ATOM 5138 O O . ASP B 1 247 ? 17.797 25.938 0.806 1 98.56 247 ASP B O 1
ATOM 5142 N N . GLY B 1 248 ? 16.234 26.641 2.191 1 98.75 248 GLY B N 1
ATOM 5143 C CA . GLY B 1 248 ? 15.5 25.391 2.188 1 98.75 248 GLY B CA 1
ATOM 5144 C C . GLY B 1 248 ? 14.086 25.516 2.725 1 98.75 248 GLY B C 1
ATOM 5145 O O . GLY B 1 248 ? 13.633 26.625 3.029 1 98.75 248 GLY B O 1
ATOM 5146 N N . ALA B 1 249 ? 13.406 24.406 2.773 1 98.81 249 ALA B N 1
ATOM 5147 C CA . ALA B 1 249 ? 12.047 24.344 3.293 1 98.81 249 ALA B CA 1
ATOM 5148 C C . ALA B 1 249 ? 11.859 23.125 4.188 1 98.81 249 ALA B C 1
ATOM 5150 O O . ALA B 1 249 ? 12.328 22.031 3.865 1 98.81 249 ALA B O 1
ATOM 5151 N N . GLU B 1 250 ? 11.281 23.438 5.352 1 98.31 250 GLU B N 1
ATOM 5152 C CA . GLU B 1 250 ? 10.828 22.344 6.207 1 98.31 250 GLU B CA 1
ATOM 5153 C C . GLU B 1 250 ? 9.586 21.672 5.625 1 98.31 250 GLU B C 1
ATOM 5155 O O . GLU B 1 250 ? 8.539 22.297 5.488 1 98.31 250 GLU B O 1
ATOM 5160 N N . THR B 1 251 ? 9.664 20.484 5.152 1 98.31 251 THR B N 1
ATOM 5161 C CA . THR B 1 251 ? 8.602 19.656 4.598 1 98.31 251 THR B CA 1
ATOM 5162 C C . THR B 1 251 ? 9.078 18.219 4.406 1 98.31 251 THR B C 1
ATOM 5164 O O . THR B 1 251 ? 10.039 17.781 5.051 1 98.31 251 THR B O 1
ATOM 5167 N N . TRP B 1 252 ? 8.422 17.438 3.666 1 98.44 252 TRP B N 1
ATOM 5168 C CA . TRP B 1 252 ? 8.82 16.062 3.438 1 98.44 252 TRP B CA 1
ATOM 5169 C C . TRP B 1 252 ? 8.984 15.773 1.947 1 98.44 252 TRP B C 1
ATOM 5171 O O . TRP B 1 252 ? 8.516 16.547 1.108 1 98.44 252 TRP B O 1
ATOM 5181 N N . MET B 1 253 ? 9.594 14.727 1.579 1 98.56 253 MET B N 1
ATOM 5182 C CA . MET B 1 253 ? 10.102 14.477 0.234 1 98.56 253 MET B CA 1
ATOM 5183 C C . MET B 1 253 ? 8.961 14.328 -0.764 1 98.56 253 MET B C 1
ATOM 5185 O O . MET B 1 253 ? 9 14.898 -1.855 1 98.56 253 MET B O 1
ATOM 5189 N N . SER B 1 254 ? 7.914 13.578 -0.473 1 98.5 254 SER B N 1
ATOM 5190 C CA . SER B 1 254 ? 6.801 13.398 -1.399 1 98.5 254 SER B CA 1
ATOM 5191 C C . SER B 1 254 ? 6.074 14.711 -1.652 1 98.5 254 SER B C 1
ATOM 5193 O O . SER B 1 254 ? 5.539 14.938 -2.74 1 98.5 254 SER B O 1
ATOM 5195 N N . ALA B 1 255 ? 6.09 15.617 -0.662 1 98.44 255 ALA B N 1
ATOM 5196 C CA . ALA B 1 255 ? 5.484 16.938 -0.837 1 98.44 255 ALA B CA 1
ATOM 5197 C C . ALA B 1 255 ? 6.273 17.781 -1.839 1 98.44 255 ALA B C 1
ATOM 5199 O O . ALA B 1 255 ? 5.688 18.5 -2.654 1 98.44 255 ALA B O 1
ATOM 5200 N N . VAL B 1 256 ? 7.59 17.703 -1.788 1 98.62 256 VAL B N 1
ATOM 5201 C CA . VAL B 1 256 ? 8.438 18.375 -2.756 1 98.62 256 VAL B CA 1
ATOM 5202 C C . VAL B 1 256 ? 8.086 17.922 -4.168 1 98.62 256 VAL B C 1
ATOM 5204 O O . VAL B 1 256 ? 7.977 18.734 -5.086 1 98.62 256 VAL B O 1
ATOM 5207 N N . ALA B 1 257 ? 7.855 16.625 -4.289 1 98.56 257 ALA B N 1
ATOM 5208 C CA . ALA B 1 257 ? 7.598 16.031 -5.598 1 98.56 257 ALA B CA 1
ATOM 5209 C C . ALA B 1 257 ? 6.23 16.438 -6.129 1 98.56 257 ALA B C 1
ATOM 5211 O O . ALA B 1 257 ? 6.121 16.984 -7.23 1 98.56 257 ALA B O 1
ATOM 5212 N N . TYR B 1 258 ? 5.191 16.266 -5.34 1 97.38 258 TYR B N 1
ATOM 5213 C CA . TYR B 1 258 ? 3.854 16.5 -5.871 1 97.38 258 TYR B CA 1
ATOM 5214 C C . TYR B 1 258 ? 3.611 17.984 -6.105 1 97.38 258 TYR B C 1
ATOM 5216 O O . TYR B 1 258 ? 2.818 18.359 -6.969 1 97.38 258 TYR B O 1
ATOM 5224 N N . ALA B 1 259 ? 4.328 18.875 -5.316 1 97.31 259 ALA B N 1
ATOM 5225 C CA . ALA B 1 259 ? 4.109 20.312 -5.418 1 97.31 259 ALA B CA 1
ATOM 5226 C C . ALA B 1 259 ? 4.953 20.922 -6.535 1 97.31 259 ALA B C 1
ATOM 5228 O O . ALA B 1 259 ? 4.984 22.141 -6.703 1 97.31 259 ALA B O 1
ATOM 5229 N N . GLY B 1 260 ? 5.715 20.078 -7.238 1 97 260 GLY B N 1
ATOM 5230 C CA . GLY B 1 260 ? 6.504 20.562 -8.359 1 97 260 GLY B CA 1
ATOM 5231 C C . GLY B 1 260 ? 7.766 21.297 -7.934 1 97 260 GLY B C 1
ATOM 5232 O O . GLY B 1 260 ? 8.312 22.094 -8.695 1 97 260 GLY B O 1
ATOM 5233 N N . MET B 1 261 ? 8.258 21.016 -6.785 1 98.5 261 MET B N 1
ATOM 5234 C CA . MET B 1 261 ? 9.391 21.766 -6.25 1 98.5 261 MET B CA 1
ATOM 5235 C C . MET B 1 261 ? 10.703 21.062 -6.547 1 98.5 261 MET B C 1
ATOM 5237 O O . MET B 1 261 ? 11.781 21.625 -6.344 1 98.5 261 MET B O 1
ATOM 5241 N N . ALA B 1 262 ? 10.625 19.875 -7.105 1 98.69 262 ALA B N 1
ATOM 5242 C CA . ALA B 1 262 ? 11.828 19.078 -7.324 1 98.69 262 ALA B CA 1
ATOM 5243 C C . ALA B 1 262 ? 12.852 19.844 -8.148 1 98.69 262 ALA B C 1
ATOM 5245 O O . ALA B 1 262 ? 14.055 19.797 -7.859 1 98.69 262 ALA B O 1
ATOM 5246 N N . PRO B 1 263 ? 12.453 20.656 -9.141 1 98.56 263 PRO B N 1
ATOM 5247 C CA . PRO B 1 263 ? 13.43 21.375 -9.961 1 98.56 263 PRO B CA 1
ATOM 5248 C C . PRO B 1 263 ? 14.18 22.453 -9.188 1 98.56 263 PRO B C 1
ATOM 5250 O O . PRO B 1 263 ? 15.195 22.969 -9.656 1 98.56 263 PRO B O 1
ATOM 5253 N N . VAL B 1 264 ? 13.68 22.844 -7.984 1 98.69 264 VAL B N 1
ATOM 5254 C CA . VAL B 1 264 ? 14.32 23.922 -7.242 1 98.69 264 VAL B CA 1
ATOM 5255 C C . VAL B 1 264 ? 14.859 23.391 -5.918 1 98.69 264 VAL B C 1
ATOM 5257 O O . VAL B 1 264 ? 15.195 24.172 -5.02 1 98.69 264 VAL B O 1
ATOM 5260 N N . VAL B 1 265 ? 14.922 22.094 -5.73 1 98.81 265 VAL B N 1
ATOM 5261 C CA . VAL B 1 265 ? 15.508 21.422 -4.574 1 98.81 265 VAL B CA 1
ATOM 5262 C C . VAL B 1 265 ? 16.703 20.594 -5.012 1 98.81 265 VAL B C 1
ATOM 5264 O O . VAL B 1 265 ? 16.656 19.891 -6.031 1 98.81 265 VAL B O 1
ATOM 5267 N N . SER B 1 266 ? 17.828 20.672 -4.266 1 98.62 266 SER B N 1
ATOM 5268 C CA . SER B 1 266 ? 19.031 19.938 -4.668 1 98.62 266 SER B CA 1
ATOM 5269 C C . SER B 1 266 ? 19.344 18.812 -3.699 1 98.62 266 SER B C 1
ATOM 5271 O O . SER B 1 266 ? 19.891 17.781 -4.098 1 98.62 266 SER B O 1
ATOM 5273 N N . GLN B 1 267 ? 19.047 19.016 -2.363 1 98.81 267 GLN B N 1
ATOM 5274 C CA . GLN B 1 267 ? 19.281 17.984 -1.357 1 98.81 267 GLN B CA 1
ATOM 5275 C C . GLN B 1 267 ? 18.062 17.828 -0.443 1 98.81 267 GLN B C 1
ATOM 5277 O O . GLN B 1 267 ? 17.5 18.828 0.021 1 98.81 267 GLN B O 1
ATOM 5282 N N . ALA B 1 268 ? 17.625 16.656 -0.32 1 98.88 268 ALA B N 1
ATOM 5283 C CA . ALA B 1 268 ? 16.609 16.312 0.669 1 98.88 268 ALA B CA 1
ATOM 5284 C C . ALA B 1 268 ? 17.234 15.75 1.935 1 98.88 268 ALA B C 1
ATOM 5286 O O . ALA B 1 268 ? 17.594 14.562 1.983 1 98.88 268 ALA B O 1
ATOM 5287 N N . VAL B 1 269 ? 17.344 16.562 2.955 1 98.88 269 VAL B N 1
ATOM 5288 C CA . VAL B 1 269 ? 17.984 16.156 4.199 1 98.88 269 VAL B CA 1
ATOM 5289 C C . VAL B 1 269 ? 16.969 15.461 5.102 1 98.88 269 VAL B C 1
ATOM 5291 O O . VAL B 1 269 ? 15.984 16.062 5.52 1 98.88 269 VAL B O 1
ATOM 5294 N N . ASP B 1 270 ? 17.203 14.219 5.426 1 98.25 270 ASP B N 1
ATOM 5295 C CA . ASP B 1 270 ? 16.266 13.367 6.141 1 98.25 270 ASP B CA 1
ATOM 5296 C C . ASP B 1 270 ? 16.391 13.547 7.648 1 98.25 270 ASP B C 1
ATOM 5298 O O . ASP B 1 270 ? 16.688 12.594 8.375 1 98.25 270 ASP B O 1
ATOM 5302 N N . LEU B 1 271 ? 15.984 14.703 8.133 1 98.62 271 LEU B N 1
ATOM 5303 C CA . LEU B 1 271 ? 16.109 15.086 9.539 1 98.62 271 LEU B CA 1
ATOM 5304 C C . LEU B 1 271 ? 14.992 14.484 10.375 1 98.62 271 LEU B C 1
ATOM 5306 O O . LEU B 1 271 ? 15.156 14.25 11.57 1 98.62 271 LEU B O 1
ATOM 5310 N N . ARG B 1 272 ? 13.836 14.242 9.93 1 98.19 272 ARG B N 1
ATOM 5311 C CA . ARG B 1 272 ? 12.688 13.555 10.5 1 98.19 272 ARG B CA 1
ATOM 5312 C C . ARG B 1 272 ? 12.258 14.188 11.812 1 98.19 272 ARG B C 1
ATOM 5314 O O . ARG B 1 272 ? 11.992 13.492 12.789 1 98.19 272 ARG B O 1
ATOM 5321 N N . PHE B 1 273 ? 12.148 15.523 11.891 1 97.88 273 PHE B N 1
ATOM 5322 C CA . PHE B 1 273 ? 12.039 16.141 13.211 1 97.88 273 PHE B CA 1
ATOM 5323 C C . PHE B 1 273 ? 10.594 16.516 13.508 1 97.88 273 PHE B C 1
ATOM 5325 O O . PHE B 1 273 ? 10.258 16.875 14.633 1 97.88 273 PHE B O 1
ATOM 5332 N N . PHE B 1 274 ? 9.664 16.438 12.422 1 96.5 274 PHE B N 1
ATOM 5333 C CA . PHE B 1 274 ? 8.25 16.703 12.633 1 96.5 274 PHE B CA 1
ATOM 5334 C C . PHE B 1 274 ? 7.391 15.727 11.844 1 96.5 274 PHE B C 1
ATOM 5336 O O . PHE B 1 274 ? 7.859 15.125 10.875 1 96.5 274 PHE B O 1
ATOM 5343 N N . ALA B 1 275 ? 6.172 15.617 12.336 1 96.94 275 ALA B N 1
ATOM 5344 C CA . ALA B 1 275 ? 5.18 14.836 11.602 1 96.94 275 ALA B CA 1
ATOM 5345 C C . ALA B 1 275 ? 4.719 15.578 10.352 1 96.94 275 ALA B C 1
ATOM 5347 O O . ALA B 1 275 ? 4.414 16.766 10.406 1 96.94 275 ALA B O 1
ATOM 5348 N N . GLY B 1 276 ? 4.832 14.922 9.227 1 96.88 276 GLY B N 1
ATOM 5349 C CA . GLY B 1 276 ? 4.16 15.352 8.008 1 96.88 276 GLY B CA 1
ATOM 5350 C C . GLY B 1 276 ? 2.832 14.656 7.781 1 96.88 276 GLY B C 1
ATOM 5351 O O . GLY B 1 276 ? 2.785 13.586 7.164 1 96.88 276 GLY B O 1
ATOM 5352 N N . THR B 1 277 ? 1.749 15.289 8.273 1 97.31 277 THR B N 1
ATOM 5353 C CA . THR B 1 277 ? 0.401 14.742 8.172 1 97.31 277 THR B CA 1
ATOM 5354 C C . THR B 1 277 ? -0.453 15.578 7.227 1 97.31 277 THR B C 1
ATOM 5356 O O . THR B 1 277 ? -0.675 16.766 7.465 1 97.31 277 THR B O 1
ATOM 5359 N N . GLU B 1 278 ? -0.815 15.023 6.121 1 97.25 278 GLU B N 1
ATOM 5360 C CA . GLU B 1 278 ? -1.839 15.594 5.25 1 97.25 278 GLU B CA 1
ATOM 5361 C C . GLU B 1 278 ? -3.195 14.938 5.496 1 97.25 278 GLU B C 1
ATOM 5363 O O . GLU B 1 278 ? -3.533 13.938 4.859 1 97.25 278 GLU B O 1
ATOM 5368 N N . HIS B 1 279 ? -3.975 15.555 6.375 1 98.12 279 HIS B N 1
ATOM 5369 C CA . HIS B 1 279 ? -5.145 14.859 6.891 1 98.12 279 HIS B CA 1
ATOM 5370 C C . HIS B 1 279 ? -6.41 15.281 6.156 1 98.12 279 HIS B C 1
ATOM 5372 O O . HIS B 1 279 ? -6.414 16.281 5.445 1 98.12 279 HIS B O 1
ATOM 5378 N N . THR B 1 280 ? -7.391 14.484 6.191 1 98.88 280 THR B N 1
ATOM 5379 C CA . THR B 1 280 ? -8.75 14.711 5.723 1 98.88 280 THR B CA 1
ATOM 5380 C C . THR B 1 280 ? -9.742 14.656 6.883 1 98.88 280 THR B C 1
ATOM 5382 O O . THR B 1 280 ? -9.688 13.742 7.707 1 98.88 280 THR B O 1
ATOM 5385 N N . ALA B 1 281 ? -10.562 15.68 6.969 1 98.88 281 ALA B N 1
ATOM 5386 C CA . ALA B 1 281 ? -11.586 15.75 8.008 1 98.88 281 ALA B CA 1
ATOM 5387 C C . ALA B 1 281 ? -12.898 16.281 7.445 1 98.88 281 ALA B C 1
ATOM 5389 O O . ALA B 1 281 ? -12.922 16.891 6.367 1 98.88 281 ALA B O 1
ATOM 5390 N N . MET B 1 282 ? -13.922 16 8.148 1 98.88 282 MET B N 1
ATOM 5391 C CA . MET B 1 282 ? -15.266 16.453 7.781 1 98.88 282 MET B CA 1
ATOM 5392 C C . MET B 1 282 ? -15.805 17.438 8.812 1 98.88 282 MET B C 1
ATOM 5394 O O . MET B 1 282 ? -15.492 17.328 10 1 98.88 282 MET B O 1
ATOM 5398 N N . ASN B 1 283 ? -16.594 18.391 8.289 1 98.88 283 ASN B N 1
ATOM 5399 C CA . ASN B 1 283 ? -17.422 19.172 9.211 1 98.88 283 ASN B CA 1
ATOM 5400 C C . ASN B 1 283 ? -18.25 18.266 10.109 1 98.88 283 ASN B C 1
ATOM 5402 O O . ASN B 1 283 ? -19 17.406 9.625 1 98.88 283 ASN B O 1
ATOM 5406 N N . LEU B 1 284 ? -18.141 18.469 11.406 1 98.75 284 LEU B N 1
ATOM 5407 C CA . LEU B 1 284 ? -18.781 17.562 12.344 1 98.75 284 LEU B CA 1
ATOM 5408 C C . LEU B 1 284 ? -20.297 17.625 12.203 1 98.75 284 LEU B C 1
ATOM 5410 O O . LEU B 1 284 ? -20.969 16.594 12.227 1 98.75 284 LEU B O 1
ATOM 5414 N N . SER B 1 285 ? -20.859 18.828 12.094 1 98.56 285 SER B N 1
ATOM 5415 C CA . SER B 1 285 ? -22.312 18.984 11.977 1 98.56 285 SER B CA 1
ATOM 5416 C C . SER B 1 285 ? -22.844 18.25 10.742 1 98.56 285 SER B C 1
ATOM 5418 O O . SER B 1 285 ? -23.891 17.625 10.797 1 98.56 285 SER B O 1
ATOM 5420 N N . LYS B 1 286 ? -22.156 18.375 9.672 1 98.81 286 LYS B N 1
ATOM 5421 C CA . LYS B 1 286 ? -22.531 17.641 8.461 1 98.81 286 LYS B CA 1
ATOM 5422 C C . LYS B 1 286 ? -22.469 16.141 8.68 1 98.81 286 LYS B C 1
ATOM 5424 O O . LYS B 1 286 ? -23.375 15.406 8.289 1 98.81 286 LYS B O 1
ATOM 5429 N N . PHE B 1 287 ? -21.375 15.656 9.297 1 98.81 287 PHE B N 1
ATOM 5430 C CA . PHE B 1 287 ? -21.219 14.242 9.594 1 98.81 287 PHE B CA 1
ATOM 5431 C C . PHE B 1 287 ? -22.391 13.727 10.422 1 98.81 287 PHE B C 1
ATOM 5433 O O . PHE B 1 287 ? -22.969 12.68 10.117 1 98.81 287 PHE B O 1
ATOM 5440 N N . GLU B 1 288 ? -22.75 14.484 11.422 1 98.31 288 GLU B N 1
ATOM 5441 C CA . GLU B 1 288 ? -23.812 14.078 12.336 1 98.31 288 GLU B CA 1
ATOM 5442 C C . GLU B 1 288 ? -25.172 14.062 11.625 1 98.31 288 GLU B C 1
ATOM 5444 O O . GLU B 1 288 ? -26.047 13.273 11.977 1 98.31 288 GLU B O 1
ATOM 5449 N N . SER B 1 289 ? -25.312 14.828 10.617 1 98.5 289 SER B N 1
ATOM 5450 C CA . SER B 1 289 ? -26.578 14.938 9.914 1 98.5 289 SER B CA 1
ATOM 5451 C C . SER B 1 289 ? -26.812 13.734 9.008 1 98.5 289 SER B C 1
ATOM 5453 O O . SER B 1 289 ? -27.938 13.5 8.547 1 98.5 289 SER B O 1
ATOM 5455 N N . LEU B 1 290 ? -25.828 12.922 8.633 1 98.38 290 LEU B N 1
ATOM 5456 C CA . LEU B 1 290 ? -25.906 11.844 7.656 1 98.38 290 LEU B CA 1
ATOM 5457 C C . LEU B 1 290 ? -26.781 10.711 8.156 1 98.38 290 LEU B C 1
ATOM 5459 O O . LEU B 1 290 ? -27.344 9.945 7.363 1 98.38 290 LEU B O 1
ATOM 5463 N N . GLY B 1 291 ? -26.984 10.562 9.484 1 97.31 291 GLY B N 1
ATOM 5464 C CA . GLY B 1 291 ? -27.594 9.383 10.078 1 97.31 291 GLY B CA 1
ATOM 5465 C C . GLY B 1 291 ? -26.609 8.258 10.312 1 97.31 291 GLY B C 1
ATOM 5466 O O . GLY B 1 291 ? -25.531 8.227 9.711 1 97.31 291 GLY B O 1
ATOM 5467 N N . SER B 1 292 ? -26.969 7.297 11.102 1 96.88 292 SER B N 1
ATOM 5468 C CA . SER B 1 292 ? -26.047 6.293 11.625 1 96.88 292 SER B CA 1
ATOM 5469 C C . SER B 1 292 ? -25.5 5.402 10.516 1 96.88 292 SER B C 1
ATOM 5471 O O . SER B 1 292 ? -24.312 5.078 10.492 1 96.88 292 SER B O 1
ATOM 5473 N N . GLU B 1 293 ? -26.344 5.016 9.602 1 96 293 GLU B N 1
ATOM 5474 C CA . GLU B 1 293 ? -25.938 4.109 8.531 1 96 293 GLU B CA 1
ATOM 5475 C C . GLU B 1 293 ? -24.891 4.758 7.625 1 96 293 GLU B C 1
ATOM 5477 O O . GLU B 1 293 ? -23.859 4.148 7.324 1 96 293 GLU B O 1
ATOM 5482 N N . LEU B 1 294 ? -25.125 5.98 7.176 1 98.25 294 LEU B N 1
ATOM 5483 C CA . LEU B 1 294 ? -24.203 6.664 6.273 1 98.25 294 LEU B CA 1
ATOM 5484 C C . LEU B 1 294 ? -22.938 7.102 7.016 1 98.25 294 LEU B C 1
ATOM 5486 O O . LEU B 1 294 ? -21.859 7.133 6.438 1 98.25 294 LEU B O 1
ATOM 5490 N N . GLN B 1 295 ? -23.062 7.43 8.344 1 98.5 295 GLN B N 1
ATOM 5491 C CA . GLN B 1 295 ? -21.875 7.688 9.156 1 98.5 295 GLN B CA 1
ATOM 5492 C C . GLN B 1 295 ? -20.938 6.484 9.164 1 98.5 295 GLN B C 1
ATOM 5494 O O . GLN B 1 295 ? -19.719 6.637 9.031 1 98.5 295 GLN B O 1
ATOM 5499 N N . GLU B 1 296 ? -21.531 5.305 9.289 1 96.75 296 GLU B N 1
ATOM 5500 C CA . GLU B 1 296 ? -20.734 4.082 9.281 1 96.75 296 GLU B CA 1
ATOM 5501 C C . GLU B 1 296 ? -20.016 3.902 7.941 1 96.75 296 GLU B C 1
ATOM 5503 O O . GLU B 1 296 ? -18.859 3.496 7.902 1 96.75 296 GLU B O 1
ATOM 5508 N N . GLN B 1 297 ? -20.703 4.211 6.852 1 97.75 297 GLN B N 1
ATOM 5509 C CA . GLN B 1 297 ? -20.094 4.078 5.535 1 97.75 297 GLN B CA 1
ATOM 5510 C C . GLN B 1 297 ? -18.953 5.078 5.352 1 97.75 297 GLN B C 1
ATOM 5512 O O . GLN B 1 297 ? -17.938 4.77 4.723 1 97.75 297 GLN B O 1
ATOM 5517 N N . VAL B 1 298 ? -19.094 6.332 5.914 1 98.81 298 VAL B N 1
ATOM 5518 C CA . VAL B 1 298 ? -18.031 7.328 5.875 1 98.81 298 VAL B CA 1
ATOM 5519 C C . VAL B 1 298 ? -16.812 6.812 6.633 1 98.81 298 VAL B C 1
ATOM 5521 O O . VAL B 1 298 ? -15.688 6.895 6.141 1 98.81 298 VAL B O 1
ATOM 5524 N N . MET B 1 299 ? -17.062 6.219 7.797 1 98.5 299 MET B N 1
ATOM 5525 C CA . MET B 1 299 ? -15.961 5.73 8.633 1 98.5 299 MET B CA 1
ATOM 5526 C C . MET B 1 299 ? -15.258 4.547 7.973 1 98.5 299 MET B C 1
ATOM 5528 O O . MET B 1 299 ? -14.031 4.445 8.016 1 98.5 299 MET B O 1
ATOM 5532 N N . GLU B 1 300 ? -16.016 3.627 7.348 1 97.94 300 GLU B N 1
ATOM 5533 C CA . GLU B 1 300 ? -15.422 2.482 6.656 1 97.94 300 GLU B CA 1
ATOM 5534 C C . GLU B 1 300 ? -14.625 2.926 5.434 1 97.94 300 GLU B C 1
ATOM 5536 O O . GLU B 1 300 ? -13.57 2.357 5.137 1 97.94 300 GLU B O 1
ATOM 5541 N N . SER B 1 301 ? -15.188 3.91 4.719 1 98.56 301 SER B N 1
ATOM 5542 C CA . SER B 1 301 ? -14.445 4.453 3.582 1 98.56 301 SER B CA 1
ATOM 5543 C C . SER B 1 301 ? -13.156 5.129 4.031 1 98.56 301 SER B C 1
ATOM 5545 O O . SER B 1 301 ? -12.125 5.008 3.373 1 98.56 301 SER B O 1
ATOM 5547 N N . ALA B 1 302 ? -13.227 5.887 5.152 1 98.81 302 ALA B N 1
ATOM 5548 C CA . ALA B 1 302 ? -12.047 6.531 5.715 1 98.81 302 ALA B CA 1
ATOM 5549 C C . ALA B 1 302 ? -11 5.5 6.125 1 98.81 302 ALA B C 1
ATOM 5551 O O . ALA B 1 302 ? -9.805 5.703 5.914 1 98.81 302 ALA B O 1
ATOM 5552 N N . TYR B 1 303 ? -11.477 4.402 6.742 1 98.62 303 TYR B N 1
ATOM 5553 C CA . TYR B 1 303 ? -10.594 3.305 7.129 1 98.62 303 TYR B CA 1
ATOM 5554 C C . TYR B 1 303 ? -9.898 2.707 5.906 1 98.62 303 TYR B C 1
ATOM 5556 O O . TYR B 1 303 ? -8.688 2.488 5.918 1 98.62 303 TYR B O 1
ATOM 5564 N N . CYS B 1 304 ? -10.633 2.451 4.848 1 98.62 304 CYS B N 1
ATOM 5565 C CA . CYS B 1 304 ? -10.062 1.921 3.611 1 98.62 304 CYS B CA 1
ATOM 5566 C C . CYS B 1 304 ? -9.086 2.91 2.988 1 98.62 304 CYS B C 1
ATOM 5568 O O . CYS B 1 304 ? -8.039 2.516 2.48 1 98.62 304 CYS B O 1
ATOM 5570 N N . ALA B 1 305 ? -9.422 4.223 3.037 1 98.75 305 ALA B N 1
ATOM 5571 C CA . ALA B 1 305 ? -8.539 5.27 2.523 1 98.75 305 ALA B CA 1
ATOM 5572 C C . ALA B 1 305 ? -7.23 5.312 3.305 1 98.75 305 ALA B C 1
ATOM 5574 O O . ALA B 1 305 ? -6.168 5.574 2.734 1 98.75 305 ALA B O 1
ATOM 5575 N N . GLN B 1 306 ? -7.305 5.098 4.609 1 98.81 306 GLN B N 1
ATOM 5576 C CA . GLN B 1 306 ? -6.102 5.066 5.434 1 98.81 306 GLN B CA 1
ATOM 5577 C C . GLN B 1 306 ? -5.184 3.918 5.023 1 98.81 306 GLN B C 1
ATOM 5579 O O . GLN B 1 306 ? -3.963 4.086 4.953 1 98.81 306 GLN B O 1
ATOM 5584 N N . ILE B 1 307 ? -5.781 2.762 4.77 1 98.69 307 ILE B N 1
ATOM 5585 C CA . ILE B 1 307 ? -5.039 1.587 4.332 1 98.69 307 ILE B CA 1
ATOM 5586 C C . ILE B 1 307 ? -4.414 1.85 2.961 1 98.69 307 ILE B C 1
ATOM 5588 O O . ILE B 1 307 ? -3.23 1.585 2.752 1 98.69 307 ILE B O 1
ATOM 5592 N N . PHE B 1 308 ? -5.25 2.385 2.021 1 98.62 308 PHE B N 1
ATOM 5593 C CA . PHE B 1 308 ? -4.773 2.789 0.704 1 98.62 308 PHE B CA 1
ATOM 5594 C C . PHE B 1 308 ? -3.562 3.707 0.823 1 98.62 308 PHE B C 1
ATOM 5596 O O . PHE B 1 308 ? -2.533 3.473 0.187 1 98.62 308 PHE B O 1
ATOM 5603 N N . THR B 1 309 ? -3.691 4.734 1.635 1 98.69 309 THR B N 1
ATOM 5604 C CA . THR B 1 309 ? -2.639 5.73 1.795 1 98.69 309 THR B CA 1
ATOM 5605 C C . THR B 1 309 ? -1.377 5.098 2.377 1 98.69 309 THR B C 1
ATOM 5607 O O . THR B 1 309 ? -0.272 5.34 1.888 1 98.69 309 THR B O 1
ATOM 5610 N N . GLN B 1 310 ? -1.51 4.258 3.416 1 98.56 310 GLN B N 1
ATOM 5611 C CA . GLN B 1 310 ? -0.365 3.615 4.055 1 98.56 310 GLN B CA 1
ATOM 5612 C C . GLN B 1 310 ? 0.457 2.822 3.043 1 98.56 310 GLN B C 1
ATOM 5614 O O . GLN B 1 310 ? 1.64 3.104 2.84 1 98.56 310 GLN B O 1
ATOM 5619 N N . GLY B 1 311 ? -0.174 1.906 2.342 1 98.44 311 GLY B N 1
ATOM 5620 C CA . GLY B 1 311 ? 0.557 1.033 1.437 1 98.44 311 GLY B CA 1
ATOM 5621 C C . GLY B 1 311 ? 1.032 1.739 0.181 1 98.44 311 GLY B C 1
ATOM 5622 O O . GLY B 1 311 ? 2.213 1.666 -0.17 1 98.44 311 GLY B O 1
ATOM 5623 N N . MET B 1 312 ? 0.135 2.469 -0.518 1 98.44 312 MET B N 1
ATOM 5624 C CA . MET B 1 312 ? 0.443 3.078 -1.809 1 98.44 312 MET B CA 1
ATOM 5625 C C . MET B 1 312 ? 1.488 4.18 -1.655 1 98.44 312 MET B C 1
ATOM 5627 O O . MET B 1 312 ? 2.363 4.332 -2.508 1 98.44 312 MET B O 1
ATOM 5631 N N . ASN B 1 313 ? 1.34 4.93 -0.579 1 97.88 313 ASN B N 1
ATOM 5632 C CA . ASN B 1 313 ? 2.311 6 -0.386 1 97.88 313 ASN B CA 1
ATOM 5633 C C . ASN B 1 313 ? 3.703 5.449 -0.091 1 97.88 313 ASN B C 1
ATOM 5635 O O . ASN B 1 313 ? 4.699 5.949 -0.619 1 97.88 313 ASN B O 1
ATOM 5639 N N . GLU B 1 314 ? 3.793 4.461 0.823 1 98.12 314 GLU B N 1
ATOM 5640 C CA . GLU B 1 314 ? 5.098 3.883 1.138 1 98.12 314 GLU B CA 1
ATOM 5641 C C . GLU B 1 314 ? 5.773 3.336 -0.115 1 98.12 314 GLU B C 1
ATOM 5643 O O . GLU B 1 314 ? 6.984 3.504 -0.296 1 98.12 314 GLU B O 1
ATOM 5648 N N . ALA B 1 315 ? 5.008 2.719 -0.956 1 98.25 315 ALA B N 1
ATOM 5649 C CA . ALA B 1 315 ? 5.555 2.223 -2.217 1 98.25 315 ALA B CA 1
ATOM 5650 C C . ALA B 1 315 ? 5.914 3.377 -3.148 1 98.25 315 ALA B C 1
ATOM 5652 O O . ALA B 1 315 ? 6.949 3.342 -3.818 1 98.25 315 ALA B O 1
ATOM 5653 N N . GLY B 1 316 ? 5.016 4.371 -3.258 1 97.94 316 GLY B N 1
ATOM 5654 C CA . GLY B 1 316 ? 5.211 5.512 -4.137 1 97.94 316 GLY B CA 1
ATOM 5655 C C . GLY B 1 316 ? 6.465 6.305 -3.814 1 97.94 316 GLY B C 1
ATOM 5656 O O . GLY B 1 316 ? 7.094 6.871 -4.711 1 97.94 316 GLY B O 1
ATOM 5657 N N . ARG B 1 317 ? 6.848 6.344 -2.549 1 97.88 317 ARG B N 1
ATOM 5658 C CA . ARG B 1 317 ? 8.07 7.023 -2.139 1 97.88 317 ARG B CA 1
ATOM 5659 C C . ARG B 1 317 ? 9.281 6.465 -2.877 1 97.88 317 ARG B C 1
ATOM 5661 O O . ARG B 1 317 ? 10.188 7.215 -3.252 1 97.88 317 ARG B O 1
ATOM 5668 N N . TYR B 1 318 ? 9.258 5.156 -3.16 1 95.81 318 TYR B N 1
ATOM 5669 C CA . TYR B 1 318 ? 10.352 4.504 -3.867 1 95.81 318 TYR B CA 1
ATOM 5670 C C . TYR B 1 318 ? 10.133 4.539 -5.375 1 95.81 318 TYR B C 1
ATOM 5672 O O . TYR B 1 318 ? 10.992 5 -6.125 1 95.81 318 TYR B O 1
ATOM 5680 N N . GLN B 1 319 ? 8.891 4.148 -5.82 1 96.25 319 GLN B N 1
ATOM 5681 C CA . GLN B 1 319 ? 8.609 3.893 -7.23 1 96.25 319 GLN B CA 1
ATOM 5682 C C . GLN B 1 319 ? 8.469 5.195 -8.008 1 96.25 319 GLN B C 1
ATOM 5684 O O . GLN B 1 319 ? 8.711 5.234 -9.219 1 96.25 319 GLN B O 1
ATOM 5689 N N . ILE B 1 320 ? 8.062 6.254 -7.312 1 98 320 ILE B N 1
ATOM 5690 C CA . ILE B 1 320 ? 7.652 7.453 -8.039 1 98 320 ILE B CA 1
ATOM 5691 C C . ILE B 1 320 ? 8.523 8.633 -7.621 1 98 320 ILE B C 1
ATOM 5693 O O . ILE B 1 320 ? 9.156 9.281 -8.461 1 98 320 ILE B O 1
ATOM 5697 N N . VAL B 1 321 ? 8.711 8.836 -6.344 1 98.56 321 VAL B N 1
ATOM 5698 C CA . VAL B 1 321 ? 9.383 10.023 -5.824 1 98.56 321 VAL B CA 1
ATOM 5699 C C . VAL B 1 321 ? 10.898 9.844 -5.902 1 98.56 321 VAL B C 1
ATOM 5701 O O . VAL B 1 321 ? 11.617 10.742 -6.332 1 98.56 321 VAL B O 1
ATOM 5704 N N . GLY B 1 322 ? 11.43 8.711 -5.594 1 98.12 322 GLY B N 1
ATOM 5705 C CA . GLY B 1 322 ? 12.859 8.484 -5.438 1 98.12 322 GLY B CA 1
ATOM 5706 C C . GLY B 1 322 ? 13.391 8.945 -4.094 1 98.12 322 GLY B C 1
ATOM 5707 O O . GLY B 1 322 ? 14.508 9.461 -4.004 1 98.12 322 GLY B O 1
ATOM 5708 N N . ALA B 1 323 ? 12.57 8.781 -2.982 1 97.81 323 ALA B N 1
ATOM 5709 C CA . ALA B 1 323 ? 12.938 9.234 -1.641 1 97.81 323 ALA B CA 1
ATOM 5710 C C . ALA B 1 323 ? 13.867 8.234 -0.958 1 97.81 323 ALA B C 1
ATOM 5712 O O . ALA B 1 323 ? 13.562 7.742 0.132 1 97.81 323 ALA B O 1
ATOM 5713 N N . THR B 1 324 ? 14.992 7.926 -1.552 1 95.69 324 THR B N 1
ATOM 5714 C CA . THR B 1 324 ? 16.016 6.996 -1.08 1 95.69 324 THR B CA 1
ATOM 5715 C C . THR B 1 324 ? 17.391 7.398 -1.599 1 95.69 324 THR B C 1
ATOM 5717 O O . THR B 1 324 ? 17.5 8.211 -2.518 1 95.69 324 THR B O 1
ATOM 5720 N N . GLU B 1 325 ? 18.422 6.879 -0.961 1 94.38 325 GLU B N 1
ATOM 5721 C CA . GLU B 1 325 ? 19.797 7.219 -1.334 1 94.38 325 GLU B CA 1
ATOM 5722 C C . GLU B 1 325 ? 20.109 6.738 -2.748 1 94.38 325 GLU B C 1
ATOM 5724 O O . GLU B 1 325 ? 20.859 7.395 -3.475 1 94.38 325 GLU B O 1
ATOM 5729 N N . HIS B 1 326 ? 19.547 5.562 -3.076 1 92.81 326 HIS B N 1
ATOM 5730 C CA . HIS B 1 326 ? 19.75 4.98 -4.395 1 92.81 326 HIS B CA 1
ATOM 5731 C C . HIS B 1 326 ? 18.453 4.918 -5.188 1 92.81 326 HIS B C 1
ATOM 5733 O O . HIS B 1 326 ? 17.781 3.885 -5.203 1 92.81 326 HIS B O 1
ATOM 5739 N N . MET B 1 327 ? 18.188 5.973 -5.891 1 94.56 327 MET B N 1
ATOM 5740 C CA . MET B 1 327 ? 16.906 6.086 -6.562 1 94.56 327 MET B CA 1
ATOM 5741 C C . MET B 1 327 ? 16.984 5.562 -7.992 1 94.56 327 MET B C 1
ATOM 5743 O O . MET B 1 327 ? 18.047 5.617 -8.617 1 94.56 327 MET B O 1
ATOM 5747 N N . ALA B 1 328 ? 15.914 5.008 -8.414 1 93.19 328 ALA B N 1
ATOM 5748 C CA . ALA B 1 328 ? 15.812 4.602 -9.82 1 93.19 328 ALA B CA 1
ATOM 5749 C C . ALA B 1 328 ? 15.789 5.816 -10.742 1 93.19 328 ALA B C 1
ATOM 5751 O O . ALA B 1 328 ? 15.289 6.879 -10.367 1 93.19 328 ALA B O 1
ATOM 5752 N N . GLU B 1 329 ? 16.203 5.656 -11.984 1 93.38 329 GLU B N 1
ATOM 5753 C CA . GLU B 1 329 ? 16.422 6.754 -12.922 1 93.38 329 GLU B CA 1
ATOM 5754 C C . GLU B 1 329 ? 15.109 7.418 -13.305 1 93.38 329 GLU B C 1
ATOM 5756 O O . GLU B 1 329 ? 15.078 8.609 -13.625 1 93.38 329 GLU B O 1
ATOM 5761 N N . ASN B 1 330 ? 14.031 6.703 -13.18 1 93.5 330 ASN B N 1
ATOM 5762 C CA . ASN B 1 330 ? 12.766 7.219 -13.688 1 93.5 330 ASN B CA 1
ATOM 5763 C C . ASN B 1 330 ? 11.961 7.91 -12.594 1 93.5 330 ASN B C 1
ATOM 5765 O O . ASN B 1 330 ? 10.836 8.352 -12.828 1 93.5 330 ASN B O 1
ATOM 5769 N N . THR B 1 331 ? 12.531 8.148 -11.453 1 97.56 331 THR B N 1
ATOM 5770 C CA . THR B 1 331 ? 11.812 8.789 -10.359 1 97.56 331 THR B CA 1
ATOM 5771 C C . THR B 1 331 ? 11.906 10.305 -10.469 1 97.56 331 THR B C 1
ATOM 5773 O O . THR B 1 331 ? 12.773 10.828 -11.172 1 97.56 331 THR B O 1
ATOM 5776 N N . VAL B 1 332 ? 11.055 11.062 -9.773 1 98.62 332 VAL B N 1
ATOM 5777 C CA . VAL B 1 332 ? 10.984 12.516 -9.805 1 98.62 332 VAL B CA 1
ATOM 5778 C C . VAL B 1 332 ? 12.312 13.109 -9.336 1 98.62 332 VAL B C 1
ATOM 5780 O O . VAL B 1 332 ? 12.852 14.023 -9.961 1 98.62 332 VAL B O 1
ATOM 5783 N N . PHE B 1 333 ? 12.883 12.594 -8.25 1 98.81 333 PHE B N 1
ATOM 5784 C CA . PHE B 1 333 ? 14.125 13.133 -7.699 1 98.81 333 PHE B CA 1
ATOM 5785 C C . PHE B 1 333 ? 15.289 12.875 -8.648 1 98.81 333 PHE B C 1
ATOM 5787 O O . PHE B 1 333 ? 16.109 13.766 -8.883 1 98.81 333 PHE B O 1
ATOM 5794 N N . ALA B 1 334 ? 15.336 11.641 -9.219 1 98.31 334 ALA B N 1
ATOM 5795 C CA . ALA B 1 334 ? 16.406 11.328 -10.156 1 98.31 334 ALA B CA 1
ATOM 5796 C C . ALA B 1 334 ? 16.359 12.242 -11.375 1 98.31 334 ALA B C 1
ATOM 5798 O O . ALA B 1 334 ? 17.375 12.766 -11.82 1 98.31 334 ALA B O 1
ATOM 5799 N N . GLN B 1 335 ? 15.195 12.5 -11.891 1 98.25 335 GLN B N 1
ATOM 5800 C CA . GLN B 1 335 ? 15.008 13.281 -13.109 1 98.25 335 GLN B CA 1
ATOM 5801 C C . GLN B 1 335 ? 15.289 14.766 -12.859 1 98.25 335 GLN B C 1
ATOM 5803 O O . GLN B 1 335 ? 15.453 15.539 -13.805 1 98.25 335 GLN B O 1
ATOM 5808 N N . ASN B 1 336 ? 15.312 15.172 -11.594 1 98.62 336 ASN B N 1
ATOM 5809 C CA . ASN B 1 336 ? 15.539 16.578 -11.258 1 98.62 336 ASN B CA 1
ATOM 5810 C C . ASN B 1 336 ? 16.828 16.766 -10.469 1 98.62 336 ASN B C 1
ATOM 5812 O O . ASN B 1 336 ? 17.062 17.844 -9.914 1 98.62 336 ASN B O 1
ATOM 5816 N N . ASN B 1 337 ? 17.578 15.703 -10.32 1 98.12 337 ASN B N 1
ATOM 5817 C CA . ASN B 1 337 ? 18.891 15.719 -9.68 1 98.12 337 ASN B CA 1
ATOM 5818 C C . ASN B 1 337 ? 18.797 16.078 -8.203 1 98.12 337 ASN B C 1
ATOM 5820 O O . ASN B 1 337 ? 19.641 16.828 -7.688 1 98.12 337 ASN B O 1
ATOM 5824 N N . VAL B 1 338 ? 17.734 15.711 -7.586 1 98.81 338 VAL B N 1
ATOM 5825 C CA . VAL B 1 338 ? 17.625 15.859 -6.137 1 98.81 338 VAL B CA 1
ATOM 5826 C C . VAL B 1 338 ? 18.359 14.703 -5.449 1 98.81 338 VAL B C 1
ATOM 5828 O O . VAL B 1 338 ? 18.078 13.539 -5.719 1 98.81 338 VAL B O 1
ATOM 5831 N N . ARG B 1 339 ? 19.297 14.984 -4.594 1 98.62 339 ARG B N 1
ATOM 5832 C CA . ARG B 1 339 ? 20.047 13.977 -3.846 1 98.62 339 ARG B CA 1
ATOM 5833 C C . ARG B 1 339 ? 19.516 13.859 -2.42 1 98.62 339 ARG B C 1
ATOM 5835 O O . ARG B 1 339 ? 19.25 14.867 -1.763 1 98.62 339 ARG B O 1
ATOM 5842 N N . VAL B 1 340 ? 19.312 12.656 -1.934 1 98.56 340 VAL B N 1
ATOM 5843 C CA . VAL B 1 340 ? 18.828 12.43 -0.574 1 98.56 340 VAL B CA 1
ATOM 5844 C C . VAL B 1 340 ? 20.016 12.336 0.38 1 98.56 340 VAL B C 1
ATOM 5846 O O . VAL B 1 340 ? 20.953 11.57 0.137 1 98.56 340 VAL B O 1
ATOM 5849 N N . ALA B 1 341 ? 19.984 13.125 1.389 1 98.44 341 ALA B N 1
ATOM 5850 C CA . ALA B 1 341 ? 20.953 13.078 2.484 1 98.44 341 ALA B CA 1
ATOM 5851 C C . ALA B 1 341 ? 20.375 12.352 3.695 1 98.44 341 ALA B C 1
ATOM 5853 O O . ALA B 1 341 ? 19.594 12.938 4.461 1 98.44 341 ALA B O 1
ATOM 5854 N N . PRO B 1 342 ? 20.656 11.102 3.99 1 95.12 342 PRO B N 1
ATOM 5855 C CA . PRO B 1 342 ? 19.969 10.281 4.992 1 95.12 342 PRO B CA 1
ATOM 5856 C C . PRO B 1 342 ? 20.281 10.711 6.422 1 95.12 342 PRO B C 1
ATOM 5858 O O . PRO B 1 342 ? 19.484 10.453 7.336 1 95.12 342 PRO B O 1
ATOM 5861 N N . LEU B 1 343 ? 21.125 11.391 6.812 1 96.5 343 LEU B N 1
ATOM 5862 C CA . LEU B 1 343 ? 21.672 11.656 8.141 1 96.5 343 LEU B CA 1
ATOM 5863 C C . LEU B 1 343 ? 21.766 10.367 8.953 1 96.5 343 LEU B C 1
ATOM 5865 O O . LEU B 1 343 ? 20.891 9.508 8.859 1 96.5 343 LEU B O 1
ATOM 5869 N N . SER B 1 344 ? 22.766 10.211 9.82 1 96.5 344 SER B N 1
ATOM 5870 C CA . SER B 1 344 ? 22.922 9.047 10.695 1 96.5 344 SER B CA 1
ATOM 5871 C C . SER B 1 344 ? 21.953 9.117 11.875 1 96.5 344 SER B C 1
ATOM 5873 O O . SER B 1 344 ? 21.453 10.188 12.211 1 96.5 344 SER B O 1
ATOM 5875 N N . ASP B 1 345 ? 21.703 7.98 12.492 1 95.25 345 ASP B N 1
ATOM 5876 C CA . ASP B 1 345 ? 20.891 7.941 13.711 1 95.25 345 ASP B CA 1
ATOM 5877 C C . ASP B 1 345 ? 21.5 8.812 14.805 1 95.25 345 ASP B C 1
ATOM 5879 O O . ASP B 1 345 ? 20.781 9.461 15.562 1 95.25 345 ASP B O 1
ATOM 5883 N N . ALA B 1 346 ? 22.781 8.836 14.844 1 97.38 346 ALA B N 1
ATOM 5884 C CA . ALA B 1 346 ? 23.484 9.633 15.852 1 97.38 346 ALA B CA 1
ATOM 5885 C C . ALA B 1 346 ? 23.219 11.125 15.648 1 97.38 346 ALA B C 1
ATOM 5887 O O . ALA B 1 346 ? 23.031 11.859 16.625 1 97.38 346 ALA B O 1
ATOM 5888 N N . GLU B 1 347 ? 23.188 11.547 14.422 1 97.94 347 GLU B N 1
ATOM 5889 C CA . GLU B 1 347 ? 22.906 12.953 14.133 1 97.94 347 GLU B CA 1
ATOM 5890 C C . GLU B 1 347 ? 21.469 13.32 14.461 1 97.94 347 GLU B C 1
ATOM 5892 O O . GLU B 1 347 ? 21.203 14.414 14.953 1 97.94 347 GLU B O 1
ATOM 5897 N N . ARG B 1 348 ? 20.5 12.469 14.188 1 97.88 348 ARG B N 1
ATOM 5898 C CA . ARG B 1 348 ? 19.109 12.727 14.523 1 97.88 348 ARG B CA 1
ATOM 5899 C C . ARG B 1 348 ? 18.906 12.727 16.031 1 97.88 348 ARG B C 1
ATOM 5901 O O . ARG B 1 348 ? 18.109 13.508 16.562 1 97.88 348 ARG B O 1
ATOM 5908 N N . ASP B 1 349 ? 19.656 11.859 16.719 1 97.56 349 ASP B N 1
ATOM 5909 C CA . ASP B 1 349 ? 19.594 11.844 18.188 1 97.56 349 ASP B CA 1
ATOM 5910 C C . ASP B 1 349 ? 20.125 13.156 18.766 1 97.56 349 ASP B C 1
ATOM 5912 O O . ASP B 1 349 ? 19.562 13.672 19.734 1 97.56 349 ASP B O 1
ATOM 5916 N N . LYS B 1 350 ? 21.172 13.609 18.172 1 98.25 350 LYS B N 1
ATOM 5917 C CA . LYS B 1 350 ? 21.703 14.906 18.578 1 98.25 350 LYS B CA 1
ATOM 5918 C C . LYS B 1 350 ? 20.656 16 18.422 1 98.25 350 LYS B C 1
ATOM 592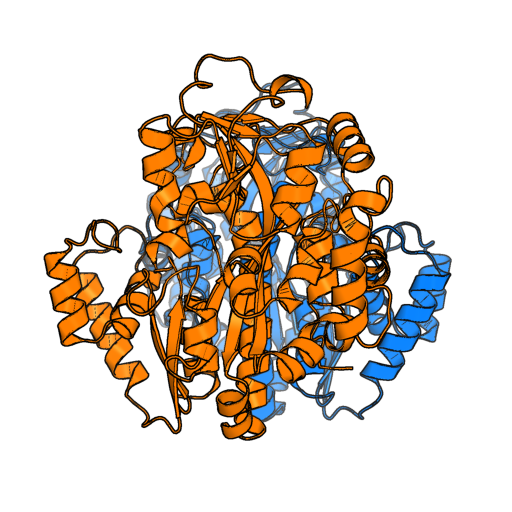0 O O . LYS B 1 350 ? 20.469 16.828 19.312 1 98.25 350 LYS B O 1
ATOM 5925 N N . ALA B 1 351 ? 20.016 16.016 17.297 1 98.75 351 ALA B N 1
ATOM 5926 C CA . ALA B 1 351 ? 18.953 17 17.047 1 98.75 351 ALA B CA 1
ATOM 5927 C C . ALA B 1 351 ? 17.828 16.859 18.078 1 98.75 351 ALA B C 1
ATOM 5929 O O . ALA B 1 351 ? 17.328 17.875 18.578 1 98.75 351 ALA B O 1
ATOM 5930 N N . GLU B 1 352 ? 17.438 15.664 18.328 1 98.56 352 GLU B N 1
ATOM 5931 C CA . GLU B 1 352 ? 16.375 15.422 19.297 1 98.56 352 GLU B CA 1
ATOM 5932 C C . GLU B 1 352 ? 16.766 15.945 20.672 1 98.56 352 GLU B C 1
ATOM 5934 O O . GLU B 1 352 ? 15.945 16.562 21.359 1 98.56 352 GLU B O 1
ATOM 5939 N N . GLN B 1 353 ? 17.969 15.758 21.125 1 98.38 353 GLN B N 1
ATOM 5940 C CA . GLN B 1 353 ? 18.453 16.219 22.422 1 98.38 353 GLN B CA 1
ATOM 5941 C C . GLN B 1 353 ? 18.391 17.75 22.516 1 98.38 353 GLN B C 1
ATOM 5943 O O . GLN B 1 353 ? 18.125 18.297 23.594 1 98.38 353 GLN B O 1
ATOM 5948 N N . MET B 1 354 ? 18.5 18.328 21.422 1 98.44 354 MET B N 1
ATOM 5949 C CA . MET B 1 354 ? 18.578 19.797 21.391 1 98.44 354 MET B CA 1
ATOM 5950 C C . MET B 1 354 ? 17.188 20.422 21.406 1 98.44 354 MET B C 1
ATOM 5952 O O . MET B 1 354 ? 17 21.5 21.969 1 98.44 354 MET B O 1
ATOM 5956 N N . CYS B 1 355 ? 16.25 19.672 20.844 1 98.56 355 CYS B N 1
ATOM 5957 C CA . CYS B 1 355 ? 15.07 20.5 20.547 1 98.56 355 CYS B CA 1
ATOM 5958 C C . CYS B 1 355 ? 13.797 19.797 21.016 1 98.56 355 CYS B C 1
ATOM 5960 O O . CYS B 1 355 ? 12.719 20.406 21 1 98.56 355 CYS B O 1
ATOM 5962 N N . SER B 1 356 ? 13.82 18.562 21.422 1 98.62 356 SER B N 1
ATOM 5963 C CA . SER B 1 356 ? 12.594 17.875 21.781 1 98.62 356 SER B CA 1
ATOM 5964 C C . SER B 1 356 ? 12.133 18.266 23.188 1 98.62 356 SER B C 1
ATOM 5966 O O . SER B 1 356 ? 12.953 18.609 24.031 1 98.62 356 SER B O 1
ATOM 5968 N N . PRO B 1 357 ? 10.789 18.188 23.422 1 98.38 357 PRO B N 1
ATOM 5969 C CA . PRO B 1 357 ? 10.305 18.438 24.781 1 98.38 357 PRO B CA 1
ATOM 5970 C C . PRO B 1 357 ? 10.891 17.469 25.812 1 98.38 357 PRO B C 1
ATOM 5972 O O . PRO B 1 357 ? 11.047 17.828 26.984 1 98.38 357 PRO B O 1
ATOM 5975 N N . GLU B 1 358 ? 11.234 16.297 25.422 1 97.44 358 GLU B N 1
ATOM 5976 C CA . GLU B 1 358 ? 11.781 15.273 26.297 1 97.44 358 GLU B CA 1
ATOM 5977 C C . GLU B 1 358 ? 13.117 15.727 26.906 1 97.44 358 GLU B C 1
ATOM 5979 O O . GLU B 1 358 ? 13.359 15.547 28.094 1 97.44 358 GLU B O 1
ATOM 5984 N N . PHE B 1 359 ? 13.945 16.359 26.141 1 98.19 359 PHE B N 1
ATOM 5985 C CA . PHE B 1 359 ? 15.312 16.625 26.578 1 98.19 359 PHE B CA 1
ATOM 5986 C C . PHE B 1 359 ? 15.523 18.125 26.797 1 98.19 359 PHE B C 1
ATOM 5988 O O . PHE B 1 359 ? 16.453 18.531 27.5 1 98.19 359 PHE B O 1
ATOM 5995 N N . ASN B 1 360 ? 14.703 18.906 26.172 1 98.12 360 ASN B N 1
ATOM 5996 C CA . ASN B 1 360 ? 14.711 20.359 26.312 1 98.12 360 ASN B CA 1
ATOM 5997 C C . ASN B 1 360 ? 13.305 20.906 26.531 1 98.12 360 ASN B C 1
ATOM 5999 O O . ASN B 1 360 ? 12.758 21.578 25.656 1 98.12 360 ASN B O 1
ATOM 6003 N N . PRO B 1 361 ? 12.742 20.828 27.672 1 98 361 PRO B N 1
ATOM 6004 C CA . PRO B 1 361 ? 11.32 21.094 27.891 1 98 361 PRO B CA 1
ATOM 6005 C C . PRO B 1 361 ? 11.008 22.578 28 1 98 361 PRO B C 1
ATOM 6007 O O . PRO B 1 361 ? 9.883 23 27.719 1 98 361 PRO B O 1
ATOM 6010 N N . LYS B 1 362 ? 11.898 23.406 28.344 1 98.12 362 LYS B N 1
ATOM 6011 C CA . LYS B 1 362 ? 11.633 24.781 28.734 1 98.12 362 LYS B CA 1
ATOM 6012 C C . LYS B 1 362 ? 11.008 25.562 27.594 1 98.12 362 LYS B C 1
ATOM 6014 O O . LYS B 1 362 ? 9.992 26.25 27.766 1 98.12 362 LYS B O 1
ATOM 6019 N N . PRO B 1 363 ? 11.5 25.469 26.391 1 98.06 363 PRO B N 1
ATOM 6020 C CA . PRO B 1 363 ? 10.93 26.266 25.297 1 98.06 363 PRO B CA 1
ATOM 6021 C C . PRO B 1 363 ? 9.484 25.875 24.984 1 98.06 363 PRO B C 1
ATOM 6023 O O . PRO B 1 363 ? 8.75 26.656 24.359 1 98.06 363 PRO B O 1
ATOM 6026 N N . TRP B 1 364 ? 9.078 24.703 25.391 1 98.25 364 TRP B N 1
ATOM 6027 C CA . TRP B 1 364 ? 7.793 24.141 25 1 98.25 364 TRP B CA 1
ATOM 6028 C C . TRP B 1 364 ? 6.746 24.359 26.078 1 98.25 364 TRP B C 1
ATOM 6030 O O . TRP B 1 364 ? 5.555 24.125 25.859 1 98.25 364 TRP B O 1
ATOM 6040 N N . GLU B 1 365 ? 7.176 24.844 27.25 1 97.56 365 GLU B N 1
ATOM 6041 C CA . GLU B 1 365 ? 6.344 24.828 28.438 1 97.56 365 GLU B CA 1
ATOM 6042 C C . GLU B 1 365 ? 5.004 25.516 28.188 1 97.56 365 GLU B C 1
ATOM 6044 O O . GLU B 1 365 ? 3.949 24.969 28.516 1 97.56 365 GLU B O 1
ATOM 6049 N N . GLN B 1 366 ? 5.035 26.656 27.625 1 96.56 366 GLN B N 1
ATOM 6050 C CA . GLN B 1 366 ? 3.82 27.438 27.438 1 96.56 366 GLN B CA 1
ATOM 6051 C C . GLN B 1 366 ? 2.836 26.719 26.516 1 96.56 366 GLN B C 1
ATOM 6053 O O . GLN B 1 366 ? 1.663 26.562 26.875 1 96.56 366 GLN B O 1
ATOM 6058 N N . TRP B 1 367 ? 3.295 26.281 25.375 1 96 367 TRP B N 1
ATOM 6059 C CA . TRP B 1 367 ? 2.426 25.625 24.406 1 96 367 TRP B CA 1
ATOM 6060 C C . TRP B 1 367 ? 2.002 24.234 24.891 1 96 367 TRP B C 1
ATOM 6062 O O . TRP B 1 367 ? 0.86 23.828 24.672 1 96 367 TRP B O 1
ATOM 6072 N N . ARG B 1 368 ? 2.93 23.531 25.484 1 97.38 368 ARG B N 1
ATOM 6073 C CA . ARG B 1 368 ? 2.617 22.219 26.031 1 97.38 368 ARG B CA 1
ATOM 6074 C C . ARG B 1 368 ? 1.531 22.312 27.094 1 97.38 368 ARG B C 1
ATOM 6076 O O . ARG B 1 368 ? 0.596 21.5 27.109 1 97.38 368 ARG B O 1
ATOM 6083 N N . GLU B 1 369 ? 1.604 23.266 27.969 1 97.62 369 GLU B N 1
ATOM 6084 C CA . GLU B 1 369 ? 0.604 23.453 29.016 1 97.62 369 GLU B CA 1
ATOM 6085 C C . GLU B 1 369 ? -0.76 23.797 28.422 1 97.62 369 GLU B C 1
ATOM 6087 O O . GLU B 1 369 ? -1.788 23.297 28.875 1 97.62 369 GLU B O 1
ATOM 6092 N N . ARG B 1 370 ? -0.755 24.641 27.469 1 96.88 370 ARG B N 1
ATOM 6093 C CA . ARG B 1 370 ? -1.999 25 26.797 1 96.88 370 ARG B CA 1
ATOM 6094 C C . ARG B 1 370 ? -2.66 23.781 26.172 1 96.88 370 ARG B C 1
ATOM 6096 O O . ARG B 1 370 ? -3.857 23.547 26.359 1 96.88 370 ARG B O 1
ATOM 6103 N N . LEU B 1 371 ? -1.93 22.984 25.453 1 97.88 371 LEU B N 1
ATOM 6104 C CA . LEU B 1 371 ? -2.455 21.797 24.781 1 97.88 371 LEU B CA 1
ATOM 6105 C C . LEU B 1 371 ? -2.891 20.75 25.797 1 97.88 371 LEU B C 1
ATOM 6107 O O . LEU B 1 371 ? -3.893 20.062 25.594 1 97.88 371 LEU B O 1
ATOM 6111 N N . ASN B 1 372 ? -2.096 20.625 26.859 1 98.12 372 ASN B N 1
ATOM 6112 C CA . ASN B 1 372 ? -2.514 19.75 27.953 1 98.12 372 ASN B CA 1
ATOM 6113 C C . ASN B 1 372 ? -3.889 20.141 28.484 1 98.12 372 ASN B C 1
ATOM 6115 O O . ASN B 1 372 ? -4.73 19.266 28.734 1 98.12 372 ASN B O 1
ATOM 6119 N N . GLY B 1 373 ? -4.059 21.438 28.703 1 97.5 373 GLY B N 1
ATOM 6120 C CA . GLY B 1 373 ? -5.352 21.922 29.156 1 97.5 373 GLY B CA 1
ATOM 6121 C C . GLY B 1 373 ? -6.484 21.562 28.219 1 97.5 373 GLY B C 1
ATOM 6122 O O . GLY B 1 373 ? -7.555 21.141 28.672 1 97.5 373 GLY B O 1
ATOM 6123 N N . TRP B 1 374 ? -6.289 21.688 26.938 1 96.5 374 TRP B N 1
ATOM 6124 C CA . TRP B 1 374 ? -7.305 21.391 25.922 1 96.5 374 TRP B CA 1
ATOM 6125 C C . TRP B 1 374 ? -7.566 19.891 25.859 1 96.5 374 TRP B C 1
ATOM 6127 O O . TRP B 1 374 ? -8.648 19.469 25.438 1 96.5 374 TRP B O 1
ATOM 6137 N N . ALA B 1 375 ? -6.562 19.078 26.266 1 96.62 375 ALA B N 1
ATOM 6138 C CA . ALA B 1 375 ? -6.668 17.609 26.219 1 96.62 375 ALA B CA 1
ATOM 6139 C C . ALA B 1 375 ? -7.258 17.062 27.516 1 96.62 375 ALA B C 1
ATOM 6141 O O . ALA B 1 375 ? -7.215 15.859 27.766 1 96.62 375 ALA B O 1
ATOM 6142 N N . GLY B 1 376 ? -7.781 17.891 28.344 1 95.62 376 GLY B N 1
ATOM 6143 C CA . GLY B 1 376 ? -8.414 17.453 29.562 1 95.62 376 GLY B CA 1
ATOM 6144 C C . GLY B 1 376 ? -7.43 17.281 30.719 1 95.62 376 GLY B C 1
ATOM 6145 O O . GLY B 1 376 ? -7.668 16.484 31.625 1 95.62 376 GLY B O 1
ATOM 6146 N N . GLY B 1 377 ? -6.266 17.875 30.594 1 96.5 377 GLY B N 1
ATOM 6147 C CA . GLY B 1 377 ? -5.328 17.891 31.703 1 96.5 377 GLY B CA 1
ATOM 6148 C C . GLY B 1 377 ? -4.285 16.781 31.625 1 96.5 377 GLY B C 1
ATOM 6149 O O . GLY B 1 377 ? -3.398 16.703 32.469 1 96.5 377 GLY B O 1
ATOM 6150 N N . VAL B 1 378 ? -4.332 16.016 30.625 1 97.75 378 VAL B N 1
ATOM 6151 C CA . VAL B 1 378 ? -3.312 14.992 30.469 1 97.75 378 VAL B CA 1
ATOM 6152 C C . VAL B 1 378 ? -2.053 15.602 29.844 1 97.75 378 VAL B C 1
ATOM 6154 O O . VAL B 1 378 ? -2.109 16.656 29.234 1 97.75 378 VAL B O 1
ATOM 6157 N N . ASP B 1 379 ? -0.909 14.984 30.078 1 98.19 379 ASP B N 1
ATOM 6158 C CA . ASP B 1 379 ? 0.297 15.359 29.344 1 98.19 379 ASP B CA 1
ATOM 6159 C C . ASP B 1 379 ? 0.264 14.805 27.922 1 98.19 379 ASP B C 1
ATOM 6161 O O . ASP B 1 379 ? 0.751 13.703 27.672 1 98.19 379 ASP B O 1
ATOM 6165 N N . ILE B 1 380 ? -0.242 15.594 27.062 1 98.62 380 ILE B N 1
ATOM 6166 C CA . ILE B 1 380 ? -0.562 15.141 25.703 1 98.62 380 ILE B CA 1
ATOM 6167 C C . ILE B 1 380 ? 0.717 14.719 24.984 1 98.62 380 ILE B C 1
ATOM 6169 O O . ILE B 1 380 ? 0.712 13.758 24.219 1 98.62 380 ILE B O 1
ATOM 6173 N N . TYR B 1 381 ? 1.864 15.43 25.203 1 98.56 381 TYR B N 1
ATOM 6174 C CA . TYR B 1 381 ? 3.137 15.031 24.609 1 98.56 381 TYR B CA 1
ATOM 6175 C C . TYR B 1 381 ? 3.557 13.648 25.094 1 98.56 381 TYR B C 1
ATOM 6177 O O . TYR B 1 381 ? 3.904 12.781 24.281 1 98.56 381 TYR B O 1
ATOM 6185 N N . LYS B 1 382 ? 3.5 13.414 26.312 1 98.25 382 LYS B N 1
ATOM 6186 C CA . LYS B 1 382 ? 3.945 12.148 26.891 1 98.25 382 LYS B CA 1
ATOM 6187 C C . LYS B 1 382 ? 3.057 10.992 26.438 1 98.25 382 LYS B C 1
ATOM 6189 O O . LYS B 1 382 ? 3.541 9.883 26.188 1 98.25 382 LYS B O 1
ATOM 6194 N N . GLU B 1 383 ? 1.744 11.281 26.375 1 98.69 383 GLU B N 1
ATOM 6195 C CA . GLU B 1 383 ? 0.815 10.234 25.953 1 98.69 383 GLU B CA 1
ATOM 6196 C C . GLU B 1 383 ? 1.099 9.789 24.516 1 98.69 383 GLU B C 1
ATOM 6198 O O . GLU B 1 383 ? 1.312 8.602 24.266 1 98.69 383 GLU B O 1
ATOM 6203 N N . ILE B 1 384 ? 1.179 10.734 23.594 1 98.75 384 ILE B N 1
ATOM 6204 C CA . ILE B 1 384 ? 1.354 10.391 22.188 1 98.75 384 ILE B CA 1
ATOM 6205 C C . ILE B 1 384 ? 2.773 9.875 21.969 1 98.75 384 ILE B C 1
ATOM 6207 O O . ILE B 1 384 ? 2.977 8.898 21.234 1 98.75 384 ILE B O 1
ATOM 6211 N N . HIS B 1 385 ? 3.795 10.562 22.609 1 98.56 385 HIS B N 1
ATOM 6212 C CA . HIS B 1 385 ? 5.184 10.117 22.547 1 98.56 385 HIS B CA 1
ATOM 6213 C C . HIS B 1 385 ? 5.32 8.68 23.031 1 98.56 385 HIS B C 1
ATOM 6215 O O . HIS B 1 385 ? 6.047 7.883 22.422 1 98.56 385 HIS B O 1
ATOM 6221 N N . GLY B 1 386 ? 4.637 8.344 24.109 1 98.25 386 GLY B N 1
ATOM 6222 C CA . GLY B 1 386 ? 4.656 6.996 24.641 1 98.25 386 GLY B CA 1
ATOM 6223 C C . GLY B 1 386 ? 4.047 5.973 23.703 1 98.25 386 GLY B C 1
ATOM 6224 O O . GLY B 1 386 ? 4.637 4.918 23.453 1 98.25 386 GLY B O 1
ATOM 6225 N N . ILE B 1 387 ? 2.889 6.258 23.109 1 97.94 387 ILE B N 1
ATOM 6226 C CA . ILE B 1 387 ? 2.217 5.359 22.172 1 97.94 387 ILE B CA 1
ATOM 6227 C C . ILE B 1 387 ? 3.104 5.125 20.953 1 97.94 387 ILE B C 1
ATOM 6229 O O . ILE B 1 387 ? 3.25 3.992 20.484 1 97.94 387 ILE B O 1
ATOM 6233 N N . ALA B 1 388 ? 3.73 6.207 20.5 1 97.69 388 ALA B N 1
ATOM 6234 C CA . ALA B 1 388 ? 4.582 6.164 19.328 1 97.69 388 ALA B CA 1
ATOM 6235 C C . ALA B 1 388 ? 5.766 5.223 19.531 1 97.69 388 ALA B C 1
ATOM 6237 O O . ALA B 1 388 ? 6.344 4.723 18.562 1 97.69 388 ALA B O 1
ATOM 6238 N N . ARG B 1 389 ? 6.125 4.922 20.75 1 96.5 389 ARG B N 1
ATOM 6239 C CA . ARG B 1 389 ? 7.312 4.137 21.047 1 96.5 389 ARG B CA 1
ATOM 6240 C C . ARG B 1 389 ? 6.938 2.758 21.578 1 96.5 389 ARG B C 1
ATOM 6242 O O . ARG B 1 389 ? 7.781 2.041 22.125 1 96.5 389 ARG B O 1
ATOM 6249 N N . GLU B 1 390 ? 5.695 2.357 21.406 1 94.25 390 GLU B N 1
ATOM 6250 C CA . GLU B 1 390 ? 5.238 1.036 21.828 1 94.25 390 GLU B CA 1
ATOM 6251 C C . GLU B 1 390 ? 5.621 -0.029 20.797 1 94.25 390 GLU B C 1
ATOM 6253 O O . GLU B 1 390 ? 5.543 -1.227 21.094 1 94.25 390 GLU B O 1
ATOM 6258 N N . ILE B 1 391 ? 6.074 0.363 19.578 1 92.31 391 ILE B N 1
ATOM 6259 C CA . ILE B 1 391 ? 6.492 -0.579 18.547 1 92.31 391 ILE B CA 1
ATOM 6260 C C . ILE B 1 391 ? 7.992 -0.425 18.281 1 92.31 391 ILE B C 1
ATOM 6262 O O . ILE B 1 391 ? 8.57 0.624 18.578 1 92.31 391 ILE B O 1
ATOM 6266 N N . PRO B 1 392 ? 8.609 -1.48 17.734 1 91 392 PRO B N 1
ATOM 6267 C CA . PRO B 1 392 ? 10.039 -1.355 17.453 1 91 392 PRO B CA 1
ATOM 6268 C C . PRO B 1 392 ? 10.352 -0.192 16.516 1 91 392 PRO B C 1
ATOM 6270 O O . PRO B 1 392 ? 9.609 0.059 15.57 1 91 392 PRO B O 1
ATOM 6273 N N . ARG B 1 393 ? 11.438 0.452 16.781 1 91.75 393 ARG B N 1
ATOM 6274 C CA . ARG B 1 393 ? 11.836 1.652 16.062 1 91.75 393 ARG B CA 1
ATOM 6275 C C . ARG B 1 393 ? 12.055 1.35 14.578 1 91.75 393 ARG B C 1
ATOM 6277 O O . ARG B 1 393 ? 11.812 2.203 13.719 1 91.75 393 ARG B O 1
ATOM 6284 N N . ASP B 1 394 ? 12.484 0.105 14.273 1 91.5 394 ASP B N 1
ATOM 6285 C CA . ASP B 1 394 ? 12.898 -0.212 12.914 1 91.5 394 ASP B CA 1
ATOM 6286 C C . ASP B 1 394 ? 11.828 -1.011 12.18 1 91.5 394 ASP B C 1
ATOM 6288 O O . ASP B 1 394 ? 12.078 -1.542 11.094 1 91.5 394 ASP B O 1
ATOM 6292 N N . ILE B 1 395 ? 10.656 -1.142 12.781 1 93.44 395 ILE B N 1
ATOM 6293 C CA . ILE B 1 395 ? 9.594 -1.871 12.102 1 93.44 395 ILE B CA 1
ATOM 6294 C C . ILE B 1 395 ? 9.219 -1.15 10.812 1 93.44 395 ILE B C 1
ATOM 6296 O O . ILE B 1 395 ? 9.195 0.082 10.766 1 93.44 395 ILE B O 1
ATOM 6300 N N . ALA B 1 396 ? 9.016 -1.933 9.742 1 95.06 396 ALA B N 1
ATOM 6301 C CA . ALA B 1 396 ? 8.555 -1.343 8.492 1 95.06 396 ALA B CA 1
ATOM 6302 C C . ALA B 1 396 ? 7.156 -0.748 8.641 1 95.06 396 ALA B C 1
ATOM 6304 O O . ALA B 1 396 ? 6.301 -1.325 9.312 1 95.06 396 ALA B O 1
ATOM 6305 N N . ALA B 1 397 ? 6.914 0.409 8.039 1 96.69 397 ALA B N 1
ATOM 6306 C CA . ALA B 1 397 ? 5.617 1.075 8.117 1 96.69 397 ALA B CA 1
ATOM 6307 C C . ALA B 1 397 ? 4.496 0.151 7.645 1 96.69 397 ALA B C 1
ATOM 6309 O O . ALA B 1 397 ? 3.381 0.199 8.172 1 96.69 397 ALA B O 1
ATOM 6310 N N . VAL B 1 398 ? 4.785 -0.755 6.707 1 96.94 398 VAL B N 1
ATOM 6311 C CA . VAL B 1 398 ? 3.762 -1.611 6.121 1 96.94 398 VAL B CA 1
ATOM 6312 C C . VAL B 1 398 ? 3.465 -2.781 7.055 1 96.94 398 VAL B C 1
ATOM 6314 O O . VAL B 1 398 ? 2.506 -3.527 6.844 1 96.94 398 VAL B O 1
ATOM 6317 N N . ASN B 1 399 ? 4.223 -2.965 8.094 1 95.81 399 ASN B N 1
ATOM 6318 C CA . ASN B 1 399 ? 3.971 -4.016 9.078 1 95.81 399 ASN B CA 1
ATOM 6319 C C . ASN B 1 399 ? 3.154 -3.492 10.258 1 95.81 399 ASN B C 1
ATOM 6321 O O . ASN B 1 399 ? 2.889 -4.23 11.203 1 95.81 399 ASN B O 1
ATOM 6325 N N . VAL B 1 400 ? 2.809 -2.197 10.219 1 96.25 400 VAL B N 1
ATOM 6326 C CA . VAL B 1 400 ? 1.826 -1.7 11.172 1 96.25 400 VAL B CA 1
ATOM 6327 C C . VAL B 1 400 ? 0.43 -2.174 10.773 1 96.25 400 VAL B C 1
ATOM 6329 O O . VAL B 1 400 ? -0.017 -1.927 9.648 1 96.25 400 VAL B O 1
ATOM 6332 N N . LYS B 1 401 ? -0.207 -2.818 11.641 1 93.94 401 LYS B N 1
ATOM 6333 C CA . LYS B 1 401 ? -1.508 -3.412 11.344 1 93.94 401 LYS B CA 1
ATOM 6334 C C . LYS B 1 401 ? -2.604 -2.35 11.312 1 93.94 401 LYS B C 1
ATOM 6336 O O . LYS B 1 401 ? -2.77 -1.597 12.273 1 93.94 401 LYS B O 1
ATOM 6341 N N . PRO B 1 402 ? -3.389 -2.309 10.203 1 96.56 402 PRO B N 1
ATOM 6342 C CA . PRO B 1 402 ? -4.555 -1.422 10.211 1 96.56 402 PRO B CA 1
ATOM 6343 C C . PRO B 1 402 ? -5.59 -1.818 11.258 1 96.56 402 PRO B C 1
ATOM 6345 O O . PRO B 1 402 ? -5.824 -3.01 11.484 1 96.56 402 PRO B O 1
ATOM 6348 N N . GLN B 1 403 ? -6.168 -0.791 11.914 1 95.19 403 GLN B N 1
ATOM 6349 C CA . GLN B 1 403 ? -7.184 -1.046 12.93 1 95.19 403 GLN B CA 1
ATOM 6350 C C . GLN B 1 403 ? -8.328 -0.039 12.836 1 95.19 403 GLN B C 1
ATOM 6352 O O . GLN B 1 403 ? -8.094 1.148 12.594 1 95.19 403 GLN B O 1
ATOM 6357 N N . ARG B 1 404 ? -9.539 -0.607 12.961 1 96.31 404 ARG B N 1
ATOM 6358 C CA . ARG B 1 404 ? -10.688 0.256 13.195 1 96.31 404 ARG B CA 1
ATOM 6359 C C . ARG B 1 404 ? -10.68 0.813 14.617 1 96.31 404 ARG B C 1
ATOM 6361 O O . ARG B 1 404 ? -11.352 0.282 15.5 1 96.31 404 ARG B O 1
ATOM 6368 N N . TRP B 1 405 ? -10.062 1.926 14.719 1 95.62 405 TRP B N 1
ATOM 6369 C CA . TRP B 1 405 ? -9.844 2.48 16.047 1 95.62 405 TRP B CA 1
ATOM 6370 C C . TRP B 1 405 ? -11.164 2.713 16.781 1 95.62 405 TRP B C 1
ATOM 6372 O O . TRP B 1 405 ? -11.203 2.768 18 1 95.62 405 TRP B O 1
ATOM 6382 N N . TRP B 1 406 ? -12.273 2.883 15.977 1 95.56 406 TRP B N 1
ATOM 6383 C CA . TRP B 1 406 ? -13.547 3.238 16.578 1 95.56 406 TRP B CA 1
ATOM 6384 C C . TRP B 1 406 ? -14.336 1.988 16.953 1 95.56 406 TRP B C 1
ATOM 6386 O O . TRP B 1 406 ? -15.438 2.084 17.516 1 95.56 406 TRP B O 1
ATOM 6396 N N . LYS B 1 407 ? -13.758 0.85 16.438 1 86 407 LYS B N 1
ATOM 6397 C CA . LYS B 1 407 ? -14.414 -0.402 16.812 1 86 407 LYS B CA 1
ATOM 6398 C C . LYS B 1 407 ? -13.672 -1.087 17.953 1 86 407 LYS B C 1
ATOM 6400 O O . LYS B 1 407 ? -12.461 -0.912 18.109 1 86 407 LYS B O 1
ATOM 6405 N N . GLY B 1 408 ? -14.172 -1.773 18.875 1 65.06 408 GLY B N 1
ATOM 6406 C CA . GLY B 1 408 ? -13.594 -2.479 20.016 1 65.06 408 GLY B CA 1
ATOM 6407 C C . GLY B 1 408 ? -14.617 -2.867 21.062 1 65.06 408 GLY B C 1
ATOM 6408 O O . GLY B 1 408 ? -15.75 -2.379 21.031 1 65.06 408 GLY B O 1
#

pLDDT: mean 94.86, std 8.22, range [31.38, 98.94]

InterPro domains:
  IPR006311 Twin-arginine translocation pathway, signal sequence [PS51318] (1-44)
  IPR018389 TRAP transporter solute receptor DctP [PF03480] (74-321)
  IPR018389 TRAP transporter solute receptor DctP [PTHR33376] (26-308)
  IPR038404 TRAP transporter solute receptor DctP superfamily [G3DSA:3.40.190.170] (65-384)

Nearest PDB structures (foldseek):
  4pdh-assembly1_A  TM=8.697E-01  e=6.022E-15  Polaromonas sp. JS666
  4pf8-assembly2_B  TM=8.432E-01  e=2.024E-15  Sulfitobacter sp. NAS-14.1
  4x04-assembly1_D  TM=8.054E-01  e=3.856E-15  Citrobacter koseri ATCC BAA-895
  4ovr-assembly2_B  TM=8.279E-01  e=9.885E-15  Xanthobacter autotrophicus Py2
  4pf6-assembly1_A  TM=8.310E-01  e=2.602E-13  Roseobacter denitrificans OCh 114

Sequence (816 aa):
MKSPINNVSRRDFLNISGRFGLTSTLIAASGLGAGLTASSLARAAEHEQKSRYQTEPKFQLRFGASGFNERNLDIQKSGQLFFARDLEERTNGAIRVEFMGSNEVCNQLDCVSKAQQGIVDIFSASTQNSAGGAPYLNILDFAYMFPSVASMFHFFYDKRSETLLREPLRQRHNLQFLFTHCDLRGIMLGLKWQDAPLVTSLEELQGTKNRVTGTQLGRIAMEQLGLNPVPVAWEETLDGLRQGLLDGAETWMSAVAYAGMAPVVSQAVDLRFFAGTEHTAMNLSKFESLGSELQEQVMESAYCAQIFTQGMNEAGRYQIVGATEHMAENTVFAQNNVRVAPLSDAERDKAEQMCSPEFNPKPWEQWRERLNGWAGGVDIYKEIHGIAREIPRDIAAVNVKPQRWWKGMKSPINNVSRRDFLNISGRFGLTSTLIAASGLGAGLTASSLARAAEHEQKSRYQTEPKFQLRFGASGFNERNLDIQKSGQLFFARDLEERTNGAIRVEFMGSNEVCNQLDCVSKAQQGIVDIFSASTQNSAGGAPYLNILDFAYMFPSVASMFHFFYDKRSETLLREPLRQRHNLQFLFTHCDLRGIMLGLKWQDAPLVTSLEELQGTKNRVTGTQLGRIAMEQLGLNPVPVAWEETLDGLRQGLLDGAETWMSAVAYAGMAPVVSQAVDLRFFAGTEHTAMNLSKFESLGSELQEQVMESAYCAQIFTQGMNEAGRYQIVGATEHMAENTVFAQNNVRVAPLSDAERDKAEQMCSPEFNPKPWEQWRERLNGWAGGVDIYKEIHGIAREIPRDIAAVNVKPQRWWKG